Protein AF-0000000073198565 (afdb_homodimer)

Radius of gyration: 34.66 Å; Cα contacts (8 Å, |Δi|>4): 1605; chains: 2; bounding box: 73×115×83 Å

Nearest PDB structures (foldseek):
  7u8o-assembly1_j  TM=2.934E-01  e=3.929E+00  Sus scrofa
  6o7t-assembly1_n  TM=3.013E-01  e=3.929E+00  Saccharomyces cerevisiae
  6xby-assembly1_g  TM=3.213E-01  e=4.744E+00  Bos taurus
  7u8o-assembly1_j  TM=2.929E-01  e=3.695E+00  Sus scrofa
  6o7t-assembly1_n  TM=3.014E-01  e=4.456E+00  Saccharomyces cerevisiae

Sequence (1004 aa):
MGCADNECIASVRWSISNNTLLSLYLEASVQLLLNQTNNILGTYVAVGFSNDRRMALSDFPAALKQCTALDIKNYWLRCATVTRSGLLQYGEDMVIECVYNGRGDVRPFISYNDGLHNAQLHAASEELITDANSSIIDDYFSCEIELDFERRELLSAIDQLKTSDVTSAPFYLQLALGYADPYTFAKKKHSLWDGPLFPWTSSEAVSLQKTSANGYYIVNEATQSVTHISRNLTYVLVTLHGLIMLWAWWFLVSNAILMARYCKIAWPSTKLCGAAVWFQFHRSFMIASIALQIVAFLFVITQAGFSFHFWCTMQCTMEHFSVPKHTWSGLIAISLALLQPFFATIRPSPISNWRHAFNVLHWLVGMTSFVVASVAMISSIPLGKTALAKHYGKLPNFWMGLYLVHFTGVSIILEILVSRTVSKERRRDAESTALIYSKVPTNERHPSRTVNIVCVSSFSDCIRLLQNRRLRAFVLLLHMAGSFAICSYISKMIIDNYFRSHMGCADNECIASVRWSISNNTLLSLYLEASVQLLLNQTNNILGTYVAVGFSNDRRMALSDFPAALKQCTALDIKNYWLRCATVTRSGLLQYGEDMVIECVYNGRGDVRPFISYNDGLHNAQLHAASEELITDANSSIIDDYFSCEIELDFERRELLSAIDQLKTSDVTSAPFYLQLALGYADPYTFAKKKHSLWDGPLFPWTSSEAVSLQKTSANGYYIVNEATQSVTHISRNLTYVLVTLHGLIMLWAWWFLVSNAILMARYCKIAWPSTKLCGAAVWFQFHRSFMIASIALQIVAFLFVITQAGFSFHFWCTMQCTMEHFSVPKHTWSGLIAISLALLQPFFATIRPSPISNWRHAFNVLHWLVGMTSFVVASVAMISSIPLGKTALAKHYGKLPNFWMGLYLVHFTGVSIILEILVSRTVSKERRRDAESTALIYSKVPTNERHPSRTVNIVCVSSFSDCIRLLQNRRLRAFVLLLHMAGSFAICSYISKMIIDNYFRSH

Solvent-accessible surface area (backbone atoms only — not comparable to full-atom values): 53360 Å² total; per-residue (Å²): 80,51,60,59,96,89,47,61,49,30,43,67,48,56,49,69,45,93,89,51,34,37,38,38,36,41,38,33,50,44,63,83,62,52,74,74,51,96,58,82,46,7,33,34,41,33,42,31,47,26,90,25,69,33,68,43,63,58,74,66,63,75,91,62,68,82,73,71,80,72,86,54,78,76,45,40,72,56,41,64,63,53,46,71,53,27,51,64,54,45,37,64,23,33,27,45,33,34,29,34,22,66,78,86,50,58,49,73,43,30,28,31,27,49,47,94,39,70,46,78,33,62,70,54,28,62,56,26,43,76,43,74,49,60,51,77,54,98,60,26,40,36,28,42,36,32,34,36,58,79,44,46,75,78,45,55,73,68,54,38,72,47,46,69,65,65,65,78,45,60,24,16,44,30,42,35,34,38,41,16,37,47,82,78,54,46,70,46,81,49,50,86,48,91,54,90,40,26,41,32,27,31,75,52,67,45,46,61,68,70,47,52,96,88,44,70,64,75,57,84,54,56,41,64,64,70,52,101,54,53,61,67,54,35,52,50,28,46,48,50,21,53,48,39,43,48,46,24,47,59,40,31,37,49,51,22,53,52,31,55,72,65,28,50,78,67,34,63,80,48,58,43,95,87,32,34,41,34,55,47,50,23,49,51,31,44,52,53,22,51,55,41,44,52,53,22,48,50,30,44,32,57,62,49,69,74,54,82,53,78,62,57,49,88,81,45,47,77,58,48,39,25,50,18,51,21,46,50,27,40,51,52,15,51,53,44,54,64,46,44,62,61,54,58,73,66,56,52,52,90,83,40,48,52,27,52,20,49,50,50,50,53,48,48,49,50,51,50,20,52,52,34,35,49,51,18,57,62,31,42,34,61,34,74,91,50,33,41,31,79,62,49,50,63,51,62,58,50,55,55,48,47,48,54,51,48,54,51,52,51,51,50,51,48,48,41,56,49,21,50,52,53,33,49,50,56,49,47,51,52,48,50,51,52,47,50,68,69,58,67,74,88,84,82,76,79,75,81,70,74,74,60,86,58,68,69,64,60,75,66,55,49,50,50,52,52,50,51,44,50,49,49,51,48,54,51,49,48,46,53,51,51,33,48,51,52,52,49,53,55,42,48,53,48,54,48,35,57,53,68,78,95,79,52,61,58,98,88,47,62,49,30,42,65,44,53,47,68,44,92,88,51,34,36,38,37,36,42,38,33,49,45,62,84,62,54,77,74,49,97,59,83,45,7,33,35,41,33,42,30,47,28,88,26,69,33,69,43,63,58,76,66,67,75,92,65,67,83,74,73,81,72,87,56,78,76,45,42,72,56,41,64,64,52,49,70,53,26,52,64,53,45,37,65,23,34,27,45,32,34,29,34,22,64,78,86,49,59,50,74,43,31,25,30,27,49,49,95,39,70,46,78,34,64,70,54,26,62,57,25,43,77,44,74,50,60,48,76,55,97,58,25,40,37,31,42,38,32,33,35,59,79,44,47,77,79,44,54,74,68,54,38,72,48,47,69,64,64,65,80,46,58,24,16,44,30,42,38,36,36,41,17,37,47,84,78,55,47,70,45,80,48,52,88,48,90,54,90,39,27,41,32,27,32,75,54,67,46,46,61,69,69,47,50,93,86,43,68,61,77,58,84,52,56,41,65,65,69,51,101,54,55,60,69,55,36,52,49,29,47,47,48,18,53,48,39,44,47,46,24,47,61,40,32,38,49,49,23,53,50,32,55,70,65,29,51,78,68,36,64,80,50,57,46,94,86,32,33,42,35,55,48,50,25,49,51,29,44,52,52,22,51,55,40,43,51,54,22,49,52,30,44,33,58,61,48,69,73,55,82,53,77,62,57,49,88,82,45,48,76,58,48,38,24,49,18,50,22,46,50,27,40,51,52,16,51,52,46,53,63,45,45,63,59,53,59,73,66,58,52,52,88,84,40,48,54,27,52,21,48,50,50,50,52,46,49,49,50,50,49,20,52,52,34,36,50,51,18,56,61,31,43,35,61,34,74,90,50,34,40,30,78,63,47,49,64,52,63,58,50,55,55,50,48,47,53,51,48,54,51,51,51,51,49,52,48,48,40,55,49,20,49,50,54,34,49,50,57,49,48,52,52,48,48,51,52,48,50,65,68,58,67,75,88,83,84,76,79,78,79,65,75,74,59,86,58,68,69,64,60,75,65,57,48,52,50,51,52,50,50,45,52,50,48,52,47,53,51,49,48,48,54,50,50,35,48,50,52,52,49,53,54,42,48,52,48,52,49,36,57,58,69,80,99

Foldseek 3Di:
DQDDPNDRQKDKFWDDDPLFKIKIKIKGFQVVAPVPDPDQWKKKKKKWWAADLQLFFDDFDDPLPDPPDPPCPPCVVLCVVVRGRSRLGHWFTWMWMWMGLSPFDIDIFIWTTWDQDIDTDPVQRVQFFPDWDWDDDPRMIMITTMGGCVSLVVDDPVVNVSDDRPQPDFTKMKIAMHTAHNPPSHGDGFALADDSRQIWIQPDTDRNNPQDPVGGDPSVDTDSDSAPDHSLLLLVLLLLLLLLLLCLQLFLLLLLLLLVVQVCVLQVPPDDPNHGPSVVSSVVSLVVSLVSNVSSVCSNCRSVVNDADQDFTSVRDVLRVLRNLLRVLSVLLSVLSVCLVVLVVPQDDPVDPCNVVSVVVSSVSSVSSSVSSLSSSLSCCSPPSLCNCVPPNCVLVVLSVVSVVLSVVLVVVSVVLRVVLVVVVVVVVVVVVVVCVVPPDDDDDDCPPPVPVPPVDDPVSVVSSVVSSVVNVVSSVVSNVSSVVSSVVVSVSSVVVSVVSD/DQDDPNRRQKDKFWDDDPLFKIKIKIKGFQVVAPVPDPDQWKKKKKKWWAADLLLFFDDFDDPLPDPPPPPCPPCVVLCVVVRGRSRLGHWFTWMWMWMGLSPFDIDIFIWTTWDQDIDTDPVQRVQFFPDWDWDDDPRMIMITTMGGCVSLVVDDPVVNVSDDRLQPDFTKMKIAMHTAHNPPSHGDGFALADDSRQIWIQPDTDRNNPQDPVRGDPSVDTDSDSDPDHSLLLLVLLLLLLLLLLCLQLFLLLLLLLLVVQVCVLQVPPDDPNHGPSVVSSVVSLVVSLVSNVSSVCSNCRSVVNDADQDFTSVRPVLRVLRNLLRVLSVLLSVLSVCLVVLVVVQDDPVDPCNVVSVVVSSVSSVSSSVSSLSSSLSCCSPPSLCNCVPPNCVLVVLSVVSVVLSVVLVVVSVVLRVVLVVVVVVVVVVVVVVCVVPPDDDDPDCPPPVPVPPVDDPVSVVSSVVSSVVNVVSSVVSNVSSVVSSVVVSVSSVVVSVVSD

Secondary structure (DSSP, 8-state):
--EETTEESEEEEEEEETTTEEEEEEEEESHHHHTT-SS--EEEEEEEEESSSSSS--------TT--SSS-SS-HHHHHHHHS-----TT--EEEEEEE-SSS-EEEEEEEEETTEEEE-HHHHHHHEEEEEEEEETTEEEEEEEEEGGGGGGS-HHHHHH---TTSS-BEEEEEEEEE-TTT-PBPPPP-SSSTTSPEEESS-B-GGG--TTS------EES-SSSS-HHHHHHHHHHHHHHHHHIIIIIIHHHHHHHHHSTTTSSS-EETTEEHHHHHHHHHHHHHHHHHHHHHHHHHHHTTS----S--SS--HHHHHHHHHHHHHHHHHHHHHHHHHHHHTPPPTTSTTHHHHHHHHHHHHHHHHHHHHHHHHHTTT-TTT-HHHHHTTHHHHHHHHHHHHHHHHHHHHHHHHHHHHHHHHHHHHHHHHHHHH------------------S-HHHHHHHHHHHHHHHHHHHHHHHHHHHHHHHHHHHHHHHHHH--/--EETTEESEEEEEEEETTTEEEEEEEEESHHHHTT-SS--EEEEEEEEESSSSSS------------SS--SSSHHHHHHHHS-----TT--EEEEEEE-SSS-EEEEEEEEETTEEEE-HHHHHHHEEEEEEEEETTEEEEEEEEEGGGGGGS-HHHHHH---TTSS-BEEEEEEEEE-TTT-PBPPPP-SSSTTSPEEESS-B-GGG--TTS------EES-SSSS-HHHHHHHHHHHHHHHHHIIIIIIHHHHHHHHHSTTTSSS-EETTEEHHHHHHHHHHHHHHHHHHHHHHHHHHHTTS----S--SS--HHHHHHHHHHHHHHHHHHHHHHHHHHHHTPPPTTSTHHHHHHHHHHHHHHHHHHHHHHHHHHTTT-TTT-HHHHHTTHHHHHHHHHHHHHHHHHHHHHHHHHHHHHHHHHHHHHHHHHHHH------------------S-HHHHHHHHHHHHHHHHHHHHHHHHHHHHHHHHHHHHHHHHHH--

InterPro domains:
  IPR006593 Cytochrome b561/ferric reductase, transmembrane domain [PS50939] (202-424)
  IPR006593 Cytochrome b561/ferric reductase, transmembrane domain [SM00665] (240-381)

pLDDT: mean 76.67, std 21.08, range [24.83, 98.69]

Organism: Anisakis simplex (NCBI:txid6269)

Structure (mmCIF, N/CA/C/O backbone):
data_AF-0000000073198565-model_v1
#
loop_
_entity.id
_entity.type
_entity.pdbx_description
1 polymer 'ascorbate ferrireductase (transmembrane)'
#
loop_
_atom_site.group_PDB
_atom_site.id
_atom_site.type_symbol
_atom_site.label_atom_id
_atom_site.label_alt_id
_atom_site.label_comp_id
_atom_site.label_asym_id
_atom_site.label_entity_id
_atom_site.label_seq_id
_atom_site.pdbx_PDB_ins_code
_atom_site.Cartn_x
_atom_site.Cartn_y
_atom_site.Cartn_z
_atom_site.occupancy
_atom_site.B_iso_or_equiv
_atom_site.auth_seq_id
_atom_site.auth_comp_id
_atom_site.auth_asym_id
_atom_site.auth_atom_id
_atom_site.pdbx_PDB_model_num
ATOM 1 N N . MET A 1 1 ? -28.766 -26 -5.438 1 52.25 1 MET A N 1
ATOM 2 C CA . MET A 1 1 ? -28.375 -24.609 -5.645 1 52.25 1 MET A CA 1
ATOM 3 C C . MET A 1 1 ? -27.938 -24.391 -7.086 1 52.25 1 MET A C 1
ATOM 5 O O . MET A 1 1 ? -27.344 -25.266 -7.707 1 52.25 1 MET A O 1
ATOM 9 N N . GLY A 1 2 ? -28.281 -23.375 -7.77 1 53.31 2 GLY A N 1
ATOM 10 C CA . GLY A 1 2 ? -27.812 -22.984 -9.086 1 53.31 2 GLY A CA 1
ATOM 11 C C . GLY A 1 2 ? -28.844 -23.219 -10.18 1 53.31 2 GLY A C 1
ATOM 12 O O . GLY A 1 2 ? -28.484 -23.328 -11.359 1 53.31 2 GLY A O 1
ATOM 13 N N . CYS A 1 3 ? -30.016 -23.625 -9.789 1 56.34 3 CYS A N 1
ATOM 14 C CA . CYS A 1 3 ? -31.016 -23.922 -10.805 1 56.34 3 CYS A CA 1
ATOM 15 C C . CYS A 1 3 ? -32 -22.75 -10.953 1 56.34 3 CYS A C 1
ATOM 17 O O . CYS A 1 3 ? -32.469 -22.219 -9.953 1 56.34 3 CYS A O 1
ATOM 19 N N . ALA A 1 4 ? -31.781 -21.875 -12.031 1 49.75 4 ALA A N 1
ATOM 20 C CA . ALA A 1 4 ? -32.875 -20.953 -12.367 1 49.75 4 ALA A CA 1
ATOM 21 C C . ALA A 1 4 ? -33.75 -21.531 -13.484 1 49.75 4 ALA A C 1
ATOM 23 O O . ALA A 1 4 ? -33.25 -21.953 -14.523 1 49.75 4 ALA A O 1
ATOM 24 N N . ASP A 1 5 ? -35.188 -21.344 -13.391 1 49.31 5 ASP A N 1
ATOM 25 C CA . ASP A 1 5 ? -36.25 -21.688 -14.344 1 49.31 5 ASP A CA 1
ATOM 26 C C . ASP A 1 5 ? -36 -23.062 -14.961 1 49.31 5 ASP A C 1
ATOM 28 O O . ASP A 1 5 ? -36.125 -23.234 -16.172 1 49.31 5 ASP A O 1
ATOM 32 N N . ASN A 1 6 ? -35.656 -24.156 -14.242 1 51.25 6 ASN A N 1
ATOM 33 C CA . ASN A 1 6 ? -35.562 -25.562 -14.609 1 51.25 6 ASN A CA 1
ATOM 34 C C . ASN A 1 6 ? -34.219 -25.875 -15.25 1 51.25 6 ASN A C 1
ATOM 36 O O . ASN A 1 6 ? -33.969 -27 -15.68 1 51.25 6 ASN A O 1
ATOM 40 N N . GLU A 1 7 ? -33.438 -24.938 -15.625 1 58.12 7 GLU A N 1
ATOM 41 C CA . GLU A 1 7 ? -32.094 -25.219 -16.141 1 58.12 7 GLU A CA 1
ATOM 42 C C . GLU A 1 7 ? -31.031 -24.953 -15.07 1 58.12 7 GLU A C 1
ATOM 44 O O . GLU A 1 7 ? -30.938 -23.859 -14.531 1 58.12 7 GLU A O 1
ATOM 49 N N . CYS A 1 8 ? -30.5 -26.078 -14.578 1 68.88 8 CYS A N 1
ATOM 50 C CA . CYS A 1 8 ? -29.469 -25.922 -13.562 1 68.88 8 CYS A CA 1
ATOM 51 C C . CYS A 1 8 ? -28.125 -25.641 -14.203 1 68.88 8 CYS A C 1
ATOM 53 O O . CYS A 1 8 ? -27.641 -26.406 -15.031 1 68.88 8 CYS A O 1
ATOM 55 N N . ILE A 1 9 ? -27.656 -24.422 -14.008 1 75.5 9 ILE A N 1
ATOM 56 C CA . ILE A 1 9 ? -26.359 -24.047 -14.562 1 75.5 9 ILE A CA 1
ATOM 57 C C . ILE A 1 9 ? -25.234 -24.672 -13.742 1 75.5 9 ILE A C 1
ATOM 59 O O . ILE A 1 9 ? -24.141 -24.938 -14.266 1 75.5 9 ILE A O 1
ATOM 63 N N . ALA A 1 10 ? -25.5 -24.906 -12.477 1 83.38 10 ALA A N 1
ATOM 64 C CA . ALA A 1 10 ? -24.516 -25.531 -11.586 1 83.38 10 ALA A CA 1
ATOM 65 C C . ALA A 1 10 ? -25.219 -26.312 -10.469 1 83.38 10 ALA A C 1
ATOM 67 O O . ALA A 1 10 ? -26.359 -26 -10.109 1 83.38 10 ALA A O 1
ATOM 68 N N . SER A 1 11 ? -24.594 -27.344 -10.031 1 82.56 11 SER A N 1
ATOM 69 C CA . SER A 1 11 ? -25.156 -28.156 -8.953 1 82.56 11 SER A CA 1
ATOM 70 C C . SER A 1 11 ? -24.078 -28.703 -8.031 1 82.56 11 SER A C 1
ATOM 72 O O . SER A 1 11 ? -22.938 -28.891 -8.453 1 82.56 11 SER A O 1
ATOM 74 N N . VAL A 1 12 ? -24.422 -28.812 -6.812 1 87.12 12 VAL A N 1
ATOM 75 C CA . VAL A 1 12 ? -23.562 -29.438 -5.812 1 87.12 12 VAL A CA 1
ATOM 76 C C . VAL A 1 12 ? -24.312 -30.547 -5.094 1 87.12 12 VAL A C 1
ATOM 78 O O . VAL A 1 12 ? -25.484 -30.375 -4.719 1 87.12 12 VAL A O 1
ATOM 81 N N . ARG A 1 13 ? -23.719 -31.734 -5.066 1 83.38 13 ARG A N 1
ATOM 82 C CA . ARG A 1 13 ? -24.234 -32.875 -4.324 1 83.38 13 ARG A CA 1
ATOM 83 C C . ARG A 1 13 ? -23.172 -33.469 -3.424 1 83.38 13 ARG A C 1
ATOM 85 O O . ARG A 1 13 ? -21.984 -33.438 -3.752 1 83.38 13 ARG A O 1
ATOM 92 N N . TRP A 1 14 ? -23.609 -33.875 -2.24 1 88.06 14 TRP A N 1
ATOM 93 C CA . TRP A 1 14 ? -22.609 -34.469 -1.365 1 88.06 14 TRP A CA 1
ATOM 94 C C . TRP A 1 14 ? -23.172 -35.688 -0.613 1 88.06 14 TRP A C 1
ATOM 96 O O . TRP A 1 14 ? -24.391 -35.875 -0.573 1 88.06 14 TRP A O 1
ATOM 106 N N . SER A 1 15 ? -22.266 -36.531 -0.232 1 83 15 SER A N 1
ATOM 107 C CA . SER A 1 15 ? -22.562 -37.656 0.66 1 83 15 SER A CA 1
ATOM 108 C C . SER A 1 15 ? -21.422 -37.875 1.653 1 83 15 SER A C 1
ATOM 110 O O . SER A 1 15 ? -20.266 -37.562 1.365 1 83 15 SER A O 1
ATOM 112 N N . ILE A 1 16 ? -21.766 -38.25 2.848 1 85.69 16 ILE A N 1
ATOM 113 C CA . ILE A 1 16 ? -20.75 -38.531 3.865 1 85.69 16 ILE A CA 1
ATOM 114 C C . ILE A 1 16 ? -20.734 -40 4.188 1 85.69 16 ILE A C 1
ATOM 116 O O . ILE A 1 16 ? -21.781 -40.625 4.395 1 85.69 16 ILE A O 1
ATOM 120 N N . SER A 1 17 ? -19.5 -40.5 4.02 1 78.06 17 SER A N 1
ATOM 121 C CA . SER A 1 17 ? -19.312 -41.875 4.426 1 78.06 17 SER A CA 1
ATOM 122 C C . SER A 1 17 ? -18.406 -41.969 5.652 1 78.06 17 SER A C 1
ATOM 124 O O . SER A 1 17 ? -17.438 -41.219 5.77 1 78.06 17 SER A O 1
ATOM 126 N N . ASN A 1 18 ? -18.641 -42.969 6.598 1 74.56 18 ASN A N 1
ATOM 127 C CA . ASN A 1 18 ? -17.859 -43.25 7.797 1 74.56 18 ASN A CA 1
ATOM 128 C C . ASN A 1 18 ? -17.578 -42 8.602 1 74.56 18 ASN A C 1
ATOM 130 O O . ASN A 1 18 ? -16.469 -41.812 9.117 1 74.56 18 ASN A O 1
ATOM 134 N N . ASN A 1 19 ? -18.328 -41.062 8.633 1 69.25 19 ASN A N 1
ATOM 135 C CA . ASN A 1 19 ? -18.344 -39.844 9.43 1 69.25 19 ASN A CA 1
ATOM 136 C C . ASN A 1 19 ? -17.203 -38.906 9.039 1 69.25 19 ASN A C 1
ATOM 138 O O . ASN A 1 19 ? -17.141 -37.75 9.5 1 69.25 19 ASN A O 1
ATOM 142 N N . THR A 1 20 ? -16.25 -39.344 8.203 1 75.75 20 THR A N 1
ATOM 143 C CA . THR A 1 20 ? -15.117 -38.469 7.961 1 75.75 20 THR A CA 1
ATOM 144 C C . THR A 1 20 ? -14.867 -38.312 6.461 1 75.75 20 THR A C 1
ATOM 146 O O . THR A 1 20 ? -14.211 -37.344 6.035 1 75.75 20 THR A O 1
ATOM 149 N N . LEU A 1 21 ? -15.375 -39.188 5.734 1 86.81 21 LEU A N 1
ATOM 150 C CA . LEU A 1 21 ? -15.109 -39.125 4.301 1 86.81 21 LEU A CA 1
ATOM 151 C C . LEU A 1 21 ? -16.25 -38.406 3.57 1 86.81 21 LEU A C 1
ATOM 153 O O . LEU A 1 21 ? -17.375 -38.875 3.568 1 86.81 21 LEU A O 1
ATOM 157 N N . LEU A 1 22 ? -15.93 -37.281 3.023 1 90.31 22 LEU A N 1
ATOM 158 C CA . LEU A 1 22 ? -16.906 -36.5 2.271 1 90.31 22 LEU A CA 1
ATOM 159 C C . LEU A 1 22 ? -16.766 -36.75 0.774 1 90.31 22 LEU A C 1
ATOM 161 O O . LEU A 1 22 ? -15.672 -36.625 0.217 1 90.31 22 LEU A O 1
ATOM 165 N N . SER A 1 23 ? -17.828 -37.219 0.168 1 90.19 23 SER A N 1
ATOM 166 C CA . SER A 1 23 ? -17.891 -37.281 -1.288 1 90.19 23 SER A CA 1
ATOM 167 C C . SER A 1 23 ? -18.688 -36.125 -1.872 1 90.19 23 SER A C 1
ATOM 169 O O . SER A 1 23 ? -19.891 -36 -1.626 1 90.19 23 SER A O 1
ATOM 171 N N . LEU A 1 24 ? -17.984 -35.281 -2.592 1 91.81 24 LEU A N 1
ATOM 172 C CA . LEU A 1 24 ? -18.578 -34.062 -3.145 1 91.81 24 LEU A CA 1
ATOM 173 C C . LEU A 1 24 ? -18.625 -34.125 -4.668 1 91.81 24 LEU A C 1
ATOM 175 O O . LEU A 1 24 ? -17.641 -34.531 -5.309 1 91.81 24 LEU A O 1
ATOM 179 N N . TYR A 1 25 ? -19.844 -33.875 -5.16 1 91.06 25 TYR A N 1
ATOM 180 C CA . TYR A 1 25 ? -20.016 -33.812 -6.605 1 91.06 25 TYR A CA 1
ATOM 181 C C . TYR A 1 25 ? -20.359 -32.406 -7.059 1 91.06 25 TYR A C 1
ATOM 183 O O . TYR A 1 25 ? -21.375 -31.844 -6.629 1 91.06 25 TYR A O 1
ATOM 191 N N . LEU A 1 26 ? -19.484 -31.828 -7.887 1 92.62 26 LEU A N 1
ATOM 192 C CA . LEU A 1 26 ? -19.688 -30.5 -8.453 1 92.62 26 LEU A CA 1
ATOM 193 C C . LEU A 1 26 ? -19.859 -30.578 -9.969 1 92.62 26 LEU A C 1
ATOM 195 O O . LEU A 1 26 ? -19.109 -31.297 -10.648 1 92.62 26 LEU A O 1
ATOM 199 N N . GLU A 1 27 ? -20.828 -29.875 -10.461 1 90.31 27 GLU A N 1
ATOM 200 C CA . GLU A 1 27 ? -21.094 -29.844 -11.898 1 90.31 27 GLU A CA 1
ATOM 201 C C . GLU A 1 27 ? -21.547 -28.469 -12.359 1 90.31 27 GLU A C 1
ATOM 203 O O . GLU A 1 27 ? -22.266 -27.781 -11.648 1 90.31 27 GLU A O 1
ATOM 208 N N . ALA A 1 28 ? -21.047 -28.016 -13.523 1 89.69 28 ALA A N 1
ATOM 209 C CA . ALA A 1 28 ? -21.453 -26.734 -14.094 1 89.69 28 ALA A CA 1
ATOM 210 C C . ALA A 1 28 ? -21.438 -26.781 -15.617 1 89.69 28 ALA A C 1
ATOM 212 O O . ALA A 1 28 ? -20.703 -27.562 -16.203 1 89.69 28 ALA A O 1
ATOM 213 N N . SER A 1 29 ? -22.234 -25.906 -16.172 1 86.31 29 SER A N 1
ATOM 214 C CA . SER A 1 29 ? -22.297 -25.797 -17.641 1 86.31 29 SER A CA 1
ATOM 215 C C . SER A 1 29 ? -21.141 -24.969 -18.188 1 86.31 29 SER A C 1
ATOM 217 O O . SER A 1 29 ? -20.797 -23.938 -17.625 1 86.31 29 SER A O 1
ATOM 219 N N . VAL A 1 30 ? -20.5 -25.438 -19.281 1 81.31 30 VAL A N 1
ATOM 220 C CA . VAL A 1 30 ? -19.391 -24.734 -19.938 1 81.31 30 VAL A CA 1
ATOM 221 C C . VAL A 1 30 ? -19.922 -23.609 -20.797 1 81.31 30 VAL A C 1
ATOM 223 O O . VAL A 1 30 ? -19.281 -22.562 -20.938 1 81.31 30 VAL A O 1
ATOM 226 N N . GLN A 1 31 ? -21 -23.75 -21.438 1 69.12 31 GLN A N 1
ATOM 227 C CA . GLN A 1 31 ? -21.547 -22.828 -22.422 1 69.12 31 GLN A CA 1
ATOM 228 C C . GLN A 1 31 ? -21.812 -21.453 -21.812 1 69.12 31 GLN A C 1
ATOM 230 O O . GLN A 1 31 ? -21.531 -20.438 -22.438 1 69.12 31 GLN A O 1
ATOM 235 N N . LEU A 1 32 ? -22.328 -21.359 -20.75 1 59.5 32 LEU A N 1
ATOM 236 C CA . LEU A 1 32 ? -22.641 -20.078 -20.141 1 59.5 32 LEU A CA 1
ATOM 237 C C . LEU A 1 32 ? -21.375 -19.297 -19.828 1 59.5 32 LEU A C 1
ATOM 239 O O . LEU A 1 32 ? -21.375 -18.062 -19.844 1 59.5 32 LEU A O 1
ATOM 243 N N . LEU A 1 33 ? -20.312 -19.969 -19.719 1 59.69 33 LEU A N 1
ATOM 244 C CA . LEU A 1 33 ? -19.094 -19.328 -19.25 1 59.69 33 LEU A CA 1
ATOM 245 C C . LEU A 1 33 ? -18.188 -18.969 -20.422 1 59.69 33 LEU A C 1
ATOM 247 O O . LEU A 1 33 ? -17.531 -17.922 -20.391 1 59.69 33 LEU A O 1
ATOM 251 N N . LEU A 1 34 ? -18.047 -19.797 -21.484 1 58.44 34 LEU A N 1
ATOM 252 C CA . LEU A 1 34 ? -17.078 -19.594 -22.547 1 58.44 34 LEU A CA 1
ATOM 253 C C . LEU A 1 34 ? -17.609 -18.625 -23.594 1 58.44 34 LEU A C 1
ATOM 255 O O . LEU A 1 34 ? -16.844 -18.078 -24.391 1 58.44 34 LEU A O 1
ATOM 259 N N . ASN A 1 35 ? -18.906 -18.375 -23.734 1 50.84 35 ASN A N 1
ATOM 260 C CA . ASN A 1 35 ? -19.406 -17.516 -24.781 1 50.84 35 ASN A CA 1
ATOM 261 C C . ASN A 1 35 ? -18.938 -16.062 -24.594 1 50.84 35 ASN A C 1
ATOM 263 O O . ASN A 1 35 ? -19.062 -15.242 -25.5 1 50.84 35 ASN A O 1
ATOM 267 N N . GLN A 1 36 ? -18.422 -15.719 -23.516 1 47.81 36 GLN A N 1
ATOM 268 C CA . GLN A 1 36 ? -18.281 -14.273 -23.344 1 47.81 36 GLN A CA 1
ATOM 269 C C . GLN A 1 36 ? -16.891 -13.805 -23.781 1 47.81 36 GLN A C 1
ATOM 271 O O . GLN A 1 36 ? -16.688 -12.617 -24.031 1 47.81 36 GLN A O 1
ATOM 276 N N . THR A 1 37 ? -15.82 -14.531 -23.672 1 51.16 37 THR A N 1
ATOM 277 C CA . THR A 1 37 ? -14.539 -13.898 -23.953 1 51.16 37 THR A CA 1
ATOM 278 C C . THR A 1 37 ? -13.805 -14.641 -25.062 1 51.16 37 THR A C 1
ATOM 280 O O . THR A 1 37 ? -13.922 -15.859 -25.188 1 51.16 37 THR A O 1
ATOM 283 N N . ASN A 1 38 ? -13.508 -14.008 -26.203 1 50.03 38 ASN A N 1
ATOM 284 C CA . ASN A 1 38 ? -12.672 -14.484 -27.297 1 50.03 38 ASN A CA 1
ATOM 285 C C . ASN A 1 38 ? -11.406 -15.172 -26.781 1 50.03 38 ASN A C 1
ATOM 287 O O . ASN A 1 38 ? -10.641 -15.742 -27.562 1 50.03 38 ASN A O 1
ATOM 291 N N . ASN A 1 39 ? -10.992 -14.906 -25.594 1 57.62 39 ASN A N 1
ATOM 292 C CA . ASN A 1 39 ? -9.766 -15.523 -25.109 1 57.62 39 ASN A CA 1
ATOM 293 C C . ASN A 1 39 ? -10.062 -16.781 -24.297 1 57.62 39 ASN A C 1
ATOM 295 O O . ASN A 1 39 ? -11.109 -16.875 -23.641 1 57.62 39 ASN A O 1
ATOM 299 N N . ILE A 1 40 ? -9.453 -17.859 -24.672 1 66 40 ILE A N 1
ATOM 300 C CA . ILE A 1 40 ? -9.633 -19.188 -24.078 1 66 40 ILE A CA 1
ATOM 301 C C . ILE A 1 40 ? -9.461 -19.109 -22.562 1 66 40 ILE A C 1
ATOM 303 O O . ILE A 1 40 ? -8.336 -19.031 -22.078 1 66 40 ILE A O 1
ATOM 307 N N . LEU A 1 41 ? -10.5 -18.703 -21.906 1 82.31 41 LEU A N 1
ATOM 308 C CA . LEU A 1 41 ? -10.469 -18.719 -20.453 1 82.31 41 LEU A CA 1
ATOM 309 C C . LEU A 1 41 ? -11.078 -20.016 -19.922 1 82.31 41 LEU A C 1
ATOM 311 O O . LEU A 1 41 ? -11.922 -20.625 -20.578 1 82.31 41 LEU A O 1
ATOM 315 N N . GLY A 1 42 ? -10.445 -20.5 -18.828 1 90.62 42 GLY A N 1
ATOM 316 C CA . GLY A 1 42 ? -11.055 -21.594 -18.094 1 90.62 42 GLY A CA 1
ATOM 317 C C . GLY A 1 42 ? -12.258 -21.156 -17.281 1 90.62 42 GLY A C 1
ATOM 318 O O . GLY A 1 42 ? -12.609 -19.984 -17.266 1 90.62 42 GLY A O 1
ATOM 319 N N . THR A 1 43 ? -13.031 -22.125 -16.828 1 90.81 43 THR A N 1
ATOM 320 C CA . THR A 1 43 ? -14.195 -21.859 -15.984 1 90.81 43 THR A CA 1
ATOM 321 C C . THR A 1 43 ? -14.156 -22.719 -14.719 1 90.81 43 THR A C 1
ATOM 323 O O . THR A 1 43 ? -13.43 -23.719 -14.664 1 90.81 43 THR A O 1
ATOM 326 N N . TYR A 1 44 ? -14.852 -22.219 -13.688 1 93.69 44 TYR A N 1
ATOM 327 C CA . TYR A 1 44 ? -14.852 -23 -12.453 1 93.69 44 TYR A CA 1
ATOM 328 C C . TYR A 1 44 ? -16.234 -23 -11.805 1 93.69 44 TYR A C 1
ATOM 330 O O . TYR A 1 44 ? -17.062 -22.141 -12.109 1 93.69 44 TYR A O 1
ATOM 338 N N . VAL A 1 45 ? -16.484 -24.031 -11.062 1 92.5 45 VAL A N 1
ATOM 339 C CA . VAL A 1 45 ? -17.562 -24.109 -10.07 1 92.5 45 VAL A CA 1
ATOM 340 C C . VAL A 1 45 ? -16.984 -24.406 -8.695 1 92.5 45 VAL A C 1
ATOM 342 O O . VAL A 1 45 ? -16.156 -25.312 -8.547 1 92.5 45 VAL A O 1
ATOM 345 N N . ALA A 1 46 ? -17.281 -23.516 -7.766 1 93.81 46 ALA A N 1
ATOM 346 C CA . ALA A 1 46 ? -16.688 -23.641 -6.441 1 93.81 46 ALA A CA 1
ATOM 347 C C . ALA A 1 46 ? -17.734 -23.547 -5.344 1 93.81 46 ALA A C 1
ATOM 349 O O . ALA A 1 46 ? -18.719 -22.812 -5.484 1 93.81 46 ALA A O 1
ATOM 350 N N . VAL A 1 47 ? -17.516 -24.266 -4.293 1 91.69 47 VAL A N 1
ATOM 351 C CA . VAL A 1 47 ? -18.375 -24.203 -3.119 1 91.69 47 VAL A CA 1
ATOM 352 C C . VAL A 1 47 ? -17.562 -23.766 -1.903 1 91.69 47 VAL A C 1
ATOM 354 O O . VAL A 1 47 ? -16.562 -24.391 -1.562 1 91.69 47 VAL A O 1
ATOM 357 N N . GLY A 1 48 ? -17.984 -22.641 -1.386 1 90.5 48 GLY A N 1
ATOM 358 C CA . GLY A 1 48 ? -17.359 -22.125 -0.177 1 90.5 48 GLY A CA 1
ATOM 359 C C . GLY A 1 48 ? -18.125 -22.469 1.085 1 90.5 48 GLY A C 1
ATOM 360 O O . GLY A 1 48 ? -19.359 -22.594 1.054 1 90.5 48 GLY A O 1
ATOM 361 N N . PHE A 1 49 ? -17.453 -22.656 2.156 1 88.62 49 PHE A N 1
ATOM 362 C CA . PHE A 1 49 ? -18.016 -22.953 3.465 1 88.62 49 PHE A CA 1
ATOM 363 C C . PHE A 1 49 ? -17.75 -21.812 4.441 1 88.62 49 PHE A C 1
ATOM 365 O O . PHE A 1 49 ? -16.625 -21.625 4.887 1 88.62 49 PHE A O 1
ATOM 372 N N . SER A 1 50 ? -18.797 -21.109 4.699 1 81.75 50 SER A N 1
ATOM 373 C CA . SER A 1 50 ? -18.625 -19.922 5.543 1 81.75 50 SER A CA 1
ATOM 374 C C . SER A 1 50 ? -19.438 -20.047 6.828 1 81.75 50 SER A C 1
ATOM 376 O O . SER A 1 50 ? -20.5 -20.672 6.844 1 81.75 50 SER A O 1
ATOM 378 N N . ASN A 1 51 ? -18.891 -19.5 7.875 1 75 51 ASN A N 1
ATOM 379 C CA . ASN A 1 51 ? -19.625 -19.453 9.133 1 75 51 ASN A CA 1
ATOM 380 C C . ASN A 1 51 ? -20.625 -18.297 9.164 1 75 51 ASN A C 1
ATOM 382 O O . ASN A 1 51 ? -21.484 -18.25 10.047 1 75 51 ASN A O 1
ATOM 386 N N . ASP A 1 52 ? -20.484 -17.422 8.289 1 63.69 52 ASP A N 1
ATOM 387 C CA . ASP A 1 52 ? -21.375 -16.266 8.195 1 63.69 52 ASP A CA 1
ATOM 388 C C . ASP A 1 52 ? -22.141 -16.281 6.871 1 63.69 52 ASP A C 1
ATOM 390 O O . ASP A 1 52 ? -21.594 -16.672 5.84 1 63.69 52 ASP A O 1
ATOM 394 N N . ARG A 1 53 ? -23.641 -16.188 7.078 1 54.88 53 ARG A N 1
ATOM 395 C CA . ARG A 1 53 ? -24.453 -16.125 5.867 1 54.88 53 ARG A CA 1
ATOM 396 C C . ARG A 1 53 ? -23.953 -15.016 4.941 1 54.88 53 ARG A C 1
ATOM 398 O O . ARG A 1 53 ? -24.047 -15.133 3.717 1 54.88 53 ARG A O 1
ATOM 405 N N . ARG A 1 54 ? -23.766 -13.961 5.77 1 48.75 54 ARG A N 1
ATOM 406 C CA . ARG A 1 54 ? -23.297 -12.852 4.945 1 48.75 54 ARG A CA 1
ATOM 407 C C . ARG A 1 54 ? -21.922 -13.164 4.348 1 48.75 54 ARG A C 1
ATOM 409 O O . ARG A 1 54 ? -21.109 -13.844 4.969 1 48.75 54 ARG A O 1
ATOM 416 N N . MET A 1 55 ? -21.875 -13.688 3.291 1 37.66 55 MET A N 1
ATOM 417 C CA . MET A 1 55 ? -20.422 -13.703 3.08 1 37.66 55 MET A CA 1
ATOM 418 C C . MET A 1 55 ? -19.719 -12.828 4.109 1 37.66 55 MET A C 1
ATOM 420 O O . MET A 1 55 ? -18.5 -12.633 4.031 1 37.66 55 MET A O 1
ATOM 424 N N . ALA A 1 56 ? -20.406 -12.008 4.93 1 30.78 56 ALA A N 1
ATOM 425 C CA . ALA A 1 56 ? -19.938 -10.961 5.832 1 30.78 56 ALA A CA 1
ATOM 426 C C . ALA A 1 56 ? -19.625 -11.523 7.215 1 30.78 56 ALA A C 1
ATOM 428 O O . ALA A 1 56 ? -20.047 -12.633 7.551 1 30.78 56 ALA A O 1
ATOM 429 N N . LEU A 1 57 ? -19.188 -10.664 8.305 1 29.23 57 LEU A N 1
ATOM 430 C CA . LEU A 1 57 ? -18.375 -10.547 9.516 1 29.23 57 LEU A CA 1
ATOM 431 C C . LEU A 1 57 ? -19.125 -11.094 10.727 1 29.23 57 LEU A C 1
ATOM 433 O O . LEU A 1 57 ? -19.609 -10.328 11.562 1 29.23 57 LEU A O 1
ATOM 437 N N . SER A 1 58 ? -20 -12.203 10.75 1 25.69 58 SER A N 1
ATOM 438 C CA . SER A 1 58 ? -20.641 -12.211 12.062 1 25.69 58 SER A CA 1
ATOM 439 C C . SER A 1 58 ? -19.641 -12.516 13.164 1 25.69 58 SER A C 1
ATOM 441 O O . SER A 1 58 ? -18.469 -12.75 12.898 1 25.69 58 SER A O 1
ATOM 443 N N . ASP A 1 59 ? -20.016 -13.758 14.109 1 25.67 59 ASP A N 1
ATOM 444 C CA . ASP A 1 59 ? -19.953 -14 15.547 1 25.67 59 ASP A CA 1
ATOM 445 C C . ASP A 1 59 ? -18.578 -14.492 15.969 1 25.67 59 ASP A C 1
ATOM 447 O O . ASP A 1 59 ? -17.859 -15.094 15.172 1 25.67 59 ASP A O 1
ATOM 451 N N . PHE A 1 60 ? -18.078 -14.148 17.25 1 29.73 60 PHE A N 1
ATOM 452 C CA . PHE A 1 60 ? -16.875 -14.266 18.062 1 29.73 60 PHE A CA 1
ATOM 453 C C . PHE A 1 60 ? -16.656 -15.711 18.5 1 29.73 60 PHE A C 1
ATOM 455 O O . PHE A 1 60 ? -17.25 -16.172 19.484 1 29.73 60 PHE A O 1
ATOM 462 N N . PRO A 1 61 ? -16.594 -16.906 17.859 1 27.33 61 PRO A N 1
ATOM 463 C CA . PRO A 1 61 ? -16.484 -18.047 18.766 1 27.33 61 PRO A CA 1
ATOM 464 C C . PRO A 1 61 ? -15.203 -18 19.609 1 27.33 61 PRO A C 1
ATOM 466 O O . PRO A 1 61 ? -14.273 -17.266 19.266 1 27.33 61 PRO A O 1
ATOM 469 N N . ALA A 1 62 ? -15.008 -19.203 20.641 1 25.02 62 ALA A N 1
ATOM 470 C CA . ALA A 1 62 ? -14.281 -19.75 21.797 1 25.02 62 ALA A CA 1
ATOM 471 C C . ALA A 1 62 ? -12.844 -20.109 21.422 1 25.02 62 ALA A C 1
ATOM 473 O O . ALA A 1 62 ? -11.969 -20.156 22.281 1 25.02 62 ALA A O 1
ATOM 474 N N . ALA A 1 63 ? -12.578 -20.859 20.406 1 26.06 63 ALA A N 1
ATOM 475 C CA . ALA A 1 63 ? -11.398 -21.719 20.484 1 26.06 63 ALA A CA 1
ATOM 476 C C . ALA A 1 63 ? -10.117 -20.891 20.594 1 26.06 63 ALA A C 1
ATOM 478 O O . ALA A 1 63 ? -9.641 -20.344 19.594 1 26.06 63 ALA A O 1
ATOM 479 N N . LEU A 1 64 ? -9.906 -20.062 21.656 1 28.97 64 LEU A N 1
ATOM 480 C CA . LEU A 1 64 ? -8.75 -19.516 22.344 1 28.97 64 LEU A CA 1
ATOM 481 C C . LEU A 1 64 ? -7.645 -20.562 22.469 1 28.97 64 LEU A C 1
ATOM 483 O O . LEU A 1 64 ? -6.535 -20.266 22.906 1 28.97 64 LEU A O 1
ATOM 487 N N . LYS A 1 65 ? -7.922 -21.906 22.578 1 26.86 65 LYS A N 1
ATOM 488 C CA . LYS A 1 65 ? -7.082 -22.766 23.406 1 26.86 65 LYS A CA 1
ATOM 489 C C . LYS A 1 65 ? -5.645 -22.781 22.891 1 26.86 65 LYS A C 1
ATOM 491 O O . LYS A 1 65 ? -4.699 -22.656 23.672 1 26.86 65 LYS A O 1
ATOM 496 N N . GLN A 1 66 ? -5.359 -23.625 21.906 1 26.42 66 GLN A N 1
ATOM 497 C CA . GLN A 1 66 ? -4.062 -24.297 21.938 1 26.42 66 GLN A CA 1
ATOM 498 C C . GLN A 1 66 ? -2.975 -23.406 21.344 1 26.42 66 GLN A C 1
ATOM 500 O O . GLN A 1 66 ? -2.59 -23.594 20.188 1 26.42 66 GLN A O 1
ATOM 505 N N . CYS A 1 67 ? -3.104 -22 21.359 1 31.02 67 CYS A N 1
ATOM 506 C CA . CYS A 1 67 ? -1.841 -21.359 21.031 1 31.02 67 CYS A CA 1
ATOM 507 C C . CYS A 1 67 ? -0.715 -21.859 21.922 1 31.02 67 CYS A C 1
ATOM 509 O O . CYS A 1 67 ? -0.658 -21.531 23.109 1 31.02 67 CYS A O 1
ATOM 511 N N . THR A 1 68 ? -0.312 -23.141 21.781 1 27.75 68 THR A N 1
ATOM 512 C CA . THR A 1 68 ? 0.856 -23.609 22.516 1 27.75 68 THR A CA 1
ATOM 513 C C . THR A 1 68 ? 2.002 -22.609 22.422 1 27.75 68 THR A C 1
ATOM 515 O O . THR A 1 68 ? 2.045 -21.797 21.5 1 27.75 68 THR A O 1
ATOM 518 N N . ALA A 1 69 ? 2.906 -22.453 23.547 1 27.52 69 ALA A N 1
ATOM 519 C CA . ALA A 1 69 ? 4.102 -21.766 24.047 1 27.52 69 ALA A CA 1
ATOM 520 C C . ALA A 1 69 ? 5.109 -21.531 22.938 1 27.52 69 ALA A C 1
ATOM 522 O O . ALA A 1 69 ? 5.934 -20.625 23.016 1 27.52 69 ALA A O 1
ATOM 523 N N . LEU A 1 70 ? 5.449 -22.438 22.094 1 28.55 70 LEU A N 1
ATOM 524 C CA . LEU A 1 70 ? 6.785 -22.391 21.516 1 28.55 70 LEU A CA 1
ATOM 525 C C . LEU A 1 70 ? 6.945 -21.156 20.641 1 28.55 70 LEU A C 1
ATOM 527 O O . LEU A 1 70 ? 7.922 -20.406 20.781 1 28.55 70 LEU A O 1
ATOM 531 N N . ASP A 1 71 ? 6.824 -21.156 19.203 1 28.77 71 ASP A N 1
ATOM 532 C CA . ASP A 1 71 ? 7.547 -20.156 18.438 1 28.77 71 ASP A CA 1
ATOM 533 C C . ASP A 1 71 ? 6.848 -18.797 18.5 1 28.77 71 ASP A C 1
ATOM 535 O O . ASP A 1 71 ? 5.945 -18.531 17.703 1 28.77 71 ASP A O 1
ATOM 539 N N . ILE A 1 72 ? 6.438 -18.047 19.531 1 31.66 72 ILE A N 1
ATOM 540 C CA . ILE A 1 72 ? 6.062 -16.734 20.016 1 31.66 72 ILE A CA 1
ATOM 541 C C . ILE A 1 72 ? 6.891 -15.656 19.312 1 31.66 72 ILE A C 1
ATOM 543 O O . ILE A 1 72 ? 6.688 -14.461 19.531 1 31.66 72 ILE A O 1
ATOM 547 N N . LYS A 1 73 ? 8.156 -15.859 19.047 1 31.66 73 LYS A N 1
ATOM 548 C CA . LYS A 1 73 ? 9.039 -14.766 18.672 1 31.66 73 LYS A CA 1
ATOM 549 C C . LYS A 1 73 ? 8.422 -13.93 17.547 1 31.66 73 LYS A C 1
ATOM 551 O O . LYS A 1 73 ? 8.445 -12.695 17.594 1 31.66 73 LYS A O 1
ATOM 556 N N . ASN A 1 74 ? 8.531 -14.43 16.281 1 31.86 74 ASN A N 1
ATOM 557 C CA . ASN A 1 74 ? 8.188 -13.602 15.133 1 31.86 74 ASN A CA 1
ATOM 558 C C . ASN A 1 74 ? 6.688 -13.336 15.055 1 31.86 74 ASN A C 1
ATOM 560 O O . ASN A 1 74 ? 6.234 -12.547 14.227 1 31.86 74 ASN A O 1
ATOM 564 N N . TYR A 1 75 ? 5.824 -14.305 15.477 1 31.88 75 TYR A N 1
ATOM 565 C CA . TYR A 1 75 ? 4.383 -14.367 15.258 1 31.88 75 TYR A CA 1
ATOM 566 C C . TYR A 1 75 ? 3.635 -13.523 16.281 1 31.88 75 TYR A C 1
ATOM 568 O O . TYR A 1 75 ? 2.422 -13.672 16.453 1 31.88 75 TYR A O 1
ATOM 576 N N . TRP A 1 76 ? 4.254 -12.867 17.141 1 32.38 76 TRP A N 1
ATOM 577 C CA . TRP A 1 76 ? 3.465 -12.211 18.172 1 32.38 76 TRP A CA 1
ATOM 578 C C . TRP A 1 76 ? 2.264 -11.492 17.578 1 32.38 76 TRP A C 1
ATOM 580 O O . TRP A 1 76 ? 1.15 -11.586 18.094 1 32.38 76 TRP A O 1
ATOM 590 N N . LEU A 1 77 ? 2.646 -10.445 16.75 1 32.72 77 LEU A N 1
ATOM 591 C CA . LEU A 1 77 ? 1.532 -9.594 16.359 1 32.72 77 LEU A CA 1
ATOM 592 C C . LEU A 1 77 ? 0.536 -10.359 15.5 1 32.72 77 LEU A C 1
ATOM 594 O O . LEU A 1 77 ? -0.603 -9.922 15.32 1 32.72 77 LEU A O 1
ATOM 598 N N . ARG A 1 78 ? 0.919 -11.469 14.984 1 33.72 78 ARG A N 1
ATOM 599 C CA . ARG A 1 78 ? -0.042 -12.312 14.289 1 33.72 78 ARG A CA 1
ATOM 600 C C . ARG A 1 78 ? -1.074 -12.883 15.25 1 33.72 78 ARG A C 1
ATOM 602 O O . ARG A 1 78 ? -2.258 -12.977 14.922 1 33.72 78 ARG A O 1
ATOM 609 N N . CYS A 1 79 ? -0.579 -13.391 16.406 1 31.72 79 CYS A N 1
ATOM 610 C CA . CYS A 1 79 ? -1.441 -14 17.422 1 31.72 79 CYS A CA 1
ATOM 611 C C . CYS A 1 79 ? -2.314 -12.945 18.094 1 31.72 79 CYS A C 1
ATOM 613 O O . CYS A 1 79 ? -3.445 -13.234 18.484 1 31.72 79 CYS A O 1
ATOM 615 N N . ALA A 1 80 ? -1.65 -11.836 18.531 1 30.48 80 ALA A N 1
ATOM 616 C CA . ALA A 1 80 ? -2.559 -10.859 19.125 1 30.48 80 ALA A CA 1
ATOM 617 C C . ALA A 1 80 ? -3.758 -10.602 18.219 1 30.48 80 ALA A C 1
ATOM 619 O O . ALA A 1 80 ? -4.875 -10.398 18.703 1 30.48 80 ALA A O 1
ATOM 620 N N . THR A 1 81 ? -3.42 -10.352 16.922 1 29.86 81 THR A N 1
ATOM 621 C CA . THR A 1 81 ? -4.578 -10.109 16.078 1 29.86 81 THR A CA 1
ATOM 622 C C . THR A 1 81 ? -5.398 -11.383 15.898 1 29.86 81 THR A C 1
ATOM 624 O O . THR A 1 81 ? -6.617 -11.32 15.711 1 29.86 81 THR A O 1
ATOM 627 N N . VAL A 1 82 ? -4.652 -12.555 15.852 1 30.31 82 VAL A N 1
ATOM 628 C CA . VAL A 1 82 ? -5.449 -13.742 15.586 1 30.31 82 VAL A CA 1
ATOM 629 C C . VAL A 1 82 ? -6.227 -14.141 16.844 1 30.31 82 VAL A C 1
ATOM 631 O O . VAL A 1 82 ? -7.277 -14.781 16.75 1 30.31 82 VAL A O 1
ATOM 634 N N . THR A 1 83 ? -5.547 -14.078 18.047 1 29.39 83 THR A N 1
ATOM 635 C CA . THR A 1 83 ? -6.129 -14.828 19.156 1 29.39 83 THR A CA 1
ATOM 636 C C . THR A 1 83 ? -7.512 -14.297 19.5 1 29.39 83 THR A C 1
ATOM 638 O O . THR A 1 83 ? -8.414 -15.07 19.844 1 29.39 83 THR A O 1
ATOM 641 N N . ARG A 1 84 ? -7.469 -13.078 20.266 1 26.91 84 ARG A N 1
ATOM 642 C CA . ARG A 1 84 ? -8.719 -12.773 20.953 1 26.91 84 ARG A CA 1
ATOM 643 C C . ARG A 1 84 ? -9.891 -12.758 19.984 1 26.91 84 ARG A C 1
ATOM 645 O O . ARG A 1 84 ? -11.008 -13.156 20.344 1 26.91 84 ARG A O 1
ATOM 652 N N . SER A 1 85 ? -9.828 -11.727 19.078 1 25.58 85 SER A N 1
ATOM 653 C CA . SER A 1 85 ? -11.148 -11.562 18.469 1 25.58 85 SER A CA 1
ATOM 654 C C . SER A 1 85 ? -11.477 -12.727 17.547 1 25.58 85 SER A C 1
ATOM 656 O O . SER A 1 85 ? -10.633 -13.172 16.781 1 25.58 85 SER A O 1
ATOM 658 N N . GLY A 1 86 ? -12.016 -13.922 17.969 1 29.27 86 GLY A N 1
ATOM 659 C CA . GLY A 1 86 ? -12.906 -14.773 17.188 1 29.27 86 GLY A CA 1
ATOM 660 C C . GLY A 1 86 ? -13.32 -14.156 15.867 1 29.27 86 GLY A C 1
ATOM 661 O O . GLY A 1 86 ? -14.352 -14.516 15.297 1 29.27 86 GLY A O 1
ATOM 662 N N . LEU A 1 87 ? -12.922 -12.961 15.773 1 28.2 87 LEU A N 1
ATOM 663 C CA . LEU A 1 87 ? -13.383 -12.258 14.578 1 28.2 87 LEU A CA 1
ATOM 664 C C . LEU A 1 87 ? -12.703 -12.812 13.328 1 28.2 87 LEU A C 1
ATOM 666 O O . LEU A 1 87 ? -11.555 -12.469 13.039 1 28.2 87 LEU A O 1
ATOM 670 N N . LEU A 1 88 ? -12.586 -14.18 13.242 1 31.5 88 LEU A N 1
ATOM 671 C CA . LEU A 1 88 ? -12.344 -14.492 11.836 1 31.5 88 LEU A CA 1
ATOM 672 C C . LEU A 1 88 ? -13.102 -13.523 10.938 1 31.5 88 LEU A C 1
ATOM 674 O O . LEU A 1 88 ? -14.32 -13.383 11.047 1 31.5 88 LEU A O 1
ATOM 678 N N . GLN A 1 89 ? -12.586 -12.422 10.797 1 35.34 89 GLN A N 1
ATOM 679 C CA . GLN A 1 89 ? -13.148 -11.422 9.891 1 35.34 89 GLN A CA 1
ATOM 680 C C . GLN A 1 89 ? -13.695 -12.086 8.625 1 35.34 89 GLN A C 1
ATOM 682 O O . GLN A 1 89 ? -13.32 -13.211 8.297 1 35.34 89 GLN A O 1
ATOM 687 N N . TYR A 1 90 ? -14.336 -11.414 7.723 1 38.88 90 TYR A N 1
ATOM 688 C CA . TYR A 1 90 ? -15.117 -11.477 6.492 1 38.88 90 TYR A CA 1
ATOM 689 C C . TYR A 1 90 ? -14.336 -12.172 5.383 1 38.88 90 TYR A C 1
ATOM 691 O O . TYR A 1 90 ? -13.188 -11.82 5.109 1 38.88 90 TYR A O 1
ATOM 699 N N . GLY A 1 91 ? -14.695 -13.352 4.914 1 52.12 91 GLY A N 1
ATOM 700 C CA . GLY A 1 91 ? -14.336 -13.906 3.617 1 52.12 91 GLY A CA 1
ATOM 701 C C . GLY A 1 91 ? -13.203 -14.914 3.689 1 52.12 91 GLY A C 1
ATOM 702 O O . GLY A 1 91 ? -12.516 -15.148 2.695 1 52.12 91 GLY A O 1
ATOM 703 N N . GLU A 1 92 ? -12.852 -15.383 4.93 1 61.72 92 GLU A N 1
ATOM 704 C CA . GLU A 1 92 ? -11.789 -16.375 5.055 1 61.72 92 GLU A CA 1
ATOM 705 C C . GLU A 1 92 ? -12.352 -17.781 5.098 1 61.72 92 GLU A C 1
ATOM 707 O O . GLU A 1 92 ? -12.625 -18.312 6.176 1 61.72 92 GLU A O 1
ATOM 712 N N . ASP A 1 93 ? -12.641 -18.312 4.043 1 80.56 93 ASP A N 1
ATOM 713 C CA . ASP A 1 93 ? -13.359 -19.578 3.904 1 80.56 93 ASP A CA 1
ATOM 714 C C . ASP A 1 93 ? -12.57 -20.562 3.045 1 80.56 93 ASP A C 1
ATOM 716 O O . ASP A 1 93 ? -11.867 -20.156 2.117 1 80.56 93 ASP A O 1
ATOM 720 N N . MET A 1 94 ? -12.711 -21.828 3.611 1 89.94 94 MET A N 1
ATOM 721 C CA . MET A 1 94 ? -12.227 -22.906 2.742 1 89.94 94 MET A CA 1
ATOM 722 C C . MET A 1 94 ? -13.148 -23.094 1.546 1 89.94 94 MET A C 1
ATOM 724 O O . MET A 1 94 ? -14.367 -22.984 1.676 1 89.94 94 MET A O 1
ATOM 728 N N . VAL A 1 95 ? -12.609 -23.25 0.448 1 94.75 95 VAL A N 1
ATOM 729 C CA . VAL A 1 95 ? -13.367 -23.422 -0.789 1 94.75 95 VAL A CA 1
ATOM 730 C C . VAL A 1 95 ? -12.922 -24.703 -1.494 1 94.75 95 VAL A C 1
ATOM 732 O O . VAL A 1 95 ? -11.727 -25.016 -1.543 1 94.75 95 VAL A O 1
ATOM 735 N N . ILE A 1 96 ? -13.828 -25.516 -1.908 1 95.88 96 ILE A N 1
ATOM 736 C CA . ILE A 1 96 ? -13.562 -26.641 -2.797 1 95.88 96 ILE A CA 1
ATOM 737 C C . ILE A 1 96 ? -14.016 -26.297 -4.215 1 95.88 96 ILE A C 1
ATOM 739 O O . ILE A 1 96 ? -15.133 -25.812 -4.418 1 95.88 96 ILE A O 1
ATOM 743 N N . GLU A 1 97 ? -13.125 -26.516 -5.16 1 96.81 97 GLU A N 1
ATOM 744 C CA . GLU A 1 97 ? -13.445 -26.031 -6.5 1 96.81 97 GLU A CA 1
ATOM 745 C C . GLU A 1 97 ? -13.172 -27.109 -7.555 1 96.81 97 GLU A C 1
ATOM 747 O O . GLU A 1 97 ? -12.32 -27.969 -7.359 1 96.81 97 GLU A O 1
ATOM 752 N N . CYS A 1 98 ? -13.953 -27.109 -8.539 1 97.12 98 CYS A N 1
ATOM 753 C CA . CYS A 1 98 ? -13.773 -27.859 -9.789 1 97.12 98 CYS A CA 1
ATOM 754 C C . CYS A 1 98 ? -13.5 -26.906 -10.945 1 97.12 98 CYS A C 1
ATOM 756 O O . CYS A 1 98 ? -14.336 -26.062 -11.281 1 97.12 98 CYS A O 1
ATOM 758 N N . VAL A 1 99 ? -12.344 -27.062 -11.539 1 96.38 99 VAL A N 1
ATOM 759 C CA . VAL A 1 99 ? -11.914 -26.062 -12.516 1 96.38 99 VAL A CA 1
ATOM 760 C C . VAL A 1 99 ? -11.672 -26.734 -13.867 1 96.38 99 VAL A C 1
ATOM 762 O O . VAL A 1 99 ? -10.945 -27.734 -13.945 1 96.38 99 VAL A O 1
ATOM 765 N N . TYR A 1 100 ? -12.336 -26.25 -14.875 1 94.31 100 TYR A N 1
ATOM 766 C CA . TYR A 1 100 ? -12.086 -26.594 -16.266 1 94.31 100 TYR A CA 1
ATOM 767 C C . TYR A 1 100 ? -11.188 -25.562 -16.938 1 94.31 100 TYR A C 1
ATOM 769 O O . TYR A 1 100 ? -11.508 -24.375 -16.953 1 94.31 100 TYR A O 1
ATOM 777 N N . ASN A 1 101 ? -10.039 -25.969 -17.484 1 91.62 101 ASN A N 1
ATOM 778 C CA . ASN A 1 101 ? -9.062 -25 -17.969 1 91.62 101 ASN A CA 1
ATOM 779 C C . ASN A 1 101 ? -9.414 -24.516 -19.375 1 91.62 101 ASN A C 1
ATOM 781 O O . ASN A 1 101 ? -8.703 -23.688 -19.953 1 91.62 101 ASN A O 1
ATOM 785 N N . GLY A 1 102 ? -10.477 -25.031 -20.016 1 87.75 102 GLY A N 1
ATOM 786 C CA . GLY A 1 102 ? -10.859 -24.609 -21.359 1 87.75 102 GLY A CA 1
ATOM 787 C C . GLY A 1 102 ? -10.117 -25.344 -22.453 1 87.75 102 GLY A C 1
ATOM 788 O O . GLY A 1 102 ? -10.367 -25.125 -23.641 1 87.75 102 GLY A O 1
ATOM 789 N N . ARG A 1 103 ? -9.172 -26.219 -22.094 1 86.19 103 ARG A N 1
ATOM 790 C CA . ARG A 1 103 ? -8.352 -26.922 -23.062 1 86.19 103 ARG A CA 1
ATOM 791 C C . ARG A 1 103 ? -8.477 -28.438 -22.891 1 86.19 103 ARG A C 1
ATOM 793 O O . ARG A 1 103 ? -7.535 -29.188 -23.172 1 86.19 103 ARG A O 1
ATOM 800 N N . GLY A 1 104 ? -9.578 -28.812 -22.156 1 88.06 104 GLY A N 1
ATOM 801 C CA . GLY A 1 104 ? -9.875 -30.25 -22.078 1 88.06 104 GLY A CA 1
ATOM 802 C C . GLY A 1 104 ? -9.492 -30.859 -20.75 1 88.06 104 GLY A C 1
ATOM 803 O O . GLY A 1 104 ? -9.719 -32.062 -20.531 1 88.06 104 GLY A O 1
ATOM 804 N N . ASP A 1 105 ? -8.883 -30.109 -19.891 1 92.69 105 ASP A N 1
ATOM 805 C CA . ASP A 1 105 ? -8.477 -30.641 -18.594 1 92.69 105 ASP A CA 1
ATOM 806 C C . ASP A 1 105 ? -9.367 -30.109 -17.484 1 92.69 105 ASP A C 1
ATOM 808 O O . ASP A 1 105 ? -9.719 -28.922 -17.469 1 92.69 105 ASP A O 1
ATOM 812 N N . VAL A 1 106 ? -9.797 -31 -16.609 1 95.81 106 VAL A N 1
ATOM 813 C CA . VAL A 1 106 ? -10.586 -30.656 -15.43 1 95.81 106 VAL A CA 1
ATOM 814 C C . VAL A 1 106 ? -9.891 -31.156 -14.172 1 95.81 106 VAL A C 1
ATOM 816 O O . VAL A 1 106 ? -9.477 -32.312 -14.109 1 95.81 106 VAL A O 1
ATOM 819 N N . ARG A 1 107 ? -9.734 -30.266 -13.211 1 96.44 107 ARG A N 1
ATOM 820 C CA . ARG A 1 107 ? -9.07 -30.656 -11.977 1 96.44 107 ARG A CA 1
ATOM 821 C C . ARG A 1 107 ? -9.766 -30.047 -10.758 1 96.44 107 ARG A C 1
ATOM 823 O O . ARG A 1 107 ? -10.227 -28.906 -10.805 1 96.44 107 ARG A O 1
ATOM 830 N N . PRO A 1 108 ? -9.867 -30.812 -9.68 1 97.69 108 PRO A N 1
ATOM 831 C CA . PRO A 1 108 ? -10.367 -30.266 -8.422 1 97.69 108 PRO A CA 1
ATOM 832 C C . PRO A 1 108 ? -9.258 -29.625 -7.578 1 97.69 108 PRO A C 1
ATOM 834 O O . PRO A 1 108 ? -8.102 -30.047 -7.656 1 97.69 108 PRO A O 1
ATOM 837 N N . PHE A 1 109 ? -9.578 -28.578 -6.832 1 97.81 109 PHE A N 1
ATOM 838 C CA . PHE A 1 109 ? -8.641 -27.938 -5.91 1 97.81 109 PHE A CA 1
ATOM 839 C C . PHE A 1 109 ? -9.344 -27.547 -4.613 1 97.81 109 PHE A C 1
ATOM 841 O O . PHE A 1 109 ? -10.57 -27.422 -4.578 1 97.81 109 PHE A O 1
ATOM 848 N N . ILE A 1 110 ? -8.594 -27.516 -3.566 1 97.06 110 ILE A N 1
ATOM 849 C CA . ILE A 1 110 ? -8.977 -26.812 -2.344 1 97.06 110 ILE A CA 1
ATOM 850 C C . ILE A 1 110 ? -8.312 -25.438 -2.299 1 97.06 110 ILE A C 1
ATOM 852 O O . ILE A 1 110 ? -7.133 -25.312 -2.619 1 97.06 110 ILE A O 1
ATOM 856 N N . SER A 1 111 ? -9.094 -24.438 -2.027 1 95.44 111 SER A N 1
ATOM 857 C CA . SER A 1 111 ? -8.555 -23.078 -1.954 1 95.44 111 SER A CA 1
ATOM 858 C C . SER A 1 111 ? -9.062 -22.344 -0.717 1 95.44 111 SER A C 1
ATOM 860 O O . SER A 1 111 ? -9.781 -22.922 0.101 1 95.44 111 SER A O 1
ATOM 862 N N . TYR A 1 112 ? -8.516 -21.219 -0.507 1 92.12 112 TYR A N 1
ATOM 863 C CA . TYR A 1 112 ? -8.844 -20.406 0.663 1 92.12 112 TYR A CA 1
ATOM 864 C C . TYR A 1 112 ? -9.148 -18.969 0.265 1 92.12 112 TYR A C 1
ATOM 866 O O . TYR A 1 112 ? -8.398 -18.359 -0.512 1 92.12 112 TYR A O 1
ATOM 87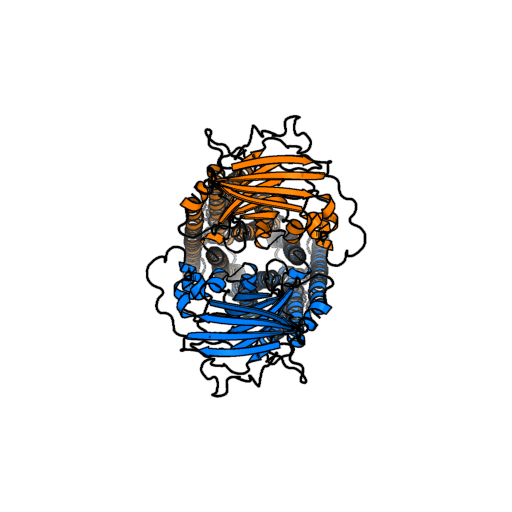4 N N . ASN A 1 113 ? -10.258 -18.469 0.759 1 87.19 113 ASN A N 1
ATOM 875 C CA . ASN A 1 113 ? -10.625 -17.078 0.552 1 87.19 113 ASN A CA 1
ATOM 876 C C . ASN A 1 113 ? -10.055 -16.172 1.649 1 87.19 113 ASN A C 1
ATOM 878 O O . ASN A 1 113 ? -10.289 -16.422 2.836 1 87.19 113 ASN A O 1
ATOM 882 N N . ASP A 1 114 ? -9.234 -15.258 1.224 1 81.69 114 ASP A N 1
ATOM 883 C CA . ASP A 1 114 ? -8.734 -14.219 2.121 1 81.69 114 ASP A CA 1
ATOM 884 C C . ASP A 1 114 ? -9.234 -12.836 1.705 1 81.69 114 ASP A C 1
ATOM 886 O O . ASP A 1 114 ? -8.594 -12.148 0.913 1 81.69 114 ASP A O 1
ATOM 890 N N . GLY A 1 115 ? -10.336 -12.484 2.26 1 72.56 115 GLY A N 1
ATOM 891 C CA . GLY A 1 115 ? -10.953 -11.25 1.789 1 72.56 115 GLY A CA 1
ATOM 892 C C . GLY A 1 115 ? -11.453 -11.344 0.359 1 72.56 115 GLY A C 1
ATOM 893 O O . GLY A 1 115 ? -12.297 -12.18 0.044 1 72.56 115 GLY A O 1
ATOM 894 N N . LEU A 1 116 ? -10.859 -10.523 -0.464 1 70.81 116 LEU A N 1
ATOM 895 C CA . LEU A 1 116 ? -11.289 -10.508 -1.858 1 70.81 116 LEU A CA 1
ATOM 896 C C . LEU A 1 116 ? -10.359 -11.344 -2.725 1 70.81 116 LEU A C 1
ATOM 898 O O . LEU A 1 116 ? -10.531 -11.414 -3.943 1 70.81 116 LEU A O 1
ATOM 902 N N . HIS A 1 117 ? -9.547 -12.008 -2.033 1 80.06 117 HIS A N 1
ATOM 903 C CA . HIS A 1 117 ? -8.57 -12.789 -2.777 1 80.06 117 HIS A CA 1
ATOM 904 C C . HIS A 1 117 ? -8.719 -14.281 -2.484 1 80.06 117 HIS A C 1
ATOM 906 O O . HIS A 1 117 ? -9.062 -14.664 -1.365 1 80.06 117 HIS A O 1
ATOM 912 N N . ASN A 1 118 ? -8.562 -15.023 -3.465 1 88.5 118 ASN A N 1
ATOM 913 C CA . ASN A 1 118 ? -8.555 -16.484 -3.332 1 88.5 118 ASN A CA 1
ATOM 914 C C . ASN A 1 118 ? -7.223 -17.078 -3.789 1 88.5 118 ASN A C 1
ATOM 916 O O . ASN A 1 118 ? -6.645 -16.625 -4.781 1 88.5 118 ASN A O 1
ATOM 920 N N . ALA A 1 119 ? -6.734 -17.984 -3.033 1 90.31 119 ALA A N 1
ATOM 921 C CA . ALA A 1 119 ? -5.512 -18.688 -3.408 1 90.31 119 ALA A CA 1
ATOM 922 C C . ALA A 1 119 ? -5.684 -20.188 -3.285 1 90.31 119 ALA A C 1
ATOM 924 O O . ALA A 1 119 ? -6.254 -20.672 -2.305 1 90.31 119 ALA A O 1
ATOM 925 N N . GLN A 1 120 ? -5.207 -20.922 -4.281 1 95.12 120 GLN A N 1
ATOM 926 C CA . GLN A 1 120 ? -5.234 -22.375 -4.242 1 95.12 120 GLN A CA 1
ATOM 927 C C . GLN A 1 120 ? -4.297 -22.922 -3.168 1 95.12 120 GLN A C 1
ATOM 929 O O . GLN A 1 120 ? -3.174 -22.438 -3.016 1 95.12 120 GLN A O 1
ATOM 934 N N . LEU A 1 121 ? -4.809 -23.875 -2.406 1 95.25 121 LEU A N 1
ATOM 935 C CA . LEU A 1 121 ? -3.98 -24.594 -1.452 1 95.25 121 LEU A CA 1
ATOM 936 C C . LEU A 1 121 ? -3.531 -25.938 -2.031 1 95.25 121 LEU A C 1
ATOM 938 O O . LEU A 1 121 ? -4.172 -26.969 -1.801 1 95.25 121 LEU A O 1
ATOM 942 N N . HIS A 1 122 ? -2.438 -25.938 -2.646 1 94.06 122 HIS A N 1
ATOM 943 C CA . HIS A 1 122 ? -1.981 -27.094 -3.391 1 94.06 122 HIS A CA 1
ATOM 944 C C . HIS A 1 122 ? -1.658 -28.266 -2.455 1 94.06 122 HIS A C 1
ATOM 946 O O . HIS A 1 122 ? -2.004 -29.406 -2.74 1 94.06 122 HIS A O 1
ATOM 952 N N . ALA A 1 123 ? -0.989 -27.969 -1.328 1 91.69 123 ALA A N 1
ATOM 953 C CA . ALA A 1 123 ? -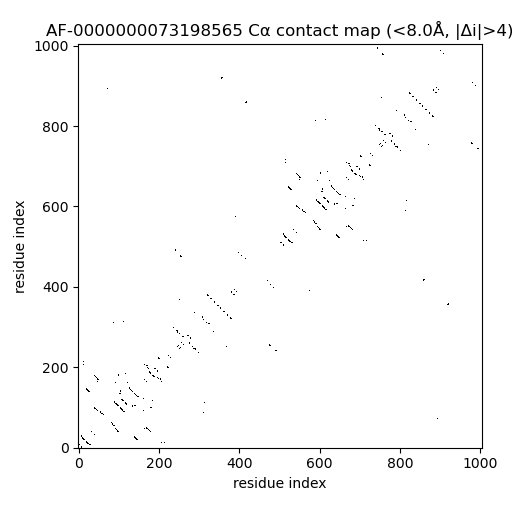0.676 -29.016 -0.369 1 91.69 123 ALA A CA 1
ATOM 954 C C . ALA A 1 123 ? -1.949 -29.641 0.193 1 91.69 123 ALA A C 1
ATOM 956 O O . ALA A 1 123 ? -2.047 -30.875 0.31 1 91.69 123 ALA A O 1
ATOM 957 N N . ALA A 1 124 ? -2.859 -28.812 0.483 1 95.06 124 ALA A N 1
ATOM 958 C CA . ALA A 1 124 ? -4.129 -29.312 1.01 1 95.06 124 ALA A CA 1
ATOM 959 C C . ALA A 1 124 ? -4.891 -30.109 -0.048 1 95.06 124 ALA A C 1
ATOM 961 O O . ALA A 1 124 ? -5.539 -31.094 0.266 1 95.06 124 ALA A O 1
ATOM 962 N N . SER A 1 125 ? -4.879 -29.641 -1.275 1 96.38 125 SER A N 1
ATOM 963 C CA . SER A 1 125 ? -5.539 -30.359 -2.361 1 96.38 125 SER A CA 1
ATOM 964 C C . SER A 1 125 ? -4.957 -31.75 -2.527 1 96.38 125 SER A C 1
ATOM 966 O O . SER A 1 125 ? -5.695 -32.719 -2.723 1 96.38 125 SER A O 1
ATOM 968 N N . GLU A 1 126 ? -3.67 -31.875 -2.428 1 93.44 126 GLU A N 1
ATOM 969 C CA . GLU A 1 126 ? -3.006 -33.156 -2.609 1 93.44 126 GLU A CA 1
ATOM 970 C C . GLU A 1 126 ? -3.27 -34.094 -1.427 1 93.44 126 GLU A C 1
ATOM 972 O O . GLU A 1 126 ? -3.498 -35.281 -1.61 1 93.44 126 GLU A O 1
ATOM 977 N N . GLU A 1 127 ? -3.293 -33.562 -0.23 1 94.25 127 GLU A N 1
ATOM 978 C CA . GLU A 1 127 ? -3.391 -34.406 0.961 1 94.25 127 GLU A CA 1
ATOM 979 C C . GLU A 1 127 ? -4.844 -34.75 1.287 1 94.25 127 GLU A C 1
ATOM 981 O O . GLU A 1 127 ? -5.16 -35.875 1.675 1 94.25 127 GLU A O 1
ATOM 986 N N . LEU A 1 128 ? -5.695 -33.812 1.149 1 95.69 128 LEU A N 1
ATOM 987 C CA . LEU A 1 128 ? -7.066 -34 1.615 1 95.69 128 LEU A CA 1
ATOM 988 C C . LEU A 1 128 ? -7.914 -34.656 0.544 1 95.69 128 LEU A C 1
ATOM 990 O O . LEU A 1 128 ? -8.891 -35.344 0.86 1 95.69 128 LEU A O 1
ATOM 994 N N . ILE A 1 129 ? -7.656 -34.406 -0.725 1 96.81 129 ILE A N 1
ATOM 995 C CA . ILE A 1 129 ? -8.383 -35.062 -1.797 1 96.81 129 ILE A CA 1
ATOM 996 C C . ILE A 1 129 ? -7.777 -36.438 -2.037 1 96.81 129 ILE A C 1
ATOM 998 O O . ILE A 1 129 ? -6.711 -36.562 -2.645 1 96.81 129 ILE A O 1
ATOM 1002 N N . THR A 1 130 ? -8.422 -37.469 -1.688 1 95.31 130 THR A N 1
ATOM 1003 C CA . THR A 1 130 ? -7.895 -38.812 -1.759 1 95.31 130 THR A CA 1
ATOM 1004 C C . THR A 1 130 ? -8.18 -39.438 -3.125 1 95.31 130 THR A C 1
ATOM 1006 O O . THR A 1 130 ? -7.406 -40.281 -3.607 1 95.31 130 THR A O 1
ATOM 1009 N N . ASP A 1 131 ? -9.32 -39.094 -3.695 1 94.75 131 ASP A N 1
ATOM 1010 C CA . ASP A 1 131 ? -9.688 -39.531 -5.027 1 94.75 131 ASP A CA 1
ATOM 1011 C C . ASP A 1 131 ? -10.516 -38.5 -5.766 1 94.75 131 ASP A C 1
ATOM 1013 O O . ASP A 1 131 ? -11.273 -37.75 -5.145 1 94.75 131 ASP A O 1
ATOM 1017 N N . ALA A 1 132 ? -10.203 -38.406 -6.992 1 96.06 132 ALA A N 1
ATOM 1018 C CA . ALA A 1 132 ? -10.953 -37.438 -7.797 1 96.06 132 ALA A CA 1
ATOM 1019 C C . ALA A 1 132 ? -11.164 -37.969 -9.211 1 96.06 132 ALA A C 1
ATOM 1021 O O . ALA A 1 132 ? -10.258 -38.531 -9.812 1 96.06 132 ALA A O 1
ATOM 1022 N N . ASN A 1 133 ? -12.414 -37.938 -9.656 1 95.5 133 ASN A N 1
ATOM 1023 C CA . ASN A 1 133 ? -12.773 -38.219 -11.039 1 95.5 133 ASN A CA 1
ATOM 1024 C C . ASN A 1 133 ? -13.383 -37 -11.734 1 95.5 133 ASN A C 1
ATOM 1026 O O . ASN A 1 133 ? -14.227 -36.312 -11.164 1 95.5 133 ASN A O 1
ATOM 1030 N N . SER A 1 134 ? -12.781 -36.656 -12.836 1 95.12 134 SER A N 1
ATOM 1031 C CA . SER A 1 134 ? -13.266 -35.5 -13.578 1 95.12 134 SER A CA 1
ATOM 1032 C C . SER A 1 134 ? -13.742 -35.906 -14.977 1 95.12 134 SER A C 1
ATOM 1034 O O . SER A 1 134 ? -13.242 -36.875 -15.547 1 95.12 134 SER A O 1
ATOM 1036 N N . SER A 1 135 ? -14.797 -35.219 -15.438 1 92.94 135 SER A N 1
ATOM 1037 C CA . SER A 1 135 ? -15.328 -35.531 -16.766 1 92.94 135 SER A CA 1
ATOM 1038 C C . SER A 1 135 ? -15.906 -34.281 -17.422 1 92.94 135 SER A C 1
ATOM 1040 O O . SER A 1 135 ? -16.234 -33.281 -16.75 1 92.94 135 SER A O 1
ATOM 1042 N N . ILE A 1 136 ? -15.828 -34.281 -18.688 1 91.75 136 ILE A N 1
ATOM 1043 C CA . ILE A 1 136 ? -16.5 -33.312 -19.516 1 91.75 136 ILE A CA 1
ATOM 1044 C C . ILE A 1 136 ? -17.484 -34 -20.453 1 91.75 136 ILE A C 1
ATOM 1046 O O . ILE A 1 136 ? -17.094 -34.719 -21.359 1 91.75 136 ILE A O 1
ATOM 1050 N N . ILE A 1 137 ? -18.797 -33.844 -20.125 1 87.31 137 ILE A N 1
ATOM 1051 C CA . ILE A 1 137 ? -19.828 -34.469 -20.922 1 87.31 137 ILE A CA 1
ATOM 1052 C C . ILE A 1 137 ? -20.875 -33.438 -21.344 1 87.31 137 ILE A C 1
ATOM 1054 O O . ILE A 1 137 ? -21.406 -32.719 -20.516 1 87.31 137 ILE A O 1
ATOM 1058 N N . ASP A 1 138 ? -21.375 -33.469 -22.594 1 82.44 138 ASP A N 1
ATOM 1059 C CA . ASP A 1 138 ? -22.469 -32.656 -23.125 1 82.44 138 ASP A CA 1
ATOM 1060 C C . ASP A 1 138 ? -22.375 -31.203 -22.672 1 82.44 138 ASP A C 1
ATOM 1062 O O . ASP A 1 138 ? -23.328 -30.641 -22.125 1 82.44 138 ASP A O 1
ATOM 1066 N N . ASP A 1 139 ? -21.188 -30.578 -22.656 1 83.81 139 ASP A N 1
ATOM 1067 C CA . ASP A 1 139 ? -20.938 -29.172 -22.359 1 83.81 139 ASP A CA 1
ATOM 1068 C C . ASP A 1 139 ? -21.016 -28.906 -20.844 1 83.81 139 ASP A C 1
ATOM 1070 O O . ASP A 1 139 ? -21.312 -27.781 -20.422 1 83.81 139 ASP A O 1
ATOM 1074 N N . TYR A 1 140 ? -21 -30.047 -20.094 1 89.94 140 TYR A N 1
ATOM 1075 C CA . TYR A 1 140 ? -20.875 -29.938 -18.641 1 89.94 140 TYR A CA 1
ATOM 1076 C C . TYR A 1 140 ? -19.531 -30.5 -18.172 1 89.94 140 TYR A C 1
ATOM 1078 O O . TYR A 1 140 ? -19.078 -31.531 -18.672 1 89.94 140 TYR A O 1
ATOM 1086 N N . PHE A 1 141 ? -18.922 -29.797 -17.312 1 93.56 141 PHE A N 1
ATOM 1087 C CA . PHE A 1 141 ? -17.766 -30.375 -16.641 1 93.56 141 PHE A CA 1
ATOM 1088 C C . PHE A 1 141 ? -18.094 -30.703 -15.18 1 93.56 141 PHE A C 1
ATOM 1090 O O . PHE A 1 141 ? -18.906 -30.016 -14.562 1 93.56 141 PHE A O 1
ATOM 1097 N N . SER A 1 142 ? -17.531 -31.797 -14.688 1 94.25 142 SER A N 1
ATOM 1098 C CA . SER A 1 142 ? -17.859 -32.219 -13.328 1 94.25 142 SER A CA 1
ATOM 1099 C C . SER A 1 142 ? -16.656 -32.844 -12.633 1 94.25 142 SER A C 1
ATOM 1101 O O . SER A 1 142 ? -15.719 -33.281 -13.289 1 94.25 142 SER A O 1
ATOM 1103 N N . CYS A 1 143 ? -16.625 -32.719 -11.344 1 96.75 143 CYS A N 1
ATOM 1104 C CA . CYS A 1 143 ? -15.648 -33.344 -10.469 1 96.75 143 CYS A CA 1
ATOM 1105 C C . CYS A 1 143 ? -16.328 -34.125 -9.359 1 96.75 143 CYS A C 1
ATOM 1107 O O . CYS A 1 143 ? -17.234 -33.625 -8.688 1 96.75 143 CYS A O 1
ATOM 1109 N N . GLU A 1 144 ? -16.047 -35.375 -9.297 1 95.25 144 GLU A N 1
ATOM 1110 C CA . GLU A 1 144 ? -16.359 -36.156 -8.125 1 95.25 144 GLU A CA 1
ATOM 1111 C C . GLU A 1 144 ? -15.172 -36.281 -7.176 1 95.25 144 GLU A C 1
ATOM 1113 O O . GLU A 1 144 ? -14.172 -36.938 -7.496 1 95.25 144 GLU A O 1
ATOM 1118 N N . ILE A 1 145 ? -15.297 -35.688 -6.008 1 96.75 145 ILE A N 1
ATOM 1119 C CA . ILE A 1 145 ? -14.148 -35.5 -5.125 1 96.75 145 ILE A CA 1
ATOM 1120 C C . ILE A 1 145 ? -14.391 -36.25 -3.811 1 96.75 145 ILE A C 1
ATOM 1122 O O . ILE A 1 145 ? -15.445 -36.094 -3.189 1 96.75 145 ILE A O 1
ATOM 1126 N N . GLU A 1 146 ? -13.461 -37.031 -3.447 1 95.44 146 GLU A N 1
ATOM 1127 C CA . GLU A 1 146 ? -13.461 -37.656 -2.129 1 95.44 146 GLU A CA 1
ATOM 1128 C C . GLU A 1 146 ? -12.453 -36.969 -1.197 1 95.44 146 GLU A C 1
ATOM 1130 O O . GLU A 1 146 ? -11.258 -36.938 -1.492 1 95.44 146 GLU A O 1
ATOM 1135 N N . LEU A 1 147 ? -12.977 -36.5 -0.053 1 95.25 147 LEU A N 1
ATOM 1136 C CA . LEU A 1 147 ? -12.148 -35.719 0.872 1 95.25 147 LEU A CA 1
ATOM 1137 C C . LEU A 1 147 ? -12.07 -36.438 2.227 1 95.25 147 LEU A C 1
ATOM 1139 O O . LEU A 1 147 ? -13.078 -36.906 2.74 1 95.25 147 LEU A O 1
ATOM 1143 N N . ASP A 1 148 ? -10.852 -36.469 2.74 1 94.25 148 ASP A N 1
ATOM 1144 C CA . ASP A 1 148 ? -10.602 -36.969 4.082 1 94.25 148 ASP A CA 1
ATOM 1145 C C . ASP A 1 148 ? -9.992 -35.906 4.977 1 94.25 148 ASP A C 1
ATOM 1147 O O . ASP A 1 148 ? -8.797 -35.625 4.902 1 94.25 148 ASP A O 1
ATOM 1151 N N . PHE A 1 149 ? -10.734 -35.438 5.914 1 91.62 149 PHE A N 1
ATOM 1152 C CA . PHE A 1 149 ? -10.305 -34.312 6.727 1 91.62 149 PHE A CA 1
ATOM 1153 C C . PHE A 1 149 ? -9.43 -34.75 7.883 1 91.62 149 PHE A C 1
ATOM 1155 O O . PHE A 1 149 ? -8.82 -33.938 8.578 1 91.62 149 PHE A O 1
ATOM 1162 N N . GLU A 1 150 ? -9.32 -36 8.102 1 89.81 150 GLU A N 1
ATOM 1163 C CA . GLU A 1 150 ? -8.391 -36.5 9.109 1 89.81 150 GLU A CA 1
ATOM 1164 C C . GLU A 1 150 ? -6.941 -36.25 8.703 1 89.81 150 GLU A C 1
ATOM 1166 O O . GLU A 1 150 ? -6.062 -36.156 9.555 1 89.81 150 GLU A O 1
ATOM 1171 N N . ARG A 1 151 ? -6.777 -36.094 7.461 1 93.5 151 ARG A N 1
ATOM 1172 C CA . ARG A 1 151 ? -5.426 -35.906 6.938 1 93.5 151 ARG A CA 1
ATOM 1173 C C . ARG A 1 151 ? -4.969 -34.469 7.082 1 93.5 151 ARG A C 1
ATOM 1175 O O . ARG A 1 151 ? -3.861 -34.125 6.668 1 93.5 151 ARG A O 1
ATOM 1182 N N . ARG A 1 152 ? -5.742 -33.625 7.641 1 91.5 152 ARG A N 1
ATOM 1183 C CA . ARG A 1 152 ? -5.371 -32.25 7.906 1 91.5 152 ARG A CA 1
ATOM 1184 C C . ARG A 1 152 ? -4.129 -32.188 8.789 1 91.5 152 ARG A C 1
ATOM 1186 O O . ARG A 1 152 ? -3.395 -31.188 8.75 1 91.5 152 ARG A O 1
ATOM 1193 N N . GLU A 1 153 ? -3.85 -33.188 9.531 1 90 153 GLU A N 1
ATOM 1194 C CA . GLU A 1 153 ? -2.705 -33.219 10.438 1 90 153 GLU A CA 1
ATOM 1195 C C . GLU A 1 153 ? -1.39 -33.25 9.656 1 90 153 GLU A C 1
ATOM 1197 O O . GLU A 1 153 ? -0.342 -32.875 10.195 1 90 153 GLU A O 1
ATOM 1202 N N . LEU A 1 154 ? -1.489 -33.656 8.383 1 91.38 154 LEU A N 1
ATOM 1203 C CA . LEU A 1 154 ? -0.292 -33.719 7.555 1 91.38 154 LEU A CA 1
ATOM 1204 C C . LEU A 1 154 ? 0.067 -32.375 6.98 1 91.38 154 LEU A C 1
ATOM 1206 O O . LEU A 1 154 ? 1.154 -32.188 6.43 1 91.38 154 LEU A O 1
ATOM 1210 N N . LEU A 1 155 ? -0.856 -31.469 7.172 1 91.5 155 LEU A N 1
ATOM 1211 C CA . LEU A 1 155 ? -0.631 -30.141 6.617 1 91.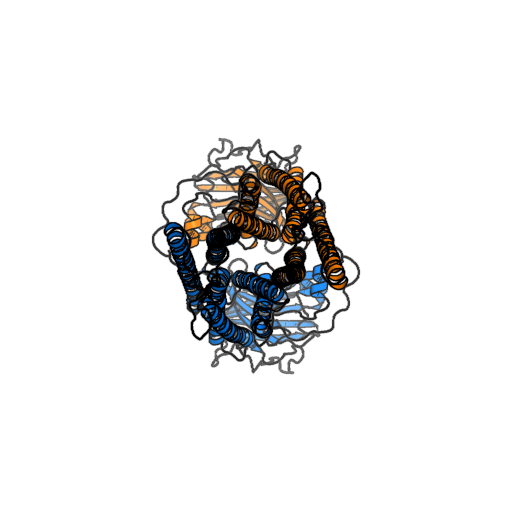5 155 LEU A CA 1
ATOM 1212 C C . LEU A 1 155 ? 0.195 -29.281 7.57 1 91.5 155 LEU A C 1
ATOM 1214 O O . LEU A 1 155 ? 0.307 -29.609 8.758 1 91.5 155 LEU A O 1
ATOM 1218 N N . SER A 1 156 ? 0.872 -28.281 6.996 1 85.25 156 SER A N 1
ATOM 1219 C CA . SER A 1 156 ? 1.557 -27.297 7.828 1 85.25 156 SER A CA 1
ATOM 1220 C C . SER A 1 156 ? 0.579 -26.578 8.75 1 85.25 156 SER A C 1
ATOM 1222 O O . SER A 1 156 ? -0.631 -26.594 8.516 1 85.25 156 SER A O 1
ATOM 1224 N N . ALA A 1 157 ? 1.056 -25.922 9.742 1 79.88 157 ALA A N 1
ATOM 1225 C CA . ALA A 1 157 ? 0.21 -25.234 10.711 1 79.88 157 ALA A CA 1
ATOM 1226 C C . ALA A 1 157 ? -0.621 -24.141 10.031 1 79.88 157 ALA A C 1
ATOM 1228 O O . ALA A 1 157 ? -1.808 -23.984 10.336 1 79.88 157 ALA A O 1
ATOM 1229 N N . ILE A 1 158 ? -0.036 -23.5 9.117 1 80.75 158 ILE A N 1
ATOM 1230 C CA . ILE A 1 158 ? -0.737 -22.406 8.453 1 80.75 158 ILE A CA 1
ATOM 1231 C C . ILE A 1 158 ? -1.842 -22.969 7.562 1 80.75 158 ILE A C 1
ATOM 1233 O O . ILE A 1 158 ? -2.939 -22.406 7.496 1 80.75 158 ILE A O 1
ATOM 1237 N N . ASP A 1 159 ? -1.586 -24.031 6.91 1 87 159 ASP A N 1
ATOM 1238 C CA . ASP A 1 159 ? -2.586 -24.641 6.035 1 87 159 ASP A CA 1
ATOM 1239 C C . ASP A 1 159 ? -3.711 -25.281 6.848 1 87 159 ASP A C 1
ATOM 1241 O O . ASP A 1 159 ? -4.855 -25.344 6.391 1 87 159 ASP A O 1
ATOM 1245 N N . GLN A 1 160 ? -3.373 -25.688 7.992 1 86.06 160 GLN A N 1
ATOM 1246 C CA . GLN A 1 160 ? -4.414 -26.219 8.867 1 86.06 160 GLN A CA 1
ATOM 1247 C C . GLN A 1 160 ? -5.402 -25.141 9.266 1 86.06 160 GLN A C 1
ATOM 1249 O O . GLN A 1 160 ? -6.605 -25.391 9.367 1 86.06 160 GLN A O 1
ATOM 1254 N N . LEU A 1 161 ? -4.824 -23.984 9.375 1 81.12 161 LEU A N 1
ATOM 1255 C CA . LEU A 1 161 ? -5.68 -22.859 9.734 1 81.12 161 LEU A CA 1
ATOM 1256 C C . LEU A 1 161 ? -6.578 -22.469 8.562 1 81.12 161 LEU A C 1
ATOM 1258 O O . LEU A 1 161 ? -7.68 -21.953 8.773 1 81.12 161 LEU A O 1
ATOM 1262 N N . LYS A 1 162 ? -6.137 -22.75 7.363 1 87.62 162 LYS A N 1
ATOM 1263 C CA . LYS A 1 162 ? -6.867 -22.344 6.164 1 87.62 162 LYS A CA 1
ATOM 1264 C C . LYS A 1 162 ? -7.863 -23.422 5.746 1 87.62 162 LYS A C 1
ATOM 1266 O O . LYS A 1 162 ? -8.672 -23.219 4.836 1 87.62 162 LYS A O 1
ATOM 1271 N N . THR A 1 163 ? -7.773 -24.547 6.371 1 89.75 163 THR A N 1
ATOM 1272 C CA . THR A 1 163 ? -8.672 -25.656 6.055 1 89.75 163 THR A CA 1
ATOM 1273 C C . THR A 1 163 ? -9.492 -26.047 7.281 1 89.75 163 THR A C 1
ATOM 1275 O O . THR A 1 163 ? -8.977 -26.062 8.398 1 89.75 163 THR A O 1
ATOM 1278 N N . SER A 1 164 ? -10.781 -26.141 7.094 1 85.88 164 SER A N 1
ATOM 1279 C CA . SER A 1 164 ? -11.672 -26.562 8.172 1 85.88 164 SER A CA 1
ATOM 1280 C C . SER A 1 164 ? -12.367 -27.875 7.832 1 85.88 164 SER A C 1
ATOM 1282 O O . SER A 1 164 ? -12.594 -28.172 6.656 1 85.88 164 SER A O 1
ATOM 1284 N N . ASP A 1 165 ? -12.531 -28.625 8.875 1 85.56 165 ASP A N 1
ATOM 1285 C CA . ASP A 1 165 ? -13.383 -29.797 8.703 1 85.56 165 ASP A CA 1
ATOM 1286 C C . ASP A 1 165 ? -14.844 -29.406 8.523 1 85.56 165 ASP A C 1
ATOM 1288 O O . ASP A 1 165 ? -15.539 -29.125 9.5 1 85.56 165 ASP A O 1
ATOM 1292 N N . VAL A 1 166 ? -15.266 -29.438 7.316 1 87.69 166 VAL A N 1
ATOM 1293 C CA . VAL A 1 166 ? -16.578 -28.906 6.965 1 87.69 166 VAL A CA 1
ATOM 1294 C C . VAL A 1 166 ? -17.672 -29.891 7.395 1 87.69 166 VAL A C 1
ATOM 1296 O O . VAL A 1 166 ? -18.859 -29.578 7.352 1 87.69 166 VAL A O 1
ATOM 1299 N N . THR A 1 167 ? -17.344 -31.062 7.828 1 85.56 167 THR A N 1
ATOM 1300 C CA . THR A 1 167 ? -18.328 -32.062 8.242 1 85.56 167 THR A CA 1
ATOM 1301 C C . THR A 1 167 ? -18.656 -31.891 9.727 1 85.56 167 THR A C 1
ATOM 1303 O O . THR A 1 167 ? -19.656 -32.438 10.211 1 85.56 167 THR A O 1
ATOM 1306 N N . SER A 1 168 ? -17.859 -31.156 10.453 1 81.31 168 SER A N 1
ATOM 1307 C CA . SER A 1 168 ? -17.984 -31.109 11.906 1 81.31 168 SER A CA 1
ATOM 1308 C C . SER A 1 168 ? -18.984 -30.047 12.336 1 81.31 168 SER A C 1
ATOM 1310 O O . SER A 1 168 ? -19.5 -30.078 13.453 1 81.31 168 SER A O 1
ATOM 1312 N N . ALA A 1 169 ? -19.281 -29.047 11.602 1 82.19 169 ALA A N 1
ATOM 1313 C CA . ALA A 1 169 ? -20.188 -27.969 11.961 1 82.19 169 ALA A CA 1
ATOM 1314 C C . ALA A 1 169 ? -21 -27.516 10.758 1 82.19 169 ALA A C 1
ATOM 1316 O O . ALA A 1 169 ? -20.656 -27.812 9.609 1 82.19 169 ALA A O 1
ATOM 1317 N N . PRO A 1 170 ? -22.172 -26.906 11.078 1 85.12 170 PRO A N 1
ATOM 1318 C CA . PRO A 1 170 ? -22.938 -26.359 9.969 1 85.12 170 PRO A CA 1
ATOM 1319 C C . PRO A 1 170 ? -22.297 -25.109 9.359 1 85.12 170 PRO A C 1
ATOM 1321 O O . PRO A 1 170 ? -21.688 -24.312 10.078 1 85.12 170 PRO A O 1
ATOM 1324 N N . PHE A 1 171 ? -22.297 -25.062 8.086 1 84.69 171 PHE A N 1
ATOM 1325 C CA . PHE A 1 171 ? -21.766 -23.938 7.344 1 84.69 171 PHE A CA 1
ATOM 1326 C C . PHE A 1 171 ? -22.797 -23.391 6.363 1 84.69 171 PHE A C 1
ATOM 1328 O O . PHE A 1 171 ? -23.719 -24.109 5.965 1 84.69 171 PHE A O 1
ATOM 1335 N N . TYR A 1 172 ? -22.672 -22.109 6.074 1 82.19 172 TYR A N 1
ATOM 1336 C CA . TYR A 1 172 ? -23.375 -21.578 4.914 1 82.19 172 TYR A CA 1
ATOM 1337 C C . TYR A 1 172 ? -22.672 -21.953 3.621 1 82.19 172 TYR A C 1
ATOM 1339 O O . TYR A 1 172 ? -21.469 -21.672 3.467 1 82.19 172 TYR A O 1
ATOM 1347 N N . LEU A 1 173 ? -23.328 -22.578 2.734 1 85.81 173 LEU A N 1
ATOM 1348 C CA . LEU A 1 173 ? -22.75 -22.984 1.456 1 85.81 173 LEU A CA 1
ATOM 1349 C C . LEU A 1 173 ? -22.844 -21.859 0.437 1 85.81 173 LEU A C 1
ATOM 1351 O O . LEU A 1 173 ? -23.906 -21.266 0.255 1 85.81 173 LEU A O 1
ATOM 1355 N N . GLN A 1 174 ? -21.719 -21.578 -0.12 1 86 174 GLN A N 1
ATOM 1356 C CA . GLN A 1 174 ? -21.656 -20.547 -1.153 1 86 174 GLN A CA 1
ATOM 1357 C C . GLN A 1 174 ? -21.219 -21.141 -2.49 1 86 174 GLN A C 1
ATOM 1359 O O . GLN A 1 174 ? -20.078 -21.594 -2.623 1 86 174 GLN A O 1
ATOM 1364 N N . LEU A 1 175 ? -22.078 -21.109 -3.453 1 87.25 175 LEU A N 1
ATOM 1365 C CA . LEU A 1 175 ? -21.781 -21.641 -4.777 1 87.25 175 LEU A CA 1
ATOM 1366 C C . LEU A 1 175 ? -21.438 -20.516 -5.75 1 87.25 175 LEU A C 1
ATOM 1368 O O . LEU A 1 175 ? -22.219 -19.594 -5.949 1 87.25 175 LEU A O 1
ATOM 1372 N N . ALA A 1 176 ? -20.25 -20.578 -6.273 1 88.06 176 ALA A N 1
ATOM 1373 C CA . ALA A 1 176 ? -19.781 -19.531 -7.176 1 88.06 176 ALA A CA 1
ATOM 1374 C C . ALA A 1 176 ? -19.297 -20.125 -8.5 1 88.06 176 ALA A C 1
ATOM 1376 O O . ALA A 1 176 ? -18.75 -21.234 -8.531 1 88.06 176 ALA A O 1
ATOM 1377 N N . LEU A 1 177 ? -19.594 -19.391 -9.547 1 87.69 177 LEU A N 1
ATOM 1378 C CA . LEU A 1 177 ? -19.109 -19.703 -10.891 1 87.69 177 LEU A CA 1
ATOM 1379 C C . LEU A 1 177 ? -18.297 -18.531 -11.453 1 87.69 177 LEU A C 1
ATOM 1381 O O . LEU A 1 177 ? -18.531 -17.375 -11.094 1 87.69 177 LEU A O 1
ATOM 1385 N N . GLY A 1 178 ? -17.375 -18.891 -12.227 1 88.06 178 GLY A N 1
ATOM 1386 C CA . GLY A 1 178 ? -16.594 -17.828 -12.852 1 88.06 178 GLY A CA 1
ATOM 1387 C C . GLY A 1 178 ? -15.531 -18.359 -13.797 1 88.06 178 GLY A C 1
ATOM 1388 O O . GLY A 1 178 ? -15.602 -19.516 -14.234 1 88.06 178 GLY A O 1
ATOM 1389 N N . TYR A 1 179 ? -14.633 -17.516 -14.109 1 88.44 179 TYR A N 1
ATOM 1390 C CA . TYR A 1 179 ? -13.562 -17.844 -15.039 1 88.44 179 TYR A CA 1
ATOM 1391 C C . TYR A 1 179 ? -12.289 -18.234 -14.289 1 88.44 179 TYR A C 1
ATOM 1393 O O . TYR A 1 179 ? -12.125 -17.875 -13.125 1 88.44 179 TYR A O 1
ATOM 1401 N N . ALA A 1 180 ? -11.5 -19 -14.953 1 91.31 180 ALA A N 1
ATOM 1402 C CA . ALA A 1 180 ? -10.234 -19.438 -14.375 1 91.31 180 ALA A CA 1
ATOM 1403 C C . ALA A 1 180 ? -9.102 -19.297 -15.391 1 91.31 180 ALA A C 1
ATOM 1405 O O . ALA A 1 180 ? -9.344 -19.203 -16.594 1 91.31 180 ALA A O 1
ATOM 1406 N N . ASP A 1 181 ? -7.945 -19.203 -14.891 1 89.81 181 ASP A N 1
ATOM 1407 C CA . ASP A 1 181 ? -6.766 -19.172 -15.75 1 89.81 181 ASP A CA 1
ATOM 1408 C C . ASP A 1 181 ? -6.562 -20.516 -16.453 1 89.81 181 ASP A C 1
ATOM 1410 O O . ASP A 1 181 ? -6.555 -21.562 -15.805 1 89.81 181 ASP A O 1
ATOM 1414 N N . PRO A 1 182 ? -6.406 -20.5 -17.719 1 90.38 182 PRO A N 1
ATOM 1415 C CA . PRO A 1 182 ? -6.328 -21.766 -18.453 1 90.38 182 PRO A CA 1
ATOM 1416 C C . PRO A 1 182 ? -5.031 -22.531 -18.188 1 90.38 182 PRO A C 1
ATOM 1418 O O . PRO A 1 182 ? -4.941 -23.719 -18.484 1 90.38 182 PRO A O 1
ATOM 1421 N N . TYR A 1 183 ? -4.027 -21.859 -17.656 1 89.06 183 TYR A N 1
ATOM 1422 C CA . TYR A 1 183 ? -2.734 -22.516 -17.469 1 89.06 183 TYR A CA 1
ATOM 1423 C C . TYR A 1 183 ? -2.545 -22.953 -16.031 1 89.06 183 TYR A C 1
ATOM 1425 O O . TYR A 1 183 ? -2.104 -24.078 -15.766 1 89.06 183 TYR A O 1
ATOM 1433 N N . THR A 1 184 ? -2.91 -22.094 -15.086 1 91.88 184 THR A N 1
ATOM 1434 C CA . THR A 1 184 ? -2.627 -22.375 -13.68 1 91.88 184 THR A CA 1
ATOM 1435 C C . THR A 1 184 ? -3.873 -22.891 -12.969 1 91.88 184 THR A C 1
ATOM 1437 O O . THR A 1 184 ?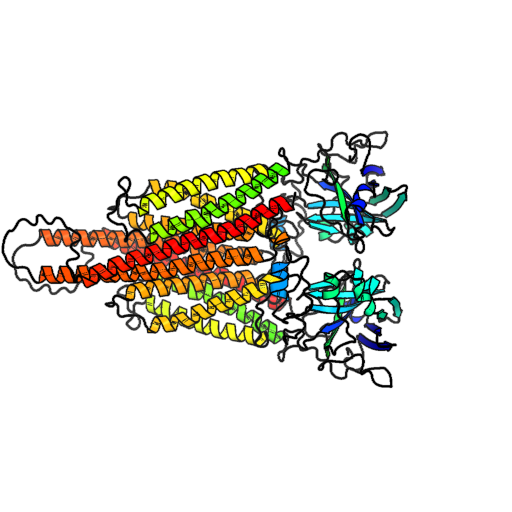 -3.791 -23.375 -11.836 1 91.88 184 THR A O 1
ATOM 1440 N N . PHE A 1 185 ? -5.055 -22.812 -13.531 1 94.12 185 PHE A N 1
ATOM 1441 C CA . PHE A 1 185 ? -6.336 -23.219 -12.969 1 94.12 185 PHE A CA 1
ATOM 1442 C C . PHE A 1 185 ? -6.758 -22.281 -11.844 1 94.12 185 PHE A C 1
ATOM 1444 O O . PHE A 1 185 ? -7.707 -22.578 -11.109 1 94.12 185 PHE A O 1
ATOM 1451 N N . ALA A 1 186 ? -5.973 -21.203 -11.703 1 93 186 ALA A N 1
ATOM 1452 C CA . ALA A 1 186 ? -6.332 -20.25 -10.656 1 93 186 ALA A CA 1
ATOM 1453 C C . ALA A 1 186 ? -7.637 -19.531 -11 1 93 186 ALA A C 1
ATOM 1455 O O . ALA A 1 186 ? -7.816 -19.078 -12.133 1 93 186 ALA A O 1
ATOM 1456 N N . LYS A 1 187 ? -8.484 -19.422 -10.055 1 92 187 LYS A N 1
ATOM 1457 C CA . LYS A 1 187 ? -9.789 -18.797 -10.273 1 92 187 LYS A CA 1
ATOM 1458 C C . LYS A 1 187 ? -9.664 -17.281 -10.367 1 92 187 LYS A C 1
ATOM 1460 O O . LYS A 1 187 ? -8.852 -16.672 -9.664 1 92 187 LYS A O 1
ATOM 1465 N N . LYS A 1 188 ? -10.414 -16.781 -11.234 1 87.25 188 LYS A N 1
ATOM 1466 C CA . LYS A 1 188 ? -10.602 -15.336 -11.273 1 87.25 188 LYS A CA 1
ATOM 1467 C C . LYS A 1 188 ? -11.836 -14.914 -10.469 1 87.25 188 LYS A C 1
ATOM 1469 O O . LYS A 1 188 ? -12.688 -15.75 -10.156 1 87.25 188 LYS A O 1
ATOM 1474 N N . LYS A 1 189 ? -11.883 -13.68 -10.141 1 81.88 189 LYS A N 1
ATOM 1475 C CA . LYS A 1 189 ? -13.008 -13.172 -9.367 1 81.88 189 LYS A CA 1
ATOM 1476 C C . LYS A 1 189 ? -14.328 -13.391 -10.094 1 81.88 189 LYS A C 1
ATOM 1478 O O . LYS A 1 189 ? -14.406 -13.203 -11.312 1 81.88 189 LYS A O 1
ATOM 1483 N N . HIS A 1 190 ? -15.273 -13.82 -9.367 1 80.5 190 HIS A N 1
ATOM 1484 C CA . HIS A 1 190 ? -16.594 -13.992 -9.961 1 80.5 190 HIS A CA 1
ATOM 1485 C C . HIS A 1 190 ? -17.25 -12.641 -10.258 1 80.5 190 HIS A C 1
ATOM 1487 O O . HIS A 1 190 ? -16.719 -11.602 -9.852 1 80.5 190 HIS A O 1
ATOM 1493 N N . SER A 1 191 ? -18.328 -12.742 -10.938 1 74.25 191 SER A N 1
ATOM 1494 C CA . SER A 1 191 ? -19.062 -11.523 -11.266 1 74.25 191 SER A CA 1
ATOM 1495 C C . SER A 1 191 ? -19.562 -10.82 -10 1 74.25 191 SER A C 1
ATOM 1497 O O . SER A 1 191 ? -20 -11.477 -9.055 1 74.25 191 SER A O 1
ATOM 1499 N N . LEU A 1 192 ? -19.453 -9.539 -9.992 1 70.81 192 LEU A N 1
ATOM 1500 C CA . LEU A 1 192 ? -19.922 -8.742 -8.859 1 70.81 192 LEU A CA 1
ATOM 1501 C C . LEU A 1 192 ? -21.312 -8.203 -9.117 1 70.81 192 LEU A C 1
ATOM 1503 O O . LEU A 1 192 ? -21.906 -7.539 -8.258 1 70.81 192 LEU A O 1
ATOM 1507 N N . TRP A 1 193 ? -21.859 -8.555 -10.227 1 67.56 193 TRP A N 1
ATOM 1508 C CA . TRP A 1 193 ? -23.172 -8.062 -10.609 1 67.56 193 TRP A CA 1
ATOM 1509 C C . TRP A 1 193 ? -24.219 -9.18 -10.523 1 67.56 193 TRP A C 1
ATOM 1511 O O . TRP A 1 193 ? -23.891 -10.359 -10.672 1 67.56 193 TRP A O 1
ATOM 1521 N N . ASP A 1 194 ? -25.359 -8.664 -10.328 1 66.25 194 ASP A N 1
ATOM 1522 C CA . ASP A 1 194 ? -26.453 -9.625 -10.273 1 66.25 194 ASP A CA 1
ATOM 1523 C C . ASP A 1 194 ? -26.594 -10.375 -11.602 1 66.25 194 ASP A C 1
ATOM 1525 O O . ASP A 1 194 ? -26.453 -9.781 -12.672 1 66.25 194 ASP A O 1
ATOM 1529 N N . GLY A 1 195 ? -26.609 -11.562 -11.531 1 69.44 195 GLY A N 1
ATOM 1530 C CA . GLY A 1 195 ? -26.703 -12.43 -12.695 1 69.44 195 GLY A CA 1
ATOM 1531 C C . GLY A 1 195 ? -26.406 -13.883 -12.375 1 69.44 195 GLY A C 1
ATOM 1532 O O . GLY A 1 195 ? -26.281 -14.258 -11.211 1 69.44 195 GLY A O 1
ATOM 1533 N N . PRO A 1 196 ? -26.375 -14.609 -13.352 1 70.31 196 PRO A N 1
ATOM 1534 C CA . PRO A 1 196 ? -26.156 -16.047 -13.148 1 70.31 196 PRO A CA 1
ATOM 1535 C C . PRO A 1 196 ? -24.781 -16.359 -12.578 1 70.31 196 PRO A C 1
ATOM 1537 O O . PRO A 1 196 ? -24.594 -17.406 -11.961 1 70.31 196 PRO A O 1
ATOM 1540 N N . LEU A 1 197 ? -23.844 -15.438 -12.781 1 76.31 197 LEU A N 1
ATOM 1541 C CA . LEU A 1 197 ? -22.484 -15.719 -12.344 1 76.31 197 LEU A CA 1
ATOM 1542 C C . LEU A 1 197 ? -22.219 -15.133 -10.961 1 76.31 197 LEU A C 1
ATOM 1544 O O . LEU A 1 197 ? -21.094 -15.203 -10.453 1 76.31 197 LEU A O 1
ATOM 1548 N N . PHE A 1 198 ? -23.328 -14.578 -10.461 1 77.06 198 PHE A N 1
ATOM 1549 C CA . PHE A 1 198 ? -23.203 -14.141 -9.078 1 77.06 198 PHE A CA 1
ATOM 1550 C C . PHE A 1 198 ? -23.391 -15.312 -8.117 1 77.06 198 PHE A C 1
ATOM 1552 O O . PHE A 1 198 ? -24.266 -16.156 -8.328 1 77.06 198 PHE A O 1
ATOM 1559 N N . PRO A 1 199 ? -22.609 -15.336 -7.086 1 80.69 199 PRO A N 1
ATOM 1560 C CA . PRO A 1 199 ? -22.625 -16.5 -6.207 1 80.69 199 PRO A CA 1
ATOM 1561 C C . PRO A 1 199 ? -23.953 -16.672 -5.477 1 80.69 199 PRO A C 1
ATOM 1563 O O . PRO A 1 199 ? -24.625 -15.672 -5.164 1 80.69 199 PRO A O 1
ATOM 1566 N N . TRP A 1 200 ? -24.312 -17.922 -5.223 1 79.19 200 TRP A N 1
ATOM 1567 C CA . TRP A 1 200 ? -25.469 -18.297 -4.418 1 79.19 200 TRP A CA 1
ATOM 1568 C C . TRP A 1 200 ? -25.047 -18.688 -3.004 1 79.19 200 TRP A C 1
ATOM 1570 O O . TRP A 1 200 ? -24.031 -19.344 -2.812 1 79.19 200 TRP A O 1
ATOM 1580 N N . THR A 1 201 ? -25.781 -18.188 -2.082 1 80.75 201 THR A N 1
ATOM 1581 C CA . THR A 1 201 ? -25.531 -18.562 -0.696 1 80.75 201 THR A CA 1
ATOM 1582 C C . THR A 1 201 ? -26.766 -19.234 -0.091 1 80.75 201 THR A C 1
ATOM 1584 O O . THR A 1 201 ? -27.891 -18.781 -0.334 1 80.75 201 THR A O 1
ATOM 1587 N N . SER A 1 202 ? -26.516 -20.297 0.698 1 80.12 202 SER A N 1
ATOM 1588 C CA . SER A 1 202 ? -27.625 -20.969 1.374 1 80.12 202 SER A CA 1
ATOM 1589 C C . SER A 1 202 ? -28.281 -20.047 2.4 1 80.12 202 SER A C 1
ATOM 1591 O O . SER A 1 202 ? -27.594 -19.25 3.057 1 80.12 202 SER A O 1
ATOM 1593 N N . SER A 1 203 ? -29.531 -20.031 2.523 1 76 203 SER A N 1
ATOM 1594 C CA . SER A 1 203 ? -30.266 -19.172 3.445 1 76 203 SER A CA 1
ATOM 1595 C C . SER A 1 203 ? -30 -19.562 4.895 1 76 203 SER A C 1
ATOM 1597 O O . SER A 1 203 ? -30.078 -18.734 5.797 1 76 203 SER A O 1
ATOM 1599 N N . GLU A 1 204 ? -29.781 -20.828 5.09 1 78.31 204 GLU A N 1
ATOM 1600 C CA . GLU A 1 204 ? -29.469 -21.312 6.43 1 78.31 204 GLU A CA 1
ATOM 1601 C C . GLU A 1 204 ? -28.156 -22.109 6.43 1 78.31 204 GLU A C 1
ATOM 1603 O O . GLU A 1 204 ? -27.688 -22.547 5.379 1 78.31 204 GLU A O 1
ATOM 1608 N N . ALA A 1 205 ? -27.672 -22.219 7.602 1 82.5 205 ALA A N 1
ATOM 1609 C CA . ALA A 1 205 ? -26.484 -23.062 7.738 1 82.5 205 ALA A CA 1
ATOM 1610 C C . ALA A 1 205 ? -26.828 -24.531 7.52 1 82.5 205 ALA A C 1
ATOM 1612 O O . ALA A 1 205 ? -27.844 -25.016 8.023 1 82.5 205 ALA A O 1
ATOM 1613 N N . VAL A 1 206 ? -26.062 -25.141 6.727 1 82.62 206 VAL A N 1
ATOM 1614 C CA . VAL A 1 206 ? -26.328 -26.531 6.34 1 82.62 206 VAL A CA 1
ATOM 1615 C C . VAL A 1 206 ? -25.297 -27.438 7.008 1 82.62 206 VAL A C 1
ATOM 1617 O O . VAL A 1 206 ? -24.094 -27.188 6.938 1 82.62 206 VAL A O 1
ATOM 1620 N N . SER A 1 207 ? -25.766 -28.422 7.758 1 83.19 207 SER A N 1
ATOM 1621 C CA . SER A 1 207 ? -24.906 -29.484 8.25 1 83.19 207 SER A CA 1
ATOM 1622 C C . SER A 1 207 ? -24.781 -30.609 7.238 1 83.19 207 SER A C 1
ATOM 1624 O O . SER A 1 207 ? -25.781 -31.25 6.883 1 83.19 207 SER A O 1
ATOM 1626 N N . LEU A 1 208 ? -23.656 -30.875 6.816 1 83.19 208 LEU A N 1
ATOM 1627 C CA . LEU A 1 208 ? -23.438 -31.875 5.766 1 83.19 208 LEU A CA 1
ATOM 1628 C C . LEU A 1 208 ? -23.734 -33.281 6.277 1 83.19 208 LEU A C 1
ATOM 1630 O O . LEU A 1 208 ? -23.984 -34.188 5.492 1 83.19 208 LEU A O 1
ATOM 1634 N N . GLN A 1 209 ? -23.656 -33.406 7.598 1 78.81 209 GLN A N 1
ATOM 1635 C CA . GLN A 1 209 ? -23.922 -34.719 8.188 1 78.81 209 GLN A CA 1
ATOM 1636 C C . GLN A 1 209 ? -25.406 -35.031 8.156 1 78.81 209 GLN A C 1
ATOM 1638 O O . GLN A 1 209 ? -25.797 -36.219 8.164 1 78.81 209 GLN A O 1
ATOM 1643 N N . LYS A 1 210 ? -26.359 -33.938 8.32 1 67.06 210 LYS A N 1
ATOM 1644 C CA . LYS A 1 210 ? -27.797 -34.188 8.398 1 67.06 210 LYS A CA 1
ATOM 1645 C C . LYS A 1 210 ? -28.344 -34.719 7.078 1 67.06 210 LYS A C 1
ATOM 1647 O O . LYS A 1 210 ? -29.562 -34.75 6.871 1 67.06 210 LYS A O 1
ATOM 1652 N N . THR A 1 211 ? -27.609 -35 6.223 1 54.78 211 THR A N 1
ATOM 1653 C CA . THR A 1 211 ? -28.156 -35.438 4.941 1 54.78 211 THR A CA 1
ATOM 1654 C C . THR A 1 211 ? -29.094 -36.625 5.121 1 54.78 211 THR A C 1
ATOM 1656 O O . THR A 1 211 ? -28.812 -37.531 5.918 1 54.78 211 THR A O 1
ATOM 1659 N N . SER A 1 212 ? -30.422 -36.312 4.727 1 50.34 212 SER A N 1
ATOM 1660 C CA . SER A 1 212 ? -31.547 -37.219 4.773 1 50.34 212 SER A CA 1
ATOM 1661 C C . SER A 1 212 ? -31.172 -38.594 4.195 1 50.34 212 SER A C 1
ATOM 1663 O O . SER A 1 212 ? -30.188 -38.719 3.479 1 50.34 212 SER A O 1
ATOM 1665 N N . ALA A 1 213 ? -32.031 -39.594 4.691 1 45.28 213 ALA A N 1
ATOM 1666 C CA . ALA A 1 213 ? -32 -40.969 4.258 1 45.28 213 ALA A CA 1
ATOM 1667 C C . ALA A 1 213 ? -31.688 -41.094 2.768 1 45.28 213 ALA A C 1
ATOM 1669 O O . ALA A 1 213 ? -31.016 -42.031 2.33 1 45.28 213 ALA A O 1
ATOM 1670 N N . ASN A 1 214 ? -32.531 -40.375 1.892 1 45.47 214 ASN A N 1
ATOM 1671 C CA . ASN A 1 214 ? -32.469 -40.625 0.46 1 45.47 214 ASN A CA 1
ATOM 1672 C C . ASN A 1 214 ? -31.375 -39.812 -0.207 1 45.47 214 ASN A C 1
ATOM 1674 O O . ASN A 1 214 ? -31.281 -39.781 -1.436 1 45.47 214 ASN A O 1
ATOM 1678 N N . GLY A 1 215 ? -30.312 -39.344 0.363 1 45.78 215 GLY A N 1
ATOM 1679 C CA . GLY A 1 215 ? -29.078 -38.875 -0.222 1 45.78 215 GLY A CA 1
ATOM 1680 C C . GLY A 1 215 ? -29.031 -37.375 -0.404 1 45.78 215 GLY A C 1
ATOM 1681 O O . GLY A 1 215 ? -28.047 -36.719 -0.064 1 45.78 215 GLY A O 1
ATOM 1682 N N . TYR A 1 216 ? -29.859 -36.688 -1.39 1 48.22 216 TYR A N 1
ATOM 1683 C CA . TYR A 1 216 ? -29.625 -35.375 -1.975 1 48.22 216 TYR A CA 1
ATOM 1684 C C . TYR A 1 216 ? -30.172 -34.281 -1.078 1 48.22 216 TYR A C 1
ATOM 1686 O O . TYR A 1 216 ? -31.266 -34.406 -0.522 1 48.22 216 TYR A O 1
ATOM 1694 N N . TYR A 1 217 ? -29.391 -33.625 -0.347 1 52.22 217 TYR A N 1
ATOM 1695 C CA . TYR A 1 217 ? -29.922 -32.438 0.31 1 52.22 217 TYR A CA 1
ATOM 1696 C C . TYR A 1 217 ? -30.234 -31.344 -0.706 1 52.22 217 TYR A C 1
ATOM 1698 O O . TYR A 1 217 ? -29.406 -31.016 -1.549 1 52.22 217 TYR A O 1
ATOM 1706 N N . ILE A 1 218 ? -31.516 -31.125 -0.962 1 54.28 218 ILE A N 1
ATOM 1707 C CA . ILE A 1 218 ? -31.922 -30.016 -1.835 1 54.28 218 ILE A CA 1
ATOM 1708 C C . ILE A 1 218 ? -31.875 -28.703 -1.061 1 54.28 218 ILE A C 1
ATOM 1710 O O . ILE A 1 218 ? -32.531 -28.578 -0.021 1 54.28 218 ILE A O 1
ATOM 1714 N N . VAL A 1 219 ? -30.766 -28.016 -1.297 1 57.38 219 VAL A N 1
ATOM 1715 C CA . VAL A 1 219 ? -30.781 -26.672 -0.74 1 57.38 219 VAL A CA 1
ATOM 1716 C C . VAL A 1 219 ? -31.875 -25.844 -1.404 1 57.38 219 VAL A C 1
ATOM 1718 O O . VAL A 1 219 ? -31.781 -25.5 -2.584 1 57.38 219 VAL A O 1
ATOM 1721 N N . ASN A 1 220 ? -33.125 -25.891 -0.987 1 54.62 220 ASN A N 1
ATOM 1722 C CA . ASN A 1 220 ? -34.281 -25.25 -1.577 1 54.62 220 ASN A CA 1
ATOM 1723 C C . ASN A 1 220 ? -34.156 -23.734 -1.638 1 54.62 220 ASN A C 1
ATOM 1725 O O . ASN A 1 220 ? -34.719 -23.094 -2.52 1 54.62 220 ASN A O 1
ATOM 1729 N N . GLU A 1 221 ? -33.344 -23.172 -0.711 1 63.25 221 GLU A N 1
ATOM 1730 C CA . GLU A 1 221 ? -33.375 -21.719 -0.707 1 63.25 221 GLU A CA 1
ATOM 1731 C C . GLU A 1 221 ? -31.953 -21.125 -0.736 1 63.25 221 GLU A C 1
ATOM 1733 O O . GLU A 1 221 ? -31.188 -21.297 0.214 1 63.25 221 GLU A O 1
ATOM 1738 N N . ALA A 1 222 ? -31.516 -20.859 -1.969 1 67.06 222 ALA A N 1
ATOM 1739 C CA . ALA A 1 222 ? -30.266 -20.109 -2.094 1 67.06 222 ALA A CA 1
ATOM 1740 C C . ALA A 1 222 ? -30.531 -18.703 -2.617 1 67.06 222 ALA A C 1
ATOM 1742 O O . ALA A 1 222 ? -31.484 -18.484 -3.381 1 67.06 222 ALA A O 1
ATOM 1743 N N . THR A 1 223 ? -29.984 -17.75 -1.88 1 68.38 223 THR A N 1
ATOM 1744 C CA . THR A 1 223 ? -30.141 -16.359 -2.287 1 68.38 223 THR A CA 1
ATOM 1745 C C . THR A 1 223 ? -28.828 -15.797 -2.799 1 68.38 223 THR A C 1
ATOM 1747 O O . THR A 1 223 ? -27.75 -16.25 -2.4 1 68.38 223 THR A O 1
ATOM 1750 N N . GLN A 1 224 ? -28.844 -15.07 -3.846 1 65.25 224 GLN A N 1
ATOM 1751 C CA . GLN A 1 224 ? -27.672 -14.344 -4.332 1 65.25 224 GLN A CA 1
ATOM 1752 C C . GLN A 1 224 ? -27.484 -13.039 -3.564 1 65.25 224 GLN A C 1
ATOM 1754 O O . GLN A 1 224 ? -26.406 -12.445 -3.613 1 65.25 224 GLN A O 1
ATOM 1759 N N . SER A 1 225 ? -28.375 -12.539 -2.836 1 57.34 225 SER A N 1
ATOM 1760 C CA . SER A 1 225 ? -28.25 -11.219 -2.23 1 57.34 225 SER A CA 1
ATOM 1761 C C . SER A 1 225 ? -27.766 -11.312 -0.785 1 57.34 225 SER A C 1
ATOM 1763 O O . SER A 1 225 ? -28.328 -12.078 0.006 1 57.34 225 SER A O 1
ATOM 1765 N N . VAL A 1 226 ? -26.422 -10.961 -0.564 1 55.47 226 VAL A N 1
ATOM 1766 C CA . VAL A 1 226 ? -25.922 -10.961 0.803 1 55.47 226 VAL A CA 1
ATOM 1767 C C . VAL A 1 226 ? -26.594 -9.852 1.605 1 55.47 226 VAL A C 1
ATOM 1769 O O . VAL A 1 226 ? -26.766 -9.969 2.82 1 55.47 226 VAL A O 1
ATOM 1772 N N . THR A 1 227 ? -26.766 -8.695 0.992 1 57.03 227 THR A N 1
ATOM 1773 C CA . THR A 1 227 ? -27.406 -7.598 1.699 1 57.03 227 THR A CA 1
ATOM 1774 C C . THR A 1 227 ? -28.844 -7.41 1.219 1 57.03 227 THR A C 1
ATOM 1776 O O . THR A 1 227 ? -29.25 -7.98 0.201 1 57.03 227 THR A O 1
ATOM 1779 N N . HIS A 1 228 ? -29.594 -6.816 2.129 1 63.88 228 HIS A N 1
ATOM 1780 C CA . HIS A 1 228 ? -31.016 -6.562 1.869 1 63.88 228 HIS A CA 1
ATOM 1781 C C . HIS A 1 228 ? -31.188 -5.555 0.737 1 63.88 228 HIS A C 1
ATOM 1783 O O . HIS A 1 228 ? -32.312 -5.301 0.299 1 63.88 228 HIS A O 1
ATOM 1789 N N . ILE A 1 229 ? -29.953 -5.094 0.31 1 75.06 229 ILE A N 1
ATOM 1790 C CA . ILE A 1 229 ? -30.078 -4.117 -0.769 1 75.06 229 ILE A CA 1
ATOM 1791 C C . ILE A 1 229 ? -29.469 -4.688 -2.051 1 75.06 229 ILE A C 1
ATOM 1793 O O . ILE A 1 229 ? -28.594 -5.551 -1.999 1 75.06 229 ILE A O 1
ATOM 1797 N N . SER A 1 230 ? -29.984 -4.145 -3.096 1 76.44 230 SER A N 1
ATOM 1798 C CA . SER A 1 230 ? -29.516 -4.617 -4.391 1 76.44 230 SER A CA 1
ATOM 1799 C C . SER A 1 230 ? -28.062 -4.219 -4.621 1 76.44 230 SER A C 1
ATOM 1801 O O . SER A 1 230 ? -27.562 -3.273 -4 1 76.44 230 SER A O 1
ATOM 1803 N N . ARG A 1 231 ? -27.359 -4.926 -5.363 1 76.56 231 ARG A N 1
ATOM 1804 C CA . ARG A 1 231 ? -25.969 -4.641 -5.676 1 76.56 231 ARG A CA 1
ATOM 1805 C C . ARG A 1 231 ? -25.828 -3.281 -6.355 1 76.56 231 ARG A C 1
ATOM 1807 O O . ARG A 1 231 ? -24.891 -2.539 -6.078 1 76.56 231 ARG A O 1
ATOM 1814 N N . ASN A 1 232 ? -26.766 -3.041 -7.281 1 81.19 232 ASN A N 1
ATOM 1815 C CA . ASN A 1 232 ? -26.734 -1.734 -7.93 1 81.19 232 ASN A CA 1
ATOM 1816 C C . ASN A 1 232 ? -26.828 -0.6 -6.914 1 81.19 232 ASN A C 1
ATOM 1818 O O . ASN A 1 232 ? -26.062 0.369 -6.988 1 81.19 232 ASN A O 1
ATOM 1822 N N . LEU A 1 233 ? -27.75 -0.78 -5.996 1 85.06 233 LEU A N 1
ATOM 1823 C CA . LEU A 1 233 ? -27.922 0.247 -4.973 1 85.06 233 LEU A CA 1
ATOM 1824 C C . LEU A 1 233 ? -26.672 0.362 -4.105 1 85.06 233 LEU A C 1
ATOM 1826 O O . LEU A 1 233 ? -26.297 1.462 -3.697 1 85.06 233 LEU A O 1
ATOM 1830 N N . THR A 1 234 ? -26.078 -0.786 -3.836 1 84.19 234 THR A N 1
ATOM 1831 C CA . THR A 1 234 ? -24.844 -0.787 -3.059 1 84.19 234 THR A CA 1
ATOM 1832 C C . THR A 1 234 ? -23.781 0.076 -3.729 1 84.19 234 THR A C 1
ATOM 1834 O O . THR A 1 234 ? -23.172 0.925 -3.082 1 84.19 234 THR A O 1
ATOM 1837 N N . TYR A 1 235 ? -23.625 -0.066 -4.996 1 86.12 235 TYR A N 1
ATOM 1838 C CA . TYR A 1 235 ? -22.578 0.666 -5.719 1 86.12 235 TYR A CA 1
ATOM 1839 C C . TYR A 1 235 ? -22.953 2.139 -5.859 1 86.12 235 TYR A C 1
ATOM 1841 O O . TYR A 1 235 ? -22.078 3.008 -5.848 1 86.12 235 TYR A O 1
ATOM 1849 N N . VAL A 1 236 ? -24.25 2.363 -5.988 1 91.88 236 VAL A N 1
ATOM 1850 C CA . VAL A 1 236 ? -24.703 3.75 -6.043 1 91.88 236 VAL A CA 1
ATOM 1851 C C . VAL A 1 236 ? -24.391 4.449 -4.723 1 91.88 236 VAL A C 1
ATOM 1853 O O . VAL A 1 236 ? -23.844 5.559 -4.715 1 91.88 236 VAL A O 1
ATOM 1856 N N . LEU A 1 237 ? -24.688 3.746 -3.652 1 93.94 237 LEU A N 1
ATOM 1857 C CA . LEU A 1 237 ? -24.484 4.336 -2.334 1 93.94 237 LEU A CA 1
ATOM 1858 C C . LEU A 1 237 ? -23 4.582 -2.074 1 93.94 237 LEU A C 1
ATOM 1860 O O . LEU A 1 237 ? -22.625 5.621 -1.525 1 93.94 237 LEU A O 1
ATOM 1864 N N . VAL A 1 238 ? -22.125 3.668 -2.455 1 93.38 238 VAL A N 1
ATOM 1865 C CA . VAL A 1 238 ? -20.688 3.822 -2.256 1 93.38 238 VAL A CA 1
ATOM 1866 C C . VAL A 1 238 ? -20.172 4.965 -3.121 1 93.38 238 VAL A C 1
ATOM 1868 O O . VAL A 1 238 ? -19.359 5.777 -2.668 1 93.38 238 VAL A O 1
ATOM 1871 N N . THR A 1 239 ? -20.641 5.051 -4.352 1 95 239 THR A N 1
ATOM 1872 C CA . THR A 1 239 ? -20.234 6.109 -5.27 1 95 239 THR A CA 1
ATOM 1873 C C . THR A 1 239 ? -20.641 7.48 -4.723 1 95 239 THR A C 1
ATOM 1875 O O . THR A 1 239 ? -19.828 8.406 -4.703 1 95 239 THR A O 1
ATOM 1878 N N . LEU A 1 240 ? -21.859 7.566 -4.266 1 97.19 240 LEU A N 1
ATOM 1879 C CA . LEU A 1 240 ? -22.344 8.82 -3.705 1 97.19 240 LEU A CA 1
ATOM 1880 C C . LEU A 1 240 ? -21.562 9.188 -2.443 1 97.19 240 LEU A C 1
ATOM 1882 O O . LEU A 1 240 ? -21.25 10.359 -2.227 1 97.19 240 LEU A O 1
ATOM 1886 N N . HIS A 1 241 ? -21.312 8.203 -1.598 1 98 241 HIS A N 1
ATOM 1887 C CA . HIS A 1 241 ? -20.484 8.438 -0.416 1 98 241 HIS A CA 1
ATOM 1888 C C . HIS A 1 241 ? -19.156 9.078 -0.788 1 98 241 HIS A C 1
ATOM 1890 O O . HIS A 1 241 ? -18.781 10.117 -0.234 1 98 241 HIS A O 1
ATOM 1896 N N . GLY A 1 242 ? -18.484 8.445 -1.764 1 97.44 242 GLY A N 1
ATOM 1897 C CA . GLY A 1 242 ? -17.188 8.953 -2.176 1 97.44 242 GLY A CA 1
ATOM 1898 C C . GLY A 1 242 ? -17.25 10.359 -2.75 1 97.44 242 GLY A C 1
ATOM 1899 O O . GLY A 1 242 ? -16.406 11.203 -2.42 1 97.44 242 GLY A O 1
ATOM 1900 N N . LEU A 1 243 ? -18.219 10.656 -3.562 1 97.81 243 LEU A N 1
ATOM 1901 C CA . LEU A 1 243 ? -18.391 11.961 -4.195 1 97.81 243 LEU A CA 1
ATOM 1902 C C . LEU A 1 243 ? -18.688 13.031 -3.154 1 97.81 243 LEU A C 1
ATOM 1904 O O . LEU A 1 243 ? -18.047 14.094 -3.158 1 97.81 243 LEU A O 1
ATOM 1908 N N . ILE A 1 244 ? -19.578 12.719 -2.299 1 98.56 244 ILE A N 1
ATOM 1909 C CA . ILE A 1 244 ? -20 13.703 -1.315 1 98.56 244 ILE A CA 1
ATOM 1910 C C . ILE A 1 244 ? -18.859 14.008 -0.348 1 98.56 244 ILE A C 1
ATOM 1912 O O . ILE A 1 244 ? -18.625 15.164 -0.011 1 98.56 244 ILE A O 1
ATOM 1916 N N . MET A 1 245 ? -18.141 12.961 0.117 1 98.62 245 MET A N 1
ATOM 1917 C CA . MET A 1 245 ? -17.016 13.18 1.023 1 98.62 245 MET A CA 1
ATOM 1918 C C . MET A 1 245 ? -15.93 14.016 0.353 1 98.62 245 MET A C 1
ATOM 1920 O O . MET A 1 245 ? -15.328 14.883 0.986 1 98.62 245 MET A O 1
ATOM 1924 N N . LEU A 1 246 ? -15.68 13.742 -0.913 1 98.31 246 LEU A N 1
ATOM 1925 C CA . LEU A 1 246 ? -14.664 14.469 -1.671 1 98.31 246 LEU A CA 1
ATOM 1926 C C . LEU A 1 246 ? -14.984 15.961 -1.706 1 98.31 246 LEU A C 1
ATOM 1928 O O . LEU A 1 246 ? -14.148 16.797 -1.349 1 98.31 246 LEU A O 1
ATOM 1932 N N . TRP A 1 247 ? -16.156 16.297 -2.01 1 98.5 247 TRP A N 1
ATOM 1933 C CA . TRP A 1 247 ? -16.562 17.688 -2.146 1 98.5 247 TRP A CA 1
ATOM 1934 C C . TRP A 1 247 ? -16.719 18.359 -0.78 1 98.5 247 TRP A C 1
ATOM 1936 O O . TRP A 1 247 ? -16.422 19.531 -0.618 1 98.5 247 TRP A O 1
ATOM 1946 N N . ALA A 1 248 ? -17.172 17.562 0.176 1 98.62 248 ALA A N 1
ATOM 1947 C CA . ALA A 1 248 ? -17.328 18.109 1.523 1 98.62 248 ALA A CA 1
ATOM 1948 C C . ALA A 1 248 ? -15.984 18.5 2.117 1 98.62 248 ALA A C 1
ATOM 1950 O O . ALA A 1 248 ? -15.836 19.609 2.658 1 98.62 248 ALA A O 1
ATOM 1951 N N . TRP A 1 249 ? -15 17.688 1.968 1 98.56 249 TRP A N 1
ATOM 1952 C CA . TRP A 1 249 ? -13.719 17.922 2.633 1 98.56 249 TRP A CA 1
ATOM 1953 C C . TRP A 1 249 ? -12.805 18.781 1.772 1 98.56 249 TRP A C 1
ATOM 1955 O O . TRP A 1 249 ? -12.328 19.828 2.219 1 98.56 249 TRP A O 1
ATOM 1965 N N . TRP A 1 250 ? -12.609 18.406 0.493 1 98.25 250 TRP A N 1
ATOM 1966 C CA . TRP A 1 250 ? -11.539 19 -0.294 1 98.25 250 TRP A CA 1
ATOM 1967 C C . TRP A 1 250 ? -12.031 20.234 -1.036 1 98.25 250 TRP A C 1
ATOM 1969 O O . TRP A 1 250 ? -11.234 20.984 -1.604 1 98.25 250 TRP A O 1
ATOM 1979 N N . PHE A 1 251 ? -13.336 20.516 -1.007 1 98.25 251 PHE A N 1
ATOM 1980 C CA . PHE A 1 251 ? -13.812 21.766 -1.577 1 98.25 251 PHE A CA 1
ATOM 1981 C C . PHE A 1 251 ? -14.391 22.672 -0.495 1 98.25 251 PHE A C 1
ATOM 1983 O O . PHE A 1 251 ? -13.891 23.766 -0.265 1 98.25 251 PHE A O 1
ATOM 1990 N N . LEU A 1 252 ? -15.391 22.188 0.232 1 98.12 252 LEU A N 1
ATOM 1991 C CA . LEU A 1 252 ? -16.062 23.047 1.202 1 98.12 252 LEU A CA 1
ATOM 1992 C C . LEU A 1 252 ? -15.172 23.328 2.402 1 98.12 252 LEU A C 1
ATOM 1994 O O . LEU A 1 252 ? -14.891 24.484 2.723 1 98.12 252 LEU A O 1
ATOM 1998 N N . VAL A 1 253 ? -14.641 22.281 3.045 1 97.94 253 VAL A N 1
ATOM 1999 C CA . VAL A 1 253 ? -13.875 22.438 4.273 1 97.94 253 VAL A CA 1
ATOM 2000 C C . VAL A 1 253 ? -12.578 23.188 3.969 1 97.94 253 VAL A C 1
ATOM 2002 O O . VAL A 1 253 ? -12.203 24.125 4.695 1 97.94 253 VAL A O 1
ATOM 2005 N N . SER A 1 254 ? -11.883 22.781 2.9 1 97.25 254 SER A N 1
ATOM 2006 C CA . SER A 1 254 ? -10.609 23.406 2.598 1 97.25 254 SER A CA 1
ATOM 2007 C C . SER A 1 254 ? -10.773 24.906 2.346 1 97.25 254 SER A C 1
ATOM 2009 O O . SER A 1 254 ? -9.977 25.719 2.834 1 97.25 254 SER A O 1
ATOM 2011 N N . ASN A 1 255 ? -11.797 25.328 1.651 1 95.94 255 ASN A N 1
ATOM 2012 C CA . ASN A 1 255 ? -12.07 26.75 1.423 1 95.94 255 ASN A CA 1
ATOM 2013 C C . ASN A 1 255 ? -12.477 27.453 2.713 1 95.94 255 ASN A C 1
ATOM 2015 O O . ASN A 1 255 ? -12.07 28.594 2.953 1 95.94 255 ASN A O 1
ATOM 2019 N N . ALA A 1 256 ? -13.258 26.781 3.537 1 96 256 ALA A N 1
ATOM 2020 C CA . ALA A 1 256 ? -13.672 27.344 4.816 1 96 256 ALA A CA 1
ATOM 2021 C C . ALA A 1 256 ? -12.469 27.594 5.723 1 96 256 ALA A C 1
ATOM 2023 O O . ALA A 1 256 ? -12.391 28.609 6.398 1 96 256 ALA A O 1
ATOM 2024 N N . ILE A 1 257 ? -11.555 26.656 5.723 1 94.06 257 ILE A N 1
ATOM 2025 C CA . ILE A 1 257 ? -10.344 26.781 6.535 1 94.06 257 ILE A CA 1
ATOM 2026 C C . ILE A 1 257 ? -9.539 28 6.086 1 94.06 257 ILE A C 1
ATOM 2028 O O . ILE A 1 257 ? -9.133 28.812 6.91 1 94.06 257 ILE A O 1
ATOM 2032 N N . LEU A 1 258 ? -9.383 28.156 4.805 1 92.38 258 LEU A N 1
ATOM 2033 C CA . LEU A 1 258 ? -8.57 29.25 4.273 1 92.38 258 LEU A CA 1
ATOM 2034 C C . LEU A 1 258 ? -9.25 30.594 4.504 1 92.38 258 LEU A C 1
ATOM 2036 O O . LEU A 1 258 ? -8.586 31.578 4.824 1 92.38 258 LEU A O 1
ATOM 2040 N N . MET A 1 259 ? -10.539 30.641 4.438 1 90 259 MET A N 1
ATOM 2041 C CA . MET A 1 259 ? -11.273 31.891 4.672 1 90 259 MET A CA 1
ATOM 2042 C C . MET A 1 259 ? -11.172 32.312 6.133 1 90 259 MET A C 1
ATOM 2044 O O . MET A 1 259 ? -10.969 33.5 6.422 1 90 259 MET A O 1
ATOM 2048 N N . ALA A 1 260 ? -11.25 31.391 6.977 1 87.94 260 ALA A N 1
ATOM 2049 C CA . ALA A 1 260 ? -11.188 31.703 8.406 1 87.94 260 ALA A CA 1
ATOM 2050 C C . ALA A 1 260 ? -9.789 32.156 8.812 1 87.94 260 ALA A C 1
ATOM 2052 O O . ALA A 1 260 ? -9.641 33.031 9.672 1 87.94 260 ALA A O 1
ATOM 2053 N N . ARG A 1 261 ? -8.914 31.641 8.203 1 83.25 261 ARG A N 1
ATOM 2054 C CA . ARG A 1 261 ? -7.547 31.938 8.625 1 83.25 261 ARG A CA 1
ATOM 2055 C C . ARG A 1 261 ? -7.047 33.219 7.973 1 83.25 261 ARG A C 1
ATOM 2057 O O . ARG A 1 261 ? -6.367 34.031 8.617 1 83.25 261 ARG A O 1
ATOM 2064 N N . TYR A 1 262 ? -7.516 33.531 6.715 1 82.44 262 TYR A N 1
ATOM 2065 C CA . TYR A 1 262 ? -6.785 34.562 5.988 1 82.44 262 TYR A CA 1
ATOM 2066 C C . TYR A 1 262 ? -7.707 35.719 5.613 1 82.44 262 TYR A C 1
ATOM 2068 O O . TYR A 1 262 ? -7.238 36.781 5.176 1 82.44 262 TYR A O 1
ATOM 2076 N N . CYS A 1 263 ? -8.953 35.562 5.789 1 76.5 263 CYS A N 1
ATOM 2077 C CA . CYS A 1 263 ? -9.844 36.625 5.375 1 76.5 263 CYS A CA 1
ATOM 2078 C C . CYS A 1 263 ? -10.375 37.375 6.578 1 76.5 263 CYS A C 1
ATOM 2080 O O . CYS A 1 263 ? -11.148 38.344 6.426 1 76.5 263 CYS A O 1
ATOM 2082 N N . LYS A 1 264 ? -9.953 37.031 7.762 1 69.94 264 LYS A N 1
ATOM 2083 C CA . LYS A 1 264 ? -10.391 37.719 8.961 1 69.94 264 LYS A CA 1
ATOM 2084 C C . LYS A 1 264 ? -10 39.219 8.914 1 69.94 264 LYS A C 1
ATOM 2086 O O . LYS A 1 264 ? -10.805 40.094 9.25 1 69.94 264 LYS A O 1
ATOM 2091 N N . ILE A 1 265 ? -8.844 39.438 8.414 1 58.78 265 ILE A N 1
ATOM 2092 C CA . ILE A 1 265 ? -8.32 40.812 8.438 1 58.78 265 ILE A CA 1
ATOM 2093 C C . ILE A 1 265 ? -8.773 41.562 7.184 1 58.78 265 ILE A C 1
ATOM 2095 O O . ILE A 1 265 ? -8.914 42.781 7.203 1 58.78 265 ILE A O 1
ATOM 2099 N N . ALA A 1 266 ? -9.117 40.844 6.18 1 52.91 266 ALA A N 1
ATOM 2100 C CA . ALA A 1 266 ? -9.453 41.469 4.898 1 52.91 266 ALA A CA 1
ATOM 2101 C C . ALA A 1 266 ? -10.867 42.031 4.918 1 52.91 266 ALA A C 1
ATOM 2103 O O . ALA A 1 266 ? -11.148 43.031 4.27 1 52.91 266 ALA A O 1
ATOM 2104 N N . TRP A 1 267 ? -11.719 41.406 5.621 1 54.75 267 TRP A N 1
ATOM 2105 C CA . TRP A 1 267 ? -13.102 41.875 5.664 1 54.75 267 TRP A CA 1
ATOM 2106 C C . TRP A 1 267 ? -13.562 42.062 7.102 1 54.75 267 TRP A C 1
ATOM 2108 O O . TRP A 1 267 ? -14.547 41.469 7.535 1 54.75 267 TRP A O 1
ATOM 2118 N N . PRO A 1 268 ? -12.734 42.906 7.836 1 54.28 268 PRO A N 1
ATOM 2119 C CA . PRO A 1 268 ? -13.055 43.062 9.258 1 54.28 268 PRO A CA 1
ATOM 2120 C C . PRO A 1 268 ? -14.375 43.812 9.492 1 54.28 268 PRO A C 1
ATOM 2122 O O . PRO A 1 268 ? -15.07 43.531 10.477 1 54.28 268 PRO A O 1
ATOM 2125 N N . SER A 1 269 ? -14.695 44.719 8.617 1 55.44 269 SER A N 1
ATOM 2126 C CA . SER A 1 269 ? -15.805 45.625 8.914 1 55.44 269 SER A CA 1
ATOM 2127 C C . SER A 1 269 ? -17.016 45.281 8.047 1 55.44 269 SER A C 1
ATOM 2129 O O . SER A 1 269 ? -18.109 45.812 8.289 1 55.44 269 SER A O 1
ATOM 2131 N N . THR A 1 270 ? -16.734 44.438 7.035 1 54.59 270 THR A N 1
ATOM 2132 C CA . THR A 1 270 ? -17.875 44.125 6.195 1 54.59 270 THR A CA 1
ATOM 2133 C C . THR A 1 270 ? -18.703 43 6.812 1 54.59 270 THR A C 1
ATOM 2135 O O . THR A 1 270 ? -18.188 41.906 7.066 1 54.59 270 THR A O 1
ATOM 2138 N N . LYS A 1 271 ? -19.859 43.406 7.363 1 58.41 271 LYS A N 1
ATOM 2139 C CA . LYS A 1 271 ? -20.719 42.469 8.086 1 58.41 271 LYS A CA 1
ATOM 2140 C C . LYS A 1 271 ? -21.828 41.938 7.188 1 58.41 271 LYS A C 1
ATOM 2142 O O . LYS A 1 271 ? -22.328 42.625 6.32 1 58.41 271 LYS A O 1
ATOM 2147 N N . LEU A 1 272 ? -21.906 40.781 7.027 1 51.81 272 LEU A N 1
ATOM 2148 C CA . LEU A 1 272 ? -23.062 40.094 6.469 1 51.81 272 LEU A CA 1
ATOM 2149 C C . LEU A 1 272 ? -23.844 39.375 7.562 1 51.81 272 LEU A C 1
ATOM 2151 O O . LEU A 1 272 ? -23.281 38.562 8.289 1 51.81 272 LEU A O 1
ATOM 2155 N N . CYS A 1 273 ? -25.109 39.719 7.734 1 55.97 273 CYS A N 1
ATOM 2156 C CA . CYS A 1 273 ? -26 39.156 8.758 1 55.97 273 CYS A CA 1
ATOM 2157 C C . CYS A 1 273 ? -25.406 39.344 10.148 1 55.97 273 CYS A C 1
ATOM 2159 O O . CYS A 1 273 ? -25.422 38.438 10.969 1 55.97 273 CYS A O 1
ATOM 2161 N N . GLY A 1 274 ? -24.766 40.5 10.344 1 50.88 274 GLY A N 1
ATOM 2162 C CA . GLY A 1 274 ? -24.266 40.906 11.648 1 50.88 274 GLY A CA 1
ATOM 2163 C C . GLY A 1 274 ? -22.891 40.344 11.961 1 50.88 274 GLY A C 1
ATOM 2164 O O . GLY A 1 274 ? -22.312 40.688 13 1 50.88 274 GLY A O 1
ATOM 2165 N N . ALA A 1 275 ? -22.5 39.5 11.148 1 64 275 ALA A N 1
ATOM 2166 C CA . ALA A 1 275 ? -21.188 38.906 11.367 1 64 275 ALA A CA 1
ATOM 2167 C C . ALA A 1 275 ? -20.25 39.156 10.195 1 64 275 ALA A C 1
ATOM 2169 O O . ALA A 1 275 ? -20.703 39.469 9.094 1 64 275 ALA A O 1
ATOM 2170 N N . ALA A 1 276 ? -19.109 39.188 10.477 1 75.5 276 ALA A N 1
ATOM 2171 C CA . ALA A 1 276 ? -18.109 39.406 9.438 1 75.5 276 ALA A CA 1
ATOM 2172 C C . ALA A 1 276 ? -18.312 38.406 8.281 1 75.5 276 ALA A C 1
ATOM 2174 O O . ALA A 1 276 ? -18.672 37.25 8.492 1 75.5 276 ALA A O 1
ATOM 2175 N N . VAL A 1 277 ? -18.281 38.844 7.109 1 76.19 277 VAL A N 1
ATOM 2176 C CA . VAL A 1 277 ? -18.531 38.094 5.891 1 76.19 277 VAL A CA 1
ATOM 2177 C C . VAL A 1 277 ? -17.703 36.812 5.898 1 76.19 277 VAL A C 1
ATOM 2179 O O . VAL A 1 277 ? -18.219 35.719 5.559 1 76.19 277 VAL A O 1
ATOM 2182 N N . TRP A 1 278 ? -16.438 36.906 6.293 1 80.06 278 TRP A N 1
ATOM 2183 C CA . TRP A 1 278 ? -15.578 35.75 6.316 1 80.06 278 TRP A CA 1
ATOM 2184 C C . TRP A 1 278 ? -16.141 34.688 7.254 1 80.06 278 TRP A C 1
ATOM 2186 O O . TRP A 1 278 ? -16.094 33.469 6.953 1 80.06 278 TRP A O 1
ATOM 2196 N N . PHE A 1 279 ? -16.75 35.062 8.383 1 84.12 279 PHE A N 1
ATOM 2197 C CA . PHE A 1 279 ? -17.266 34.156 9.391 1 84.12 279 PHE A CA 1
ATOM 2198 C C . PHE A 1 279 ? -18.547 33.5 8.922 1 84.12 279 PHE A C 1
ATOM 2200 O O . PHE A 1 279 ? -18.766 32.312 9.18 1 84.12 279 PHE A O 1
ATOM 2207 N N . GLN A 1 280 ? -19.359 34.25 8.211 1 85.81 280 GLN A N 1
ATOM 2208 C CA . GLN A 1 280 ? -20.609 33.688 7.684 1 85.81 280 GLN A CA 1
ATOM 2209 C C . GLN A 1 280 ? -20.328 32.625 6.625 1 85.81 280 GLN A C 1
ATOM 2211 O O . GLN A 1 280 ? -20.984 31.594 6.602 1 85.81 280 GLN A O 1
ATOM 2216 N N . PHE A 1 281 ? -19.359 32.938 5.797 1 88.62 281 PHE A N 1
ATOM 2217 C CA . PHE A 1 281 ? -19 31.953 4.789 1 88.62 281 PHE A CA 1
ATOM 2218 C C . PHE A 1 281 ? -18.359 30.734 5.434 1 88.62 281 PHE A C 1
ATOM 2220 O O . PHE A 1 281 ? -18.688 29.594 5.074 1 88.62 281 PHE A O 1
ATOM 2227 N N . HIS A 1 282 ? -17.453 30.953 6.375 1 92.19 282 HIS A N 1
ATOM 2228 C CA . HIS A 1 282 ? -16.812 29.844 7.094 1 92.19 282 HIS A CA 1
ATOM 2229 C C . HIS A 1 282 ? -17.859 28.953 7.766 1 92.19 282 HIS A C 1
ATOM 2231 O O . HIS A 1 282 ? -17.859 27.75 7.57 1 92.19 282 HIS A O 1
ATOM 2237 N N . ARG A 1 283 ? -18.719 29.594 8.438 1 91.44 283 ARG A N 1
ATOM 2238 C CA . ARG A 1 283 ? -19.75 28.859 9.172 1 91.44 283 ARG A CA 1
ATOM 2239 C C . ARG A 1 283 ? -20.688 28.125 8.211 1 91.44 283 ARG A C 1
ATOM 2241 O O . ARG A 1 283 ? -21 26.953 8.438 1 91.44 283 ARG A O 1
ATOM 2248 N N . SER A 1 284 ? -21.125 28.797 7.199 1 93.75 284 SER A N 1
ATOM 2249 C CA . SER A 1 284 ? -22.062 28.203 6.25 1 93.75 284 SER A CA 1
ATOM 2250 C C . SER A 1 284 ? -21.422 27 5.535 1 93.75 284 SER A C 1
ATOM 2252 O O . SER A 1 284 ? -22.062 25.953 5.402 1 93.75 284 SER A O 1
ATOM 2254 N N . PHE A 1 285 ? -20.172 27.141 5.07 1 96.31 285 PHE A N 1
ATOM 2255 C CA . PHE A 1 285 ? -19.469 26.047 4.391 1 96.31 285 PHE A CA 1
ATOM 2256 C C . PHE A 1 285 ? -19.266 24.875 5.328 1 96.31 285 PHE A C 1
ATOM 2258 O O . PHE A 1 285 ? -19.438 23.719 4.926 1 96.31 285 PHE A O 1
ATOM 2265 N N . MET A 1 286 ? -18.969 25.156 6.578 1 96.44 286 MET A N 1
ATOM 2266 C CA . MET A 1 286 ? -18.734 24.094 7.547 1 96.44 286 MET A CA 1
ATOM 2267 C C . MET A 1 286 ? -20.016 23.344 7.871 1 96.44 286 MET A C 1
ATOM 2269 O O . MET A 1 286 ? -20.016 22.109 7.953 1 96.44 286 MET A O 1
ATOM 2273 N N . ILE A 1 287 ? -21.109 24.094 8.055 1 95.25 287 ILE A N 1
ATOM 2274 C CA . ILE A 1 287 ? -22.391 23.469 8.352 1 95.25 287 ILE A CA 1
ATOM 2275 C C . ILE A 1 287 ? -22.844 22.625 7.168 1 95.25 287 ILE A C 1
ATOM 2277 O O . ILE A 1 287 ? -23.297 21.484 7.344 1 95.25 287 ILE A O 1
ATOM 2281 N N . ALA A 1 288 ? -22.703 23.188 6.023 1 97.31 288 ALA A N 1
ATOM 2282 C CA . ALA A 1 288 ? -23.047 22.438 4.816 1 97.31 288 ALA A CA 1
ATOM 2283 C C . ALA A 1 288 ? -22.203 21.172 4.695 1 97.31 288 ALA A C 1
ATOM 2285 O O . ALA A 1 288 ? -22.703 20.109 4.352 1 97.31 288 ALA A O 1
ATOM 2286 N N . SER A 1 289 ? -20.906 21.312 4.961 1 98.1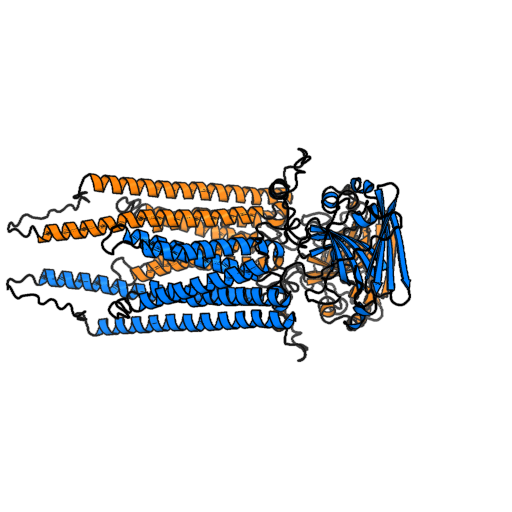2 289 SER A N 1
ATOM 2287 C CA . SER A 1 289 ? -19.984 20.172 4.867 1 98.12 289 SER A CA 1
ATOM 2288 C C . SER A 1 289 ? -20.359 19.078 5.855 1 98.12 289 SER A C 1
ATOM 2290 O O . SER A 1 289 ? -20.406 17.891 5.496 1 98.12 289 SER A O 1
ATOM 2292 N N . ILE A 1 290 ? -20.688 19.422 7.07 1 97.44 290 ILE A N 1
ATOM 2293 C CA . ILE A 1 290 ? -21.016 18.438 8.102 1 97.44 290 ILE A CA 1
ATOM 2294 C C . ILE A 1 290 ? -22.312 17.719 7.719 1 97.44 290 ILE A C 1
ATOM 2296 O O . ILE A 1 290 ? -22.422 16.5 7.883 1 97.44 290 ILE A O 1
ATOM 2300 N N . ALA A 1 291 ? -23.266 18.469 7.262 1 97.75 291 ALA A N 1
ATOM 2301 C CA . ALA A 1 291 ? -24.516 17.859 6.812 1 97.75 291 ALA A CA 1
ATOM 2302 C C . ALA A 1 291 ? -24.266 16.844 5.711 1 97.75 291 ALA A C 1
ATOM 2304 O O . ALA A 1 291 ? -24.812 15.734 5.746 1 97.75 291 ALA A O 1
ATOM 2305 N N . LEU A 1 292 ? -23.469 17.219 4.785 1 98.44 292 LEU A N 1
ATOM 2306 C CA . LEU A 1 292 ? -23.125 16.312 3.688 1 98.44 292 LEU A CA 1
ATOM 2307 C C . LEU A 1 292 ? -22.344 15.102 4.195 1 98.44 292 LEU A C 1
ATOM 2309 O O . LEU A 1 292 ? -22.562 13.984 3.727 1 98.44 292 LEU A O 1
ATOM 2313 N N . GLN A 1 293 ? -21.453 15.297 5.145 1 98.38 293 GLN A N 1
ATOM 2314 C CA . GLN A 1 293 ? -20.656 14.203 5.719 1 98.38 293 GLN A CA 1
ATOM 2315 C C . GLN A 1 293 ? -21.562 13.188 6.422 1 98.38 293 GLN A C 1
ATOM 2317 O O . GLN A 1 293 ? -21.328 11.984 6.328 1 98.38 293 GLN A O 1
ATOM 2322 N N . ILE A 1 294 ? -22.562 13.695 7.094 1 97.69 294 ILE A N 1
ATOM 2323 C CA . ILE A 1 294 ? -23.484 12.812 7.785 1 97.69 294 ILE A CA 1
ATOM 2324 C C . ILE A 1 294 ? -24.234 11.953 6.766 1 97.69 294 ILE A C 1
ATOM 2326 O O . ILE A 1 294 ? -24.359 10.742 6.934 1 97.69 294 ILE A O 1
ATOM 2330 N N . VAL A 1 295 ? -24.719 12.562 5.719 1 98.12 295 VAL A N 1
ATOM 2331 C CA . VAL A 1 295 ? -25.438 11.844 4.668 1 98.12 295 VAL A CA 1
ATOM 2332 C C . VAL A 1 295 ? -24.516 10.797 4.039 1 98.12 295 VAL A C 1
ATOM 2334 O O . VAL A 1 295 ? -24.906 9.641 3.855 1 98.12 295 VAL A O 1
ATOM 2337 N N . ALA A 1 296 ? -23.312 11.195 3.723 1 98.38 296 ALA A N 1
ATOM 2338 C CA . ALA A 1 296 ? -22.344 10.289 3.109 1 98.38 296 ALA A CA 1
ATOM 2339 C C . ALA A 1 296 ? -22.031 9.117 4.031 1 98.38 296 ALA A C 1
ATOM 2341 O O . ALA A 1 296 ? -21.891 7.98 3.57 1 98.38 296 ALA A O 1
ATOM 2342 N N . PHE A 1 297 ? -21.984 9.398 5.328 1 97.56 297 PHE A N 1
ATOM 2343 C CA . PHE A 1 297 ? -21.703 8.344 6.297 1 97.56 297 PHE A CA 1
ATOM 2344 C C . PHE A 1 297 ? -22.859 7.352 6.352 1 97.56 297 PHE A C 1
ATOM 2346 O O . PHE A 1 297 ? -22.641 6.141 6.434 1 97.56 297 PHE A O 1
ATOM 2353 N N . LEU A 1 298 ? -24.016 7.832 6.289 1 96.69 298 LEU A N 1
ATOM 2354 C CA . LEU A 1 298 ? -25.188 6.965 6.297 1 96.69 298 LEU A CA 1
ATOM 2355 C C . LEU A 1 298 ? -25.219 6.082 5.055 1 96.69 298 LEU A C 1
ATOM 2357 O O . LEU A 1 298 ? -25.609 4.918 5.129 1 96.69 298 LEU A O 1
ATOM 2361 N N . PHE A 1 299 ? -24.797 6.59 3.92 1 96.38 299 PHE A N 1
ATOM 2362 C CA . PHE A 1 299 ? -24.734 5.805 2.695 1 96.38 299 PHE A CA 1
ATOM 2363 C C . PHE A 1 299 ? -23.797 4.617 2.854 1 96.38 299 PHE A C 1
ATOM 2365 O O . PHE A 1 299 ? -24.172 3.479 2.551 1 96.38 299 PHE A O 1
ATOM 2372 N N . VAL A 1 300 ? -22.625 4.867 3.438 1 94.94 300 VAL A N 1
ATOM 2373 C CA . VAL A 1 300 ? -21.625 3.816 3.461 1 94.94 300 VAL A CA 1
ATOM 2374 C C . VAL A 1 300 ? -21.953 2.797 4.547 1 94.94 300 VAL A C 1
ATOM 2376 O O . VAL A 1 300 ? -21.734 1.598 4.371 1 94.94 300 VAL A O 1
ATOM 2379 N N . ILE A 1 301 ? -22.562 3.24 5.645 1 92.56 301 ILE A N 1
ATOM 2380 C CA . ILE A 1 301 ? -22.906 2.309 6.715 1 92.56 301 ILE A CA 1
ATOM 2381 C C . ILE A 1 301 ? -24.109 1.467 6.305 1 92.56 301 ILE A C 1
ATOM 2383 O O . ILE A 1 301 ? -24.203 0.291 6.664 1 92.56 301 ILE A O 1
ATOM 2387 N N . THR A 1 302 ? -25 2.014 5.539 1 90.06 302 THR A N 1
ATOM 2388 C CA . THR A 1 302 ? -26.156 1.271 5.043 1 90.06 302 THR A CA 1
ATOM 2389 C C . THR A 1 302 ? -25.719 0.185 4.062 1 90.06 302 THR A C 1
ATOM 2391 O O . THR A 1 302 ? -26.141 -0.969 4.184 1 90.06 302 THR A O 1
ATOM 2394 N N . GLN A 1 303 ? -24.891 0.59 3.152 1 85.81 303 GLN A N 1
ATOM 2395 C CA . GLN A 1 303 ? -24.453 -0.396 2.168 1 85.81 303 GLN A CA 1
ATOM 2396 C C . GLN A 1 303 ? -23.578 -1.47 2.814 1 85.81 303 GLN A C 1
ATOM 2398 O O . GLN A 1 303 ? -23.531 -2.607 2.34 1 85.81 303 GLN A O 1
ATOM 2403 N N . ALA A 1 304 ? -22.906 -1.152 3.9 1 84.62 304 ALA A N 1
ATOM 2404 C CA . ALA A 1 304 ? -22.047 -2.105 4.605 1 84.62 304 ALA A CA 1
ATOM 2405 C C . ALA A 1 304 ? -22.859 -2.947 5.586 1 84.62 304 ALA A C 1
ATOM 2407 O O . ALA A 1 304 ? -22.297 -3.779 6.305 1 84.62 304 ALA A O 1
ATOM 2408 N N . GLY A 1 305 ? -24.141 -2.754 5.672 1 80.44 305 GLY A N 1
ATOM 2409 C CA . GLY A 1 305 ? -24.984 -3.496 6.594 1 80.44 305 GLY A CA 1
ATOM 2410 C C . GLY A 1 305 ? -24.734 -3.148 8.047 1 80.44 305 GLY A C 1
ATOM 2411 O O . GLY A 1 305 ? -24.734 -4.027 8.906 1 80.44 305 GLY A O 1
ATOM 2412 N N . PHE A 1 306 ? -24.25 -1.859 8.266 1 82.69 306 PHE A N 1
ATOM 2413 C CA . PHE A 1 306 ? -24.031 -1.316 9.602 1 82.69 306 PHE A CA 1
ATOM 2414 C C . PHE A 1 306 ? -22.906 -2.064 10.312 1 82.69 306 PHE A C 1
ATOM 2416 O O . PHE A 1 306 ? -22.953 -2.262 11.523 1 82.69 306 PHE A O 1
ATOM 2423 N N . SER A 1 307 ? -21.969 -2.539 9.453 1 79.31 307 SER A N 1
ATOM 2424 C CA . SER A 1 307 ? -20.797 -3.211 9.984 1 79.31 307 SER A CA 1
ATOM 2425 C C . SER A 1 307 ? -19.516 -2.443 9.633 1 79.31 307 SER A C 1
ATOM 2427 O O . SER A 1 307 ? -19.438 -1.819 8.578 1 79.31 307 SER A O 1
ATOM 2429 N N . PHE A 1 308 ? -18.531 -2.445 10.57 1 85.12 308 PHE A N 1
ATOM 2430 C CA . PHE A 1 308 ? -17.25 -1.794 10.359 1 85.12 308 PHE A CA 1
ATOM 2431 C C . PHE A 1 308 ? -16.125 -2.826 10.219 1 85.12 308 PHE A C 1
ATOM 2433 O O . PHE A 1 308 ? -16.125 -3.844 10.914 1 85.12 308 PHE A O 1
ATOM 2440 N N . HIS A 1 309 ? -15.297 -2.551 9.297 1 82 309 HIS A N 1
ATOM 2441 C CA . HIS A 1 309 ? -14.133 -3.4 9.102 1 82 309 HIS A CA 1
ATOM 2442 C C . HIS A 1 309 ? -12.898 -2.807 9.773 1 82 309 HIS A C 1
ATOM 2444 O O . HIS A 1 309 ? -12.102 -2.127 9.125 1 82 309 HIS A O 1
ATOM 2450 N N . PHE A 1 310 ? -12.625 -3.16 10.984 1 84.44 310 PHE A N 1
ATOM 2451 C CA . PHE A 1 310 ? -11.578 -2.549 11.789 1 84.44 310 PHE A CA 1
ATOM 2452 C C . PHE A 1 310 ? -10.281 -3.332 11.672 1 84.44 310 PHE A C 1
ATOM 2454 O O . PHE A 1 310 ? -9.211 -2.826 12.023 1 84.44 310 PHE A O 1
ATOM 2461 N N . TRP A 1 311 ? -10.414 -4.508 11.164 1 78.12 311 TRP A N 1
ATOM 2462 C CA . TRP A 1 311 ? -9.242 -5.375 11.188 1 78.12 311 TRP A CA 1
ATOM 2463 C C . TRP A 1 311 ? -8.922 -5.887 9.781 1 78.12 311 TRP A C 1
ATOM 2465 O O . TRP A 1 311 ? -9.805 -5.953 8.922 1 78.12 311 TRP A O 1
ATOM 2475 N N . CYS A 1 312 ? -7.641 -6.309 9.68 1 78.19 312 CYS A N 1
ATOM 2476 C CA . CYS A 1 312 ? -7.188 -6.809 8.383 1 78.19 312 CYS A CA 1
ATOM 2477 C C . CYS A 1 312 ? -7.422 -8.312 8.266 1 78.19 312 CYS A C 1
ATOM 2479 O O . CYS A 1 312 ? -7.711 -8.977 9.266 1 78.19 312 CYS A O 1
ATOM 2481 N N . THR A 1 313 ? -7.414 -8.805 7.07 1 77 313 THR A N 1
ATOM 2482 C CA . THR A 1 313 ? -7.555 -10.234 6.812 1 77 313 THR A CA 1
ATOM 2483 C C . THR A 1 313 ? -6.305 -10.992 7.258 1 77 313 THR A C 1
ATOM 2485 O O . THR A 1 313 ? -5.355 -10.391 7.766 1 77 313 THR A O 1
ATOM 2488 N N . MET A 1 314 ? -6.32 -12.289 7.176 1 72.5 314 MET A N 1
ATOM 2489 C CA . MET A 1 314 ? -5.211 -13.125 7.629 1 72.5 314 MET A CA 1
ATOM 2490 C C . MET A 1 314 ? -3.936 -12.789 6.863 1 72.5 314 MET A C 1
ATOM 2492 O O . MET A 1 314 ? -2.891 -12.547 7.469 1 72.5 314 MET A O 1
ATOM 2496 N N . GLN A 1 315 ? -4.004 -12.773 5.59 1 73.56 315 GLN A N 1
ATOM 2497 C CA . GLN A 1 315 ? -2.82 -12.453 4.801 1 73.56 315 GLN A CA 1
ATOM 2498 C C . GLN A 1 315 ? -2.51 -10.961 4.859 1 73.56 315 GLN A C 1
ATOM 2500 O O . GLN A 1 315 ? -1.343 -10.562 4.836 1 73.56 315 GLN A O 1
ATOM 2505 N N . CYS A 1 316 ? -3.506 -10.078 4.988 1 79.94 316 CYS A N 1
ATOM 2506 C CA . CYS A 1 316 ? -3.43 -8.641 5.184 1 79.94 316 CYS A CA 1
ATOM 2507 C C . CYS A 1 316 ? -2.449 -8.008 4.199 1 79.94 316 CYS A C 1
ATOM 2509 O O . CYS A 1 316 ? -1.49 -7.348 4.609 1 79.94 316 CYS A O 1
ATOM 2511 N N . THR A 1 317 ? -2.664 -8.172 2.898 1 80.94 317 THR A N 1
ATOM 2512 C CA . THR A 1 317 ? -1.879 -7.488 1.881 1 80.94 317 THR A CA 1
ATOM 2513 C C . THR A 1 317 ? -2.039 -5.973 2.004 1 80.94 317 THR A C 1
ATOM 2515 O O . THR A 1 317 ? -2.906 -5.496 2.738 1 80.94 317 THR A O 1
ATOM 2518 N N . MET A 1 318 ? -1.209 -5.219 1.376 1 84.75 318 MET A N 1
ATOM 2519 C CA . MET A 1 318 ? -1.309 -3.764 1.449 1 84.75 318 MET A CA 1
ATOM 2520 C C . MET A 1 318 ? -2.666 -3.285 0.945 1 84.75 318 MET A C 1
ATOM 2522 O O . MET A 1 318 ? -3.209 -2.301 1.45 1 84.75 318 MET A O 1
ATOM 2526 N N . GLU A 1 319 ? -3.188 -3.955 -0.014 1 84 319 GLU A N 1
ATOM 2527 C CA . GLU A 1 319 ? -4.5 -3.605 -0.549 1 84 319 GLU A CA 1
ATOM 2528 C C . GLU A 1 319 ? -5.598 -3.848 0.482 1 84 319 GLU A C 1
ATOM 2530 O O . GLU A 1 319 ? -6.469 -2.996 0.685 1 84 319 GLU A O 1
ATOM 2535 N N . HIS A 1 320 ? -5.496 -4.926 1.17 1 84.19 320 HIS A N 1
ATOM 2536 C CA . HIS A 1 320 ? -6.516 -5.25 2.16 1 84.19 320 HIS A CA 1
ATOM 2537 C C . HIS A 1 320 ? -6.375 -4.379 3.402 1 84.19 320 HIS A C 1
ATOM 2539 O O . HIS A 1 320 ? -7.371 -4.066 4.062 1 84.19 320 HIS A O 1
ATOM 2545 N N . PHE A 1 321 ? -5.172 -4.07 3.662 1 88.44 321 PHE A N 1
ATOM 2546 C CA . PHE A 1 321 ? -4.918 -3.225 4.824 1 88.44 321 PHE A CA 1
ATOM 2547 C C . PHE A 1 321 ? -5.523 -1.839 4.629 1 88.44 321 PHE A C 1
ATOM 2549 O O . PHE A 1 321 ? -5.762 -1.118 5.602 1 88.44 321 PHE A O 1
ATOM 2556 N N . SER A 1 322 ? -5.793 -1.489 3.377 1 90.56 322 SER A N 1
ATOM 2557 C CA . SER A 1 322 ? -6.387 -0.188 3.092 1 90.56 322 SER A CA 1
ATOM 2558 C C . SER A 1 322 ? -7.82 -0.113 3.604 1 90.56 322 SER A C 1
ATOM 2560 O O . SER A 1 322 ? -8.352 0.979 3.83 1 90.56 322 SER A O 1
ATOM 2562 N N . VAL A 1 323 ? -8.477 -1.232 3.832 1 90.44 323 VAL A N 1
ATOM 2563 C CA . VAL A 1 323 ? -9.859 -1.258 4.281 1 90.44 323 VAL A CA 1
ATOM 2564 C C . VAL A 1 323 ? -9.945 -0.777 5.73 1 90.44 323 VAL A C 1
ATOM 2566 O O . VAL A 1 323 ? -10.617 0.216 6.023 1 90.44 323 VAL A O 1
ATOM 2569 N N . PRO A 1 324 ? -9.242 -1.471 6.684 1 89.81 324 PRO A N 1
ATOM 2570 C CA . PRO A 1 324 ? -9.289 -0.934 8.047 1 89.81 324 PRO A CA 1
ATOM 2571 C C . PRO A 1 324 ? -8.688 0.467 8.148 1 89.81 324 PRO A C 1
ATOM 2573 O O . PRO A 1 324 ? -9.141 1.279 8.961 1 89.81 324 PRO A O 1
ATOM 2576 N N . LYS A 1 325 ? -7.645 0.746 7.414 1 91.69 325 LYS A N 1
ATOM 2577 C CA . LYS A 1 325 ? -7.066 2.086 7.402 1 91.69 325 LYS A CA 1
ATOM 2578 C C . LYS A 1 325 ? -8.117 3.135 7.039 1 91.69 325 LYS A C 1
ATOM 2580 O O . LYS A 1 325 ? -8.195 4.184 7.68 1 91.69 325 LYS A O 1
ATOM 2585 N N . HIS A 1 326 ? -8.859 2.898 5.984 1 95.38 326 HIS A N 1
ATOM 2586 C CA . HIS A 1 326 ? -9.922 3.801 5.555 1 95.38 326 HIS A CA 1
ATOM 2587 C C . HIS A 1 326 ? -11.008 3.93 6.621 1 95.38 326 HIS A C 1
ATOM 2589 O O . HIS A 1 326 ? -11.461 5.035 6.918 1 95.38 326 HIS A O 1
ATOM 2595 N N . THR A 1 327 ? -11.367 2.811 7.207 1 94.56 327 THR A N 1
ATOM 2596 C CA . THR A 1 327 ? -12.414 2.791 8.219 1 94.56 327 THR A CA 1
ATOM 2597 C C . THR A 1 327 ? -12.008 3.617 9.438 1 94.56 327 THR A C 1
ATOM 2599 O O . THR A 1 327 ? -12.758 4.484 9.883 1 94.56 327 THR A O 1
ATOM 2602 N N . TRP A 1 328 ? -10.812 3.395 9.891 1 92.44 328 TRP A N 1
ATOM 2603 C CA . TRP A 1 328 ? -10.336 4.117 11.07 1 92.44 328 TRP A CA 1
ATOM 2604 C C . TRP A 1 328 ? -10.18 5.602 10.766 1 92.44 328 TRP A C 1
ATOM 2606 O O . TRP A 1 328 ? -10.656 6.449 11.531 1 92.44 328 TRP A O 1
ATOM 2616 N N . SER A 1 329 ? -9.469 5.883 9.734 1 95.38 329 SER A N 1
ATOM 2617 C CA . SER A 1 329 ? -9.242 7.285 9.398 1 95.38 329 SER A CA 1
ATOM 2618 C C . SER A 1 329 ? -10.555 8.016 9.133 1 95.38 329 SER A C 1
ATOM 2620 O O . SER A 1 329 ? -10.734 9.156 9.57 1 95.38 329 SER A O 1
ATOM 2622 N N . GLY A 1 330 ? -11.5 7.344 8.445 1 97.25 330 GLY A N 1
ATOM 2623 C CA . GLY A 1 330 ? -12.805 7.938 8.211 1 97.25 330 GLY A CA 1
ATOM 2624 C C . GLY A 1 330 ? -13.578 8.211 9.484 1 97.25 330 GLY A C 1
ATOM 2625 O O . GLY A 1 330 ? -14.141 9.289 9.656 1 97.25 330 GLY A O 1
ATOM 2626 N N . LEU A 1 331 ? -13.562 7.305 10.375 1 96.25 331 LEU A N 1
ATOM 2627 C CA . LEU A 1 331 ? -14.297 7.441 11.633 1 96.25 331 LEU A CA 1
ATOM 2628 C C . LEU A 1 331 ? -13.688 8.531 12.5 1 96.25 331 LEU A C 1
ATOM 2630 O O . LEU A 1 331 ? -14.414 9.32 13.117 1 96.25 331 LEU A O 1
ATOM 2634 N N . ILE A 1 332 ? -12.359 8.586 12.523 1 93.81 332 ILE A N 1
ATOM 2635 C CA . ILE A 1 332 ? -11.688 9.617 13.305 1 93.81 332 ILE A CA 1
ATOM 2636 C C . ILE A 1 332 ? -12 10.992 12.719 1 93.81 332 ILE A C 1
ATOM 2638 O O . ILE A 1 332 ? -12.336 11.922 13.453 1 93.81 332 ILE A O 1
ATOM 2642 N N . ALA A 1 333 ? -11.93 11.094 11.398 1 97 333 ALA A N 1
ATOM 2643 C CA . ALA A 1 333 ? -12.18 12.367 10.727 1 97 333 ALA A CA 1
ATOM 2644 C C . ALA A 1 333 ? -13.594 12.867 11 1 97 333 ALA A C 1
ATOM 2646 O O . ALA A 1 333 ? -13.781 14.023 11.398 1 97 333 ALA A O 1
ATOM 2647 N N . ILE A 1 334 ? -14.617 12.031 10.867 1 97.12 334 ILE A N 1
ATOM 2648 C CA . ILE A 1 334 ? -16 12.461 11.016 1 97.12 334 ILE A CA 1
ATOM 2649 C C . ILE A 1 334 ? -16.297 12.734 12.492 1 97.12 334 ILE A C 1
ATOM 2651 O O . ILE A 1 334 ? -17.062 13.648 12.82 1 97.12 334 ILE A O 1
ATOM 2655 N N . SER A 1 335 ? -15.719 11.922 13.383 1 96.38 335 SER A N 1
ATOM 2656 C CA . SER A 1 335 ? -15.922 12.148 14.812 1 96.38 335 SER A CA 1
ATOM 2657 C C . SER A 1 335 ? -15.383 13.508 15.234 1 96.38 335 SER A C 1
ATOM 2659 O O . SER A 1 335 ? -16.062 14.25 15.953 1 96.38 335 SER A O 1
ATOM 2661 N N . LEU A 1 336 ? -14.211 13.805 14.773 1 95.31 336 LEU A N 1
ATOM 2662 C CA . LEU A 1 336 ? -13.625 15.102 15.094 1 95.31 336 LEU A CA 1
ATOM 2663 C C . LEU A 1 336 ? -14.414 16.234 14.453 1 95.31 336 LEU A C 1
ATOM 2665 O O . LEU A 1 336 ? -14.609 17.281 15.062 1 95.31 336 LEU A O 1
ATOM 2669 N N . ALA A 1 337 ? -14.875 16.016 13.25 1 96.69 337 ALA A N 1
ATOM 2670 C CA . ALA A 1 337 ? -15.664 17.031 12.547 1 96.69 337 ALA A CA 1
ATOM 2671 C C . ALA A 1 337 ? -16.984 17.281 13.266 1 96.69 337 ALA A C 1
ATOM 2673 O O . ALA A 1 337 ? -17.406 18.438 13.406 1 96.69 337 ALA A O 1
ATOM 2674 N N . LEU A 1 338 ? -17.625 16.297 13.75 1 95.06 338 LEU A N 1
ATOM 2675 C CA . LEU A 1 338 ? -18.922 16.406 14.422 1 95.06 338 LEU A CA 1
ATOM 2676 C C . LEU A 1 338 ? -18.766 17.078 15.781 1 95.06 338 LEU A C 1
ATOM 2678 O O . LEU A 1 338 ? -19.719 17.688 16.281 1 95.06 338 LEU A O 1
ATOM 2682 N N . LEU A 1 339 ? -17.609 17.016 16.344 1 93.38 339 LEU A N 1
ATOM 2683 C CA . LEU A 1 339 ? -17.359 17.641 17.625 1 93.38 339 LEU A CA 1
ATOM 2684 C C . LEU A 1 339 ? -17.172 19.141 17.469 1 93.38 339 LEU A C 1
ATOM 2686 O O . LEU A 1 339 ? -17.391 19.906 18.422 1 93.38 339 LEU A O 1
ATOM 2690 N N . GLN A 1 340 ? -16.875 19.594 16.281 1 93.25 340 GLN A N 1
ATOM 2691 C CA . GLN A 1 340 ? -16.484 20.984 16.031 1 93.25 340 GLN A CA 1
ATOM 2692 C C . GLN A 1 340 ? -17.656 21.938 16.281 1 93.25 340 GLN A C 1
ATOM 2694 O O . GLN A 1 340 ? -17.484 22.984 16.906 1 93.25 340 GLN A O 1
ATOM 2699 N N . PRO A 1 341 ? -18.906 21.609 15.836 1 88.81 341 PRO A N 1
ATOM 2700 C CA . PRO A 1 341 ? -20.016 22.516 16.125 1 88.81 341 PRO A CA 1
ATOM 2701 C C . PRO A 1 341 ? -20.312 22.609 17.625 1 88.81 341 PRO A C 1
ATOM 2703 O O . PRO A 1 341 ? -20.688 23.688 18.125 1 88.81 341 PRO A O 1
ATOM 2706 N N . PHE A 1 342 ? -20.125 21.609 18.312 1 87.25 342 PHE A N 1
ATOM 2707 C CA . PHE A 1 342 ? -20.344 21.625 19.75 1 87.25 342 PHE A CA 1
ATOM 2708 C C . PHE A 1 342 ? -19.312 22.5 20.453 1 87.25 342 PHE A C 1
ATOM 2710 O O . PHE A 1 342 ? -19.641 23.281 21.344 1 87.25 342 PHE A O 1
ATOM 2717 N N . PHE A 1 343 ? -18.109 22.391 19.969 1 84.81 343 PHE A N 1
ATOM 2718 C CA . PHE A 1 343 ? -17.047 23.234 20.484 1 84.81 343 PHE A CA 1
ATOM 2719 C C . PHE A 1 343 ? -17.297 24.688 20.156 1 84.81 343 PHE A C 1
ATOM 2721 O O . PHE A 1 343 ? -17.016 25.578 20.969 1 84.81 343 PHE A O 1
ATOM 2728 N N . ALA A 1 344 ? -17.828 24.891 18.984 1 84.56 344 ALA A N 1
ATOM 2729 C CA . ALA A 1 344 ? -18.062 26.266 18.516 1 84.56 344 ALA A CA 1
ATOM 2730 C C . ALA A 1 344 ? -19.141 26.938 19.359 1 84.56 344 ALA A C 1
ATOM 2732 O O . ALA A 1 344 ? -19.125 28.156 19.531 1 84.56 344 ALA A O 1
ATOM 2733 N N . THR A 1 345 ? -20.078 26.188 19.953 1 82.88 345 THR A N 1
ATOM 2734 C CA . THR A 1 345 ? -21.156 26.766 20.75 1 82.88 345 THR A CA 1
ATOM 2735 C C . THR A 1 345 ? -20.641 27.219 22.109 1 82.88 345 THR A C 1
ATOM 2737 O O . THR A 1 345 ? -21.25 28.078 22.75 1 82.88 345 THR A O 1
ATOM 2740 N N . ILE A 1 346 ? -19.531 26.594 22.531 1 84.81 346 ILE A N 1
ATOM 2741 C CA . ILE A 1 346 ? -18.984 26.969 23.844 1 84.81 346 ILE A CA 1
ATOM 2742 C C . ILE A 1 346 ? -17.875 27.984 23.656 1 84.81 346 ILE A C 1
ATOM 2744 O O . ILE A 1 346 ? -16.984 28.125 24.516 1 84.81 346 ILE A O 1
ATOM 2748 N N . ARG A 1 347 ? -17.938 28.703 22.516 1 84.5 347 ARG A N 1
ATOM 2749 C CA . ARG A 1 347 ? -16.922 29.719 22.25 1 84.5 347 ARG A CA 1
ATOM 2750 C C . ARG A 1 347 ? -16.969 30.828 23.297 1 84.5 347 ARG A C 1
ATOM 2752 O O . ARG A 1 347 ? -18.016 31.469 23.484 1 84.5 347 ARG A O 1
ATOM 2759 N N . PRO A 1 348 ? -15.867 30.953 23.969 1 82.12 348 PRO A N 1
ATOM 2760 C CA . PRO A 1 348 ? -15.844 32 25 1 82.12 348 PRO A CA 1
ATOM 2761 C C . PRO A 1 348 ? -15.945 33.406 24.391 1 82.12 348 PRO A C 1
ATOM 2763 O O . PRO A 1 348 ? -15.656 33.594 23.219 1 82.12 348 PRO A O 1
ATOM 2766 N N . SER A 1 349 ? -16.438 34.281 25.219 1 79.38 349 SER A N 1
ATOM 2767 C CA . SER A 1 349 ? -16.531 35.656 24.812 1 79.38 349 SER A CA 1
ATOM 2768 C C . SER A 1 349 ? -15.164 36.219 24.422 1 79.38 349 SER A C 1
ATOM 2770 O O . SER A 1 349 ? -14.133 35.688 24.875 1 79.38 349 SER A O 1
ATOM 2772 N N . PRO A 1 350 ? -15.156 37.094 23.484 1 76.88 350 PRO A N 1
ATOM 2773 C CA . PRO A 1 350 ? -13.891 37.688 23.031 1 76.88 350 PRO A CA 1
ATOM 2774 C C . PRO A 1 350 ? -13.055 38.25 24.172 1 76.88 350 PRO A C 1
ATOM 2776 O O . PRO A 1 350 ? -11.828 38.344 24.047 1 76.88 350 PRO A O 1
ATOM 2779 N N . ILE A 1 351 ? -13.656 38.531 25.281 1 68.38 351 ILE A N 1
ATOM 2780 C CA . ILE A 1 351 ? -12.953 39.156 26.391 1 68.38 351 ILE A CA 1
ATOM 2781 C C . ILE A 1 351 ? -12.453 38.094 27.359 1 68.38 351 ILE A C 1
ATOM 2783 O O . ILE A 1 351 ? -11.555 38.344 28.156 1 68.38 351 ILE A O 1
ATOM 2787 N N .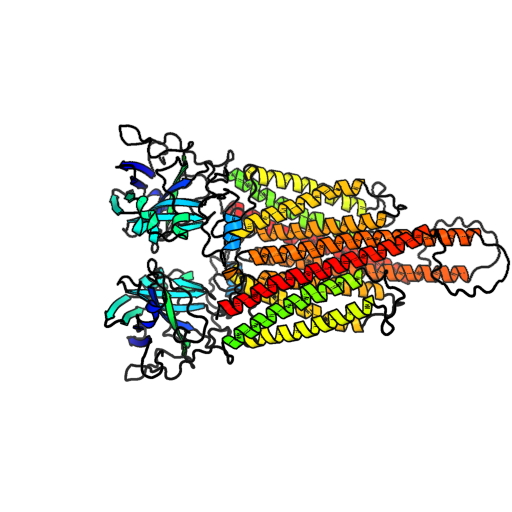 SER A 1 352 ? -12.984 36.938 27.078 1 75.81 352 SER A N 1
ATOM 2788 C CA . SER A 1 352 ? -12.625 35.844 27.969 1 75.81 352 SER A CA 1
ATOM 2789 C C . SER A 1 352 ? -11.18 35.406 27.75 1 75.81 352 SER A C 1
ATOM 2791 O O . SER A 1 352 ? -10.664 35.469 26.641 1 75.81 352 SER A O 1
ATOM 2793 N N . ASN A 1 353 ? -10.5 34.969 28.812 1 65.38 353 ASN A N 1
ATOM 2794 C CA . ASN A 1 353 ? -9.125 34.469 28.781 1 65.38 353 ASN A CA 1
ATOM 2795 C C . ASN A 1 353 ? -9.023 33.125 28.062 1 65.38 353 ASN A C 1
ATOM 2797 O O . ASN A 1 353 ? -7.934 32.719 27.656 1 65.38 353 ASN A O 1
ATOM 2801 N N . TRP A 1 354 ? -10.125 32.562 27.891 1 76.88 354 TRP A N 1
ATOM 2802 C CA . TRP A 1 354 ? -10.133 31.25 27.297 1 76.88 354 TRP A CA 1
ATOM 2803 C C . TRP A 1 354 ? -10.32 31.312 25.781 1 76.88 354 TRP A C 1
ATOM 2805 O O . TRP A 1 354 ? -10.273 30.297 25.094 1 76.88 354 TRP A O 1
ATOM 2815 N N . ARG A 1 355 ? -10.438 32.469 25.219 1 78.25 355 ARG A N 1
ATOM 2816 C CA . ARG A 1 355 ? -10.742 32.625 23.797 1 78.25 355 ARG A CA 1
ATOM 2817 C C . ARG A 1 355 ? -9.586 32.156 22.922 1 78.25 355 ARG A C 1
ATOM 2819 O O . ARG A 1 355 ? -9.797 31.5 21.922 1 78.25 355 ARG A O 1
ATOM 2826 N N . HIS A 1 356 ? -8.461 32.562 23.375 1 74.94 356 HIS A N 1
ATOM 2827 C CA . HIS A 1 356 ? -7.289 32.156 22.609 1 74.94 356 HIS A CA 1
ATOM 2828 C C . HIS A 1 356 ? -7.133 30.625 22.609 1 74.94 356 HIS A C 1
ATOM 2830 O O . HIS A 1 356 ? -6.906 30.031 21.547 1 74.94 356 HIS A O 1
ATOM 2836 N N . ALA A 1 357 ? -7.27 30.031 23.812 1 73.56 357 ALA A N 1
ATOM 2837 C CA . ALA A 1 357 ? -7.184 28.578 23.906 1 73.56 357 ALA A CA 1
ATOM 2838 C C . ALA A 1 357 ? -8.234 27.906 23.031 1 73.56 357 ALA A C 1
ATOM 2840 O O . ALA A 1 357 ? -7.945 26.922 22.328 1 73.56 357 ALA A O 1
ATOM 2841 N N . PHE A 1 358 ? -9.328 28.438 23.125 1 83 358 PHE A N 1
ATOM 2842 C CA . PHE A 1 358 ? -10.414 27.906 22.328 1 83 358 PHE A CA 1
ATOM 2843 C C . PHE A 1 358 ? -10.078 27.984 20.844 1 83 358 PHE A C 1
ATOM 2845 O O . PHE A 1 358 ? -10.266 27.016 20.094 1 83 358 PHE A O 1
ATOM 2852 N N . ASN A 1 359 ? -9.523 29.047 20.375 1 82.19 359 ASN A N 1
ATOM 2853 C CA . ASN A 1 359 ? -9.219 29.25 18.969 1 82.19 359 ASN A CA 1
ATOM 2854 C C . ASN A 1 359 ? -8.164 28.25 18.469 1 82.19 359 ASN A C 1
ATOM 2856 O O . ASN A 1 359 ? -8.297 27.688 17.391 1 82.19 359 ASN A O 1
ATOM 2860 N N . VAL A 1 360 ? -7.238 28.141 19.25 1 76.38 360 VAL A N 1
ATOM 2861 C CA . VAL A 1 360 ? -6.148 27.25 18.875 1 76.38 360 VAL A CA 1
ATOM 2862 C C . VAL A 1 360 ? -6.637 25.797 18.859 1 76.38 360 VAL A C 1
ATOM 2864 O O . VAL A 1 360 ? -6.324 25.047 17.938 1 76.38 360 VAL A O 1
ATOM 2867 N N . LEU A 1 361 ? -7.379 25.391 19.938 1 82.62 361 LEU A N 1
ATOM 2868 C CA . LEU A 1 361 ? -7.922 24.047 20 1 82.62 361 LEU A CA 1
ATOM 2869 C C . LEU A 1 361 ? -8.867 23.781 18.828 1 82.62 361 LEU A C 1
ATOM 2871 O O . LEU A 1 361 ? -8.812 22.719 18.219 1 82.62 361 LEU A O 1
ATOM 2875 N N . HIS A 1 362 ? -9.695 24.734 18.578 1 89 362 HIS A N 1
ATOM 2876 C CA . HIS A 1 362 ? -10.625 24.641 17.469 1 89 362 HIS A CA 1
ATOM 2877 C C . HIS A 1 362 ? -9.875 24.453 16.141 1 89 362 HIS A C 1
ATOM 2879 O O . HIS A 1 362 ? -10.242 23.594 15.336 1 89 362 HIS A O 1
ATOM 2885 N N . TRP A 1 363 ? -8.797 25.156 16.016 1 84.69 363 TRP A N 1
ATOM 2886 C CA . TRP A 1 363 ? -7.988 25.078 14.797 1 84.69 363 TRP A CA 1
ATOM 2887 C C . TRP A 1 363 ? -7.27 23.734 14.719 1 84.69 363 TRP A C 1
ATOM 2889 O O . TRP A 1 363 ? -7.23 23.094 13.664 1 84.69 363 TRP A O 1
ATOM 2899 N N . LEU A 1 364 ? -6.676 23.312 15.805 1 84.31 364 LEU A N 1
ATOM 2900 C CA . LEU A 1 364 ? -5.914 22.062 15.836 1 84.31 364 LEU A CA 1
ATOM 2901 C C . LEU A 1 364 ? -6.812 20.875 15.555 1 84.31 364 LEU A C 1
ATOM 2903 O O . LEU A 1 364 ? -6.457 19.984 14.766 1 84.31 364 LEU A O 1
ATOM 2907 N N . VAL A 1 365 ? -7.938 20.812 16.219 1 89.69 365 VAL A N 1
ATOM 2908 C CA . VAL A 1 365 ? -8.883 19.719 16 1 89.69 365 VAL A CA 1
ATOM 2909 C C . VAL A 1 365 ? -9.398 19.75 14.57 1 89.69 365 VAL A C 1
ATOM 2911 O O . VAL A 1 365 ? -9.5 18.703 13.914 1 89.69 365 VAL A O 1
ATOM 2914 N N . GLY A 1 366 ? -9.695 20.906 14.086 1 92.75 366 GLY A N 1
ATOM 2915 C CA . GLY A 1 366 ? -10.148 21.047 12.711 1 92.75 366 GLY A CA 1
ATOM 2916 C C . GLY A 1 366 ? -9.109 20.609 11.688 1 92.75 366 GLY A C 1
ATOM 2917 O O . GLY A 1 366 ? -9.422 19.844 10.773 1 92.75 366 GLY A O 1
ATOM 2918 N N . MET A 1 367 ? -7.863 21.047 11.914 1 89 367 MET A N 1
ATOM 2919 C CA . MET A 1 367 ? -6.793 20.688 10.984 1 89 367 MET A CA 1
ATOM 2920 C C . MET A 1 367 ? -6.488 19.203 11.039 1 89 367 MET A C 1
ATOM 2922 O O . MET A 1 367 ? -6.223 18.578 10.016 1 89 367 MET A O 1
ATOM 2926 N N . THR A 1 368 ? -6.5 18.672 12.25 1 90.25 368 THR A N 1
ATOM 2927 C CA . THR A 1 368 ? -6.293 17.234 12.391 1 90.25 368 THR A CA 1
ATOM 2928 C C . THR A 1 368 ? -7.375 16.453 11.641 1 90.25 368 THR A C 1
ATOM 2930 O O . THR A 1 368 ? -7.074 15.5 10.93 1 90.25 368 THR A O 1
ATOM 2933 N N . SER A 1 369 ? -8.586 16.891 11.859 1 95.75 369 SER A N 1
ATOM 2934 C CA . SER A 1 369 ? -9.695 16.25 11.156 1 95.75 369 SER A CA 1
ATOM 2935 C C . SER A 1 369 ? -9.5 16.297 9.648 1 95.75 369 SER A C 1
ATOM 2937 O O . SER A 1 369 ? -9.68 15.289 8.961 1 95.75 369 SER A O 1
ATOM 2939 N N . PHE A 1 370 ? -9.086 17.438 9.102 1 95.81 370 PHE A N 1
ATOM 2940 C CA . PHE A 1 370 ? -8.891 17.625 7.672 1 95.81 370 PHE A CA 1
ATOM 2941 C C . PHE A 1 370 ? -7.777 16.734 7.145 1 95.81 370 PHE A C 1
ATOM 2943 O O . PHE A 1 370 ? -7.926 16.109 6.094 1 95.81 370 PHE A O 1
ATOM 2950 N N . VAL A 1 371 ? -6.703 16.625 7.883 1 91.62 371 VAL A N 1
ATOM 2951 C CA . VAL A 1 371 ? -5.559 15.82 7.48 1 91.62 371 VAL A CA 1
ATOM 2952 C C . VAL A 1 371 ? -5.941 14.336 7.504 1 91.62 371 VAL A C 1
ATOM 2954 O O . VAL A 1 371 ? -5.645 13.602 6.559 1 91.62 371 VAL A O 1
ATOM 2957 N N . VAL A 1 372 ? -6.578 13.922 8.555 1 94.12 372 VAL A N 1
ATOM 2958 C CA . VAL A 1 372 ? -6.969 12.523 8.68 1 94.12 372 VAL A CA 1
ATOM 2959 C C . VAL A 1 372 ? -7.996 12.172 7.605 1 94.12 372 VAL A C 1
ATOM 2961 O O . VAL A 1 372 ? -7.992 11.062 7.07 1 94.12 372 VAL A O 1
ATOM 2964 N N . ALA A 1 373 ? -8.906 13.109 7.336 1 97.75 373 ALA A N 1
ATOM 2965 C CA . ALA A 1 373 ? -9.852 12.898 6.242 1 97.75 373 ALA A CA 1
ATOM 2966 C C . ALA A 1 373 ? -9.125 12.695 4.918 1 97.75 373 ALA A C 1
ATOM 2968 O O . ALA A 1 373 ? -9.539 11.883 4.09 1 97.75 373 ALA A O 1
ATOM 2969 N N . SER A 1 374 ? -8.07 13.43 4.711 1 96 374 SER A N 1
ATOM 2970 C CA . SER A 1 374 ? -7.285 13.281 3.492 1 96 374 SER A CA 1
ATOM 2971 C C . SER A 1 374 ? -6.625 11.906 3.422 1 96 374 SER A C 1
ATOM 2973 O O . SER A 1 374 ? -6.547 11.305 2.35 1 96 374 SER A O 1
ATOM 2975 N N . VAL A 1 375 ? -6.188 11.438 4.559 1 93.25 375 VAL A N 1
ATOM 2976 C CA . VAL A 1 375 ? -5.637 10.086 4.625 1 93.25 375 VAL A CA 1
ATOM 2977 C C . VAL A 1 375 ? -6.715 9.07 4.262 1 93.25 375 VAL A C 1
ATOM 2979 O O . VAL A 1 375 ? -6.449 8.109 3.535 1 93.25 375 VAL A O 1
ATOM 2982 N N . ALA A 1 376 ? -7.895 9.281 4.754 1 96.94 376 ALA A N 1
ATOM 2983 C CA . ALA A 1 376 ? -9.008 8.398 4.43 1 96.94 376 ALA A CA 1
ATOM 2984 C C . ALA A 1 376 ? -9.289 8.398 2.93 1 96.94 376 ALA A C 1
ATOM 2986 O O . ALA A 1 376 ? -9.547 7.348 2.338 1 96.94 376 ALA A O 1
ATOM 2987 N N . MET A 1 377 ? -9.211 9.555 2.338 1 97.12 377 MET A N 1
ATOM 2988 C CA . MET A 1 377 ? -9.461 9.664 0.904 1 97.12 377 MET A CA 1
ATOM 2989 C C . MET A 1 377 ? -8.398 8.906 0.108 1 97.12 377 MET A C 1
ATOM 2991 O O . M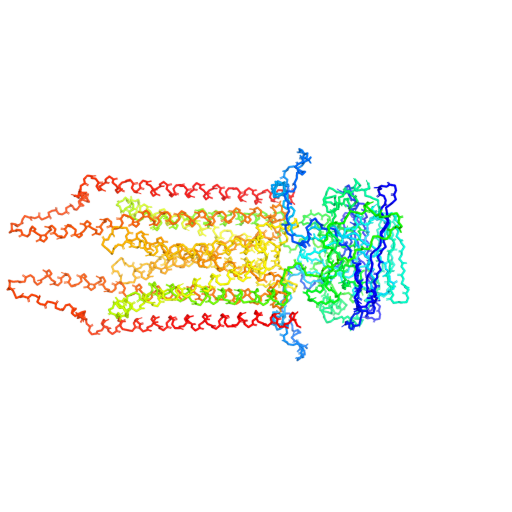ET A 1 377 ? -8.734 8.148 -0.802 1 97.12 377 MET A O 1
ATOM 2995 N N . ILE A 1 378 ? -7.199 9.031 0.479 1 94.56 378 ILE A N 1
ATOM 2996 C CA . ILE A 1 378 ? -6.105 8.359 -0.22 1 94.56 378 ILE A CA 1
ATOM 2997 C C . ILE A 1 378 ? -6.207 6.852 -0.014 1 94.56 378 ILE A C 1
ATOM 2999 O O . ILE A 1 378 ? -5.941 6.074 -0.934 1 94.56 378 ILE A O 1
ATOM 3003 N N . SER A 1 379 ? -6.625 6.422 1.133 1 94.56 379 SER A N 1
ATOM 3004 C CA . SER A 1 379 ? -6.719 5 1.444 1 94.56 379 SER A CA 1
ATOM 3005 C C . SER A 1 379 ? -7.895 4.352 0.716 1 94.56 379 SER A C 1
ATOM 3007 O O . SER A 1 379 ? -8.008 3.125 0.681 1 94.56 379 SER A O 1
ATOM 3009 N N . SER A 1 380 ? -8.75 5.133 0.126 1 96 380 SER A N 1
ATOM 3010 C CA . SER A 1 380 ? -9.906 4.582 -0.582 1 96 380 SER A CA 1
ATOM 3011 C C . SER A 1 380 ? -9.523 4.125 -1.986 1 96 380 SER A C 1
ATOM 3013 O O . SER A 1 380 ? -10.289 3.41 -2.639 1 96 380 SER A O 1
ATOM 3015 N N . ILE A 1 381 ? -8.391 4.445 -2.461 1 94.12 381 ILE A N 1
ATOM 3016 C CA . ILE A 1 381 ? -7.977 4.23 -3.844 1 94.12 381 ILE A CA 1
ATOM 3017 C C . ILE A 1 381 ? -7.926 2.732 -4.141 1 94.12 381 ILE A C 1
ATOM 3019 O O . ILE A 1 381 ? -8.484 2.27 -5.137 1 94.12 381 ILE A O 1
ATOM 3023 N N . PRO A 1 382 ? -7.348 1.938 -3.242 1 91.06 382 PRO A N 1
ATOM 3024 C CA . PRO A 1 382 ? -7.238 0.515 -3.576 1 91.06 382 PRO A CA 1
ATOM 3025 C C . PRO A 1 382 ? -8.508 -0.267 -3.25 1 91.06 382 PRO A C 1
ATOM 3027 O O . PRO A 1 382 ? -8.578 -1.473 -3.502 1 91.06 382 PRO A O 1
ATOM 3030 N N . LEU A 1 383 ? -9.516 0.381 -2.74 1 89.94 383 LEU A N 1
ATOM 3031 C CA . LEU A 1 383 ? -10.719 -0.341 -2.348 1 89.94 383 LEU A CA 1
ATOM 3032 C C . LEU A 1 383 ? -11.461 -0.866 -3.572 1 89.94 383 LEU A C 1
ATOM 3034 O O . LEU A 1 383 ? -11.578 -0.166 -4.582 1 89.94 383 LEU A O 1
ATOM 3038 N N . GLY A 1 384 ? -11.953 -2.076 -3.492 1 82.5 384 GLY A N 1
ATOM 3039 C CA . GLY A 1 384 ? -12.586 -2.773 -4.602 1 82.5 384 GLY A CA 1
ATOM 3040 C C . GLY A 1 384 ? -13.828 -2.076 -5.117 1 82.5 384 GLY A C 1
ATOM 3041 O O . GLY A 1 384 ? -14.031 -1.979 -6.332 1 82.5 384 GLY A O 1
ATOM 3042 N N . LYS A 1 385 ? -14.594 -1.551 -4.246 1 81.75 385 LYS A N 1
ATOM 3043 C CA . LYS A 1 385 ? -15.875 -0.986 -4.664 1 81.75 385 LYS A CA 1
ATOM 3044 C C . LYS A 1 385 ? -15.68 0.356 -5.363 1 81.75 385 LYS A C 1
ATOM 3046 O O . LYS A 1 385 ? -16.531 0.779 -6.148 1 81.75 385 LYS A O 1
ATOM 3051 N N . THR A 1 386 ? -14.609 1.12 -5.039 1 85.31 386 THR A N 1
ATOM 3052 C CA . THR A 1 386 ? -14.32 2.348 -5.773 1 85.31 386 THR A CA 1
ATOM 3053 C C . THR A 1 386 ? -13.656 2.037 -7.109 1 85.31 386 THR A C 1
ATOM 3055 O O . THR A 1 386 ? -13.828 2.768 -8.086 1 85.31 386 THR A O 1
ATOM 3058 N N . ALA A 1 387 ? -12.852 1.007 -7.164 1 82.5 387 ALA A N 1
ATOM 3059 C CA . ALA A 1 387 ? -12.164 0.479 -8.336 1 82.5 387 ALA A CA 1
ATOM 3060 C C . ALA A 1 387 ? -11.273 1.542 -8.977 1 82.5 387 ALA A C 1
ATOM 3062 O O . ALA A 1 387 ? -11.062 1.534 -10.188 1 82.5 387 ALA A O 1
ATOM 3063 N N . LEU A 1 388 ? -10.859 2.484 -8.172 1 90.31 388 LEU A N 1
ATOM 3064 C CA . LEU A 1 388 ? -10.016 3.545 -8.703 1 90.31 388 LEU A CA 1
ATOM 3065 C C . LEU A 1 388 ? -8.648 2.996 -9.125 1 90.31 388 LEU A C 1
ATOM 3067 O O . LEU A 1 388 ? -8.18 3.275 -10.227 1 90.31 388 LEU A O 1
ATOM 3071 N N . ALA A 1 389 ? -8.086 2.217 -8.273 1 86.81 389 ALA A N 1
ATOM 3072 C CA . ALA A 1 389 ? -6.777 1.644 -8.586 1 86.81 389 ALA A CA 1
ATOM 3073 C C . ALA A 1 389 ? -6.871 0.659 -9.75 1 86.81 389 ALA A C 1
ATOM 3075 O O . ALA A 1 389 ? -5.953 0.565 -10.562 1 86.81 389 ALA A O 1
ATOM 3076 N N . LYS A 1 390 ? -7.973 -0.07 -9.797 1 81.44 390 LYS A N 1
ATOM 3077 C CA . LYS A 1 390 ? -8.164 -1.093 -10.82 1 81.44 390 LYS A CA 1
ATOM 3078 C C . LYS A 1 390 ? -8.25 -0.468 -12.211 1 81.44 390 LYS A C 1
ATOM 3080 O O . LYS A 1 390 ? -7.605 -0.935 -13.148 1 81.44 390 LYS A O 1
ATOM 3085 N N . HIS A 1 391 ? -8.977 0.644 -12.32 1 82.56 391 HIS A N 1
ATOM 3086 C CA . HIS A 1 391 ? -9.266 1.194 -13.641 1 82.56 391 HIS A CA 1
ATOM 3087 C C . HIS A 1 391 ? -8.281 2.299 -14.008 1 82.56 391 HIS A C 1
ATOM 3089 O O . HIS A 1 391 ? -8 2.523 -15.188 1 82.56 391 HIS A O 1
ATOM 3095 N N . TYR A 1 392 ? -7.715 2.932 -12.977 1 87.06 392 TYR A N 1
ATOM 3096 C CA . TYR A 1 392 ? -6.91 4.105 -13.297 1 87.06 392 TYR A CA 1
ATOM 3097 C C . TYR A 1 392 ? -5.488 3.955 -12.781 1 87.06 392 TYR A C 1
ATOM 3099 O O . TYR A 1 392 ? -4.684 4.883 -12.875 1 87.06 392 TYR A O 1
ATOM 3107 N N . GLY A 1 393 ? -5.223 2.801 -12.242 1 84.81 393 GLY A N 1
ATOM 3108 C CA . GLY A 1 393 ? -3.867 2.586 -11.758 1 84.81 393 GLY A CA 1
ATOM 3109 C C . GLY A 1 393 ? -3.457 3.572 -10.68 1 84.81 393 GLY A C 1
ATOM 3110 O O . GLY A 1 393 ? -4.164 3.738 -9.68 1 84.81 393 GLY A O 1
ATOM 3111 N N . LYS A 1 394 ? -2.334 4.352 -10.93 1 86.5 394 LYS A N 1
ATOM 3112 C CA . LYS A 1 394 ? -1.796 5.246 -9.906 1 86.5 394 LYS A CA 1
ATOM 3113 C C . LYS A 1 394 ? -2.199 6.691 -10.172 1 86.5 394 LYS A C 1
ATOM 3115 O O . LYS A 1 394 ? -1.819 7.598 -9.43 1 86.5 394 LYS A O 1
ATOM 3120 N N . LEU A 1 395 ? -3.031 7.02 -11.102 1 87.94 395 LEU A N 1
ATOM 3121 C CA . LEU A 1 395 ? -3.461 8.359 -11.477 1 87.94 395 LEU A CA 1
ATOM 3122 C C . LEU A 1 395 ? -4.191 9.039 -10.32 1 87.94 395 LEU A C 1
ATOM 3124 O O . LEU A 1 395 ? -3.941 10.211 -10.023 1 87.94 395 LEU A O 1
ATOM 3128 N N . PRO A 1 396 ? -5.082 8.266 -9.68 1 92.94 396 PRO A N 1
ATOM 3129 C CA . PRO A 1 396 ? -5.723 8.914 -8.531 1 92.94 396 PRO A CA 1
ATOM 3130 C C . PRO A 1 396 ? -4.723 9.359 -7.469 1 92.94 396 PRO A C 1
ATOM 3132 O O . PRO A 1 396 ? -4.906 10.406 -6.848 1 92.94 396 PRO A O 1
ATOM 3135 N N . ASN A 1 397 ? -3.697 8.539 -7.234 1 89.31 397 ASN A N 1
ATOM 3136 C CA . ASN A 1 397 ? -2.658 8.93 -6.289 1 89.31 397 ASN A CA 1
ATOM 3137 C C . ASN A 1 397 ? -2.008 10.25 -6.684 1 89.31 397 ASN A C 1
ATOM 3139 O O . ASN A 1 397 ? -1.752 11.102 -5.832 1 89.31 397 ASN A O 1
ATOM 3143 N N . PHE A 1 398 ? -1.746 10.469 -7.93 1 87.75 398 PHE A N 1
ATOM 3144 C CA . PHE A 1 398 ? -1.113 11.68 -8.445 1 87.75 398 PHE A CA 1
ATOM 3145 C C . PHE A 1 398 ? -2.018 12.891 -8.25 1 87.75 398 PHE A C 1
ATOM 3147 O O . PHE A 1 398 ? -1.577 13.922 -7.746 1 87.75 398 PHE A O 1
ATOM 3154 N N . TRP A 1 399 ? -3.242 12.75 -8.578 1 92.75 399 TRP A N 1
ATOM 3155 C CA . TRP A 1 399 ? -4.176 13.867 -8.469 1 92.75 399 TRP A CA 1
ATOM 3156 C C . TRP A 1 399 ? -4.41 14.242 -7.012 1 92.75 399 TRP A C 1
ATOM 3158 O O . TRP A 1 399 ? -4.5 15.422 -6.676 1 92.75 399 TRP A O 1
ATOM 3168 N N . MET A 1 400 ? -4.516 13.242 -6.176 1 95.06 400 MET A N 1
ATOM 3169 C CA . MET A 1 400 ? -4.711 13.531 -4.758 1 95.06 400 MET A CA 1
ATOM 3170 C C . MET A 1 400 ? -3.457 14.148 -4.152 1 95.06 400 MET A C 1
ATOM 3172 O O . MET A 1 400 ? -3.547 15.047 -3.309 1 95.06 400 MET A O 1
ATOM 3176 N N . GLY A 1 401 ? -2.273 13.641 -4.621 1 91 401 GLY A N 1
ATOM 3177 C CA . GLY A 1 401 ? -1.03 14.281 -4.219 1 91 401 GLY A CA 1
ATOM 3178 C C . GLY A 1 401 ? -0.932 15.727 -4.676 1 91 401 GLY A C 1
ATOM 3179 O O . GLY A 1 401 ? -0.5 16.594 -3.914 1 91 401 GLY A O 1
ATOM 3180 N N . LEU A 1 402 ? -1.353 15.992 -5.855 1 92.12 402 LEU A N 1
ATOM 3181 C CA . LEU A 1 402 ? -1.352 17.344 -6.406 1 92.12 402 LEU A CA 1
ATOM 3182 C C . LEU A 1 402 ? -2.25 18.266 -5.59 1 92.12 402 LEU A C 1
ATOM 3184 O O . LEU A 1 402 ? -1.911 19.422 -5.359 1 92.12 402 LEU A O 1
ATOM 3188 N N . TYR A 1 403 ? -3.398 17.766 -5.184 1 96.31 403 TYR A N 1
ATOM 3189 C CA . TYR A 1 403 ? -4.297 18.547 -4.344 1 96.31 403 TYR A CA 1
ATOM 3190 C C . TYR A 1 403 ? -3.605 18.984 -3.055 1 96.31 403 TYR A C 1
ATOM 3192 O O . TYR A 1 403 ? -3.703 20.141 -2.646 1 96.31 403 TYR A O 1
ATOM 3200 N N . LEU A 1 404 ? -2.934 18 -2.416 1 92.38 404 LEU A N 1
ATOM 3201 C CA . LEU A 1 404 ? -2.281 18.297 -1.146 1 92.38 404 LEU A CA 1
ATOM 3202 C C . LEU A 1 404 ? -1.162 19.312 -1.335 1 92.38 404 LEU A C 1
ATOM 3204 O O . LEU A 1 404 ? -0.998 20.234 -0.517 1 92.38 404 LEU A O 1
ATOM 3208 N N . VAL A 1 405 ? -0.45 19.203 -2.424 1 88.69 405 VAL A N 1
ATOM 3209 C CA . VAL A 1 405 ? 0.6 20.172 -2.74 1 88.69 405 VAL A CA 1
ATOM 3210 C C . VAL A 1 405 ? -0.019 21.531 -3.02 1 88.69 405 VAL A C 1
ATOM 3212 O O . VAL A 1 405 ? 0.49 22.562 -2.559 1 88.69 405 VAL A O 1
ATOM 3215 N N . HIS A 1 406 ? -1.122 21.531 -3.752 1 92.69 406 HIS A N 1
ATOM 3216 C CA . HIS A 1 406 ? -1.838 22.75 -4.082 1 92.69 406 HIS A CA 1
ATOM 3217 C C . HIS A 1 406 ? -2.35 23.453 -2.824 1 92.69 406 HIS A C 1
ATOM 3219 O O . HIS A 1 406 ? -2.113 24.641 -2.633 1 92.69 406 HIS A O 1
ATOM 3225 N N . PHE A 1 407 ? -2.982 22.75 -1.973 1 94.19 407 PHE A N 1
ATOM 3226 C CA . PHE A 1 407 ? -3.516 23.312 -0.736 1 94.19 407 PHE A CA 1
ATOM 3227 C C . PHE A 1 407 ? -2.395 23.875 0.129 1 94.19 407 PHE A C 1
ATOM 3229 O O . PHE A 1 407 ? -2.502 24.984 0.642 1 94.19 407 PHE A O 1
ATOM 3236 N N . THR A 1 408 ? -1.299 23.094 0.26 1 87.94 408 THR A N 1
ATOM 3237 C CA . THR A 1 408 ? -0.171 23.531 1.082 1 87.94 408 THR A CA 1
ATOM 3238 C C . THR A 1 408 ? 0.511 24.75 0.474 1 87.94 408 THR A C 1
ATOM 3240 O O . THR A 1 408 ? 0.837 25.703 1.185 1 87.94 408 THR A O 1
ATOM 3243 N N . GLY A 1 409 ? 0.721 24.703 -0.83 1 87.94 409 GLY A N 1
ATOM 3244 C CA . GLY A 1 409 ? 1.323 25.844 -1.517 1 87.94 409 GLY A CA 1
ATOM 3245 C C . GLY A 1 409 ? 0.529 27.125 -1.362 1 87.94 409 GLY A C 1
ATOM 3246 O O . GLY A 1 409 ? 1.096 28.172 -1.072 1 87.94 409 GLY A O 1
ATOM 3247 N N . VAL A 1 410 ? -0.787 27.047 -1.521 1 91.44 410 VAL A N 1
ATOM 3248 C CA . VAL A 1 410 ? -1.663 28.203 -1.379 1 91.44 410 VAL A CA 1
ATOM 3249 C C . VAL A 1 410 ? -1.627 28.703 0.063 1 91.44 410 VAL A C 1
ATOM 3251 O O . VAL A 1 410 ? -1.595 29.922 0.306 1 91.44 410 VAL A O 1
ATOM 3254 N N . SER A 1 411 ? -1.588 27.781 1.021 1 87.38 411 SER A N 1
ATOM 3255 C CA . SER A 1 411 ? -1.51 28.156 2.43 1 87.38 411 SER A CA 1
ATOM 3256 C C . SER A 1 411 ? -0.222 28.922 2.727 1 87.38 411 SER A C 1
ATOM 3258 O O . SER A 1 411 ? -0.236 29.906 3.461 1 87.38 411 SER A O 1
ATOM 3260 N N . ILE A 1 412 ? 0.824 28.516 2.092 1 81.5 412 ILE A N 1
ATOM 3261 C CA . ILE A 1 412 ? 2.115 29.172 2.293 1 81.5 412 ILE A CA 1
ATOM 3262 C C . ILE A 1 412 ? 2.086 30.578 1.699 1 81.5 412 ILE A C 1
ATOM 3264 O O . ILE A 1 412 ? 2.514 31.531 2.342 1 81.5 412 ILE A O 1
ATOM 3268 N N . ILE A 1 413 ? 1.513 30.703 0.547 1 85.06 413 ILE A N 1
ATOM 3269 C CA . ILE A 1 413 ? 1.438 32 -0.132 1 85.06 413 ILE A CA 1
ATOM 3270 C C . ILE A 1 413 ? 0.569 32.969 0.679 1 85.06 413 ILE A C 1
ATOM 3272 O O . ILE A 1 413 ? 0.951 34.094 0.904 1 85.06 413 ILE A O 1
ATOM 3276 N N . LEU A 1 414 ? -0.563 32.5 1.144 1 86.69 414 LEU A N 1
ATOM 3277 C CA . LEU A 1 414 ? -1.471 33.344 1.913 1 86.69 414 LEU A CA 1
ATOM 3278 C C . LEU A 1 414 ? -0.845 33.75 3.246 1 86.69 414 LEU A C 1
ATOM 3280 O O . LEU A 1 414 ? -1.036 34.875 3.719 1 86.69 414 LEU A O 1
ATOM 3284 N N . GLU A 1 415 ? -0.091 32.844 3.766 1 78.25 415 GLU A N 1
ATOM 3285 C CA . GLU A 1 415 ? 0.597 33.156 5.012 1 78.25 415 GLU A CA 1
ATOM 3286 C C . GLU A 1 415 ? 1.623 34.281 4.801 1 78.25 415 GLU A C 1
ATOM 3288 O O . GLU A 1 415 ? 1.757 35.188 5.637 1 78.25 415 GLU A O 1
ATOM 3293 N N . ILE A 1 416 ? 2.234 34.219 3.695 1 75.31 416 ILE A N 1
ATOM 3294 C CA . ILE A 1 416 ? 3.215 35.25 3.342 1 75.31 416 ILE A CA 1
ATOM 3295 C C . ILE A 1 416 ? 2.516 36.594 3.15 1 75.31 416 ILE A C 1
ATOM 3297 O O . ILE A 1 416 ? 2.99 37.625 3.637 1 75.31 416 ILE A O 1
ATOM 3301 N N . LEU A 1 417 ? 1.387 36.562 2.586 1 77.94 417 LEU A N 1
ATOM 3302 C CA . LEU A 1 417 ? 0.652 37.812 2.297 1 77.94 417 LEU A CA 1
ATOM 3303 C C . LEU A 1 417 ? 0.098 38.406 3.578 1 77.94 417 LEU A C 1
ATOM 3305 O O . LEU A 1 417 ? 0.13 39.625 3.75 1 77.94 417 LEU A O 1
ATOM 3309 N N . VAL A 1 418 ? -0.375 37.625 4.492 1 75.44 418 VAL A N 1
ATOM 3310 C CA . VAL A 1 418 ? -0.943 38.125 5.746 1 75.44 418 VAL A CA 1
ATOM 3311 C C . VAL A 1 418 ? 0.171 38.656 6.645 1 75.44 418 VAL A C 1
ATOM 3313 O O . VAL A 1 418 ? -0.003 39.656 7.332 1 75.44 418 VAL A O 1
ATOM 3316 N N . SER A 1 419 ? 1.216 38.031 6.688 1 68 419 SER A N 1
ATOM 3317 C CA . SER A 1 419 ? 2.336 38.469 7.52 1 68 419 SER A CA 1
ATOM 3318 C C . SER A 1 419 ? 2.854 39.812 7.094 1 68 419 SER A C 1
ATOM 3320 O O . SER A 1 419 ? 3.281 40.625 7.934 1 68 419 SER A O 1
ATOM 3322 N N . ARG A 1 420 ? 2.693 40.125 5.871 1 65.12 420 ARG A N 1
ATOM 3323 C CA . ARG A 1 420 ? 3.129 41.438 5.363 1 65.12 420 ARG A CA 1
ATOM 3324 C C . ARG A 1 420 ? 2.193 42.531 5.824 1 65.12 420 ARG A C 1
ATOM 3326 O O . ARG A 1 420 ? 2.625 43.688 6.023 1 65.12 420 ARG A O 1
ATOM 3333 N N . THR A 1 421 ? 0.923 42.156 6.027 1 63.25 421 THR A N 1
ATOM 3334 C CA . THR A 1 421 ? -0.06 43.156 6.449 1 63.25 421 THR A CA 1
ATOM 3335 C C . THR A 1 421 ? 0.039 43.406 7.949 1 63.25 421 THR A C 1
ATOM 3337 O O . THR A 1 421 ? -0.061 44.562 8.398 1 63.25 421 THR A O 1
ATOM 3340 N N . VAL A 1 422 ? 0.187 42.375 8.789 1 58.69 422 VAL A N 1
ATOM 3341 C CA . VAL A 1 422 ? 0.235 42.5 10.242 1 58.69 422 VAL A CA 1
ATOM 3342 C C . VAL A 1 422 ? 1.475 43.281 10.648 1 58.69 422 VAL A C 1
ATOM 3344 O O . VAL A 1 422 ? 1.41 44.156 11.539 1 58.69 422 VAL A O 1
ATOM 3347 N N . SER A 1 423 ? 2.549 43.062 10.039 1 54.84 423 SER A N 1
ATOM 3348 C CA . SER A 1 423 ? 3.783 43.781 10.328 1 54.84 423 SER A CA 1
ATOM 3349 C C . SER A 1 423 ? 3.625 45.281 10.062 1 54.84 423 SER A C 1
ATOM 3351 O O . SER A 1 423 ? 4.09 46.125 10.852 1 54.84 423 SER A O 1
ATOM 3353 N N . LYS A 1 424 ? 2.83 45.625 9.211 1 54.53 424 LYS A N 1
ATOM 3354 C CA . LYS A 1 424 ? 2.68 47.031 8.852 1 54.53 424 LYS A CA 1
ATOM 3355 C C . LYS A 1 424 ? 1.724 47.75 9.805 1 54.53 424 LYS A C 1
ATOM 3357 O O . LYS A 1 424 ? 1.936 48.906 10.148 1 54.53 424 LYS A O 1
ATOM 3362 N N . GLU A 1 425 ? 0.727 47 10.289 1 54.34 425 GLU A N 1
ATOM 3363 C CA . GLU A 1 425 ? -0.216 47.594 11.25 1 54.34 425 GLU A CA 1
ATOM 3364 C C . GLU A 1 425 ? 0.451 47.844 12.594 1 54.34 425 GLU A C 1
ATOM 3366 O O . GLU A 1 425 ? 0.217 48.875 13.227 1 54.34 425 GLU A O 1
ATOM 3371 N N . ARG A 1 426 ? 1.249 46.875 13.023 1 50.47 426 ARG A N 1
ATOM 3372 C CA . ARG A 1 426 ? 1.96 47.094 14.289 1 50.47 426 ARG A CA 1
ATOM 3373 C C . ARG A 1 426 ? 2.9 48.281 14.203 1 50.47 426 ARG A C 1
ATOM 3375 O O . ARG A 1 426 ? 3.029 49.031 15.164 1 50.47 426 ARG A O 1
ATOM 3382 N N . ARG A 1 427 ? 3.457 48.5 13.109 1 50.88 427 ARG A N 1
ATOM 3383 C CA . ARG A 1 427 ? 4.332 49.656 12.898 1 50.88 427 ARG A CA 1
ATOM 3384 C C . ARG A 1 427 ? 3.535 50.969 12.914 1 50.88 427 ARG A C 1
ATOM 3386 O O . ARG A 1 427 ? 3.98 51.969 13.477 1 50.88 427 ARG A O 1
ATOM 3393 N N . ARG A 1 428 ? 2.387 50.844 12.344 1 51.69 428 ARG A N 1
ATOM 3394 C CA . ARG A 1 428 ? 1.512 52.031 12.328 1 51.69 428 ARG A CA 1
ATOM 3395 C C . ARG A 1 428 ? 1.051 52.375 13.734 1 51.69 428 ARG A C 1
ATOM 3397 O O . ARG A 1 428 ? 1.003 53.562 14.094 1 51.69 428 ARG A O 1
ATOM 3404 N N . ASP A 1 429 ? 0.709 51.406 14.445 1 51.06 429 ASP A N 1
ATOM 3405 C CA . ASP A 1 429 ? 0.279 51.656 15.82 1 51.06 429 ASP A CA 1
ATOM 3406 C C . ASP A 1 429 ? 1.422 52.219 16.656 1 51.06 429 ASP A C 1
ATOM 3408 O O . ASP A 1 429 ? 1.22 53.125 17.469 1 51.06 429 ASP A O 1
ATOM 3412 N N . ALA A 1 430 ? 2.57 51.719 16.469 1 50.84 430 ALA A N 1
ATOM 3413 C CA . ALA A 1 430 ? 3.746 52.219 17.172 1 50.84 430 ALA A CA 1
ATOM 3414 C C . ALA A 1 430 ? 4.051 53.656 16.766 1 50.84 430 ALA A C 1
ATOM 3416 O O . ALA A 1 430 ? 4.375 54.5 17.625 1 50.84 430 ALA A O 1
ATOM 3417 N N . GLU A 1 431 ? 3.875 53.938 15.523 1 51.22 431 GLU A N 1
ATOM 3418 C CA . GLU A 1 431 ? 4.113 55.281 15.039 1 51.22 431 GLU A CA 1
ATOM 3419 C C . GLU A 1 431 ? 3.031 56.25 15.523 1 51.22 431 GLU A C 1
ATOM 3421 O O . GLU A 1 431 ? 3.324 57.375 15.906 1 51.22 431 GLU A O 1
ATOM 3426 N N . SER A 1 432 ? 1.794 55.781 15.523 1 50.38 432 SER A N 1
ATOM 3427 C CA . SER A 1 432 ? 0.698 56.594 16.031 1 50.38 432 SER A CA 1
ATOM 3428 C C . SER A 1 432 ? 0.852 56.844 17.531 1 50.38 432 SER A C 1
ATOM 3430 O O . SER A 1 432 ? 0.604 57.969 18 1 50.38 432 SER A O 1
ATOM 3432 N N . THR A 1 433 ? 1.209 55.844 18.234 1 48.88 433 THR A N 1
ATOM 3433 C CA . THR A 1 433 ? 1.469 56.031 19.656 1 48.88 433 THR A CA 1
ATOM 3434 C C . THR A 1 433 ? 2.645 56.969 19.891 1 48.88 433 THR A C 1
ATOM 3436 O O . THR A 1 433 ? 2.6 57.812 20.781 1 48.88 433 THR A O 1
ATOM 3439 N N . ALA A 1 434 ? 3.654 56.875 19.078 1 50.47 434 ALA A N 1
ATOM 3440 C CA . ALA A 1 434 ? 4.801 57.781 19.156 1 50.47 434 ALA A CA 1
ATOM 3441 C C . ALA A 1 434 ? 4.391 59.219 18.812 1 50.47 434 ALA A C 1
ATOM 3443 O O . ALA A 1 434 ? 4.879 60.156 19.422 1 50.47 434 ALA A O 1
ATOM 3444 N N . LEU A 1 435 ? 3.467 59.375 17.938 1 51.09 435 LEU A N 1
ATOM 3445 C CA . LEU A 1 435 ? 2.959 60.719 17.578 1 51.09 435 LEU A CA 1
ATOM 3446 C C . LEU A 1 435 ? 2.08 61.281 18.672 1 51.09 435 LEU A C 1
ATOM 3448 O O . LEU A 1 435 ? 2.129 62.469 18.953 1 51.09 435 LEU A O 1
ATOM 3452 N N . ILE A 1 436 ? 1.253 60.438 19.25 1 47.53 436 ILE A N 1
ATOM 3453 C CA . ILE A 1 436 ? 0.426 60.875 20.375 1 47.53 436 ILE A CA 1
ATOM 3454 C C . ILE A 1 436 ? 1.317 61.312 21.531 1 47.53 436 ILE A C 1
ATOM 3456 O O . ILE A 1 436 ? 1.048 62.312 22.172 1 47.53 436 ILE A O 1
ATOM 3460 N N . TYR A 1 437 ? 2.336 60.531 21.781 1 47.06 437 TYR A N 1
ATOM 3461 C CA . TYR A 1 437 ? 3.234 60.906 22.875 1 47.06 437 TYR A CA 1
ATOM 3462 C C . TYR A 1 437 ? 4.016 62.156 22.531 1 47.06 437 TYR A C 1
ATOM 3464 O O . TYR A 1 437 ? 4.398 62.938 23.422 1 47.06 437 TYR A O 1
ATOM 3472 N N . SER A 1 438 ? 4.176 62.375 21.359 1 46.28 438 SER A N 1
ATOM 3473 C CA . SER A 1 438 ? 4.879 63.594 20.984 1 46.28 438 SER A CA 1
ATOM 3474 C C . SER A 1 438 ? 3.943 64.812 21.016 1 46.28 438 SER A C 1
ATOM 3476 O O . SER A 1 438 ? 4.391 65.938 21.203 1 46.28 438 SER A O 1
ATOM 3478 N N . LYS A 1 439 ? 2.578 64.625 20.703 1 45.25 439 LYS A N 1
ATOM 3479 C CA . LYS A 1 439 ? 1.654 65.75 20.641 1 45.25 439 LYS A CA 1
ATOM 3480 C C . LYS A 1 439 ? 0.915 65.938 21.969 1 45.25 439 LYS A C 1
ATOM 3482 O O . LYS A 1 439 ? -0.277 65.625 22.062 1 45.25 439 LYS A O 1
ATOM 3487 N N . VAL A 1 440 ? 1.516 65.562 23.094 1 38 440 VAL A N 1
ATOM 3488 C CA . VAL A 1 440 ? 0.77 65.875 24.312 1 38 440 VAL A CA 1
ATOM 3489 C C . VAL A 1 440 ? 0.555 67.375 24.453 1 38 440 VAL A C 1
ATOM 3491 O O . VAL A 1 440 ? 1.249 68.062 25.219 1 38 440 VAL A O 1
ATOM 3494 N N . PRO A 1 441 ? 0.405 68.312 23.484 1 34.78 441 PRO A N 1
ATOM 3495 C CA . PRO A 1 441 ? -0.032 69.562 24.047 1 34.78 441 PRO A CA 1
ATOM 3496 C C . PRO A 1 441 ? -1.367 69.5 24.781 1 34.78 441 PRO A C 1
ATOM 3498 O O . PRO A 1 441 ? -2.115 68.5 24.578 1 34.78 441 PRO A O 1
ATOM 3501 N N . THR A 1 442 ? -1.951 70.688 25.594 1 32.81 442 THR A N 1
ATOM 3502 C CA . THR A 1 442 ? -2.906 71.125 26.609 1 32.81 442 THR A CA 1
ATOM 3503 C C . THR A 1 442 ? -4.336 70.812 26.172 1 32.81 442 THR A C 1
ATOM 3505 O O . THR A 1 442 ? -5.227 70.688 27 1 32.81 442 THR A O 1
ATOM 3508 N N . ASN A 1 443 ? -5.008 71.438 25.031 1 30.28 443 ASN A N 1
ATOM 3509 C CA . ASN A 1 443 ? -6.406 71.812 24.984 1 30.28 443 ASN A CA 1
ATOM 3510 C C . ASN A 1 443 ? -7.344 70.625 24.938 1 30.28 443 ASN A C 1
ATOM 3512 O O . ASN A 1 443 ? -6.977 69.562 24.422 1 30.28 443 ASN A O 1
ATOM 3516 N N . GLU A 1 444 ? -8.609 70.625 25.609 1 32.88 444 GLU A N 1
ATOM 3517 C CA . GLU A 1 444 ? -9.797 69.938 26.062 1 32.88 444 GLU A CA 1
ATOM 3518 C C . GLU A 1 444 ? -10.516 69.25 24.891 1 32.88 444 GLU A C 1
ATOM 3520 O O . GLU A 1 444 ? -11.641 68.812 25.047 1 32.88 444 GLU A O 1
ATOM 3525 N N . ARG A 1 445 ? -10.18 69.438 23.547 1 32.34 445 ARG A N 1
ATOM 3526 C CA . ARG A 1 445 ? -11.281 69.25 22.609 1 32.34 445 ARG A CA 1
ATOM 3527 C C . ARG A 1 445 ? -11.711 67.75 22.609 1 32.34 445 ARG A C 1
ATOM 3529 O O . ARG A 1 445 ? -10.898 66.875 22.859 1 32.34 445 ARG A O 1
ATOM 3536 N N . HIS A 1 446 ? -13.078 67.5 22.766 1 30.7 446 HIS A N 1
ATOM 3537 C CA . HIS A 1 446 ? -13.977 66.312 22.781 1 30.7 446 HIS A CA 1
ATOM 3538 C C . HIS A 1 446 ? -13.633 65.375 21.672 1 30.7 446 HIS A C 1
ATOM 3540 O O . HIS A 1 446 ? -13.562 65.75 20.5 1 30.7 446 HIS A O 1
ATOM 3546 N N . PRO A 1 447 ? -12.797 64.25 21.906 1 31.03 447 PRO A N 1
ATOM 3547 C CA . PRO A 1 447 ? -12.391 63.375 20.844 1 31.03 447 PRO A CA 1
ATOM 3548 C C . PRO A 1 447 ? -13.57 62.625 20.203 1 31.03 447 PRO A C 1
ATOM 3550 O O . PRO A 1 447 ? -14.242 61.844 20.891 1 31.03 447 PRO A O 1
ATOM 3553 N N . SER A 1 448 ? -14.594 63.281 19.625 1 31.61 448 SER A N 1
ATOM 3554 C CA . SER A 1 448 ? -15.562 62.531 18.859 1 31.61 448 SER A CA 1
ATOM 3555 C C . SER A 1 448 ? -14.875 61.469 17.984 1 31.61 448 SER A C 1
ATOM 3557 O O . SER A 1 448 ? -14.195 61.812 17.016 1 31.61 448 SER A O 1
ATOM 3559 N N . ARG A 1 449 ? -14.352 60.406 18.562 1 33.03 449 ARG A N 1
ATOM 3560 C CA . ARG A 1 449 ? -13.5 59.344 18 1 33.03 449 ARG A CA 1
ATOM 3561 C C . ARG A 1 449 ? -14.258 58.531 16.969 1 33.03 449 ARG A C 1
ATOM 3563 O O . ARG A 1 449 ? -14.938 57.562 17.328 1 33.03 449 ARG A O 1
ATOM 3570 N N . THR A 1 450 ? -15.156 59.062 16.156 1 30.75 450 THR A N 1
ATOM 3571 C CA . THR A 1 450 ? -15.414 58.188 15.031 1 30.75 450 THR A CA 1
ATOM 3572 C C . THR A 1 450 ? -14.109 57.656 14.438 1 30.75 450 THR A C 1
ATOM 3574 O O . THR A 1 450 ? -13.297 58.438 13.945 1 30.75 450 THR A O 1
ATOM 3577 N N . VAL A 1 451 ? -13.492 56.688 15 1 30.28 451 VAL A N 1
ATOM 3578 C CA . VAL A 1 451 ? -12.336 56 14.461 1 30.28 451 VAL A CA 1
ATOM 3579 C C . VAL A 1 451 ? -12.594 55.625 13 1 30.28 451 VAL A C 1
ATOM 3581 O O . VAL A 1 451 ? -13.359 54.688 12.719 1 30.28 451 VAL A O 1
ATOM 3584 N N . ASN A 1 452 ? -13.086 56.438 12.102 1 30.67 452 ASN A N 1
ATOM 3585 C CA . ASN A 1 452 ? -12.781 56.156 10.703 1 30.67 452 ASN A CA 1
ATOM 3586 C C . ASN A 1 452 ? -11.383 55.562 10.547 1 30.67 452 ASN A C 1
ATOM 3588 O O . ASN A 1 452 ? -10.414 56.094 11.07 1 30.67 452 ASN A O 1
ATOM 3592 N N . ILE A 1 453 ? -11.242 54.219 10.484 1 34.34 453 ILE A N 1
ATOM 3593 C CA . ILE A 1 453 ? -9.969 53.688 9.984 1 34.34 453 ILE A CA 1
ATOM 3594 C C . ILE A 1 453 ? -9.312 54.719 9.078 1 34.34 453 ILE A C 1
ATOM 3596 O O . ILE A 1 453 ? -9.719 54.906 7.93 1 34.34 453 ILE A O 1
ATOM 3600 N N . VAL A 1 454 ? -9.344 55.906 9.383 1 33.62 454 VAL A N 1
ATOM 3601 C CA . VAL A 1 454 ? -8.547 56.969 8.766 1 33.62 454 VAL A CA 1
ATOM 3602 C C . VAL A 1 454 ? -7.16 56.438 8.414 1 33.62 454 VAL A C 1
ATOM 3604 O O . VAL A 1 454 ? -6.426 55.969 9.289 1 33.62 454 VAL A O 1
ATOM 3607 N N . CYS A 1 455 ? -7.027 55.688 7.168 1 38.44 455 CYS A N 1
ATOM 3608 C CA . CYS A 1 455 ? -5.688 55.625 6.59 1 38.44 455 CYS A CA 1
ATOM 3609 C C . CYS A 1 455 ? -4.852 56.844 6.996 1 38.44 455 CYS A C 1
ATOM 3611 O O . CYS A 1 455 ? -4.863 57.844 6.316 1 38.44 455 CYS A O 1
ATOM 3613 N N . VAL A 1 456 ? -4.984 57.156 8.148 1 38.97 456 VAL A N 1
ATOM 3614 C CA . VAL A 1 456 ? -4.211 58.312 8.602 1 38.97 456 VAL A CA 1
ATOM 3615 C C . VAL A 1 456 ? -2.807 58.25 8.008 1 38.97 456 VAL A C 1
ATOM 3617 O O . VAL A 1 456 ? -2.1 59.281 7.973 1 38.97 456 VAL A O 1
ATOM 3620 N N . SER A 1 457 ? -2.125 57 7.969 1 42.09 457 SER A N 1
ATOM 3621 C CA . SER A 1 457 ? -0.802 57.188 7.375 1 42.09 457 SER A CA 1
ATOM 3622 C C . SER A 1 457 ? -0.901 57.625 5.918 1 42.09 457 SER A C 1
ATOM 3624 O O . SER A 1 457 ? -2.002 57.75 5.375 1 42.09 457 SER A O 1
ATOM 3626 N N . SER A 1 458 ? 0.364 57.438 5.074 1 50.56 458 SER A N 1
ATOM 3627 C CA . SER A 1 458 ? 0.581 57.906 3.705 1 50.56 458 SER A CA 1
ATOM 3628 C C . SER A 1 458 ? -0.322 57.156 2.729 1 50.56 458 SER A C 1
ATOM 3630 O O . SER A 1 458 ? -0.733 56.031 2.992 1 50.56 458 SER A O 1
ATOM 3632 N N . PHE A 1 459 ? -1.176 57.875 1.926 1 54.88 459 PHE A N 1
ATOM 3633 C CA . PHE A 1 459 ? -1.911 57.406 0.754 1 54.88 459 PHE A CA 1
ATOM 3634 C C . PHE A 1 459 ? -1.289 56.156 0.19 1 54.88 459 PHE A C 1
ATOM 3636 O O . PHE A 1 459 ? -2.002 55.219 -0.217 1 54.88 459 PHE A O 1
ATOM 3643 N N . SER A 1 460 ? 0.028 56.031 0.379 1 57.19 460 SER A N 1
ATOM 3644 C CA . SER A 1 460 ? 0.774 54.906 -0.156 1 57.19 460 SER A CA 1
ATOM 3645 C C . SER A 1 460 ? 0.526 53.625 0.665 1 57.19 460 SER A C 1
ATOM 3647 O O . SER A 1 460 ? 0.391 52.531 0.109 1 57.19 460 SER A O 1
ATOM 3649 N N . ASP A 1 461 ? 0.242 53.75 1.933 1 61.84 461 ASP A N 1
ATOM 3650 C CA . ASP A 1 461 ? 0.025 52.594 2.799 1 61.84 461 ASP A CA 1
ATOM 3651 C C . ASP A 1 461 ? -1.376 52.031 2.605 1 61.84 461 ASP A C 1
ATOM 3653 O O . ASP A 1 461 ? -1.561 50.812 2.629 1 61.84 461 ASP A O 1
ATOM 3657 N N . CYS A 1 462 ? -2.246 52.938 2.346 1 60.81 462 CYS A N 1
ATOM 3658 C CA . CYS A 1 462 ? -3.621 52.5 2.104 1 60.81 462 CYS A CA 1
ATOM 3659 C C . CYS A 1 462 ? -3.729 51.719 0.797 1 60.81 462 CYS A C 1
ATOM 3661 O O . CYS A 1 462 ? -4.434 50.719 0.728 1 60.81 462 CYS A O 1
ATOM 3663 N N . ILE A 1 463 ? -2.967 52.156 -0.198 1 60.97 463 ILE A N 1
ATOM 3664 C CA . ILE A 1 463 ? -2.982 51.5 -1.496 1 60.97 463 ILE A CA 1
ATOM 3665 C C . ILE A 1 463 ? -2.361 50.094 -1.371 1 60.97 463 ILE A C 1
ATOM 3667 O O . ILE A 1 463 ? -2.865 49.156 -1.948 1 60.97 463 ILE A O 1
ATOM 3671 N N . ARG A 1 464 ? -1.398 49.969 -0.637 1 67.38 464 ARG A N 1
ATOM 3672 C CA . ARG A 1 464 ? -0.715 48.719 -0.456 1 67.38 464 ARG A CA 1
ATOM 3673 C C . ARG A 1 464 ? -1.592 47.719 0.307 1 67.38 464 ARG A C 1
ATOM 3675 O O . ARG A 1 464 ? -1.614 46.531 -0.009 1 67.38 464 ARG A O 1
ATOM 3682 N N . LEU A 1 465 ? -2.334 48.188 1.268 1 69.69 465 LEU A N 1
ATOM 3683 C CA . LEU A 1 465 ? -3.252 47.344 2.018 1 69.69 465 LEU A CA 1
ATOM 3684 C C . LEU A 1 465 ? -4.367 46.812 1.117 1 69.69 465 LEU A C 1
ATOM 3686 O O . LEU A 1 465 ? -4.75 45.656 1.208 1 69.69 465 LEU A O 1
ATOM 3690 N N . LEU A 1 466 ? -4.82 47.75 0.281 1 70.94 466 LEU A N 1
ATOM 3691 C CA . LEU A 1 466 ? -5.879 47.375 -0.646 1 70.94 466 LEU A CA 1
ATOM 3692 C C . LEU A 1 466 ? -5.371 46.344 -1.667 1 70.94 466 LEU A C 1
ATOM 3694 O O . LEU A 1 466 ? -6.082 45.406 -2.027 1 70.94 466 LEU A O 1
ATOM 3698 N N . GLN A 1 467 ? -4.156 46.531 -2.1 1 75.5 467 GLN A N 1
ATOM 3699 C CA . GLN A 1 467 ? -3.547 45.625 -3.047 1 75.5 467 GLN A CA 1
ATOM 3700 C C . GLN A 1 467 ? -3.336 44.25 -2.414 1 75.5 467 GLN A C 1
ATOM 3702 O O . GLN A 1 467 ? -3.549 43.219 -3.062 1 75.5 467 GLN A O 1
ATOM 3707 N N . ASN A 1 468 ? -2.955 44.219 -1.193 1 80.06 468 ASN A N 1
ATOM 3708 C CA . ASN A 1 468 ? -2.77 42.969 -0.477 1 80.06 468 ASN A CA 1
ATOM 3709 C C . ASN A 1 468 ? -4.09 42.219 -0.292 1 80.06 468 ASN A C 1
ATOM 3711 O O . ASN A 1 468 ? -4.145 41 -0.421 1 80.06 468 ASN A O 1
ATOM 3715 N N . ARG A 1 469 ? -5.078 42.969 -0.066 1 78.81 469 ARG A N 1
ATOM 3716 C CA . ARG A 1 469 ? -6.402 42.344 0.077 1 78.81 469 ARG A CA 1
ATOM 3717 C C . ARG A 1 469 ? -6.867 41.75 -1.237 1 78.81 469 ARG A C 1
ATOM 3719 O O . ARG A 1 469 ? -7.445 40.656 -1.248 1 78.81 469 ARG A O 1
ATOM 3726 N N . ARG A 1 470 ? -6.562 42.438 -2.293 1 81.38 470 ARG A N 1
ATOM 3727 C CA . ARG A 1 470 ? -6.941 41.938 -3.607 1 81.38 470 ARG A CA 1
ATOM 3728 C C . ARG A 1 470 ? -6.137 40.688 -3.967 1 81.38 470 ARG A C 1
ATOM 3730 O O . ARG A 1 470 ? -6.664 39.75 -4.57 1 81.38 470 ARG A O 1
ATOM 3737 N N . LEU A 1 471 ? -4.926 40.688 -3.615 1 84.56 471 LEU A N 1
ATOM 3738 C CA . LEU A 1 471 ? -4.07 39.531 -3.904 1 84.56 471 LEU A CA 1
ATOM 3739 C C . LEU A 1 471 ? -4.496 38.312 -3.092 1 84.56 471 LEU A C 1
ATOM 3741 O O . LEU A 1 471 ? -4.492 37.188 -3.602 1 84.56 471 LEU A O 1
ATOM 3745 N N . ARG A 1 472 ? -4.863 38.5 -1.893 1 87.25 472 ARG A N 1
ATOM 3746 C CA . ARG A 1 472 ? -5.352 37.406 -1.066 1 87.25 472 ARG A CA 1
ATOM 3747 C C . ARG A 1 472 ? -6.645 36.844 -1.63 1 87.25 472 ARG A C 1
ATOM 3749 O O . ARG A 1 472 ? -6.82 35.625 -1.671 1 87.25 472 ARG A O 1
ATOM 3756 N N . ALA A 1 473 ? -7.461 37.75 -2.008 1 86.12 473 ALA A N 1
ATOM 3757 C CA . ALA A 1 473 ? -8.711 37.281 -2.619 1 86.12 473 ALA A CA 1
ATOM 3758 C C . ALA A 1 473 ? -8.445 36.5 -3.898 1 86.12 473 ALA A C 1
ATOM 3760 O O . ALA A 1 473 ? -9.117 35.5 -4.172 1 86.12 473 ALA A O 1
ATOM 3761 N N . PHE A 1 474 ? -7.445 37 -4.574 1 89.06 474 PHE A N 1
ATOM 3762 C CA . PHE A 1 474 ? -7.082 36.312 -5.812 1 89.06 474 PHE A CA 1
ATOM 3763 C C . PHE A 1 474 ? -6.555 34.906 -5.523 1 89.06 474 PHE A C 1
ATOM 3765 O O . PHE A 1 474 ? -6.926 33.938 -6.203 1 89.06 474 PHE A O 1
ATOM 3772 N N . VAL A 1 475 ? -5.711 34.75 -4.57 1 91.94 475 VAL A N 1
ATOM 3773 C CA . VAL A 1 475 ? -5.129 33.469 -4.211 1 91.94 475 VAL A CA 1
ATOM 3774 C C . VAL A 1 475 ? -6.223 32.531 -3.688 1 91.94 475 VAL A C 1
ATOM 3776 O O . VAL A 1 475 ? -6.211 31.344 -3.969 1 91.94 475 VAL A O 1
ATOM 3779 N N . LEU A 1 476 ? -7.16 33.031 -2.975 1 91.56 476 LEU A N 1
ATOM 3780 C CA . LEU A 1 476 ? -8.281 32.25 -2.486 1 91.56 476 LEU A CA 1
ATOM 3781 C C . LEU A 1 476 ? -9.148 31.75 -3.643 1 91.56 476 LEU A C 1
ATOM 3783 O O . LEU A 1 476 ? -9.609 30.609 -3.637 1 91.56 476 LEU A O 1
ATOM 3787 N N . LEU A 1 477 ? -9.305 32.688 -4.621 1 91.62 477 LEU A N 1
ATOM 3788 C CA . LEU A 1 477 ? -10.062 32.312 -5.805 1 91.62 477 LEU A CA 1
ATOM 3789 C C . LEU A 1 477 ? -9.32 31.234 -6.602 1 91.62 477 LEU A C 1
ATOM 3791 O O . LEU A 1 477 ? -9.938 30.359 -7.191 1 91.62 477 LEU A O 1
ATOM 3795 N N . LEU A 1 478 ? -8.031 31.344 -6.574 1 92.75 478 LEU A N 1
ATOM 3796 C CA . LEU A 1 478 ? -7.207 30.328 -7.227 1 92.75 478 LEU A CA 1
ATOM 3797 C C . LEU A 1 478 ? -7.375 28.984 -6.539 1 92.75 478 LEU A C 1
ATOM 3799 O O . LEU A 1 478 ? -7.453 27.953 -7.207 1 92.75 478 LEU A O 1
ATOM 3803 N N . HIS A 1 479 ? -7.418 28.969 -5.238 1 96.19 479 HIS A N 1
ATOM 3804 C CA . HIS A 1 479 ? -7.648 27.719 -4.52 1 96.19 479 HIS A CA 1
ATOM 3805 C C . HIS A 1 479 ? -9.031 27.172 -4.816 1 96.19 479 HIS A C 1
ATOM 3807 O O . HIS A 1 479 ? -9.195 25.953 -5.012 1 96.19 479 HIS A O 1
ATOM 3813 N N . MET A 1 480 ? -10.008 28.031 -4.848 1 95.75 480 MET A N 1
ATOM 3814 C CA . MET A 1 480 ? -11.375 27.609 -5.133 1 95.75 480 MET A CA 1
ATOM 3815 C C . MET A 1 480 ? -11.469 26.969 -6.516 1 95.75 480 MET A C 1
ATOM 3817 O O . MET A 1 480 ? -12.047 25.906 -6.68 1 95.75 480 MET A O 1
ATOM 3821 N N . ALA A 1 481 ? -10.797 27.594 -7.449 1 96.12 481 ALA A N 1
ATOM 3822 C CA . ALA A 1 481 ? -10.797 27.078 -8.812 1 96.12 481 ALA A CA 1
ATOM 3823 C C . ALA A 1 481 ? -10 25.781 -8.906 1 96.12 481 ALA A C 1
ATOM 3825 O O . ALA A 1 481 ? -10.438 24.812 -9.539 1 96.12 481 ALA A O 1
ATOM 3826 N N . GLY A 1 482 ? -8.812 25.734 -8.312 1 96.56 482 GLY A N 1
ATOM 3827 C CA . GLY A 1 482 ? -7.965 24.562 -8.336 1 96.56 482 GLY A CA 1
ATOM 3828 C C . GLY A 1 482 ? -8.594 23.359 -7.641 1 96.56 482 GLY A C 1
ATOM 3829 O O . GLY A 1 482 ? -8.562 22.25 -8.164 1 96.56 482 GLY A O 1
ATOM 3830 N N . SER A 1 483 ? -9.133 23.594 -6.449 1 97.56 483 SER A N 1
ATOM 3831 C CA . SER A 1 483 ? -9.789 22.516 -5.723 1 97.56 483 SER A CA 1
ATOM 3832 C C . SER A 1 483 ? -11.023 22.016 -6.469 1 97.56 483 SER A C 1
ATOM 3834 O O . SER A 1 483 ? -11.297 20.812 -6.488 1 97.56 483 SER A O 1
ATOM 3836 N N . PHE A 1 484 ? -11.773 22.953 -7.121 1 97.12 484 PHE A N 1
ATOM 3837 C CA . PHE A 1 484 ? -12.938 22.562 -7.914 1 97.12 484 PHE A CA 1
ATOM 3838 C C . PHE A 1 484 ? -12.523 21.688 -9.094 1 97.12 484 PHE A C 1
ATOM 3840 O O . PHE A 1 484 ? -13.148 20.672 -9.359 1 97.12 484 PHE A O 1
ATOM 3847 N N . ALA A 1 485 ? -11.461 22.078 -9.711 1 97.06 485 ALA A N 1
ATOM 3848 C CA . ALA A 1 485 ? -10.984 21.344 -10.883 1 97.06 485 ALA A CA 1
ATOM 3849 C C . ALA A 1 485 ? -10.531 19.938 -10.5 1 97.06 485 ALA A C 1
ATOM 3851 O O . ALA A 1 485 ? -10.906 18.969 -11.141 1 97.06 485 ALA A O 1
ATOM 3852 N N . ILE A 1 486 ? -9.742 19.812 -9.461 1 97.38 486 ILE A N 1
ATOM 3853 C CA . ILE A 1 486 ? -9.211 18.516 -9.047 1 97.38 486 ILE A CA 1
ATOM 3854 C C . ILE A 1 486 ? -10.336 17.625 -8.555 1 97.38 486 ILE A C 1
ATOM 3856 O O . ILE A 1 486 ? -10.406 16.438 -8.906 1 97.38 486 ILE A O 1
ATOM 3860 N N . CYS A 1 487 ? -11.258 18.188 -7.746 1 97.5 487 CYS A N 1
ATOM 3861 C CA . CYS A 1 487 ? -12.391 17.422 -7.27 1 97.5 487 CYS A CA 1
ATOM 3862 C C . CYS A 1 487 ? -13.266 16.953 -8.43 1 97.5 487 CYS A C 1
ATOM 3864 O O . CYS A 1 487 ? -13.789 15.836 -8.406 1 97.5 487 CYS A O 1
ATOM 3866 N N . SER A 1 488 ? -13.414 17.828 -9.492 1 97.31 488 SER A N 1
ATOM 3867 C CA . SER A 1 488 ? -14.211 17.453 -10.656 1 97.31 488 SER A CA 1
ATOM 3868 C C . SER A 1 488 ? -13.57 16.297 -11.422 1 97.31 488 SER A C 1
ATOM 3870 O O . SER A 1 488 ? -14.266 15.375 -11.859 1 97.31 488 SER A O 1
ATOM 3872 N N . TYR A 1 489 ? -12.336 16.328 -11.516 1 95.94 489 TYR A N 1
ATOM 3873 C CA . TYR A 1 489 ? -11.633 15.266 -12.234 1 95.94 489 TYR A CA 1
ATOM 3874 C C . TYR A 1 489 ? -11.727 13.945 -11.477 1 95.94 489 TYR A C 1
ATOM 3876 O O . TYR A 1 489 ? -11.992 12.898 -12.07 1 95.94 489 TYR A O 1
ATOM 3884 N N . ILE A 1 490 ? -11.461 13.961 -10.18 1 96.44 490 ILE A N 1
ATOM 3885 C CA . ILE A 1 490 ? -11.555 12.758 -9.375 1 96.44 490 ILE A CA 1
ATOM 3886 C C . ILE A 1 490 ? -13 12.25 -9.375 1 96.44 490 ILE A C 1
ATOM 3888 O O . ILE A 1 490 ? -13.234 11.039 -9.406 1 96.44 490 ILE A O 1
ATOM 3892 N N . SER A 1 491 ? -14 13.219 -9.391 1 96.75 491 SER A N 1
ATOM 3893 C CA . SER A 1 491 ? -15.406 12.844 -9.469 1 96.75 491 SER A CA 1
ATOM 3894 C C . SER A 1 491 ? -15.711 12.102 -10.766 1 96.75 491 SER A C 1
ATOM 3896 O O . SER A 1 491 ? -16.453 11.117 -10.766 1 96.75 491 SER A O 1
ATOM 3898 N N . LYS A 1 492 ? -15.156 12.547 -11.812 1 95.56 492 LYS A N 1
ATOM 3899 C CA . LYS A 1 492 ? -15.352 11.867 -13.094 1 95.56 492 LYS A CA 1
ATOM 3900 C C . LYS A 1 492 ? -14.82 10.438 -13.039 1 95.56 492 LYS A C 1
ATOM 3902 O O . LYS A 1 492 ? -15.461 9.516 -13.539 1 95.56 492 LYS A O 1
ATOM 3907 N N . MET A 1 493 ? -13.703 10.258 -12.422 1 94 493 MET A N 1
ATOM 3908 C CA . MET A 1 493 ? -13.125 8.922 -12.297 1 94 493 MET A CA 1
ATOM 3909 C C . MET A 1 493 ? -14.031 8.016 -11.477 1 94 493 MET A C 1
ATOM 3911 O O . MET A 1 493 ? -14.227 6.848 -11.828 1 94 493 MET A O 1
ATOM 3915 N N . ILE A 1 494 ? -14.57 8.57 -10.406 1 94.06 494 ILE A N 1
ATOM 3916 C CA . ILE A 1 494 ? -15.445 7.793 -9.531 1 94.06 494 ILE A CA 1
ATOM 3917 C C . ILE A 1 494 ? -16.719 7.422 -10.281 1 94.06 494 ILE A C 1
ATOM 3919 O O . ILE A 1 494 ? -17.172 6.273 -10.227 1 94.06 494 ILE A O 1
ATOM 3923 N N . ILE A 1 495 ? -17.297 8.352 -11.055 1 93.06 495 ILE A N 1
ATOM 3924 C CA . ILE A 1 495 ? -18.531 8.141 -11.781 1 93.06 495 ILE A CA 1
ATOM 3925 C C . ILE A 1 495 ? -18.297 7.16 -12.93 1 93.06 495 ILE A C 1
ATOM 3927 O O . ILE A 1 495 ? -19.125 6.273 -13.18 1 93.06 495 ILE A O 1
ATOM 3931 N N . ASP A 1 496 ? -17.172 7.316 -13.602 1 90 496 ASP A N 1
ATOM 3932 C CA . ASP A 1 496 ? -16.812 6.402 -14.688 1 90 496 ASP A CA 1
ATOM 3933 C C . ASP A 1 496 ? -16.719 4.965 -14.18 1 90 496 ASP A C 1
ATOM 3935 O O . ASP A 1 496 ? -17.094 4.027 -14.883 1 90 496 ASP A O 1
ATOM 3939 N N . ASN A 1 497 ? -16.203 4.801 -13.062 1 83.81 497 ASN A N 1
ATOM 3940 C CA . ASN A 1 497 ? -16.062 3.467 -12.484 1 83.81 497 ASN A CA 1
ATOM 3941 C C . ASN A 1 497 ? -17.422 2.816 -12.242 1 83.81 497 ASN A C 1
ATOM 3943 O O . ASN A 1 497 ? -17.578 1.606 -12.414 1 83.81 497 ASN A O 1
ATOM 3947 N N . TYR A 1 498 ? -18.312 3.625 -11.812 1 82.44 498 TYR A N 1
ATOM 3948 C CA . TYR A 1 498 ? -19.656 3.1 -11.625 1 82.44 498 TYR A CA 1
ATOM 3949 C C . TYR A 1 498 ? -20.234 2.584 -12.938 1 82.44 498 TYR A C 1
ATOM 3951 O O . TYR A 1 498 ? -20.812 1.493 -12.984 1 82.44 498 TYR A O 1
ATOM 3959 N N . PHE A 1 499 ? -20 3.281 -13.969 1 80.25 499 PHE A N 1
ATOM 3960 C CA . PHE A 1 499 ? -20.594 2.908 -15.25 1 80.25 499 PHE A CA 1
ATOM 3961 C C . PHE A 1 499 ? -19.812 1.788 -15.906 1 80.25 499 PHE A C 1
ATOM 3963 O O . PHE A 1 499 ? -20.359 0.985 -16.656 1 80.25 499 PHE A O 1
ATOM 3970 N N . ARG A 1 500 ? -18.547 1.67 -15.641 1 75.06 500 ARG A N 1
ATOM 3971 C CA . ARG A 1 500 ? -17.734 0.601 -16.219 1 75.06 500 ARG A CA 1
ATOM 3972 C C . ARG A 1 500 ? -18.016 -0.727 -15.516 1 75.06 500 ARG A C 1
ATOM 3974 O O . ARG A 1 500 ? -17.875 -1.793 -16.109 1 75.06 500 ARG A O 1
ATOM 3981 N N . SER A 1 501 ? -18.234 -0.679 -14.281 1 62.88 501 SER A N 1
ATOM 3982 C CA . SER A 1 501 ? -18.516 -1.896 -13.523 1 62.88 501 SER A CA 1
ATOM 3983 C C . SER A 1 501 ? -19.906 -2.416 -13.82 1 62.88 501 SER A C 1
ATOM 3985 O O . SER A 1 501 ? -20.25 -3.539 -13.445 1 62.88 501 SER A O 1
ATOM 3987 N N . HIS A 1 502 ? -20.719 -1.606 -14.555 1 58.06 502 HIS A N 1
ATOM 3988 C CA . HIS A 1 502 ? -22.062 -1.991 -14.984 1 58.06 502 HIS A CA 1
ATOM 3989 C C . HIS A 1 502 ? -22.188 -1.975 -16.5 1 58.06 502 HIS A C 1
ATOM 3991 O O . HIS A 1 502 ? -21.922 -0.952 -17.141 1 58.06 502 HIS A O 1
ATOM 3997 N N . MET B 1 1 ? 29.469 -19.891 -16.875 1 53.09 1 MET B N 1
ATOM 3998 C CA . MET B 1 1 ? 29.078 -19.172 -15.664 1 53.09 1 MET B CA 1
ATOM 3999 C C . MET B 1 1 ? 28.641 -20.141 -14.57 1 53.09 1 MET B C 1
ATOM 4001 O O . MET B 1 1 ? 28.078 -21.203 -14.859 1 53.09 1 MET B O 1
ATOM 4005 N N . GLY B 1 2 ? 28.953 -20.031 -13.359 1 53.5 2 GLY B N 1
ATOM 4006 C CA . GLY B 1 2 ? 28.5 -20.797 -12.211 1 53.5 2 GLY B CA 1
ATOM 4007 C C . GLY B 1 2 ? 29.531 -21.766 -11.688 1 53.5 2 GLY B C 1
ATOM 4008 O O . GLY B 1 2 ? 29.203 -22.766 -11.047 1 53.5 2 GLY B O 1
ATOM 4009 N N . CYS B 1 3 ? 30.719 -21.703 -12.219 1 56.44 3 CYS B N 1
ATOM 4010 C CA . CYS B 1 3 ? 31.734 -22.656 -11.781 1 56.44 3 CYS B CA 1
ATOM 4011 C C . CYS B 1 3 ? 32.688 -22.016 -10.758 1 56.44 3 CYS B C 1
ATOM 4013 O O . CYS B 1 3 ? 33.094 -20.875 -10.938 1 56.44 3 CYS B O 1
ATOM 4015 N N . ALA B 1 4 ? 32.438 -22.312 -9.391 1 49.75 4 ALA B N 1
ATOM 4016 C CA . ALA B 1 4 ? 33.5 -21.969 -8.445 1 49.75 4 ALA B CA 1
ATOM 4017 C C . ALA B 1 4 ? 34.406 -23.156 -8.172 1 49.75 4 ALA B C 1
ATOM 4019 O O . ALA B 1 4 ? 33.906 -24.266 -7.871 1 49.75 4 ALA B O 1
ATOM 4020 N N . ASP B 1 5 ? 35.812 -22.922 -8.023 1 49.28 5 ASP B N 1
ATOM 4021 C CA . ASP B 1 5 ? 36.906 -23.844 -7.672 1 49.28 5 ASP B CA 1
ATOM 4022 C C . ASP B 1 5 ? 36.719 -25.188 -8.375 1 49.28 5 ASP B C 1
ATOM 4024 O O . ASP B 1 5 ? 36.875 -26.25 -7.754 1 49.28 5 ASP B O 1
ATOM 4028 N N . ASN B 1 6 ? 36.438 -25.312 -9.688 1 51.31 6 ASN B N 1
ATOM 4029 C CA . ASN B 1 6 ? 36.406 -26.469 -10.57 1 51.31 6 ASN B CA 1
ATOM 4030 C C . ASN B 1 6 ? 35.062 -27.219 -10.453 1 51.31 6 ASN B C 1
ATOM 4032 O O . ASN B 1 6 ? 34.906 -28.281 -11.055 1 51.31 6 ASN B O 1
ATOM 4036 N N . GLU B 1 7 ? 34.25 -26.938 -9.523 1 58.34 7 GLU B N 1
ATOM 4037 C CA . GLU B 1 7 ? 32.906 -27.562 -9.469 1 58.34 7 GLU B CA 1
ATOM 4038 C C . GLU B 1 7 ? 31.828 -26.609 -9.953 1 58.34 7 GLU B C 1
ATOM 4040 O O . GLU B 1 7 ? 31.703 -25.5 -9.422 1 58.34 7 GLU B O 1
ATOM 4045 N N . CYS B 1 8 ? 31.344 -26.922 -11.156 1 69.06 8 CYS B N 1
ATOM 4046 C CA . CYS B 1 8 ? 30.297 -26.062 -11.688 1 69.06 8 CYS B CA 1
ATOM 4047 C C . CYS B 1 8 ? 28.938 -26.422 -11.07 1 69.06 8 CYS B C 1
ATOM 4049 O O . CYS B 1 8 ? 28.5 -27.562 -11.164 1 69.06 8 CYS B O 1
ATOM 4051 N N . ILE B 1 9 ? 28.438 -25.531 -10.258 1 75.38 9 ILE B N 1
ATOM 4052 C CA . ILE B 1 9 ? 27.141 -25.766 -9.625 1 75.38 9 ILE B CA 1
ATOM 4053 C C . ILE B 1 9 ? 26.016 -25.547 -10.648 1 75.38 9 ILE B C 1
ATOM 4055 O O . ILE B 1 9 ? 24.953 -26.141 -10.539 1 75.38 9 ILE B O 1
ATOM 4059 N N . ALA B 1 10 ? 26.281 -24.703 -11.625 1 83.31 10 ALA B N 1
ATOM 4060 C CA . ALA B 1 10 ? 25.312 -24.422 -12.68 1 83.31 10 ALA B CA 1
ATOM 4061 C C . ALA B 1 10 ? 26 -24.031 -13.977 1 83.31 10 ALA B C 1
ATOM 4063 O O . ALA B 1 10 ? 27.141 -23.547 -13.953 1 83.31 10 ALA B O 1
ATOM 4064 N N . SER B 1 11 ? 25.406 -24.359 -15.078 1 82.62 11 SER B N 1
ATOM 4065 C CA . SER B 1 11 ? 25.969 -24.016 -16.375 1 82.62 11 SER B CA 1
ATOM 4066 C C . SER B 1 11 ? 24.891 -23.656 -17.375 1 82.62 11 SER B C 1
ATOM 4068 O O . SER B 1 11 ? 23.75 -24.125 -17.281 1 82.62 11 SER B O 1
ATOM 4070 N N . VAL B 1 12 ? 25.234 -22.766 -18.234 1 87.19 12 VAL B N 1
ATOM 4071 C CA . VAL B 1 12 ? 24.375 -22.391 -19.344 1 87.19 12 VAL B CA 1
ATOM 4072 C C . VAL B 1 12 ? 25.141 -22.516 -20.656 1 87.19 12 VAL B C 1
ATOM 4074 O O . VAL B 1 12 ? 26.297 -22.094 -20.75 1 87.19 12 VAL B O 1
ATOM 4077 N N . ARG B 1 13 ? 24.562 -23.234 -21.609 1 83.31 13 ARG B N 1
ATOM 4078 C CA . ARG B 1 13 ? 25.109 -23.359 -22.953 1 83.31 13 ARG B CA 1
ATOM 4079 C C . ARG B 1 13 ? 24.047 -23.062 -24 1 83.31 13 ARG B C 1
ATOM 4081 O O . ARG B 1 13 ? 22.859 -23.312 -23.781 1 83.31 13 ARG B O 1
ATOM 4088 N N . TRP B 1 14 ? 24.469 -22.391 -25.062 1 88.06 14 TRP B N 1
ATOM 4089 C CA . TRP B 1 14 ? 23.469 -22.109 -26.078 1 88.06 14 TRP B CA 1
ATOM 4090 C C . TRP B 1 14 ? 24.047 -22.266 -27.484 1 88.06 14 TRP B C 1
ATOM 4092 O O . TRP B 1 14 ? 25.266 -22.328 -27.641 1 88.06 14 TRP B O 1
ATOM 4102 N N . SER B 1 15 ? 23.172 -22.516 -28.391 1 83.06 15 SER B N 1
ATOM 4103 C CA . SER B 1 15 ? 23.484 -22.516 -29.812 1 83.06 15 SER B CA 1
ATOM 4104 C C . SER B 1 15 ? 22.344 -21.891 -30.625 1 83.06 15 SER B C 1
ATOM 4106 O O . SER B 1 15 ? 21.188 -21.938 -30.203 1 83.06 15 SER B O 1
ATOM 4108 N N . ILE B 1 16 ? 22.672 -21.203 -31.672 1 85.69 16 ILE B N 1
ATOM 4109 C CA . ILE B 1 16 ? 21.656 -20.594 -32.531 1 85.69 16 ILE B CA 1
ATOM 4110 C C . ILE B 1 16 ? 21.656 -21.281 -33.875 1 85.69 16 ILE B C 1
ATOM 4112 O O . ILE B 1 16 ? 22.719 -21.484 -34.5 1 85.69 16 ILE B O 1
ATOM 4116 N N . SER B 1 17 ? 20.453 -21.75 -34.188 1 78.19 17 SER B N 1
ATOM 4117 C CA . SER B 1 17 ? 20.266 -22.312 -35.5 1 78.19 17 SER B CA 1
ATOM 4118 C C . SER B 1 17 ? 19.359 -21.422 -36.375 1 78.19 17 SER B C 1
ATOM 4120 O O . SER B 1 17 ? 18.359 -20.891 -35.875 1 78.19 17 SER B O 1
ATOM 4122 N N . ASN B 1 18 ? 19.609 -21.281 -37.719 1 74.81 18 ASN B N 1
ATOM 4123 C CA . ASN B 1 18 ? 18.828 -20.547 -38.688 1 74.81 18 ASN B CA 1
ATOM 4124 C C . ASN B 1 18 ? 18.516 -19.141 -38.219 1 74.81 18 ASN B C 1
ATOM 4126 O O . ASN B 1 18 ? 17.406 -18.641 -38.438 1 74.81 18 ASN B O 1
ATOM 4130 N N . ASN B 1 19 ? 19.25 -18.516 -37.5 1 69.62 19 ASN B N 1
ATOM 4131 C CA . ASN B 1 19 ? 19.219 -17.125 -37.062 1 69.62 19 ASN B CA 1
ATOM 4132 C C . ASN B 1 19 ? 18.062 -16.875 -36.094 1 69.62 19 ASN B C 1
ATOM 4134 O O . ASN B 1 19 ? 17.969 -15.797 -35.5 1 69.62 19 ASN B O 1
ATOM 4138 N N . THR B 1 20 ? 17.125 -17.828 -35.938 1 75.94 20 THR B N 1
ATOM 4139 C CA . THR B 1 20 ? 15.969 -17.484 -35.094 1 75.94 20 THR B CA 1
ATOM 4140 C C . THR B 1 20 ? 15.734 -18.562 -34.031 1 75.94 20 THR B C 1
ATOM 4142 O O . THR B 1 20 ? 15.062 -18.297 -33.031 1 75.94 20 THR B O 1
ATOM 4145 N N . LEU B 1 21 ? 16.266 -19.656 -34.25 1 86.94 21 LEU B N 1
ATOM 4146 C CA . LEU B 1 21 ? 16.016 -20.734 -33.312 1 86.94 21 LEU B CA 1
ATOM 4147 C C . LEU B 1 21 ? 17.141 -20.828 -32.281 1 86.94 21 LEU B C 1
ATOM 4149 O O . LEU B 1 21 ? 18.281 -21.109 -32.656 1 86.94 21 LEU B O 1
ATOM 4153 N N . LEU B 1 22 ? 16.812 -20.547 -31.078 1 90.44 22 LEU B N 1
ATOM 4154 C CA . LEU B 1 22 ? 17.781 -20.641 -29.984 1 90.44 22 LEU B CA 1
ATOM 4155 C C . LEU B 1 22 ? 17.656 -21.969 -29.25 1 90.44 22 LEU B C 1
ATOM 4157 O O . LEU B 1 22 ? 16.562 -22.328 -28.797 1 90.44 22 LEU B O 1
ATOM 4161 N N . SER B 1 23 ? 18.734 -22.719 -29.219 1 90.25 23 SER B N 1
ATOM 4162 C CA . SER B 1 23 ? 18.812 -23.891 -28.375 1 90.25 23 SER B CA 1
ATOM 4163 C C . SER B 1 23 ? 19.578 -23.609 -27.094 1 90.25 23 SER B C 1
ATOM 4165 O O . SER B 1 23 ? 20.781 -23.312 -27.125 1 90.25 23 SER B O 1
ATOM 4167 N N . LEU B 1 24 ? 18.875 -23.656 -25.984 1 91.75 24 LEU B N 1
ATOM 4168 C CA . LEU B 1 24 ? 19.453 -23.312 -24.688 1 91.75 24 LEU B CA 1
ATOM 4169 C C . LEU B 1 24 ? 19.516 -24.531 -23.781 1 91.75 24 LEU B C 1
ATOM 4171 O O . LEU B 1 24 ? 18.547 -25.297 -23.688 1 91.75 24 LEU B O 1
ATOM 4175 N N . TYR B 1 25 ? 20.734 -24.734 -23.266 1 91.06 25 TYR B N 1
ATOM 4176 C CA . TYR B 1 25 ? 20.922 -25.828 -22.312 1 91.06 25 TYR B CA 1
ATOM 4177 C C . TYR B 1 25 ? 21.234 -25.281 -20.922 1 91.06 25 TYR B C 1
ATOM 4179 O O . TYR B 1 25 ? 22.234 -24.562 -20.75 1 91.06 25 TYR B O 1
ATOM 4187 N N . LEU B 1 26 ? 20.344 -25.594 -19.969 1 92.56 26 LEU B N 1
ATOM 4188 C CA . LEU B 1 26 ? 20.531 -25.188 -18.562 1 92.56 26 LEU B CA 1
ATOM 4189 C C . LEU B 1 26 ? 20.719 -26.422 -17.672 1 92.56 26 LEU B C 1
ATOM 4191 O O . LEU B 1 26 ? 20 -27.406 -17.812 1 92.56 26 LEU B O 1
ATOM 4195 N N . GLU B 1 27 ? 21.688 -26.344 -16.797 1 90.25 27 GLU B N 1
ATOM 4196 C CA . GLU B 1 27 ? 21.953 -27.438 -15.883 1 90.25 27 GLU B CA 1
ATOM 4197 C C . GLU B 1 27 ? 22.391 -26.922 -14.508 1 90.25 27 GLU B C 1
ATOM 4199 O O . GLU B 1 27 ? 23.094 -25.922 -14.414 1 90.25 27 GLU B O 1
ATOM 4204 N N . ALA B 1 28 ? 21.891 -27.562 -13.445 1 89.75 28 ALA B N 1
ATOM 4205 C CA . ALA B 1 28 ? 22.281 -27.188 -12.086 1 89.75 28 ALA B CA 1
ATOM 4206 C C . ALA B 1 28 ? 22.281 -28.406 -11.164 1 89.75 28 ALA B C 1
ATOM 4208 O O . ALA B 1 28 ? 21.562 -29.375 -11.414 1 89.75 28 ALA B O 1
ATOM 4209 N N . SER B 1 29 ? 23.062 -28.266 -10.109 1 86.25 29 SER B N 1
ATOM 4210 C CA . SER B 1 29 ? 23.141 -29.328 -9.117 1 86.25 29 SER B CA 1
ATOM 4211 C C . SER B 1 29 ? 21.984 -29.266 -8.141 1 86.25 29 SER B C 1
ATOM 4213 O O . SER B 1 29 ? 21.609 -28.188 -7.676 1 86.25 29 SER B O 1
ATOM 4215 N N . VAL B 1 30 ? 21.359 -30.422 -7.82 1 81.5 30 VAL B N 1
ATOM 4216 C CA . VAL B 1 30 ? 20.234 -30.516 -6.887 1 81.5 30 VAL B CA 1
ATOM 4217 C C . VAL B 1 30 ? 20.75 -30.469 -5.453 1 81.5 30 VAL B C 1
ATOM 4219 O O . VAL B 1 30 ? 20.094 -29.938 -4.562 1 81.5 30 VAL B O 1
ATOM 4222 N N . GLN B 1 31 ? 21.844 -31.047 -5.152 1 69.25 31 GLN B N 1
ATOM 4223 C CA . GLN B 1 31 ? 22.375 -31.219 -3.807 1 69.25 31 GLN B CA 1
ATOM 4224 C C . GLN B 1 31 ? 22.609 -29.875 -3.123 1 69.25 31 GLN B C 1
ATOM 4226 O O . GLN B 1 31 ? 22.312 -29.719 -1.937 1 69.25 31 GLN B O 1
ATOM 4231 N N . LEU B 1 32 ? 23.109 -28.969 -3.701 1 59.56 32 LEU B N 1
ATOM 4232 C CA . LEU B 1 32 ? 23.406 -27.688 -3.082 1 59.56 32 LEU B CA 1
ATOM 4233 C C . LEU B 1 32 ? 22.109 -26.969 -2.686 1 59.56 32 LEU B C 1
ATOM 4235 O O . LEU B 1 32 ? 22.094 -26.203 -1.718 1 59.56 32 LEU B O 1
ATOM 4239 N N . LEU B 1 33 ? 21.078 -27.344 -3.289 1 59.69 33 LEU B N 1
ATOM 4240 C CA . LEU B 1 33 ? 19.844 -26.609 -3.09 1 59.69 33 LEU B CA 1
ATOM 4241 C C . LEU B 1 33 ? 18.938 -27.312 -2.086 1 59.69 33 LEU B C 1
ATOM 4243 O O . LEU B 1 33 ? 18.25 -26.656 -1.292 1 59.69 33 LEU B O 1
ATOM 4247 N N . LEU B 1 34 ? 18.812 -28.672 -2.074 1 58.25 34 LEU B N 1
ATOM 4248 C CA . LEU B 1 34 ? 17.844 -29.406 -1.255 1 58.25 34 LEU B CA 1
ATOM 4249 C C . LEU B 1 34 ? 18.375 -29.562 0.169 1 58.25 34 LEU B C 1
ATOM 4251 O O . LEU B 1 34 ? 17.594 -29.859 1.085 1 58.25 34 LEU B O 1
ATOM 4255 N N . ASN B 1 35 ? 19.672 -29.5 0.446 1 50.59 35 ASN B N 1
ATOM 4256 C CA . ASN B 1 35 ? 20.172 -29.75 1.797 1 50.59 35 ASN B CA 1
ATOM 4257 C C . ASN B 1 35 ? 19.656 -28.703 2.783 1 50.59 35 ASN B C 1
ATOM 4259 O O . ASN B 1 35 ? 19.781 -28.875 3.996 1 50.59 35 ASN B O 1
ATOM 4263 N N . GLN B 1 36 ? 19.125 -27.641 2.377 1 47.81 36 GLN B N 1
ATOM 4264 C CA . GLN B 1 36 ? 18.938 -26.609 3.385 1 47.81 36 GLN B CA 1
ATOM 4265 C C . GLN B 1 36 ? 17.562 -26.688 4.012 1 47.81 36 GLN B C 1
ATOM 4267 O O . GLN B 1 36 ? 17.328 -26.125 5.09 1 47.81 36 GLN B O 1
ATOM 4272 N N . THR B 1 37 ? 16.5 -27.094 3.373 1 51.16 37 THR B N 1
ATOM 4273 C CA . THR B 1 37 ? 15.211 -26.953 4.039 1 51.16 37 THR B CA 1
ATOM 4274 C C . THR B 1 37 ? 14.508 -28.297 4.148 1 51.16 37 THR B C 1
ATOM 4276 O O . THR B 1 37 ? 14.672 -29.172 3.281 1 51.16 37 THR B O 1
ATOM 4279 N N . ASN B 1 38 ? 14.211 -28.812 5.352 1 50.06 38 ASN B N 1
ATOM 4280 C CA . ASN B 1 38 ? 13.391 -29.969 5.66 1 50.06 38 ASN B CA 1
ATOM 4281 C C . ASN B 1 38 ? 12.141 -30.031 4.785 1 50.06 38 ASN B C 1
ATOM 4283 O O . ASN B 1 38 ? 11.391 -31 4.836 1 50.06 38 ASN B O 1
ATOM 4287 N N . ASN B 1 39 ? 11.711 -28.938 4.262 1 57.88 39 ASN B N 1
ATOM 4288 C CA . ASN B 1 39 ? 10.492 -28.953 3.461 1 57.88 39 ASN B CA 1
ATOM 4289 C C . ASN B 1 39 ? 10.805 -29.109 1.974 1 57.88 39 ASN B C 1
ATOM 4291 O O . ASN B 1 39 ? 11.844 -28.656 1.5 1 57.88 39 ASN B O 1
ATOM 4295 N N . ILE B 1 40 ? 10.195 -30.094 1.362 1 66.19 40 ILE B N 1
ATOM 4296 C CA . ILE B 1 40 ? 10.391 -30.453 -0.036 1 66.19 40 ILE B CA 1
ATOM 4297 C C . ILE B 1 40 ? 10.211 -29.234 -0.922 1 66.19 40 ILE B C 1
ATOM 4299 O O . ILE B 1 40 ? 9.078 -28.812 -1.187 1 66.19 40 ILE B O 1
ATOM 4303 N N . LEU B 1 41 ? 11.234 -28.453 -1.003 1 82.5 41 LEU B N 1
ATOM 4304 C CA . LEU B 1 41 ? 11.203 -27.328 -1.939 1 82.5 41 LEU B CA 1
ATOM 4305 C C . LEU B 1 41 ? 11.828 -27.719 -3.273 1 82.5 41 LEU B C 1
ATOM 4307 O O . LEU B 1 41 ? 12.688 -28.609 -3.326 1 82.5 41 LEU B O 1
ATOM 4311 N N . GLY B 1 42 ? 11.211 -27.172 -4.344 1 90.56 42 GLY B N 1
ATOM 4312 C CA . GLY B 1 42 ? 11.836 -27.281 -5.652 1 90.56 42 GLY B CA 1
ATOM 4313 C C . GLY B 1 42 ? 13.023 -26.344 -5.816 1 90.56 42 GLY B C 1
ATOM 4314 O O . GLY B 1 42 ? 13.359 -25.594 -4.902 1 90.56 42 GLY B O 1
ATOM 4315 N N . THR B 1 43 ? 13.797 -26.594 -6.836 1 90.94 43 THR B N 1
ATOM 4316 C CA . THR B 1 43 ? 14.945 -25.734 -7.148 1 90.94 43 THR B CA 1
ATOM 4317 C C . THR B 1 43 ? 14.906 -25.297 -8.609 1 90.94 43 THR B C 1
ATOM 4319 O O . THR B 1 43 ? 14.203 -25.891 -9.43 1 90.94 43 THR B O 1
ATOM 4322 N N . TYR B 1 44 ? 15.594 -24.172 -8.875 1 93.69 44 TYR B N 1
ATOM 4323 C CA . TYR B 1 44 ? 15.594 -23.688 -10.258 1 93.69 44 TYR B CA 1
ATOM 4324 C C . TYR B 1 44 ? 16.969 -23.156 -10.648 1 93.69 44 TYR B C 1
ATOM 4326 O O . TYR B 1 44 ? 17.781 -22.844 -9.789 1 93.69 44 TYR B O 1
ATOM 4334 N N . VAL B 1 45 ? 17.234 -23.219 -11.922 1 92.56 45 VAL B N 1
ATOM 4335 C CA . VAL B 1 45 ? 18.297 -22.469 -12.586 1 92.56 45 VAL B CA 1
ATOM 4336 C C . VAL B 1 45 ? 17.703 -21.609 -13.688 1 92.56 45 VAL B C 1
ATOM 4338 O O . VAL B 1 45 ? 16.906 -22.078 -14.5 1 92.56 45 VAL B O 1
ATOM 4341 N N . ALA B 1 46 ? 17.984 -20.312 -13.578 1 93.81 46 ALA B N 1
ATOM 4342 C CA . ALA B 1 46 ? 17.375 -19.375 -14.516 1 93.81 46 ALA B CA 1
ATOM 4343 C C . ALA B 1 46 ? 18.422 -18.438 -15.117 1 93.81 46 ALA B C 1
ATOM 4345 O O . ALA B 1 46 ? 19.406 -18.078 -14.453 1 93.81 46 ALA B O 1
ATOM 4346 N N . VAL B 1 47 ? 18.203 -18.078 -16.344 1 91.69 47 VAL B N 1
ATOM 4347 C CA . VAL B 1 47 ? 19.062 -17.109 -17.031 1 91.69 47 VAL B CA 1
ATOM 4348 C C . VAL B 1 47 ? 18.234 -15.898 -17.453 1 91.69 47 VAL B C 1
ATOM 4350 O O . VAL B 1 47 ? 17.219 -16.031 -18.156 1 91.69 47 VAL B O 1
ATOM 4353 N N . GLY B 1 48 ? 18.625 -14.781 -16.891 1 90.44 48 GLY B N 1
ATOM 4354 C CA . GLY B 1 48 ? 17.984 -13.531 -17.25 1 90.44 48 GLY B CA 1
ATOM 4355 C C . GLY B 1 48 ? 18.75 -12.75 -18.297 1 90.44 48 GLY B C 1
ATOM 4356 O O . GLY B 1 48 ? 19.969 -12.828 -18.375 1 90.44 48 GLY B O 1
ATOM 4357 N N . PHE B 1 49 ? 18.047 -12.047 -19.125 1 88.56 49 PHE B N 1
ATOM 4358 C CA . PHE B 1 49 ? 18.609 -11.203 -20.172 1 88.56 49 PHE B CA 1
ATOM 4359 C C . PHE B 1 49 ? 18.328 -9.727 -19.906 1 88.56 49 PHE B C 1
ATOM 4361 O O . PHE B 1 49 ? 17.172 -9.289 -20.031 1 88.56 49 PHE B O 1
ATOM 4368 N N . SER B 1 50 ? 19.359 -9.07 -19.5 1 81.75 50 SER B N 1
ATOM 4369 C CA . SER B 1 50 ? 19.156 -7.676 -19.109 1 81.75 50 SER B CA 1
ATOM 4370 C C . SER B 1 50 ? 19.953 -6.734 -20.016 1 81.75 50 SER B C 1
ATOM 4372 O O . SER B 1 50 ? 21.031 -7.094 -20.5 1 81.75 50 SER B O 1
ATOM 4374 N N . ASN B 1 51 ? 19.391 -5.574 -20.25 1 74.81 51 ASN B N 1
ATOM 4375 C CA . ASN B 1 51 ? 20.125 -4.559 -21 1 74.81 51 ASN B CA 1
ATOM 4376 C C . ASN B 1 51 ? 21.094 -3.789 -20.109 1 74.81 51 ASN B C 1
ATOM 4378 O O . ASN B 1 51 ? 21.953 -3.057 -20.609 1 74.81 51 ASN B O 1
ATOM 4382 N N . ASP B 1 52 ? 20.938 -3.896 -18.891 1 63.53 52 ASP B N 1
ATOM 4383 C CA . ASP B 1 52 ? 21.797 -3.229 -17.922 1 63.53 52 ASP B CA 1
ATOM 4384 C C . ASP B 1 52 ? 22.578 -4.242 -17.078 1 63.53 52 ASP B C 1
ATOM 4386 O O . ASP B 1 52 ? 22.047 -5.305 -16.75 1 63.53 52 ASP B O 1
ATOM 4390 N N . ARG B 1 53 ? 24.094 -4.004 -17.141 1 54.78 53 ARG B N 1
ATOM 4391 C CA . ARG B 1 53 ? 24.906 -4.887 -16.312 1 54.78 53 ARG B CA 1
ATOM 4392 C C . ARG B 1 53 ? 24.391 -4.918 -14.875 1 54.78 53 ARG B C 1
ATOM 4394 O O . ARG B 1 53 ? 24.5 -5.934 -14.188 1 54.78 53 ARG B O 1
ATOM 4401 N N . ARG B 1 54 ? 24.188 -3.623 -14.586 1 48.25 54 ARG B N 1
ATOM 4402 C CA . ARG B 1 54 ? 23.703 -3.572 -13.211 1 48.25 54 ARG B CA 1
ATOM 4403 C C . ARG B 1 54 ? 22.344 -4.258 -13.094 1 48.25 54 ARG B C 1
ATOM 4405 O O . ARG B 1 54 ? 21.547 -4.23 -14.023 1 48.25 54 ARG B O 1
ATOM 4412 N N . MET B 1 55 ? 22.312 -5.398 -12.844 1 37.44 55 MET B N 1
ATOM 4413 C CA . MET B 1 55 ? 20.875 -5.586 -12.742 1 37.44 55 MET B CA 1
ATOM 4414 C C . MET B 1 55 ? 20.141 -4.246 -12.727 1 37.44 55 MET B C 1
ATOM 4416 O O . MET B 1 55 ? 18.938 -4.195 -12.508 1 37.44 55 MET B O 1
ATOM 4420 N N . ALA B 1 56 ? 20.828 -3.072 -12.656 1 30.69 56 ALA B N 1
ATOM 4421 C CA . ALA B 1 56 ? 20.375 -1.708 -12.391 1 30.69 56 ALA B CA 1
ATOM 4422 C C . ALA B 1 56 ? 20 -0.992 -13.688 1 30.69 56 ALA B C 1
ATOM 4424 O O . ALA B 1 56 ? 20.359 -1.435 -14.773 1 30.69 56 ALA B O 1
ATOM 4425 N N . LEU B 1 57 ? 19.5 0.365 -13.672 1 29.34 57 LEU B N 1
ATOM 4426 C CA . LEU B 1 57 ? 18.656 1.352 -14.336 1 29.34 57 LEU B CA 1
ATOM 4427 C C . LEU B 1 57 ? 19.391 1.977 -15.523 1 29.34 57 LEU B C 1
ATOM 4429 O O . LEU B 1 57 ? 19.859 3.117 -15.438 1 29.34 57 LEU B O 1
ATOM 4433 N N . SER B 1 58 ? 20.25 1.321 -16.406 1 25.59 58 SER B N 1
ATOM 4434 C CA . SER B 1 58 ? 20.891 2.33 -17.266 1 25.59 58 SER B CA 1
ATOM 4435 C C . SER B 1 58 ? 19.875 2.984 -18.188 1 25.59 58 SER B C 1
ATOM 4437 O O . SER B 1 58 ? 18.703 2.605 -18.203 1 25.59 58 SER B O 1
ATOM 4439 N N . ASP B 1 59 ? 20.234 2.959 -19.766 1 25.59 59 ASP B N 1
ATOM 4440 C CA . ASP B 1 59 ? 20.156 3.928 -20.859 1 25.59 59 ASP B CA 1
ATOM 4441 C C . ASP B 1 59 ? 18.781 3.916 -21.5 1 25.59 59 ASP B C 1
ATOM 4443 O O . ASP B 1 59 ? 18.078 2.906 -21.453 1 25.59 59 ASP B O 1
ATOM 4447 N N . PHE B 1 60 ? 18.281 5.133 -22.125 1 29.39 60 PHE B N 1
ATOM 4448 C CA . PHE B 1 60 ? 17.078 5.68 -22.734 1 29.39 60 PHE B CA 1
ATOM 4449 C C . PHE B 1 60 ? 16.859 5.09 -24.125 1 29.39 60 PHE B C 1
ATOM 4451 O O . PHE B 1 60 ? 16.766 5.824 -25.109 1 29.39 60 PHE B O 1
ATOM 4458 N N . PRO B 1 61 ? 16.859 3.846 -24.672 1 27.12 61 PRO B N 1
ATOM 4459 C CA . PRO B 1 61 ? 16.75 3.852 -26.125 1 27.12 61 PRO B CA 1
ATOM 4460 C C . PRO B 1 61 ? 15.438 4.457 -26.625 1 27.12 61 PRO B C 1
ATOM 4462 O O . PRO B 1 61 ? 14.492 4.609 -25.844 1 27.12 61 PRO B O 1
ATOM 4465 N N . ALA B 1 62 ? 15.234 4.461 -28.219 1 24.83 62 ALA B N 1
ATOM 4466 C CA . ALA B 1 62 ? 14.516 4.965 -29.391 1 24.83 62 ALA B CA 1
ATOM 4467 C C . ALA B 1 62 ? 13.086 4.43 -29.438 1 24.83 62 ALA B C 1
ATOM 4469 O O . ALA B 1 62 ? 12.195 5.055 -30.016 1 24.83 62 ALA B O 1
ATOM 4470 N N . ALA B 1 63 ? 12.836 3.168 -29.359 1 25.97 63 ALA B N 1
ATOM 4471 C CA . ALA B 1 63 ? 11.672 2.67 -30.094 1 25.97 63 ALA B CA 1
ATOM 4472 C C . ALA B 1 63 ? 10.383 3.268 -29.531 1 25.97 63 ALA B C 1
ATOM 4474 O O . ALA B 1 63 ? 9.898 2.842 -28.484 1 25.97 63 ALA B O 1
ATOM 4475 N N . LEU B 1 64 ? 10.141 4.602 -29.594 1 28.98 64 LEU B N 1
ATOM 4476 C CA . LEU B 1 64 ? 8.977 5.48 -29.672 1 28.98 64 LEU B CA 1
ATOM 4477 C C . LEU B 1 64 ? 7.895 4.879 -30.562 1 28.98 64 LEU B C 1
ATOM 4479 O O . LEU B 1 64 ? 6.785 5.406 -30.641 1 28.98 64 LEU B O 1
ATOM 4483 N N . LYS B 1 65 ? 8.211 4.086 -31.641 1 26.81 65 LYS B N 1
ATOM 4484 C CA . LYS B 1 65 ? 7.379 4.133 -32.844 1 26.81 65 LYS B CA 1
ATOM 4485 C C . LYS B 1 65 ? 5.941 3.732 -32.531 1 26.81 65 LYS B C 1
ATOM 4487 O O . LYS B 1 65 ? 5 4.43 -32.906 1 26.81 65 LYS B O 1
ATOM 4492 N N . GLN B 1 66 ? 5.641 2.43 -32.625 1 26.03 66 GLN B N 1
ATOM 4493 C CA . GLN B 1 66 ? 4.34 2.047 -33.156 1 26.03 66 GLN B CA 1
ATOM 4494 C C . GLN B 1 66 ? 3.264 2.09 -32.094 1 26.03 66 GLN B C 1
ATOM 4496 O O . GLN B 1 66 ? 3 1.082 -31.422 1 26.03 66 GLN B O 1
ATOM 4501 N N . CYS B 1 67 ? 3.363 3.006 -31.016 1 30.81 67 CYS B N 1
ATOM 4502 C CA . CYS B 1 67 ? 2.105 3.139 -30.297 1 30.81 67 CYS B CA 1
ATOM 4503 C C . CYS B 1 67 ? 0.954 3.441 -31.25 1 30.81 67 CYS B C 1
ATOM 4505 O O . CYS B 1 67 ? 0.838 4.559 -31.75 1 30.81 67 CYS B O 1
ATOM 4507 N N . THR B 1 68 ? 0.581 2.51 -32.125 1 27.86 68 THR B N 1
ATOM 4508 C CA . THR B 1 68 ? -0.602 2.711 -32.969 1 27.86 68 THR B CA 1
ATOM 4509 C C . THR B 1 68 ? -1.771 3.217 -32.125 1 27.86 68 THR B C 1
ATOM 4511 O O . THR B 1 68 ? -1.802 3.018 -30.906 1 27.86 68 THR B O 1
ATOM 4514 N N . ALA B 1 69 ? -2.725 4.16 -32.688 1 27.27 69 ALA B N 1
ATOM 4515 C CA . ALA B 1 69 ? -3.951 4.93 -32.5 1 27.27 69 ALA B CA 1
ATOM 4516 C C . ALA B 1 69 ? -4.93 4.172 -31.594 1 27.27 69 ALA B C 1
ATOM 4518 O O . ALA B 1 69 ? -5.812 4.777 -30.984 1 27.27 69 ALA B O 1
ATOM 4519 N N . LEU B 1 70 ? -5.199 2.93 -31.75 1 28.44 70 LEU B N 1
ATOM 4520 C CA . LEU B 1 70 ? -6.52 2.469 -31.328 1 28.44 70 LEU B CA 1
ATOM 4521 C C . LEU B 1 70 ? -6.691 2.621 -29.812 1 28.44 70 LEU B C 1
ATOM 4523 O O . LEU B 1 70 ? -7.684 3.193 -29.359 1 28.44 70 LEU B O 1
ATOM 4527 N N . ASP B 1 71 ? -6.66 1.52 -28.875 1 28.64 71 ASP B N 1
ATOM 4528 C CA . ASP B 1 71 ? -7.422 1.605 -27.641 1 28.64 71 ASP B CA 1
ATOM 4529 C C . ASP B 1 71 ? -6.719 2.51 -26.625 1 28.64 71 ASP B C 1
ATOM 4531 O O . ASP B 1 71 ? -5.828 2.066 -25.906 1 28.64 71 ASP B O 1
ATOM 4535 N N . ILE B 1 72 ? -6.316 3.789 -26.688 1 31.64 72 ILE B N 1
ATOM 4536 C CA . ILE B 1 72 ? -5.957 5.012 -25.969 1 31.64 72 ILE B CA 1
ATOM 4537 C C . ILE B 1 72 ? -6.766 5.117 -24.688 1 31.64 72 ILE B C 1
ATOM 4539 O O . ILE B 1 72 ? -6.566 6.039 -23.891 1 31.64 72 ILE B O 1
ATOM 4543 N N . LYS B 1 73 ? -8.023 4.785 -24.672 1 31.62 73 LYS B N 1
ATOM 4544 C CA . LYS B 1 73 ? -8.914 5.145 -23.578 1 31.62 73 LYS B CA 1
ATOM 4545 C C . LYS B 1 73 ? -8.297 4.793 -22.219 1 31.62 73 LYS B C 1
ATOM 4547 O O . LYS B 1 73 ? -8.352 5.586 -21.281 1 31.62 73 LYS B O 1
ATOM 4552 N N . ASN B 1 74 ? -8.32 3.486 -21.844 1 31.75 74 ASN B N 1
ATOM 4553 C CA . ASN B 1 74 ? -7.977 3.096 -20.484 1 31.75 74 ASN B CA 1
ATOM 4554 C C . ASN B 1 74 ? -6.484 3.266 -20.203 1 31.75 74 ASN B C 1
ATOM 4556 O O . ASN B 1 74 ? -6.043 3.17 -19.062 1 31.75 74 ASN B O 1
ATOM 4560 N N . TYR B 1 75 ? -5.602 3.008 -21.203 1 31.72 75 TYR B N 1
ATOM 4561 C CA . TYR B 1 75 ? -4.156 2.838 -21.094 1 31.72 75 TYR B CA 1
ATOM 4562 C C . TYR B 1 75 ? -3.447 4.188 -21.094 1 31.72 75 TYR B C 1
ATOM 4564 O O . TYR B 1 75 ? -2.234 4.258 -21.297 1 31.72 75 TYR B O 1
ATOM 4572 N N . TRP B 1 76 ? -4.102 5.25 -21.125 1 32.31 76 TRP B N 1
ATOM 4573 C CA . TRP B 1 76 ? -3.348 6.488 -21.281 1 32.31 76 TRP B CA 1
ATOM 4574 C C . TRP B 1 76 ? -2.148 6.508 -20.344 1 32.31 76 TRP B C 1
ATOM 4576 O O . TRP B 1 76 ? -1.045 6.891 -20.734 1 32.31 76 TRP B O 1
ATOM 4586 N N . LEU B 1 77 ? -2.531 6.562 -19 1 32.56 77 LEU B N 1
ATOM 4587 C CA . LEU B 1 77 ? -1.431 6.84 -18.094 1 32.56 77 LEU B CA 1
ATOM 4588 C C . LEU B 1 77 ? -0.397 5.719 -18.125 1 32.56 77 LEU B C 1
ATOM 4590 O O . LEU B 1 77 ? 0.73 5.891 -17.656 1 32.56 77 LEU B O 1
ATOM 4594 N N . ARG B 1 78 ? -0.749 4.605 -18.656 1 33.44 78 ARG B N 1
ATOM 4595 C CA . ARG B 1 78 ? 0.251 3.561 -18.859 1 33.44 78 ARG B CA 1
ATOM 4596 C C . ARG B 1 78 ? 1.282 3.979 -19.891 1 33.44 78 ARG B C 1
ATOM 4598 O O . ARG B 1 78 ? 2.473 3.699 -19.75 1 33.44 78 ARG B O 1
ATOM 4605 N N . CYS B 1 79 ? 0.784 4.559 -21.016 1 31.47 79 CYS B N 1
ATOM 4606 C CA . CYS B 1 79 ? 1.642 4.984 -22.125 1 31.47 79 CYS B CA 1
ATOM 4607 C C . CYS B 1 79 ? 2.492 6.184 -21.719 1 31.47 79 CYS B C 1
ATOM 4609 O O . CYS B 1 79 ? 3.621 6.336 -22.172 1 31.47 79 CYS B O 1
ATOM 4611 N N . ALA B 1 80 ? 1.804 7.195 -21.125 1 30.22 80 ALA B N 1
ATOM 4612 C CA . ALA B 1 80 ? 2.684 8.297 -20.734 1 30.22 80 ALA B CA 1
ATOM 4613 C C . ALA B 1 80 ? 3.891 7.781 -19.953 1 30.22 80 ALA B C 1
ATOM 4615 O O . ALA B 1 80 ? 4.996 8.305 -20.094 1 30.22 80 ALA B O 1
ATOM 4616 N N . THR B 1 81 ? 3.566 6.93 -18.953 1 29.7 81 THR B N 1
ATOM 4617 C CA . THR B 1 81 ? 4.734 6.457 -18.219 1 29.7 81 THR B CA 1
ATOM 4618 C C . THR B 1 81 ? 5.582 5.535 -19.094 1 29.7 81 THR B C 1
ATOM 4620 O O . THR B 1 81 ? 6.797 5.445 -18.906 1 29.7 81 THR B O 1
ATOM 4623 N N . VAL B 1 82 ? 4.848 4.734 -19.969 1 30.31 82 VAL B N 1
ATOM 4624 C CA . VAL B 1 82 ? 5.676 3.785 -20.703 1 30.31 82 VAL B CA 1
ATOM 4625 C C . VAL B 1 82 ? 6.453 4.52 -21.797 1 30.31 82 VAL B C 1
ATOM 4627 O O . VAL B 1 82 ? 7.516 4.062 -22.219 1 30.31 82 VAL B O 1
ATOM 4630 N N . THR B 1 83 ? 5.754 5.465 -22.531 1 29.38 83 THR B N 1
ATOM 4631 C CA . THR B 1 83 ? 6.332 5.84 -23.812 1 29.38 83 THR B CA 1
ATOM 4632 C C . THR B 1 83 ? 7.711 6.469 -23.609 1 29.38 83 THR B C 1
ATOM 4634 O O . THR B 1 83 ? 8.617 6.258 -24.422 1 29.38 83 THR B O 1
ATOM 4637 N N . ARG B 1 84 ? 7.633 7.828 -23.156 1 26.88 84 ARG B N 1
ATOM 4638 C CA . ARG B 1 84 ? 8.867 8.578 -23.375 1 26.88 84 ARG B CA 1
ATOM 4639 C C . ARG B 1 84 ? 10.055 7.875 -22.734 1 26.88 84 ARG B C 1
ATOM 4641 O O . ARG B 1 84 ? 11.164 7.902 -23.281 1 26.88 84 ARG B O 1
ATOM 4648 N N . SER B 1 85 ? 10.008 7.848 -21.375 1 25.58 85 SER B N 1
ATOM 4649 C CA . SER B 1 85 ? 11.328 7.516 -20.859 1 25.58 85 SER B CA 1
ATOM 4650 C C . SER B 1 85 ? 11.688 6.062 -21.141 1 25.58 85 SER B C 1
ATOM 4652 O O . SER B 1 85 ? 10.859 5.168 -20.984 1 25.58 85 SER B O 1
ATOM 4654 N N . GLY B 1 86 ? 12.258 5.621 -22.312 1 29.3 86 GLY B N 1
ATOM 4655 C CA . GLY B 1 86 ? 13.156 4.488 -22.453 1 29.3 86 GLY B CA 1
ATOM 4656 C C . GLY B 1 86 ? 13.555 3.871 -21.125 1 29.3 86 GLY B C 1
ATOM 4657 O O . GLY B 1 86 ? 14.594 3.219 -21.031 1 29.3 86 GLY B O 1
ATOM 4658 N N . LEU B 1 87 ? 13.117 4.539 -20.156 1 28.3 87 LEU B N 1
ATOM 4659 C CA . LEU B 1 87 ? 13.555 4.07 -18.859 1 28.3 87 LEU B CA 1
ATOM 4660 C C . LEU B 1 87 ? 12.906 2.734 -18.5 1 28.3 87 LEU B C 1
ATOM 4662 O O . LEU B 1 87 ? 11.75 2.697 -18.078 1 28.3 87 LEU B O 1
ATOM 4666 N N . LEU B 1 88 ? 12.805 1.816 -19.516 1 31.64 88 LEU B N 1
ATOM 4667 C CA . LEU B 1 88 ? 12.594 0.524 -18.875 1 31.64 88 LEU B CA 1
ATOM 4668 C C . LEU B 1 88 ? 13.359 0.443 -17.562 1 31.64 88 LEU B C 1
ATOM 4670 O O . LEU B 1 88 ? 14.578 0.639 -17.531 1 31.64 88 LEU B O 1
ATOM 4674 N N . GLN B 1 89 ? 12.859 1.002 -16.594 1 35.5 89 GLN B N 1
ATOM 4675 C CA . GLN B 1 89 ? 13.43 0.923 -15.258 1 35.5 89 GLN B CA 1
ATOM 4676 C C . GLN B 1 89 ? 14.008 -0.461 -14.992 1 35.5 89 GLN B C 1
ATOM 4678 O O . GLN B 1 89 ? 13.672 -1.427 -15.68 1 35.5 89 GLN B O 1
ATOM 4683 N N . TYR B 1 90 ? 14.648 -0.734 -13.898 1 38.5 90 TYR B N 1
ATOM 4684 C CA . TYR B 1 90 ? 15.445 -1.717 -13.18 1 38.5 90 TYR B CA 1
ATOM 4685 C C . TYR B 1 90 ? 14.703 -3.039 -13.047 1 38.5 90 TYR B C 1
ATOM 4687 O O . TYR B 1 90 ? 13.555 -3.07 -12.594 1 38.5 90 TYR B O 1
ATOM 4695 N N . GLY B 1 91 ? 15.109 -4.117 -13.672 1 51.75 91 GLY B N 1
ATOM 4696 C CA . GLY B 1 91 ? 14.797 -5.492 -13.312 1 51.75 91 GLY B CA 1
ATOM 4697 C C . GLY B 1 91 ? 13.672 -6.086 -14.148 1 51.75 91 GLY B C 1
ATOM 4698 O O . GLY B 1 91 ? 13.016 -7.039 -13.719 1 51.75 91 GLY B O 1
ATOM 4699 N N . GLU B 1 92 ? 13.297 -5.414 -15.266 1 61.22 92 GLU B N 1
ATOM 4700 C CA . GLU B 1 92 ? 12.242 -5.961 -16.109 1 61.22 92 GLU B CA 1
ATOM 4701 C C . GLU B 1 92 ? 12.82 -6.805 -17.234 1 61.22 92 GLU B C 1
ATOM 4703 O O . GLU B 1 92 ? 13.062 -6.301 -18.344 1 61.22 92 GLU B O 1
ATOM 4708 N N . ASP B 1 93 ? 13.148 -7.949 -16.969 1 80.44 93 ASP B N 1
ATOM 4709 C CA . ASP B 1 93 ? 13.891 -8.836 -17.859 1 80.44 93 ASP B CA 1
ATOM 4710 C C . ASP B 1 93 ? 13.133 -10.141 -18.094 1 80.44 93 ASP B C 1
ATOM 4712 O O . ASP B 1 93 ? 12.422 -10.625 -17.203 1 80.44 93 ASP B O 1
ATOM 4716 N N . MET B 1 94 ? 13.273 -10.492 -19.453 1 89.88 94 MET B N 1
ATOM 4717 C CA . MET B 1 94 ? 12.82 -11.852 -19.734 1 89.88 94 MET B CA 1
ATOM 4718 C C . MET B 1 94 ? 13.758 -12.883 -19.125 1 89.88 94 MET B C 1
ATOM 4720 O O . MET B 1 94 ? 14.977 -12.688 -19.109 1 89.88 94 MET B O 1
ATOM 4724 N N . VAL B 1 95 ? 13.227 -13.852 -18.578 1 94.88 95 VAL B N 1
ATOM 4725 C CA . VAL B 1 95 ? 14 -14.906 -17.922 1 94.88 95 VAL B CA 1
ATOM 4726 C C . VAL B 1 95 ? 13.586 -16.266 -18.484 1 94.88 95 VAL B C 1
ATOM 4728 O O . VAL B 1 95 ? 12.406 -16.516 -18.703 1 94.88 95 VAL B O 1
ATOM 4731 N N . ILE B 1 96 ? 14.523 -17.078 -18.844 1 95.88 96 ILE B N 1
ATOM 4732 C CA . ILE B 1 96 ? 14.297 -18.484 -19.156 1 95.88 96 ILE B CA 1
ATOM 4733 C C . ILE B 1 96 ? 14.75 -19.359 -18 1 95.88 96 ILE B C 1
ATOM 4735 O O . ILE B 1 96 ? 15.859 -19.188 -17.484 1 95.88 96 ILE B O 1
ATOM 4739 N N . GLU B 1 97 ? 13.867 -20.25 -17.594 1 96.88 97 GLU B N 1
ATOM 4740 C CA . GLU B 1 97 ? 14.195 -20.984 -16.375 1 96.88 97 GLU B CA 1
ATOM 4741 C C . GLU B 1 97 ? 13.953 -22.484 -16.547 1 96.88 97 GLU B C 1
ATOM 4743 O O . GLU B 1 97 ? 13.125 -22.891 -17.359 1 96.88 97 GLU B O 1
ATOM 4748 N N . CYS B 1 98 ? 14.75 -23.25 -15.922 1 97.19 98 CYS B N 1
ATOM 4749 C CA . CYS B 1 98 ? 14.602 -24.688 -15.711 1 97.19 98 CYS B CA 1
ATOM 4750 C C . CYS B 1 98 ? 14.312 -25 -14.25 1 97.19 98 CYS B C 1
ATOM 4752 O O . CYS B 1 98 ? 15.141 -24.719 -13.383 1 97.19 98 CYS B O 1
ATOM 4754 N N . VAL B 1 99 ? 13.148 -25.578 -14.016 1 96.38 99 VAL B N 1
ATOM 4755 C CA . VAL B 1 99 ? 12.719 -25.719 -12.633 1 96.38 99 VAL B CA 1
ATOM 4756 C C . VAL B 1 99 ? 12.492 -27.188 -12.312 1 96.38 99 VAL B C 1
ATOM 4758 O O . VAL B 1 99 ? 11.789 -27.891 -13.039 1 96.38 99 VAL B O 1
ATOM 4761 N N . TYR B 1 100 ? 13.172 -27.672 -11.289 1 94.31 100 TYR B N 1
ATOM 4762 C CA . TYR B 1 100 ? 12.938 -28.969 -10.688 1 94.31 100 TYR B CA 1
ATOM 4763 C C . TYR B 1 100 ? 12.023 -28.859 -9.469 1 94.31 100 TYR B C 1
ATOM 4765 O O . TYR B 1 100 ? 12.328 -28.125 -8.531 1 94.31 100 TYR B O 1
ATOM 4773 N N . ASN B 1 101 ? 10.891 -29.562 -9.453 1 91.62 101 ASN B N 1
ATOM 4774 C CA . ASN B 1 101 ? 9.898 -29.359 -8.398 1 91.62 101 ASN B CA 1
ATOM 4775 C C . ASN B 1 101 ? 10.25 -30.125 -7.137 1 91.62 101 ASN B C 1
ATOM 4777 O O . ASN B 1 101 ? 9.531 -30.062 -6.141 1 91.62 101 ASN B O 1
ATOM 4781 N N . GLY B 1 102 ? 11.336 -30.938 -7.113 1 87.81 102 GLY B N 1
ATOM 4782 C CA . GLY B 1 102 ? 11.727 -31.703 -5.945 1 87.81 102 GLY B CA 1
ATOM 4783 C C . GLY B 1 102 ? 11.016 -33.031 -5.844 1 87.81 102 GLY B C 1
ATOM 4784 O O . GLY B 1 102 ? 11.266 -33.812 -4.918 1 87.81 102 GLY B O 1
ATOM 4785 N N . ARG B 1 103 ? 10.07 -33.312 -6.746 1 86.19 103 ARG B N 1
ATOM 4786 C CA . ARG B 1 103 ? 9.273 -34.531 -6.699 1 86.19 103 ARG B CA 1
ATOM 4787 C C . ARG B 1 103 ? 9.43 -35.344 -7.98 1 86.19 103 ARG B C 1
ATOM 4789 O O . ARG B 1 103 ? 8.516 -36.062 -8.383 1 86.19 103 ARG B O 1
ATOM 4796 N N . GLY B 1 104 ? 10.531 -35 -8.742 1 88.12 104 GLY B N 1
ATOM 4797 C CA . GLY B 1 104 ? 10.859 -35.812 -9.891 1 88.12 104 GLY B CA 1
ATOM 4798 C C . GLY B 1 104 ? 10.469 -35.188 -11.211 1 88.12 104 GLY B C 1
ATOM 4799 O O . GLY B 1 104 ? 10.727 -35.75 -12.273 1 88.12 104 GLY B O 1
ATOM 4800 N N . ASP B 1 105 ? 9.836 -34.062 -11.164 1 92.75 105 ASP B N 1
ATOM 4801 C CA . ASP B 1 105 ? 9.43 -33.406 -12.398 1 92.75 105 ASP B CA 1
ATOM 4802 C C . ASP B 1 105 ? 10.289 -32.156 -12.672 1 92.75 105 ASP B C 1
ATOM 4804 O O . ASP B 1 105 ? 10.625 -31.406 -11.758 1 92.75 105 ASP B O 1
ATOM 4808 N N . VAL B 1 106 ? 10.734 -32.062 -13.914 1 95.88 106 VAL B N 1
ATOM 4809 C CA . VAL B 1 106 ? 11.508 -30.891 -14.375 1 95.88 106 VAL B CA 1
ATOM 4810 C C . VAL B 1 106 ? 10.812 -30.25 -15.57 1 95.88 106 VAL B C 1
ATOM 4812 O O . VAL B 1 106 ? 10.422 -30.938 -16.516 1 95.88 106 VAL B O 1
ATOM 4815 N N . ARG B 1 107 ? 10.625 -28.938 -15.477 1 96.5 107 ARG B N 1
ATOM 4816 C CA . ARG B 1 107 ? 9.961 -28.234 -16.562 1 96.5 107 ARG B CA 1
ATOM 4817 C C . ARG B 1 107 ? 10.633 -26.891 -16.844 1 96.5 107 ARG B C 1
ATOM 4819 O O . ARG B 1 107 ? 11.07 -26.203 -15.93 1 96.5 107 ARG B O 1
ATOM 4826 N N . PRO B 1 108 ? 10.734 -26.547 -18.125 1 97.69 108 PRO B N 1
ATOM 4827 C CA . PRO B 1 108 ? 11.203 -25.203 -18.484 1 97.69 108 PRO B CA 1
ATOM 4828 C C . PRO B 1 108 ? 10.078 -24.172 -18.531 1 97.69 108 PRO B C 1
ATOM 4830 O O . PRO B 1 108 ? 8.93 -24.516 -18.812 1 97.69 108 PRO B O 1
ATOM 4833 N N . PHE B 1 109 ? 10.375 -22.922 -18.172 1 97.81 109 PHE B N 1
ATOM 4834 C CA . PHE B 1 109 ? 9.422 -21.812 -18.266 1 97.81 109 PHE B CA 1
ATOM 4835 C C . PHE B 1 109 ? 10.102 -20.547 -18.766 1 97.81 109 PHE B C 1
ATOM 4837 O O . PHE B 1 109 ? 11.328 -20.422 -18.688 1 97.81 109 PHE B O 1
ATOM 4844 N N . ILE B 1 110 ? 9.336 -19.719 -19.406 1 97.12 110 ILE B N 1
ATOM 4845 C CA . ILE B 1 110 ? 9.703 -18.328 -19.625 1 97.12 110 ILE B CA 1
ATOM 4846 C C . ILE B 1 110 ? 9.016 -17.438 -18.594 1 97.12 110 ILE B C 1
ATOM 4848 O O . ILE B 1 110 ? 7.832 -17.625 -18.281 1 97.12 110 ILE B O 1
ATOM 4852 N N . SER B 1 111 ? 9.766 -16.594 -17.969 1 95.5 111 SER B N 1
ATOM 4853 C CA . SER B 1 111 ? 9.203 -15.695 -16.969 1 95.5 111 SER B CA 1
ATOM 4854 C C . SER B 1 111 ? 9.68 -14.258 -17.172 1 95.5 111 SER B C 1
ATOM 4856 O O . SER B 1 111 ? 10.391 -13.969 -18.141 1 95.5 111 SER B O 1
ATOM 4858 N N . TYR B 1 112 ? 9.125 -13.398 -16.438 1 92.25 112 TYR B N 1
ATOM 4859 C CA . TYR B 1 112 ? 9.422 -11.969 -16.531 1 92.25 112 TYR B CA 1
ATOM 4860 C C . TYR B 1 112 ? 9.695 -11.375 -15.164 1 92.25 112 TYR B C 1
ATOM 4862 O O . TYR B 1 112 ? 8.945 -11.609 -14.211 1 92.25 112 TYR B O 1
ATOM 4870 N N . ASN B 1 113 ? 10.797 -10.648 -15.055 1 87.19 113 ASN B N 1
ATOM 4871 C CA . ASN B 1 113 ? 11.133 -9.93 -13.836 1 87.19 113 ASN B CA 1
ATOM 4872 C C . ASN B 1 113 ? 10.539 -8.523 -13.828 1 87.19 113 ASN B C 1
ATOM 4874 O O . ASN B 1 113 ? 10.766 -7.746 -14.766 1 87.19 113 ASN B O 1
ATOM 4878 N N . ASP B 1 114 ? 9.711 -8.281 -12.844 1 82.12 114 ASP B N 1
ATOM 4879 C CA . ASP B 1 114 ? 9.18 -6.941 -12.609 1 82.12 114 ASP B CA 1
ATOM 4880 C C . ASP B 1 114 ? 9.664 -6.387 -11.273 1 82.12 114 ASP B C 1
ATOM 4882 O O . ASP B 1 114 ? 9.008 -6.57 -10.25 1 82.12 114 ASP B O 1
ATOM 4886 N N . GLY B 1 115 ? 10.758 -5.719 -11.344 1 73 115 GLY B N 1
ATOM 4887 C CA . GLY B 1 115 ? 11.352 -5.297 -10.086 1 73 115 GLY B CA 1
ATOM 4888 C C . GLY B 1 115 ? 11.867 -6.453 -9.25 1 73 115 GLY B C 1
ATOM 4889 O O . GLY B 1 115 ? 12.734 -7.207 -9.688 1 73 115 GLY B O 1
ATOM 4890 N N . LEU B 1 116 ? 11.258 -6.598 -8.109 1 71.25 116 LEU B N 1
ATOM 4891 C CA . LEU B 1 116 ? 11.703 -7.66 -7.207 1 71.25 116 LEU B CA 1
ATOM 4892 C C . LEU B 1 116 ? 10.789 -8.875 -7.324 1 71.25 116 LEU B C 1
ATOM 4894 O O . LEU B 1 116 ? 10.984 -9.867 -6.609 1 71.25 116 LEU B O 1
ATOM 4898 N N . HIS B 1 117 ? 9.984 -8.766 -8.281 1 80.38 117 HIS B N 1
ATOM 4899 C CA . HIS B 1 117 ? 9.031 -9.859 -8.438 1 80.38 117 HIS B CA 1
ATOM 4900 C C . HIS B 1 117 ? 9.211 -10.57 -9.773 1 80.38 117 HIS B C 1
ATOM 4902 O O . HIS B 1 117 ? 9.578 -9.938 -10.773 1 80.38 117 HIS B O 1
ATOM 4908 N N . ASN B 1 118 ? 9.055 -11.805 -9.742 1 88.69 118 ASN B N 1
ATOM 4909 C CA . ASN B 1 118 ? 9.07 -12.609 -10.953 1 88.69 118 ASN B CA 1
ATOM 4910 C C . ASN B 1 118 ? 7.762 -13.367 -11.148 1 88.69 118 ASN B C 1
ATOM 4912 O O . ASN B 1 118 ? 7.184 -13.867 -10.18 1 88.69 118 ASN B O 1
ATOM 4916 N N . ALA B 1 119 ? 7.293 -13.352 -12.336 1 90.44 119 ALA B N 1
ATOM 4917 C CA . ALA B 1 119 ? 6.086 -14.109 -12.656 1 90.44 119 ALA B CA 1
ATOM 4918 C C . ALA B 1 119 ? 6.289 -14.961 -13.906 1 90.44 119 ALA B C 1
ATOM 4920 O O . ALA B 1 119 ? 6.855 -14.5 -14.898 1 90.44 119 ALA B O 1
ATOM 4921 N N . GLN B 1 120 ? 5.828 -16.203 -13.844 1 95.12 120 GLN B N 1
ATOM 4922 C CA . GLN B 1 120 ? 5.883 -17.094 -15 1 95.12 120 GLN B CA 1
ATOM 4923 C C . GLN B 1 120 ? 4.945 -16.609 -16.109 1 95.12 120 GLN B C 1
ATOM 4925 O O . GLN B 1 120 ? 3.812 -16.203 -15.836 1 95.12 120 GLN B O 1
ATOM 4930 N N . LEU B 1 121 ? 5.48 -16.609 -17.328 1 95.25 121 LEU B N 1
ATOM 4931 C CA . LEU B 1 121 ? 4.66 -16.328 -18.5 1 95.25 121 LEU B CA 1
ATOM 4932 C C . LEU B 1 121 ? 4.242 -17.625 -19.172 1 95.25 121 LEU B C 1
ATOM 4934 O O . LEU B 1 121 ? 4.898 -18.078 -20.109 1 95.25 121 LEU B O 1
ATOM 4938 N N . HIS B 1 122 ? 3.15 -18.125 -18.812 1 94.12 122 HIS B N 1
ATOM 4939 C CA . HIS B 1 122 ? 2.721 -19.438 -19.25 1 94.12 122 HIS B CA 1
ATOM 4940 C C . HIS B 1 122 ? 2.412 -19.453 -20.75 1 94.12 122 HIS B C 1
ATOM 4942 O O . HIS B 1 122 ? 2.781 -20.391 -21.453 1 94.12 122 HIS B O 1
ATOM 4948 N N . ALA B 1 123 ? 1.732 -18.406 -21.234 1 91.81 123 ALA B N 1
ATOM 4949 C CA . ALA B 1 123 ? 1.432 -18.328 -22.656 1 91.81 123 ALA B CA 1
ATOM 4950 C C . ALA B 1 123 ? 2.711 -18.266 -23.484 1 91.81 123 ALA B C 1
ATOM 4952 O O . ALA B 1 123 ? 2.832 -18.938 -24.516 1 91.81 123 ALA B O 1
ATOM 4953 N N . ALA B 1 124 ? 3.604 -17.484 -23.016 1 95.12 124 ALA B N 1
ATOM 4954 C CA . ALA B 1 124 ? 4.879 -17.375 -23.719 1 95.12 124 ALA B CA 1
ATOM 4955 C C . ALA B 1 124 ? 5.66 -18.672 -23.656 1 95.12 124 ALA B C 1
ATOM 4957 O O . ALA B 1 124 ? 6.328 -19.047 -24.625 1 95.12 124 ALA B O 1
ATOM 4958 N N . SER B 1 125 ? 5.645 -19.344 -22.531 1 96.5 125 SER B N 1
ATOM 4959 C CA . SER B 1 125 ? 6.324 -20.625 -22.406 1 96.5 125 SER B CA 1
ATOM 4960 C C . SER B 1 125 ? 5.77 -21.641 -23.391 1 96.5 125 SER B C 1
ATOM 4962 O O . SER B 1 125 ? 6.527 -22.391 -24.016 1 96.5 125 SER B O 1
ATOM 4964 N N . GLU B 1 126 ? 4.492 -21.672 -23.547 1 93.5 126 GLU B N 1
ATOM 4965 C CA . GLU B 1 126 ? 3.852 -22.625 -24.453 1 93.5 126 GLU B CA 1
ATOM 4966 C C . GLU B 1 126 ? 4.121 -22.281 -25.906 1 93.5 126 GLU B C 1
ATOM 4968 O O . GLU B 1 126 ? 4.375 -23.172 -26.734 1 93.5 126 GLU B O 1
ATOM 4973 N N . GLU B 1 127 ? 4.121 -21.016 -26.266 1 94.25 127 GLU B N 1
ATOM 4974 C CA . GLU B 1 127 ? 4.223 -20.609 -27.656 1 94.25 127 GLU B CA 1
ATOM 4975 C C . GLU B 1 127 ? 5.68 -20.547 -28.109 1 94.25 127 GLU B C 1
ATOM 4977 O O . GLU B 1 127 ? 6.012 -20.938 -29.234 1 94.25 127 GLU B O 1
ATOM 4982 N N . LEU B 1 128 ? 6.52 -20.047 -27.281 1 95.75 128 LEU B N 1
ATOM 4983 C CA . LEU B 1 128 ? 7.887 -19.781 -27.703 1 95.75 128 LEU B CA 1
ATOM 4984 C C . LEU B 1 128 ? 8.758 -21.016 -27.547 1 95.75 128 LEU B C 1
ATOM 4986 O O . LEU B 1 128 ? 9.742 -21.188 -28.281 1 95.75 128 LEU B O 1
ATOM 4990 N N . ILE B 1 129 ? 8.5 -21.844 -26.547 1 96.88 129 ILE B N 1
ATOM 4991 C CA . ILE B 1 129 ? 9.25 -23.094 -26.391 1 96.88 129 ILE B CA 1
ATOM 4992 C C . ILE B 1 129 ? 8.672 -24.156 -27.328 1 96.88 129 ILE B C 1
ATOM 4994 O O . ILE B 1 129 ? 7.617 -24.719 -27.047 1 96.88 129 ILE B O 1
ATOM 4998 N N . THR B 1 130 ? 9.352 -24.5 -28.344 1 95.25 130 THR B N 1
ATOM 4999 C CA . THR B 1 130 ? 8.852 -25.422 -29.359 1 95.25 130 THR B CA 1
ATOM 5000 C C . THR B 1 130 ? 9.164 -26.859 -28.984 1 95.25 130 THR B C 1
ATOM 5002 O O . THR B 1 130 ? 8.414 -27.781 -29.328 1 95.25 130 THR B O 1
ATOM 5005 N N . ASP B 1 131 ? 10.297 -27.062 -28.328 1 94.75 131 ASP B N 1
ATOM 5006 C CA . ASP B 1 131 ? 10.688 -28.391 -27.844 1 94.75 131 ASP B CA 1
ATOM 5007 C C . ASP B 1 131 ? 11.5 -28.281 -26.562 1 94.75 131 ASP B C 1
ATOM 5009 O O . ASP B 1 131 ? 12.242 -27.328 -26.359 1 94.75 131 ASP B O 1
ATOM 5013 N N . ALA B 1 132 ? 11.195 -29.188 -25.703 1 96.06 132 ALA B N 1
ATOM 5014 C CA . ALA B 1 132 ? 11.93 -29.188 -24.453 1 96.06 132 ALA B CA 1
ATOM 5015 C C . ALA B 1 132 ? 12.172 -30.625 -23.969 1 96.06 132 ALA B C 1
ATOM 5017 O O . ALA B 1 132 ? 11.273 -31.469 -24.031 1 96.06 132 ALA B O 1
ATOM 5018 N N . ASN B 1 133 ? 13.414 -30.922 -23.656 1 95.5 133 ASN B N 1
ATOM 5019 C CA . ASN B 1 133 ? 13.789 -32.188 -23.016 1 95.5 133 ASN B CA 1
ATOM 5020 C C . ASN B 1 133 ? 14.383 -31.953 -21.625 1 95.5 133 ASN B C 1
ATOM 5022 O O . ASN B 1 133 ? 15.219 -31.062 -21.438 1 95.5 133 ASN B O 1
ATOM 5026 N N . SER B 1 134 ? 13.781 -32.594 -20.672 1 95.19 134 SER B N 1
ATOM 5027 C CA . SER B 1 134 ? 14.25 -32.438 -19.297 1 95.19 134 SER B CA 1
ATOM 5028 C C . SER B 1 134 ? 14.75 -33.781 -18.734 1 95.19 134 SER B C 1
ATOM 5030 O O . SER B 1 134 ? 14.273 -34.844 -19.125 1 95.19 134 SER B O 1
ATOM 5032 N N . SER B 1 135 ? 15.797 -33.688 -17.891 1 92.88 135 SER B N 1
ATOM 5033 C CA . SER B 1 135 ? 16.359 -34.906 -17.297 1 92.88 135 SER B CA 1
ATOM 5034 C C . SER B 1 135 ? 16.906 -34.625 -15.906 1 92.88 135 SER B C 1
ATOM 5036 O O . SER B 1 135 ? 17.203 -33.469 -15.562 1 92.88 135 SER B O 1
ATOM 5038 N N . ILE B 1 136 ? 16.844 -35.625 -15.133 1 91.88 136 ILE B N 1
ATOM 5039 C CA . ILE B 1 136 ? 17.5 -35.625 -13.836 1 91.88 136 ILE B CA 1
ATOM 5040 C C . ILE B 1 136 ? 18.516 -36.781 -13.781 1 91.88 136 ILE B C 1
ATOM 5042 O O . ILE B 1 136 ? 18.141 -37.938 -13.781 1 91.88 136 ILE B O 1
ATOM 5046 N N . ILE B 1 137 ? 19.812 -36.406 -13.836 1 87.25 137 ILE B N 1
ATOM 5047 C CA . ILE B 1 137 ? 20.875 -37.406 -13.836 1 87.25 137 ILE B CA 1
ATOM 5048 C C . ILE B 1 137 ? 21.891 -37.062 -12.758 1 87.25 137 ILE B C 1
ATOM 5050 O O . ILE B 1 137 ? 22.406 -35.938 -12.703 1 87.25 137 ILE B O 1
ATOM 5054 N N . ASP B 1 138 ? 22.422 -38.031 -11.969 1 82.25 138 ASP B N 1
ATOM 5055 C CA . ASP B 1 138 ? 23.5 -37.906 -10.992 1 82.25 138 ASP B CA 1
ATOM 5056 C C . ASP B 1 138 ? 23.359 -36.625 -10.156 1 82.25 138 ASP B C 1
ATOM 5058 O O . ASP B 1 138 ? 24.297 -35.844 -10.055 1 82.25 138 ASP B O 1
ATOM 5062 N N . ASP B 1 139 ? 22.172 -36.25 -9.703 1 83.81 139 ASP B N 1
ATOM 5063 C CA . ASP B 1 139 ? 21.891 -35.156 -8.797 1 83.81 139 ASP B CA 1
ATOM 5064 C C . ASP B 1 139 ? 21.938 -33.812 -9.531 1 83.81 139 ASP B C 1
ATOM 5066 O O . ASP B 1 139 ? 22.219 -32.781 -8.922 1 83.81 139 ASP B O 1
ATOM 5070 N N . TYR B 1 140 ? 21.953 -33.938 -10.891 1 89.94 140 TYR B N 1
ATOM 5071 C CA . TYR B 1 140 ? 21.812 -32.75 -11.711 1 89.94 140 TYR B CA 1
ATOM 5072 C C . TYR B 1 140 ? 20.484 -32.75 -12.469 1 89.94 140 TYR B C 1
ATOM 5074 O O . TYR B 1 140 ? 20.047 -33.812 -12.945 1 89.94 140 TYR B O 1
ATOM 5082 N N . PHE B 1 141 ? 19.844 -31.672 -12.477 1 93.56 141 PHE B N 1
ATOM 5083 C CA . PHE B 1 141 ? 18.688 -31.516 -13.352 1 93.56 141 PHE B CA 1
ATOM 5084 C C . PHE B 1 141 ? 19.016 -30.594 -14.516 1 93.56 141 PHE B C 1
ATOM 5086 O O . PHE B 1 141 ? 19.812 -29.672 -14.375 1 93.56 141 PHE B O 1
ATOM 5093 N N . SER B 1 142 ? 18.469 -30.906 -15.68 1 94.25 142 SER B N 1
ATOM 5094 C CA . SER B 1 142 ? 18.797 -30.109 -16.859 1 94.25 142 SER B CA 1
ATOM 5095 C C . SER B 1 142 ? 17.594 -29.969 -17.781 1 94.25 142 SER B C 1
ATOM 5097 O O . SER B 1 142 ? 16.672 -30.781 -17.734 1 94.25 142 SER B O 1
ATOM 5099 N N . CYS B 1 143 ? 17.547 -28.891 -18.5 1 96.75 143 CYS B N 1
ATOM 5100 C CA . CYS B 1 143 ? 16.578 -28.625 -19.547 1 96.75 143 CYS B CA 1
ATOM 5101 C C . CYS B 1 143 ? 17.266 -28.234 -20.844 1 96.75 143 CYS B C 1
ATOM 5103 O O . CYS B 1 143 ? 18.141 -27.375 -20.859 1 96.75 143 CYS B O 1
ATOM 5105 N N . GLU B 1 144 ? 17 -28.969 -21.859 1 95.19 144 GLU B N 1
ATOM 5106 C CA . GLU B 1 144 ? 17.328 -28.547 -23.219 1 95.19 144 GLU B CA 1
ATOM 5107 C C . GLU B 1 144 ? 16.125 -27.906 -23.906 1 95.19 144 GLU B C 1
ATOM 5109 O O . GLU B 1 144 ? 15.148 -28.578 -24.234 1 95.19 144 GLU B O 1
ATOM 5114 N N . ILE B 1 145 ? 16.219 -26.609 -24.156 1 96.75 145 ILE B N 1
ATOM 5115 C CA . ILE B 1 145 ? 15.062 -25.844 -24.594 1 96.75 145 ILE B CA 1
ATOM 5116 C C . ILE B 1 145 ? 15.312 -25.266 -25.984 1 96.75 145 ILE B C 1
ATOM 5118 O O . ILE B 1 145 ? 16.359 -24.656 -26.234 1 96.75 145 ILE B O 1
ATOM 5122 N N . GLU B 1 146 ? 14.391 -25.516 -26.844 1 95.44 146 GLU B N 1
ATOM 5123 C CA . GLU B 1 146 ? 14.391 -24.875 -28.156 1 95.44 146 GLU B CA 1
ATOM 5124 C C . GLU B 1 146 ? 13.367 -23.75 -28.234 1 95.44 146 GLU B C 1
ATOM 5126 O O . GLU B 1 146 ? 12.172 -23.969 -28.016 1 95.44 146 GLU B O 1
ATOM 5131 N N . LEU B 1 147 ? 13.875 -22.531 -28.547 1 95.25 147 LEU B N 1
ATOM 5132 C CA . LEU B 1 147 ? 13.016 -21.359 -28.547 1 95.25 147 LEU B CA 1
ATOM 5133 C C . LEU B 1 147 ? 12.938 -20.734 -29.938 1 95.25 147 LEU B C 1
ATOM 5135 O O . LEU B 1 147 ? 13.953 -20.609 -30.625 1 95.25 147 LEU B O 1
ATOM 5139 N N . ASP B 1 148 ? 11.727 -20.391 -30.297 1 94.25 148 ASP B N 1
ATOM 5140 C CA . ASP B 1 148 ? 11.469 -19.672 -31.547 1 94.25 148 ASP B CA 1
ATOM 5141 C C . ASP B 1 148 ? 10.836 -18.297 -31.281 1 94.25 148 ASP B C 1
ATOM 5143 O O . ASP B 1 148 ? 9.633 -18.219 -31.031 1 94.25 148 ASP B O 1
ATOM 5147 N N . PHE B 1 149 ? 11.562 -17.266 -31.484 1 91.69 149 PHE B N 1
ATOM 5148 C CA . PHE B 1 149 ? 11.102 -15.93 -31.125 1 91.69 149 PHE B CA 1
ATOM 5149 C C . PHE B 1 149 ? 10.227 -15.336 -32.219 1 91.69 149 PHE B C 1
ATOM 5151 O O . PHE B 1 149 ? 9.594 -14.297 -32.031 1 91.69 149 PHE B O 1
ATOM 5158 N N . GLU B 1 150 ? 10.133 -15.945 -33.312 1 89.88 150 GLU B N 1
ATOM 5159 C CA . GLU B 1 150 ? 9.211 -15.492 -34.344 1 89.88 150 GLU B CA 1
ATOM 5160 C C . GLU B 1 150 ? 7.762 -15.688 -33.938 1 89.88 150 GLU B C 1
ATOM 5162 O O . GLU B 1 150 ? 6.871 -14.977 -34.406 1 89.88 150 GLU B O 1
ATOM 5167 N N . ARG B 1 151 ? 7.598 -16.547 -33.031 1 93.56 151 ARG B N 1
ATOM 5168 C CA . ARG B 1 151 ? 6.246 -16.875 -32.562 1 93.56 151 ARG B CA 1
ATOM 5169 C C . ARG B 1 151 ? 5.762 -15.859 -31.531 1 93.56 151 ARG B C 1
ATOM 5171 O O . ARG B 1 151 ? 4.652 -15.984 -31.016 1 93.56 151 ARG B O 1
ATOM 5178 N N . ARG B 1 152 ? 6.508 -14.883 -31.234 1 91.56 152 ARG B N 1
ATOM 5179 C CA . ARG B 1 152 ? 6.109 -13.812 -30.328 1 91.56 152 ARG B CA 1
ATOM 5180 C C . ARG B 1 152 ? 4.859 -13.102 -30.828 1 91.56 152 ARG B C 1
ATOM 5182 O O . ARG B 1 152 ? 4.105 -12.531 -30.031 1 91.56 152 ARG B O 1
ATOM 5189 N N . GLU B 1 153 ? 4.586 -13.172 -32.062 1 90.06 153 GLU B N 1
ATOM 5190 C CA . GLU B 1 153 ? 3.432 -12.508 -32.688 1 90.06 153 GLU B CA 1
ATOM 5191 C C . GLU B 1 153 ? 2.127 -13.148 -32.219 1 90.06 153 GLU B C 1
ATOM 5193 O O . GLU B 1 153 ? 1.066 -12.523 -32.281 1 90.06 153 GLU B O 1
ATOM 5198 N N . LEU B 1 154 ? 2.25 -14.391 -31.75 1 91.56 154 LEU B N 1
ATOM 5199 C CA . LEU B 1 154 ? 1.062 -15.117 -31.297 1 91.56 154 LEU B CA 1
ATOM 5200 C C . LEU B 1 154 ? 0.681 -14.711 -29.875 1 91.56 154 LEU B C 1
ATOM 5202 O O . LEU B 1 154 ? -0.407 -15.047 -29.406 1 91.56 154 LEU B O 1
ATOM 5206 N N . LEU B 1 155 ? 1.58 -13.984 -29.281 1 91.56 155 LEU B N 1
ATOM 5207 C CA . LEU B 1 155 ? 1.335 -13.594 -27.906 1 91.56 155 LEU B CA 1
ATOM 5208 C C . LEU B 1 155 ? 0.482 -12.328 -27.844 1 91.56 155 LEU B C 1
ATOM 5210 O O . LEU B 1 155 ? 0.37 -11.602 -28.828 1 91.56 155 LEU B O 1
ATOM 5214 N N . SER B 1 156 ? -0.21 -12.172 -26.703 1 85.31 156 SER B N 1
ATOM 5215 C CA . SER B 1 156 ? -0.921 -10.914 -26.469 1 85.31 156 SER B CA 1
ATOM 5216 C C . SER B 1 156 ? 0.034 -9.727 -26.469 1 85.31 156 SER B C 1
ATOM 5218 O O . SER B 1 156 ? 1.246 -9.898 -26.328 1 85.31 156 SER B O 1
ATOM 5220 N N . ALA B 1 157 ? -0.465 -8.547 -26.609 1 79.81 157 ALA B N 1
ATOM 5221 C CA . ALA B 1 157 ? 0.358 -7.348 -26.672 1 79.81 157 ALA B CA 1
ATOM 5222 C C . ALA B 1 157 ? 1.174 -7.172 -25.391 1 79.81 157 ALA B C 1
ATOM 5224 O O . ALA B 1 157 ? 2.355 -6.82 -25.438 1 79.81 157 ALA B O 1
ATOM 5225 N N . ILE B 1 158 ? 0.588 -7.484 -24.312 1 80.94 158 ILE B N 1
ATOM 5226 C CA . ILE B 1 158 ? 1.272 -7.309 -23.031 1 80.94 158 ILE B CA 1
ATOM 5227 C C . ILE B 1 158 ? 2.395 -8.336 -22.906 1 80.94 158 ILE B C 1
ATOM 5229 O O . ILE B 1 158 ? 3.482 -8.016 -22.422 1 80.94 158 ILE B O 1
ATOM 5233 N N . ASP B 1 159 ? 2.16 -9.516 -23.328 1 87.12 159 ASP B N 1
ATOM 5234 C CA . ASP B 1 159 ? 3.18 -10.555 -23.234 1 87.12 159 ASP B CA 1
ATOM 5235 C C . ASP B 1 159 ? 4.309 -10.305 -24.234 1 87.12 159 ASP B C 1
ATOM 5237 O O . ASP B 1 159 ? 5.457 -10.68 -23.984 1 87.12 159 ASP B O 1
ATOM 5241 N N . GLN B 1 160 ? 3.977 -9.68 -25.281 1 86 160 GLN B N 1
ATOM 5242 C CA . GLN B 1 160 ? 5.02 -9.305 -26.234 1 86 160 GLN B CA 1
ATOM 5243 C C . GLN B 1 160 ? 5.98 -8.289 -25.625 1 86 160 GLN B C 1
ATOM 5245 O O . GLN B 1 160 ? 7.188 -8.344 -25.875 1 86 160 GLN B O 1
ATOM 5250 N N . LEU B 1 161 ? 5.371 -7.504 -24.797 1 81.19 161 LEU B N 1
ATOM 5251 C CA . LEU B 1 161 ? 6.199 -6.5 -24.141 1 81.19 161 LEU B CA 1
ATOM 5252 C C . LEU B 1 161 ? 7.102 -7.141 -23.094 1 81.19 161 LEU B C 1
ATOM 5254 O O . LEU B 1 161 ? 8.188 -6.633 -22.797 1 81.19 161 LEU B O 1
ATOM 5258 N N . LYS B 1 162 ? 6.684 -8.258 -22.562 1 87.62 162 LYS B N 1
ATOM 5259 C CA . LYS B 1 162 ? 7.418 -8.93 -21.484 1 87.62 162 LYS B CA 1
ATOM 5260 C C . LYS B 1 162 ? 8.438 -9.906 -22.062 1 87.62 162 LYS B C 1
ATOM 5262 O O . LYS B 1 162 ? 9.242 -10.477 -21.312 1 87.62 162 LYS B O 1
ATOM 5267 N N . THR B 1 163 ? 8.359 -10.125 -23.328 1 89.81 163 THR B N 1
ATOM 5268 C CA . THR B 1 163 ? 9.289 -11.039 -23.984 1 89.81 163 THR B CA 1
ATOM 5269 C C . THR B 1 163 ? 10.102 -10.32 -25.047 1 89.81 163 THR B C 1
ATOM 5271 O O . THR B 1 163 ? 9.586 -9.453 -25.766 1 89.81 163 THR B O 1
ATOM 5274 N N . SER B 1 164 ? 11.398 -10.531 -25 1 85.88 164 SER B N 1
ATOM 5275 C CA . SER B 1 164 ? 12.289 -9.938 -26 1 85.88 164 SER B CA 1
ATOM 5276 C C . SER B 1 164 ? 13.008 -11.016 -26.812 1 85.88 164 SER B C 1
ATOM 5278 O O . SER B 1 164 ? 13.242 -12.117 -26.312 1 85.88 164 SER B O 1
ATOM 5280 N N . ASP B 1 165 ? 13.188 -10.656 -28.047 1 85.62 165 ASP B N 1
ATOM 5281 C CA . ASP B 1 165 ? 14.055 -11.508 -28.844 1 85.62 165 ASP B CA 1
ATOM 5282 C C . ASP B 1 165 ? 15.508 -11.367 -28.422 1 85.62 165 ASP B C 1
ATOM 5284 O O . ASP B 1 165 ? 16.188 -10.422 -28.812 1 85.62 165 ASP B O 1
ATOM 5288 N N . VAL B 1 166 ? 15.945 -12.32 -27.672 1 87.69 166 VAL B N 1
ATOM 5289 C CA . VAL B 1 166 ? 17.25 -12.242 -27.031 1 87.69 166 VAL B CA 1
ATOM 5290 C C . VAL B 1 166 ? 18.359 -12.5 -28.047 1 87.69 166 VAL B C 1
ATOM 5292 O O . VAL B 1 166 ? 19.531 -12.312 -27.766 1 87.69 166 VAL B O 1
ATOM 5295 N N . THR B 1 167 ? 18.047 -12.898 -29.234 1 85.69 167 THR B N 1
ATOM 5296 C CA . THR B 1 167 ? 19.047 -13.18 -30.25 1 85.69 167 THR B CA 1
ATOM 5297 C C . THR B 1 167 ? 19.359 -11.922 -31.062 1 85.69 167 THR B C 1
ATOM 5299 O O . THR B 1 167 ? 20.359 -11.875 -31.781 1 85.69 167 THR B O 1
ATOM 5302 N N . SER B 1 168 ? 18.531 -10.922 -30.953 1 81.31 168 SER B N 1
ATOM 5303 C CA . SER B 1 168 ? 18.641 -9.758 -31.828 1 81.31 168 SER B CA 1
ATOM 5304 C C . SER B 1 168 ? 19.625 -8.734 -31.25 1 81.31 168 SER B C 1
ATOM 5306 O O . SER B 1 168 ? 20.141 -7.883 -31.984 1 81.31 168 SER B O 1
ATOM 5308 N N . ALA B 1 169 ? 19.906 -8.68 -30.016 1 82.19 169 ALA B N 1
ATOM 5309 C CA . ALA B 1 169 ? 20.781 -7.699 -29.391 1 82.19 169 ALA B CA 1
ATOM 5310 C C . ALA B 1 169 ? 21.609 -8.328 -28.281 1 82.19 169 ALA B C 1
ATOM 5312 O O . ALA B 1 169 ? 21.281 -9.422 -27.797 1 82.19 169 ALA B O 1
ATOM 5313 N N . PRO B 1 170 ? 22.75 -7.676 -28 1 85.12 170 PRO B N 1
ATOM 5314 C CA . PRO B 1 170 ? 23.531 -8.172 -26.859 1 85.12 170 PRO B CA 1
ATOM 5315 C C . PRO B 1 170 ? 22.859 -7.887 -25.516 1 85.12 170 PRO B C 1
ATOM 5317 O O . PRO B 1 170 ? 22.25 -6.832 -25.344 1 85.12 170 PRO B O 1
ATOM 5320 N N . PHE B 1 171 ? 22.891 -8.852 -24.688 1 84.62 171 PHE B N 1
ATOM 5321 C CA . PHE B 1 171 ? 22.344 -8.727 -23.344 1 84.62 171 PHE B CA 1
ATOM 5322 C C . PHE B 1 171 ? 23.375 -9.133 -22.297 1 84.62 171 PHE B C 1
ATOM 5324 O O . PHE B 1 171 ? 24.312 -9.875 -22.594 1 84.62 171 PHE B O 1
ATOM 5331 N N . TYR B 1 172 ? 23.219 -8.547 -21.125 1 82.06 172 TYR B N 1
ATOM 5332 C CA . TYR B 1 172 ? 23.938 -9.102 -19.969 1 82.06 172 TYR B CA 1
ATOM 5333 C C . TYR B 1 172 ? 23.234 -10.352 -19.453 1 82.06 172 TYR B C 1
ATOM 5335 O O . TYR B 1 172 ? 22.047 -10.328 -19.156 1 82.06 172 TYR B O 1
ATOM 5343 N N . LEU B 1 173 ? 23.938 -11.43 -19.391 1 85.69 173 LEU B N 1
ATOM 5344 C CA . LEU B 1 173 ? 23.375 -12.688 -18.906 1 85.69 173 LEU B CA 1
ATOM 5345 C C . LEU B 1 173 ? 23.453 -12.773 -17.391 1 85.69 173 LEU B C 1
ATOM 5347 O O . LEU B 1 173 ? 24.516 -12.523 -16.797 1 85.69 173 LEU B O 1
ATOM 5351 N N . GLN B 1 174 ? 22.328 -13.062 -16.828 1 85.94 174 GLN B N 1
ATOM 5352 C CA . GLN B 1 174 ? 22.25 -13.227 -15.375 1 85.94 174 GLN B CA 1
ATOM 5353 C C . GLN B 1 174 ? 21.828 -14.648 -15.008 1 85.94 174 GLN B C 1
ATOM 5355 O O . GLN B 1 174 ? 20.719 -15.07 -15.305 1 85.94 174 GLN B O 1
ATOM 5360 N N . LEU B 1 175 ? 22.719 -15.359 -14.359 1 87.25 175 LEU B N 1
ATOM 5361 C CA . LEU B 1 175 ? 22.438 -16.734 -13.945 1 87.25 175 LEU B CA 1
ATOM 5362 C C . LEU B 1 175 ? 22.078 -16.781 -12.469 1 87.25 175 LEU B C 1
ATOM 5364 O O . LEU B 1 175 ? 22.859 -16.344 -11.617 1 87.25 175 LEU B O 1
ATOM 5368 N N . ALA B 1 176 ? 20.891 -17.266 -12.203 1 88.06 176 ALA B N 1
ATOM 5369 C CA . ALA B 1 176 ? 20.422 -17.312 -10.82 1 88.06 176 ALA B CA 1
ATOM 5370 C C . ALA B 1 176 ? 19.953 -18.734 -10.461 1 88.06 176 ALA B C 1
ATOM 5372 O O . ALA B 1 176 ? 19.438 -19.453 -11.305 1 88.06 176 ALA B O 1
ATOM 5373 N N . LEU B 1 177 ? 20.25 -19.078 -9.227 1 87.75 177 LEU B N 1
ATOM 5374 C CA . LEU B 1 177 ? 19.781 -20.328 -8.625 1 87.75 177 LEU B CA 1
ATOM 5375 C C . LEU B 1 177 ? 18.953 -20.047 -7.375 1 87.75 177 LEU B C 1
ATOM 5377 O O . LEU B 1 177 ? 19.156 -19.047 -6.695 1 87.75 177 LEU B O 1
ATOM 5381 N N . GLY B 1 178 ? 18.047 -20.891 -7.172 1 88.12 178 GLY B N 1
ATOM 5382 C CA . GLY B 1 178 ? 17.25 -20.734 -5.965 1 88.12 178 GLY B CA 1
ATOM 5383 C C . GLY B 1 178 ? 16.203 -21.812 -5.797 1 88.12 178 GLY B C 1
ATOM 5384 O O . GLY B 1 178 ? 16.281 -22.875 -6.418 1 88.12 178 GLY B O 1
ATOM 5385 N N . TYR B 1 179 ? 15.289 -21.547 -4.941 1 88.44 179 TYR B N 1
ATOM 5386 C CA . TYR B 1 179 ? 14.227 -22.5 -4.633 1 88.44 179 TYR B CA 1
ATOM 5387 C C . TYR B 1 179 ? 12.961 -22.188 -5.41 1 88.44 179 TYR B C 1
ATOM 5389 O O . TYR B 1 179 ? 12.773 -21.047 -5.867 1 88.44 179 TYR B O 1
ATOM 5397 N N . ALA B 1 180 ? 12.188 -23.188 -5.594 1 91.38 180 ALA B N 1
ATOM 5398 C CA . ALA B 1 180 ? 10.922 -23.047 -6.305 1 91.38 180 ALA B CA 1
ATOM 5399 C C . ALA B 1 180 ? 9.797 -23.781 -5.578 1 91.38 180 ALA B C 1
ATOM 5401 O O . ALA B 1 180 ? 10.055 -24.641 -4.742 1 91.38 180 ALA B O 1
ATOM 5402 N N . ASP B 1 181 ? 8.641 -23.344 -5.832 1 89.94 181 ASP B N 1
ATOM 5403 C CA . ASP B 1 181 ? 7.469 -24.016 -5.281 1 89.94 181 ASP B CA 1
ATOM 5404 C C . ASP B 1 181 ? 7.301 -25.406 -5.887 1 89.94 181 ASP B C 1
ATOM 5406 O O . ASP B 1 181 ? 7.312 -25.562 -7.109 1 89.94 181 ASP B O 1
ATOM 5410 N N . PRO B 1 182 ? 7.152 -26.391 -5.082 1 90.25 182 PRO B N 1
ATOM 5411 C CA . PRO B 1 182 ? 7.105 -27.766 -5.602 1 90.25 182 PRO B CA 1
ATOM 5412 C C . PRO B 1 182 ? 5.824 -28.062 -6.379 1 90.25 182 PRO B C 1
ATOM 5414 O O . PRO B 1 182 ? 5.758 -29.047 -7.121 1 90.25 182 PRO B O 1
ATOM 5417 N N . TYR B 1 183 ? 4.801 -27.234 -6.203 1 89.06 183 TYR B N 1
ATOM 5418 C CA . TYR B 1 183 ? 3.523 -27.531 -6.84 1 89.06 183 TYR B CA 1
ATOM 5419 C C . TYR B 1 183 ? 3.328 -26.688 -8.094 1 89.06 183 TYR B C 1
ATOM 5421 O O . TYR B 1 183 ? 2.902 -27.203 -9.133 1 89.06 183 TYR B O 1
ATOM 5429 N N . THR B 1 184 ? 3.668 -25.422 -8 1 91.88 184 THR B N 1
ATOM 5430 C CA . THR B 1 184 ? 3.377 -24.5 -9.102 1 91.88 184 THR B CA 1
ATOM 5431 C C . THR B 1 184 ? 4.625 -24.25 -9.938 1 91.88 184 THR B C 1
ATOM 5433 O O . THR B 1 184 ? 4.543 -23.672 -11.023 1 91.88 184 THR B O 1
ATOM 5436 N N . PHE B 1 185 ? 5.809 -24.609 -9.516 1 94.19 185 PHE B N 1
ATOM 5437 C CA . PHE B 1 185 ? 7.09 -24.391 -10.18 1 94.19 185 PHE B CA 1
ATOM 5438 C C . PHE B 1 185 ? 7.484 -22.922 -10.148 1 94.19 185 PHE B C 1
ATOM 5440 O O . PHE B 1 185 ? 8.438 -22.516 -10.82 1 94.19 185 PHE B O 1
ATOM 5447 N N . ALA B 1 186 ? 6.668 -22.156 -9.406 1 93.06 186 ALA B N 1
ATOM 5448 C CA . ALA B 1 186 ? 7 -20.734 -9.312 1 93.06 186 ALA B CA 1
ATOM 5449 C C . ALA B 1 186 ? 8.289 -20.531 -8.523 1 93.06 186 ALA B C 1
ATOM 5451 O O . ALA B 1 186 ? 8.477 -21.109 -7.453 1 93.06 186 ALA B O 1
ATOM 5452 N N . LYS B 1 187 ? 9.133 -19.703 -9.039 1 92.12 187 LYS B N 1
ATOM 5453 C CA . LYS B 1 187 ? 10.43 -19.453 -8.406 1 92.12 187 LYS B CA 1
ATOM 5454 C C . LYS B 1 187 ? 10.281 -18.578 -7.16 1 92.12 187 LYS B C 1
ATOM 5456 O O . LYS B 1 187 ? 9.438 -17.672 -7.129 1 92.12 187 LYS B O 1
ATOM 5461 N N . LYS B 1 188 ? 11.047 -18.938 -6.211 1 87.38 188 LYS B N 1
ATOM 5462 C CA . LYS B 1 188 ? 11.203 -18.047 -5.059 1 87.38 188 LYS B CA 1
ATOM 5463 C C . LYS B 1 188 ? 12.422 -17.141 -5.227 1 87.38 188 LYS B C 1
ATOM 5465 O O . LYS B 1 188 ? 13.289 -17.406 -6.066 1 87.38 188 LYS B O 1
ATOM 5470 N N . LYS B 1 189 ? 12.438 -16.125 -4.473 1 82.31 189 LYS B N 1
ATOM 5471 C CA . LYS B 1 189 ? 13.547 -15.172 -4.551 1 82.31 189 LYS B CA 1
ATOM 5472 C C . LYS B 1 189 ? 14.875 -15.852 -4.258 1 82.31 189 LYS B C 1
ATOM 5474 O O . LYS B 1 189 ? 14.969 -16.688 -3.348 1 82.31 189 LYS B O 1
ATOM 5479 N N . HIS B 1 190 ? 15.828 -15.531 -5.039 1 80.5 190 HIS B N 1
ATOM 5480 C CA . HIS B 1 190 ? 17.156 -16.078 -4.785 1 80.5 190 HIS B CA 1
ATOM 5481 C C . HIS B 1 190 ? 17.781 -15.445 -3.545 1 80.5 190 HIS B C 1
ATOM 5483 O O . HIS B 1 190 ? 17.234 -14.484 -2.994 1 80.5 190 HIS B O 1
ATOM 5489 N N . SER B 1 191 ? 18.875 -16.016 -3.184 1 74.38 191 SER B N 1
ATOM 5490 C CA . SER B 1 191 ? 19.578 -15.484 -2.023 1 74.38 191 SER B CA 1
ATOM 5491 C C . SER B 1 191 ? 20.047 -14.055 -2.27 1 74.38 191 SER B C 1
ATOM 5493 O O . SER B 1 191 ? 20.5 -13.727 -3.369 1 74.38 191 SER B O 1
ATOM 5495 N N . LEU B 1 192 ? 19.922 -13.242 -1.269 1 70.94 192 LEU B N 1
ATOM 5496 C CA . LEU B 1 192 ? 20.375 -11.859 -1.359 1 70.94 192 LEU B CA 1
ATOM 5497 C C . LEU B 1 192 ? 21.766 -11.695 -0.762 1 70.94 192 LEU B C 1
ATOM 5499 O O . LEU B 1 192 ? 22.328 -10.594 -0.773 1 70.94 192 LEU B O 1
ATOM 5503 N N . TRP B 1 193 ? 22.328 -12.742 -0.347 1 67.69 193 TRP B N 1
ATOM 5504 C CA . TRP B 1 193 ? 23.641 -12.711 0.289 1 67.69 193 TRP B CA 1
ATOM 5505 C C . TRP B 1 193 ? 24.703 -13.312 -0.626 1 67.69 193 TRP B C 1
ATOM 5507 O O . TRP B 1 193 ? 24.391 -14.172 -1.457 1 67.69 193 TRP B O 1
ATOM 5517 N N . ASP B 1 194 ? 25.828 -12.812 -0.327 1 66.25 194 ASP B N 1
ATOM 5518 C CA . ASP B 1 194 ? 26.938 -13.352 -1.104 1 66.25 194 ASP B CA 1
ATOM 5519 C C . ASP B 1 194 ? 27.109 -14.852 -0.857 1 66.25 194 ASP B C 1
ATOM 5521 O O . ASP B 1 194 ? 26.984 -15.312 0.278 1 66.25 194 ASP B O 1
ATOM 5525 N N . GLY B 1 195 ? 27.141 -15.547 -1.821 1 69.75 195 GLY B N 1
ATOM 5526 C CA . GLY B 1 195 ? 27.266 -16.984 -1.769 1 69.75 195 GLY B CA 1
ATOM 5527 C C . GLY B 1 195 ? 27 -17.656 -3.102 1 69.75 195 GLY B C 1
ATOM 5528 O O . GLY B 1 195 ? 26.859 -16.984 -4.125 1 69.75 195 GLY B O 1
ATOM 5529 N N . PRO B 1 196 ? 26.984 -18.875 -3.051 1 70.38 196 PRO B N 1
ATOM 5530 C CA . PRO B 1 196 ? 26.812 -19.625 -4.297 1 70.38 196 PRO B CA 1
ATOM 5531 C C . PRO B 1 196 ? 25.422 -19.422 -4.918 1 70.38 196 PRO B C 1
ATOM 5533 O O . PRO B 1 196 ? 25.25 -19.609 -6.125 1 70.38 196 PRO B O 1
ATOM 5536 N N . LEU B 1 197 ? 24.469 -19.016 -4.07 1 76.25 197 LEU B N 1
ATOM 5537 C CA . LEU B 1 197 ? 23.109 -18.891 -4.582 1 76.25 197 LEU B CA 1
ATOM 5538 C C . LEU B 1 197 ? 22.812 -17.438 -4.992 1 76.25 197 LEU B C 1
ATOM 5540 O O . LEU B 1 197 ? 21.688 -17.125 -5.383 1 76.25 197 LEU B O 1
ATOM 5544 N N . PHE B 1 198 ? 23.906 -16.672 -4.871 1 77.44 198 PHE B N 1
ATOM 5545 C CA . PHE B 1 198 ? 23.75 -15.328 -5.402 1 77.44 198 PHE B CA 1
ATOM 5546 C C . PHE B 1 198 ? 23.953 -15.305 -6.91 1 77.44 198 PHE B C 1
ATOM 5548 O O . PHE B 1 198 ? 24.859 -15.977 -7.426 1 77.44 198 PHE B O 1
ATOM 5555 N N . PRO B 1 199 ? 23.156 -14.539 -7.586 1 80.75 199 PRO B N 1
ATOM 5556 C CA . PRO B 1 199 ? 23.203 -14.594 -9.047 1 80.75 199 PRO B CA 1
ATOM 5557 C C . PRO B 1 199 ? 24.531 -14.102 -9.625 1 80.75 199 PRO B C 1
ATOM 5559 O O . PRO B 1 199 ? 25.156 -13.219 -9.047 1 80.75 199 PRO B O 1
ATOM 5562 N N . TRP B 1 200 ? 24.891 -14.688 -10.75 1 79.19 200 TRP B N 1
ATOM 5563 C CA . TRP B 1 200 ? 26.047 -14.273 -11.539 1 79.19 200 TRP B CA 1
ATOM 5564 C C . TRP B 1 200 ? 25.625 -13.43 -12.727 1 79.19 200 TRP B C 1
ATOM 5566 O O . TRP B 1 200 ? 24.625 -13.719 -13.383 1 79.19 200 TRP B O 1
ATOM 5576 N N . THR B 1 201 ? 26.344 -12.375 -12.914 1 80.81 201 THR B N 1
ATOM 5577 C CA . THR B 1 201 ? 26.094 -11.547 -14.086 1 80.81 201 THR B CA 1
ATOM 5578 C C . THR B 1 201 ? 27.328 -11.461 -14.969 1 80.81 201 THR B C 1
ATOM 5580 O O . THR B 1 201 ? 28.453 -11.359 -14.469 1 80.81 201 THR B O 1
ATOM 5583 N N . SER B 1 202 ? 27.094 -11.539 -16.297 1 80.12 202 SER B N 1
ATOM 5584 C CA . SER B 1 202 ? 28.219 -11.406 -17.234 1 80.12 202 SER B CA 1
ATOM 5585 C C . SER B 1 202 ? 28.828 -10.016 -17.156 1 80.12 202 SER B C 1
ATOM 5587 O O . SER B 1 202 ? 28.125 -9.023 -16.969 1 80.12 202 SER B O 1
ATOM 5589 N N . SER B 1 203 ? 30.094 -9.898 -17.219 1 76.06 203 SER B N 1
ATOM 5590 C CA . SER B 1 203 ? 30.797 -8.625 -17.125 1 76.06 203 SER B CA 1
ATOM 5591 C C . SER B 1 203 ? 30.516 -7.746 -18.344 1 76.06 203 SER B C 1
ATOM 5593 O O . SER B 1 203 ? 30.562 -6.52 -18.25 1 76.06 203 SER B O 1
ATOM 5595 N N . GLU B 1 204 ? 30.328 -8.391 -19.438 1 78.31 204 GLU B N 1
ATOM 5596 C CA . GLU B 1 204 ? 30 -7.668 -20.672 1 78.31 204 GLU B CA 1
ATOM 5597 C C . GLU B 1 204 ? 28.719 -8.188 -21.297 1 78.31 204 GLU B C 1
ATOM 5599 O O . GLU B 1 204 ? 28.266 -9.281 -20.969 1 78.31 204 GLU B O 1
ATOM 5604 N N . ALA B 1 205 ? 28.219 -7.34 -22.109 1 82.44 205 ALA B N 1
ATOM 5605 C CA . ALA B 1 205 ? 27.047 -7.781 -22.875 1 82.44 205 ALA B CA 1
ATOM 5606 C C . ALA B 1 205 ? 27.422 -8.867 -23.875 1 82.44 205 ALA B C 1
ATOM 5608 O O . ALA B 1 205 ? 28.438 -8.773 -24.562 1 82.44 205 ALA B O 1
ATOM 5609 N N . VAL B 1 206 ? 26.672 -9.883 -23.859 1 82.62 206 VAL B N 1
ATOM 5610 C CA . VAL B 1 206 ? 26.953 -11.039 -24.703 1 82.62 206 VAL B CA 1
ATOM 5611 C C . VAL B 1 206 ? 25.938 -11.117 -25.844 1 82.62 206 VAL B C 1
ATOM 5613 O O . VAL B 1 206 ? 24.734 -11.031 -25.609 1 82.62 206 VAL B O 1
ATOM 5616 N N . SER B 1 207 ? 26.422 -11.141 -27.062 1 83.12 207 SER B N 1
ATOM 5617 C CA . SER B 1 207 ? 25.562 -11.438 -28.203 1 83.12 207 SER B CA 1
ATOM 5618 C C . SER B 1 207 ? 25.469 -12.938 -28.453 1 83.12 207 SER B C 1
ATOM 5620 O O . SER B 1 207 ? 26.484 -13.586 -28.719 1 83.12 207 SER B O 1
ATOM 5622 N N . LEU B 1 208 ? 24.359 -13.453 -28.406 1 83.31 208 LEU B N 1
ATOM 5623 C CA . LEU B 1 208 ? 24.172 -14.898 -28.516 1 83.31 208 LEU B CA 1
ATOM 5624 C C . LEU B 1 208 ? 24.484 -15.375 -29.938 1 83.31 208 LEU B C 1
ATOM 5626 O O . LEU B 1 208 ? 24.75 -16.562 -30.156 1 83.31 208 LEU B O 1
ATOM 5630 N N . GLN B 1 209 ? 24.406 -14.414 -30.859 1 79.06 209 GLN B N 1
ATOM 5631 C CA . GLN B 1 209 ? 24.688 -14.773 -32.25 1 79.06 209 GLN B CA 1
ATOM 5632 C C . GLN B 1 209 ? 26.188 -14.961 -32.469 1 79.06 209 GLN B C 1
ATOM 5634 O O . GLN B 1 209 ? 26.594 -15.68 -33.375 1 79.06 209 GLN B O 1
ATOM 5639 N N . LYS B 1 210 ? 27.109 -14.117 -31.703 1 67.44 210 LYS B N 1
ATOM 5640 C CA . LYS B 1 210 ? 28.547 -14.188 -31.922 1 67.44 210 LYS B CA 1
ATOM 5641 C C . LYS B 1 210 ? 29.109 -15.547 -31.516 1 67.44 210 LYS B C 1
ATOM 5643 O O . LYS B 1 210 ? 30.328 -15.719 -31.406 1 67.44 210 LYS B O 1
ATOM 5648 N N . THR B 1 211 ? 28.359 -16.406 -31.219 1 54.88 211 THR B N 1
ATOM 5649 C CA . THR B 1 211 ? 28.906 -17.672 -30.734 1 54.88 211 THR B CA 1
ATOM 5650 C C . THR B 1 211 ? 29.891 -18.25 -31.75 1 54.88 211 THR B C 1
ATOM 5652 O O . THR B 1 211 ? 29.641 -18.188 -32.969 1 54.88 211 THR B O 1
ATOM 5655 N N . SER B 1 212 ? 31.188 -18.312 -31.234 1 50.5 212 SER B N 1
ATOM 5656 C CA . SER B 1 212 ? 32.344 -18.844 -31.953 1 50.5 212 SER B CA 1
ATOM 5657 C C . SER B 1 212 ? 32 -20.156 -32.656 1 50.5 212 SER B C 1
ATOM 5659 O O . SER B 1 212 ? 31 -20.797 -32.344 1 50.5 212 SER B O 1
ATOM 5661 N N . ALA B 1 213 ? 32.938 -20.406 -33.719 1 45.41 213 ALA B N 1
ATOM 5662 C CA . ALA B 1 213 ? 32.906 -21.609 -34.531 1 45.41 213 ALA B CA 1
ATOM 5663 C C . ALA B 1 213 ? 32.531 -22.828 -33.719 1 45.41 213 ALA B C 1
ATOM 5665 O O . ALA B 1 213 ? 31.828 -23.719 -34.188 1 45.41 213 ALA B O 1
ATOM 5666 N N . ASN B 1 214 ? 33.312 -23.109 -32.562 1 45.41 214 ASN B N 1
ATOM 5667 C CA . ASN B 1 214 ? 33.156 -24.391 -31.906 1 45.41 214 ASN B CA 1
ATOM 5668 C C . ASN B 1 214 ? 32.031 -24.375 -30.875 1 45.41 214 ASN B C 1
ATOM 5670 O O . ASN B 1 214 ? 31.922 -25.312 -30.078 1 45.41 214 ASN B O 1
ATOM 5674 N N . GLY B 1 215 ? 31.016 -23.609 -30.938 1 46.03 215 GLY B N 1
ATOM 5675 C CA . GLY B 1 215 ? 29.75 -23.75 -30.234 1 46.03 215 GLY B CA 1
ATOM 5676 C C . GLY B 1 215 ? 29.703 -22.984 -28.922 1 46.03 215 GLY B C 1
ATOM 5677 O O . GLY B 1 215 ? 28.703 -22.328 -28.625 1 46.03 215 GLY B O 1
ATOM 5678 N N . TYR B 1 216 ? 30.562 -23.312 -27.812 1 48.78 216 TYR B N 1
ATOM 5679 C CA . TYR B 1 216 ? 30.328 -22.969 -26.422 1 48.78 216 TYR B CA 1
ATOM 5680 C C . TYR B 1 216 ? 30.859 -21.562 -26.109 1 48.78 216 TYR B C 1
ATOM 5682 O O . TYR B 1 216 ? 31.938 -21.188 -26.578 1 48.78 216 TYR B O 1
ATOM 5690 N N . TYR B 1 217 ? 30.062 -20.609 -26.047 1 52.84 217 TYR B N 1
ATOM 5691 C CA . TYR B 1 217 ? 30.578 -19.344 -25.531 1 52.84 217 TYR B CA 1
ATOM 5692 C C . TYR B 1 217 ? 30.906 -19.469 -24.047 1 52.84 217 TYR B C 1
ATOM 5694 O O . TYR B 1 217 ? 30.078 -19.906 -23.266 1 52.84 217 TYR B O 1
ATOM 5702 N N . ILE B 1 218 ? 32.188 -19.5 -23.719 1 55.12 218 ILE B N 1
ATOM 5703 C CA . ILE B 1 218 ? 32.594 -19.5 -22.312 1 55.12 218 ILE B CA 1
ATOM 5704 C C . ILE B 1 218 ? 32.531 -18.078 -21.766 1 55.12 218 ILE B C 1
ATOM 5706 O O . ILE B 1 218 ? 33.188 -17.172 -22.312 1 55.12 218 ILE B O 1
ATOM 5710 N N . VAL B 1 219 ? 31.438 -17.859 -21.062 1 57.72 219 VAL B N 1
ATOM 5711 C CA . VAL B 1 219 ? 31.438 -16.578 -20.359 1 57.72 219 VAL B CA 1
ATOM 5712 C C . VAL B 1 219 ? 32.531 -16.578 -19.297 1 57.72 219 VAL B C 1
ATOM 5714 O O . VAL B 1 219 ? 32.438 -17.281 -18.297 1 57.72 219 VAL B O 1
ATOM 5717 N N . ASN B 1 220 ? 33.75 -16.219 -19.578 1 54.75 220 ASN B N 1
ATOM 5718 C CA . ASN B 1 220 ? 34.938 -16.266 -18.734 1 54.75 220 ASN B CA 1
ATOM 5719 C C . ASN B 1 220 ? 34.781 -15.383 -17.484 1 54.75 220 ASN B C 1
ATOM 5721 O O . ASN B 1 220 ? 35.344 -15.68 -16.438 1 54.75 220 ASN B O 1
ATOM 5725 N N . GLU B 1 221 ? 33.938 -14.336 -17.625 1 63.62 221 GLU B N 1
ATOM 5726 C CA . GLU B 1 221 ? 33.938 -13.438 -16.469 1 63.62 221 GLU B CA 1
ATOM 5727 C C . GLU B 1 221 ? 32.531 -13.109 -16.016 1 63.62 221 GLU B C 1
ATOM 5729 O O . GLU B 1 221 ? 31.766 -12.508 -16.766 1 63.62 221 GLU B O 1
ATOM 5734 N N . ALA B 1 222 ? 32.094 -13.883 -15.023 1 67.56 222 ALA B N 1
ATOM 5735 C CA . ALA B 1 222 ? 30.844 -13.516 -14.375 1 67.56 222 ALA B CA 1
ATOM 5736 C C . ALA B 1 222 ? 31.094 -13.031 -12.945 1 67.56 222 ALA B C 1
ATOM 5738 O O . ALA B 1 222 ? 32.031 -13.477 -12.289 1 67.56 222 ALA B O 1
ATOM 5739 N N . THR B 1 223 ? 30.516 -11.875 -12.688 1 68.31 223 THR B N 1
ATOM 5740 C CA . THR B 1 223 ? 30.656 -11.312 -11.352 1 68.31 223 THR B CA 1
ATOM 5741 C C . THR B 1 223 ? 29.344 -11.375 -10.594 1 68.31 223 THR B C 1
ATOM 5743 O O . THR B 1 223 ? 28.266 -11.367 -11.195 1 68.31 223 THR B O 1
ATOM 5746 N N . GLN B 1 224 ? 29.375 -11.734 -9.359 1 65.06 224 GLN B N 1
ATOM 5747 C CA . GLN B 1 224 ? 28.203 -11.68 -8.492 1 65.06 224 GLN B CA 1
ATOM 5748 C C . GLN B 1 224 ? 27.984 -10.266 -7.949 1 65.06 224 GLN B C 1
ATOM 5750 O O . GLN B 1 224 ? 26.906 -9.953 -7.426 1 65.06 224 GLN B O 1
ATOM 5755 N N . SER B 1 225 ? 28.875 -9.375 -8.047 1 57.03 225 SER B N 1
ATOM 5756 C CA . SER B 1 225 ? 28.734 -8.078 -7.391 1 57.03 225 SER B CA 1
ATOM 5757 C C . SER B 1 225 ? 28.203 -7.027 -8.359 1 57.03 225 SER B C 1
ATOM 5759 O O . SER B 1 225 ? 28.734 -6.875 -9.469 1 57.03 225 SER B O 1
ATOM 5761 N N . VAL B 1 226 ? 26.859 -6.672 -8.203 1 55.25 226 VAL B N 1
ATOM 5762 C CA . VAL B 1 226 ? 26.297 -5.621 -9.047 1 55.25 226 VAL B CA 1
ATOM 5763 C C . VAL B 1 226 ? 26.938 -4.281 -8.703 1 55.25 226 VAL B C 1
ATOM 5765 O O . VAL B 1 226 ? 27.125 -3.428 -9.57 1 55.25 226 VAL B O 1
ATOM 5768 N N . THR B 1 227 ? 27.141 -4.016 -7.418 1 56.91 227 THR B N 1
ATOM 5769 C CA . THR B 1 227 ? 27.75 -2.76 -7.012 1 56.91 227 THR B CA 1
ATOM 5770 C C . THR B 1 227 ? 29.188 -2.988 -6.559 1 56.91 227 THR B C 1
ATOM 5772 O O . THR B 1 227 ? 29.609 -4.129 -6.371 1 56.91 227 THR B O 1
ATOM 5775 N N . HIS B 1 228 ? 29.922 -1.877 -6.648 1 63.81 228 HIS B N 1
ATOM 5776 C CA . HIS B 1 228 ? 31.328 -1.888 -6.27 1 63.81 228 HIS B CA 1
ATOM 5777 C C . HIS B 1 228 ? 31.5 -2.137 -4.777 1 63.81 228 HIS B C 1
ATOM 5779 O O . HIS B 1 228 ? 32.625 -2.285 -4.289 1 63.81 228 HIS B O 1
ATOM 5785 N N . ILE B 1 229 ? 30.25 -2.213 -4.164 1 75.06 229 ILE B N 1
ATOM 5786 C CA . ILE B 1 229 ? 30.359 -2.443 -2.727 1 75.06 229 ILE B CA 1
ATOM 5787 C C . ILE B 1 229 ? 29.766 -3.812 -2.379 1 75.06 229 ILE B C 1
ATOM 5789 O O . ILE B 1 229 ? 28.906 -4.324 -3.092 1 75.06 229 ILE B O 1
ATOM 5793 N N . SER B 1 230 ? 30.281 -4.27 -1.292 1 76.56 230 SER B N 1
ATOM 5794 C CA . SER B 1 230 ? 29.828 -5.586 -0.856 1 76.56 230 SER B CA 1
ATOM 5795 C C . SER B 1 230 ? 28.375 -5.543 -0.416 1 76.56 230 SER B C 1
ATOM 5797 O O . SER B 1 230 ? 27.844 -4.477 -0.077 1 76.56 230 SER B O 1
ATOM 5799 N N . ARG B 1 231 ? 27.703 -6.582 -0.507 1 76.62 231 ARG B N 1
ATOM 5800 C CA . ARG B 1 231 ? 26.312 -6.672 -0.098 1 76.62 231 ARG B CA 1
ATOM 5801 C C . ARG B 1 231 ? 26.156 -6.352 1.384 1 76.62 231 ARG B C 1
ATOM 5803 O O . ARG B 1 231 ? 25.188 -5.691 1.781 1 76.62 231 ARG B O 1
ATOM 5810 N N . ASN B 1 232 ? 27.078 -6.891 2.164 1 81.25 232 ASN B N 1
ATOM 5811 C CA . ASN B 1 232 ? 27.031 -6.582 3.588 1 81.25 232 ASN B CA 1
ATOM 5812 C C . ASN B 1 232 ? 27.094 -5.078 3.838 1 81.25 232 ASN B C 1
ATOM 5814 O O . ASN B 1 232 ? 26.312 -4.547 4.633 1 81.25 232 ASN B O 1
ATOM 5818 N N . LEU B 1 233 ? 28 -4.453 3.127 1 85.06 233 LEU B N 1
ATOM 5819 C CA . LEU B 1 233 ? 28.141 -3.008 3.289 1 85.06 233 LEU B CA 1
ATOM 5820 C C . LEU B 1 233 ? 26.875 -2.289 2.824 1 85.06 233 LEU B C 1
ATOM 5822 O O . LEU B 1 233 ? 26.469 -1.288 3.42 1 85.06 233 LEU B O 1
ATOM 5826 N N . THR B 1 234 ? 26.312 -2.805 1.752 1 84.19 234 THR B N 1
ATOM 5827 C CA . THR B 1 234 ? 25.078 -2.227 1.25 1 84.19 234 THR B CA 1
ATOM 5828 C C . THR B 1 234 ? 24 -2.232 2.33 1 84.19 234 THR B C 1
ATOM 5830 O O . THR B 1 234 ? 23.359 -1.209 2.582 1 84.19 234 THR B O 1
ATOM 5833 N N . TYR B 1 235 ? 23.859 -3.314 3.01 1 86.19 235 TYR B N 1
ATOM 5834 C CA . TYR B 1 235 ? 22.812 -3.441 4.023 1 86.19 235 TYR B CA 1
ATOM 5835 C C . TYR B 1 235 ? 23.156 -2.621 5.262 1 86.19 235 TYR B C 1
ATOM 5837 O O . TYR B 1 235 ? 22.266 -2.086 5.922 1 86.19 235 TYR B O 1
ATOM 5845 N N . VAL B 1 236 ? 24.438 -2.549 5.527 1 91.88 236 VAL B N 1
ATOM 5846 C CA . VAL B 1 236 ? 24.859 -1.713 6.648 1 91.88 236 VAL B CA 1
ATOM 5847 C C . VAL B 1 236 ? 24.516 -0.254 6.363 1 91.88 236 VAL B C 1
ATOM 5849 O O . VAL B 1 236 ? 23.953 0.435 7.219 1 91.88 236 VAL B O 1
ATOM 5852 N N . LEU B 1 237 ? 24.828 0.15 5.152 1 93.94 237 LEU B N 1
ATOM 5853 C CA . LEU B 1 237 ? 24.594 1.542 4.785 1 93.94 237 LEU B CA 1
ATOM 5854 C C . LEU B 1 237 ? 23.109 1.867 4.797 1 93.94 237 LEU B C 1
ATOM 5856 O O . LEU B 1 237 ? 22.703 2.938 5.258 1 93.94 237 LEU B O 1
ATOM 5860 N N . VAL B 1 238 ? 22.266 0.977 4.309 1 93.38 238 VAL B N 1
ATOM 5861 C CA . VAL B 1 238 ? 20.812 1.195 4.289 1 93.38 238 VAL B CA 1
ATOM 5862 C C . VAL B 1 238 ? 20.281 1.226 5.719 1 93.38 238 VAL B C 1
ATOM 5864 O O . VAL B 1 238 ? 19.438 2.068 6.055 1 93.38 238 VAL B O 1
ATOM 5867 N N . THR B 1 239 ? 20.766 0.337 6.57 1 95 239 THR B N 1
ATOM 5868 C CA . THR B 1 239 ? 20.344 0.276 7.965 1 95 239 THR B CA 1
ATOM 5869 C C . THR B 1 239 ? 20.703 1.566 8.695 1 95 239 THR B C 1
ATOM 5871 O O . THR B 1 239 ? 19.875 2.148 9.391 1 95 239 THR B O 1
ATOM 5874 N N . LEU B 1 240 ? 21.922 2.004 8.484 1 97.12 240 LEU B N 1
ATOM 5875 C CA . LEU B 1 240 ? 22.375 3.236 9.117 1 97.12 240 LEU B CA 1
ATOM 5876 C C . LEU B 1 240 ? 21.578 4.434 8.609 1 97.12 240 LEU B C 1
ATOM 5878 O O . LEU B 1 240 ? 21.219 5.328 9.383 1 97.12 240 LEU B O 1
ATOM 5882 N N . HIS B 1 241 ? 21.328 4.477 7.309 1 98 241 HIS B N 1
ATOM 5883 C CA . HIS B 1 241 ? 20.484 5.527 6.742 1 98 241 HIS B CA 1
ATOM 5884 C C . HIS B 1 241 ? 19.141 5.609 7.465 1 98 241 HIS B C 1
ATOM 5886 O O . HIS B 1 241 ? 18.75 6.684 7.918 1 98 241 HIS B O 1
ATOM 5892 N N . GLY B 1 242 ? 18.5 4.438 7.57 1 97.5 242 GLY B N 1
ATOM 5893 C CA . GLY B 1 242 ? 17.203 4.402 8.211 1 97.5 242 GLY B CA 1
ATOM 5894 C C . GLY B 1 242 ? 17.234 4.836 9.664 1 97.5 242 GLY B C 1
ATOM 5895 O O . GLY B 1 242 ? 16.375 5.609 10.109 1 97.5 242 GLY B O 1
ATOM 5896 N N . LEU B 1 243 ? 18.219 4.422 10.414 1 97.81 243 LEU B N 1
ATOM 5897 C CA . LEU B 1 243 ? 18.359 4.75 11.828 1 97.81 243 LEU B CA 1
ATOM 5898 C C . LEU B 1 243 ? 18.609 6.242 12.016 1 97.81 243 LEU B C 1
ATOM 5900 O O . LEU B 1 243 ? 17.969 6.891 12.844 1 97.81 243 LEU B O 1
ATOM 5904 N N . ILE B 1 244 ? 19.5 6.723 11.25 1 98.56 244 ILE B N 1
ATOM 5905 C CA . ILE B 1 244 ? 19.906 8.117 11.406 1 98.56 244 ILE B CA 1
ATOM 5906 C C . ILE B 1 244 ? 18.75 9.039 11.023 1 98.56 244 ILE B C 1
ATOM 5908 O O . ILE B 1 244 ? 18.484 10.023 11.711 1 98.56 244 ILE B O 1
ATOM 5912 N N . MET B 1 245 ? 18.047 8.727 9.914 1 98.62 245 MET B N 1
ATOM 5913 C CA . MET B 1 245 ? 16.906 9.547 9.5 1 98.62 245 MET B CA 1
ATOM 5914 C C . MET B 1 245 ? 15.812 9.523 10.555 1 98.62 245 MET B C 1
ATOM 5916 O O . MET B 1 245 ? 15.18 10.547 10.828 1 98.62 245 MET B O 1
ATOM 5920 N N . LEU B 1 246 ? 15.57 8.359 11.133 1 98.31 246 LEU B N 1
ATOM 5921 C CA . LEU B 1 246 ? 14.555 8.203 12.164 1 98.31 246 LEU B CA 1
ATOM 5922 C C . LEU B 1 246 ? 14.844 9.117 13.359 1 98.31 246 LEU B C 1
ATOM 5924 O O . LEU B 1 246 ? 13.984 9.891 13.766 1 98.31 246 LEU B O 1
ATOM 5928 N N . TRP B 1 247 ? 16 9.117 13.82 1 98.5 247 TRP B N 1
ATOM 5929 C CA . TRP B 1 247 ? 16.375 9.891 14.992 1 98.5 247 TRP B CA 1
ATOM 5930 C C . TRP B 1 247 ? 16.5 11.375 14.656 1 98.5 247 TRP B C 1
ATOM 5932 O O . TRP B 1 247 ? 16.188 12.234 15.477 1 98.5 247 TRP B O 1
ATOM 5942 N N . ALA B 1 248 ? 16.984 11.641 13.453 1 98.69 248 ALA B N 1
ATOM 5943 C CA . ALA B 1 248 ? 17.109 13.031 13.039 1 98.69 248 ALA B CA 1
ATOM 5944 C C . ALA B 1 248 ? 15.75 13.711 12.961 1 98.69 248 ALA B C 1
ATOM 5946 O O . ALA B 1 248 ? 15.57 14.82 13.477 1 98.69 248 ALA B O 1
ATOM 5947 N N . TRP B 1 249 ? 14.781 13.07 12.414 1 98.56 249 TRP B N 1
ATOM 5948 C CA . TRP B 1 249 ? 13.492 13.703 12.156 1 98.56 249 TRP B CA 1
ATOM 5949 C C . TRP B 1 249 ? 12.562 13.555 13.359 1 98.56 249 TRP B C 1
ATOM 5951 O O . TRP B 1 249 ? 12.055 14.547 13.891 1 98.56 249 TRP B O 1
ATOM 5961 N N . TRP B 1 250 ? 12.383 12.305 13.859 1 98.25 250 TRP B N 1
ATOM 5962 C CA . TRP B 1 250 ? 11.305 12.047 14.805 1 98.25 250 TRP B CA 1
ATOM 5963 C C . TRP B 1 250 ? 11.781 12.258 16.234 1 98.25 250 TRP B C 1
ATOM 5965 O O . TRP B 1 250 ? 10.977 12.266 17.172 1 98.25 250 TRP B O 1
ATOM 5975 N N . PHE B 1 251 ? 13.078 12.477 16.438 1 98.25 251 PHE B N 1
ATOM 5976 C CA . PHE B 1 251 ? 13.531 12.828 17.781 1 98.25 251 PHE B CA 1
ATOM 5977 C C . PHE B 1 251 ? 14.086 14.25 17.812 1 98.25 251 PHE B C 1
ATOM 5979 O O . PHE B 1 251 ? 13.562 15.109 18.531 1 98.25 251 PHE B O 1
ATOM 5986 N N . LEU B 1 252 ? 15.094 14.539 17 1 98.12 252 LEU B N 1
ATOM 5987 C CA . LEU B 1 252 ? 15.742 15.844 17.062 1 98.12 252 LEU B CA 1
ATOM 5988 C C . LEU B 1 252 ? 14.828 16.938 16.516 1 98.12 252 LEU B C 1
ATOM 5990 O O . LEU B 1 252 ? 14.516 17.906 17.219 1 98.12 252 LEU B O 1
ATOM 5994 N N . VAL B 1 253 ? 14.312 16.766 15.305 1 97.94 253 VAL B N 1
ATOM 5995 C CA . VAL B 1 253 ? 13.523 17.812 14.656 1 97.94 253 VAL B CA 1
ATOM 5996 C C . VAL B 1 253 ? 12.211 18.016 15.414 1 97.94 253 VAL B C 1
ATOM 5998 O O . VAL B 1 253 ? 11.812 19.156 15.672 1 97.94 253 VAL B O 1
ATOM 6001 N N . SER B 1 254 ? 11.547 16.906 15.75 1 97.25 254 SER B N 1
ATOM 6002 C CA . SER B 1 254 ? 10.258 17.047 16.422 1 97.25 254 SER B CA 1
ATOM 6003 C C . SER B 1 254 ? 10.398 17.781 17.75 1 97.25 254 SER B C 1
ATOM 6005 O O . SER B 1 254 ? 9.578 18.656 18.062 1 97.25 254 SER B O 1
ATOM 6007 N N . ASN B 1 255 ? 11.43 17.547 18.516 1 95.94 255 ASN B N 1
ATOM 6008 C CA . ASN B 1 255 ? 11.672 18.25 19.766 1 95.94 255 ASN B CA 1
ATOM 6009 C C . ASN B 1 255 ? 12.047 19.719 19.516 1 95.94 255 ASN B C 1
ATOM 6011 O O . ASN B 1 255 ? 11.617 20.609 20.234 1 95.94 255 ASN B O 1
ATOM 6015 N N . ALA B 1 256 ? 12.828 19.938 18.484 1 95.94 256 ALA B N 1
ATOM 6016 C CA . ALA B 1 256 ? 13.219 21.297 18.125 1 95.94 256 ALA B CA 1
ATOM 6017 C C . ALA B 1 256 ? 12 22.141 17.734 1 95.94 256 ALA B C 1
ATOM 6019 O O . ALA B 1 256 ? 11.891 23.297 18.109 1 95.94 256 ALA B O 1
ATOM 6020 N N . ILE B 1 257 ? 11.102 21.531 17 1 94.06 257 ILE B N 1
ATOM 6021 C CA . ILE B 1 257 ? 9.883 22.219 16.578 1 94.06 257 ILE B CA 1
ATOM 6022 C C . ILE B 1 257 ? 9.062 22.609 17.797 1 94.06 257 ILE B C 1
ATOM 6024 O O . ILE B 1 257 ? 8.625 23.766 17.922 1 94.06 257 ILE B O 1
ATOM 6028 N N . LEU B 1 258 ? 8.914 21.703 18.719 1 92.25 258 LEU B N 1
ATOM 6029 C CA . LEU B 1 258 ? 8.086 21.969 19.891 1 92.25 258 LEU B CA 1
ATOM 6030 C C . LEU B 1 258 ? 8.734 23 20.812 1 92.25 258 LEU B C 1
ATOM 6032 O O . LEU B 1 258 ? 8.047 23.859 21.375 1 92.25 258 LEU B O 1
ATOM 6036 N N . MET B 1 259 ? 10.023 23.016 20.891 1 89.75 259 MET B N 1
ATOM 6037 C CA . MET B 1 259 ? 10.734 23.984 21.719 1 89.75 259 MET B CA 1
ATOM 6038 C C . MET B 1 259 ? 10.602 25.391 21.141 1 89.75 259 MET B C 1
ATOM 6040 O O . MET B 1 259 ? 10.367 26.344 21.875 1 89.75 259 MET B O 1
ATOM 6044 N N . ALA B 1 260 ? 10.688 25.469 19.906 1 87.81 260 ALA B N 1
ATOM 6045 C CA . ALA B 1 260 ? 10.609 26.766 19.25 1 87.81 260 ALA B CA 1
ATOM 6046 C C . ALA B 1 260 ? 9.203 27.344 19.328 1 87.81 260 ALA B C 1
ATOM 6048 O O . ALA B 1 260 ? 9.023 28.562 19.469 1 87.81 260 ALA B O 1
ATOM 6049 N N . ARG B 1 261 ? 8.344 26.531 19.297 1 83.12 261 ARG B N 1
ATOM 6050 C CA . ARG B 1 261 ? 6.965 27.016 19.266 1 83.12 261 ARG B CA 1
ATOM 6051 C C . ARG B 1 261 ? 6.445 27.312 20.672 1 83.12 261 ARG B C 1
ATOM 6053 O O . ARG B 1 261 ? 5.75 28.297 20.891 1 83.12 261 ARG B O 1
ATOM 6060 N N . TYR B 1 262 ? 6.914 26.531 21.688 1 82.25 262 TYR B N 1
ATOM 6061 C CA . TYR B 1 262 ? 6.176 26.594 22.938 1 82.25 262 TYR B CA 1
ATOM 6062 C C . TYR B 1 262 ? 7.078 27.047 24.078 1 82.25 262 TYR B C 1
ATOM 6064 O O . TYR B 1 262 ? 6.598 27.359 25.172 1 82.25 262 TYR B O 1
ATOM 6072 N N . CYS B 1 263 ? 8.32 27.109 23.859 1 75.75 263 CYS B N 1
ATOM 6073 C CA . CYS B 1 263 ? 9.195 27.484 24.969 1 75.75 263 CYS B CA 1
ATOM 6074 C C . CYS B 1 263 ? 9.703 28.906 24.812 1 75.75 263 CYS B C 1
ATOM 6076 O O . CYS B 1 263 ? 10.477 29.391 25.641 1 75.75 263 CYS B O 1
ATOM 6078 N N . LYS B 1 264 ? 9.258 29.594 23.781 1 69.56 264 LYS B N 1
ATOM 6079 C CA . LYS B 1 264 ? 9.68 30.984 23.578 1 69.56 264 LYS B CA 1
ATOM 6080 C C . LYS B 1 264 ? 9.266 31.859 24.766 1 69.56 264 LYS B C 1
ATOM 6082 O O . LYS B 1 264 ? 10.047 32.688 25.234 1 69.56 264 LYS B O 1
ATOM 6087 N N . ILE B 1 265 ? 8.102 31.609 25.234 1 58.25 265 ILE B N 1
ATOM 6088 C CA . ILE B 1 265 ? 7.551 32.469 26.281 1 58.25 265 ILE B CA 1
ATOM 6089 C C . ILE B 1 265 ? 8.008 31.969 27.656 1 58.25 265 ILE B C 1
ATOM 6091 O O . ILE B 1 265 ? 8.117 32.75 28.594 1 58.25 265 ILE B O 1
ATOM 6095 N N . ALA B 1 266 ? 8.367 30.75 27.75 1 52.03 266 ALA B N 1
ATOM 6096 C CA . ALA B 1 266 ? 8.695 30.141 29.047 1 52.03 266 ALA B CA 1
ATOM 6097 C C . ALA B 1 266 ? 10.102 30.547 29.484 1 52.03 266 ALA B C 1
ATOM 6099 O O . ALA B 1 266 ? 10.359 30.688 30.688 1 52.03 266 ALA B O 1
ATOM 6100 N N . TRP B 1 267 ? 10.961 30.734 28.562 1 53.91 267 TRP B N 1
ATOM 6101 C CA . TRP B 1 267 ? 12.328 31.094 28.922 1 53.91 267 TRP B CA 1
ATOM 6102 C C . TRP B 1 267 ? 12.766 32.344 28.188 1 53.91 267 TRP B C 1
ATOM 6104 O O . TRP B 1 267 ? 13.75 32.344 27.438 1 53.91 267 TRP B O 1
ATOM 6114 N N . PRO B 1 268 ? 11.922 33.438 28.375 1 53.06 268 PRO B N 1
ATOM 6115 C CA . PRO B 1 268 ? 12.219 34.656 27.594 1 53.06 268 PRO B CA 1
ATOM 6116 C C . PRO B 1 268 ? 13.531 35.312 28.031 1 53.06 268 PRO B C 1
ATOM 6118 O O . PRO B 1 268 ? 14.219 35.906 27.219 1 53.06 268 PRO B O 1
ATOM 6121 N N . SER B 1 269 ? 13.828 35.219 29.297 1 54.44 269 SER B N 1
ATOM 6122 C CA . SER B 1 269 ? 14.922 36.031 29.828 1 54.44 269 SER B CA 1
ATOM 6123 C C . SER B 1 269 ? 16.156 35.188 30.125 1 54.44 269 SER B C 1
ATOM 6125 O O . SER B 1 269 ? 17.234 35.719 30.359 1 54.44 269 SER B O 1
ATOM 6127 N N . THR B 1 270 ? 15.898 33.844 30.094 1 53.47 270 THR B N 1
ATOM 6128 C CA . THR B 1 270 ? 17.062 33.031 30.391 1 53.47 270 THR B CA 1
ATOM 6129 C C . THR B 1 270 ? 17.906 32.812 29.125 1 53.47 270 THR B C 1
ATOM 6131 O O . THR B 1 270 ? 17.406 32.281 28.125 1 53.47 270 THR B O 1
ATOM 6134 N N . LYS B 1 271 ? 19.031 33.562 29.078 1 56.78 271 LYS B N 1
ATOM 6135 C CA . LYS B 1 271 ? 19.891 33.531 27.891 1 56.78 271 LYS B CA 1
ATOM 6136 C C . LYS B 1 271 ? 21.031 32.531 28.047 1 56.78 271 LYS B C 1
ATOM 6138 O O . LYS B 1 271 ? 21.531 32.344 29.156 1 56.78 271 LYS B O 1
ATOM 6143 N N . LEU B 1 272 ? 21.141 31.672 27.297 1 49.81 272 LEU B N 1
ATOM 6144 C CA . LEU B 1 272 ? 22.328 30.828 27.109 1 49.81 272 LEU B CA 1
ATOM 6145 C C . LEU B 1 272 ? 23.109 31.234 25.859 1 49.81 272 LEU B C 1
ATOM 6147 O O . LEU B 1 272 ? 22.547 31.25 24.766 1 49.81 272 LEU B O 1
ATOM 6151 N N . CYS B 1 273 ? 24.359 31.609 26.031 1 53.91 273 CYS B N 1
ATOM 6152 C CA . CYS B 1 273 ? 25.234 32.094 24.969 1 53.91 273 CYS B CA 1
ATOM 6153 C C . CYS B 1 273 ? 24.625 33.281 24.234 1 53.91 273 CYS B C 1
ATOM 6155 O O . CYS B 1 273 ? 24.641 33.312 23 1 53.91 273 CYS B O 1
ATOM 6157 N N . GLY B 1 274 ? 23.969 34.125 24.984 1 49.34 274 GLY B N 1
ATOM 6158 C CA . GLY B 1 274 ? 23.438 35.375 24.484 1 49.34 274 GLY B CA 1
ATOM 6159 C C . GLY B 1 274 ? 22.078 35.25 23.828 1 49.34 274 GLY B C 1
ATOM 6160 O O . GLY B 1 274 ? 21.469 36.219 23.422 1 49.34 274 GLY B O 1
ATOM 6161 N N . ALA B 1 275 ? 21.719 34.031 23.672 1 62.12 275 ALA B N 1
ATOM 6162 C CA . ALA B 1 275 ? 20.406 33.812 23.047 1 62.12 275 ALA B CA 1
ATOM 6163 C C . ALA B 1 275 ? 19.484 33.031 24 1 62.12 275 ALA B C 1
ATOM 6165 O O . ALA B 1 275 ? 19.938 32.375 24.938 1 62.12 275 ALA B O 1
ATOM 6166 N N . ALA B 1 276 ? 18.328 33.25 23.844 1 74.81 276 ALA B N 1
ATOM 6167 C CA . ALA B 1 276 ? 17.344 32.562 24.656 1 74.81 276 ALA B CA 1
ATOM 6168 C C . ALA B 1 276 ? 17.562 31.047 24.625 1 74.81 276 ALA B C 1
ATOM 6170 O O . ALA B 1 276 ? 17.953 30.5 23.594 1 74.81 276 ALA B O 1
ATOM 6171 N N . VAL B 1 277 ? 17.562 30.406 25.688 1 75.69 277 VAL B N 1
ATOM 6172 C CA . VAL B 1 277 ? 17.844 28.984 25.859 1 75.69 277 VAL B CA 1
ATOM 6173 C C . VAL B 1 277 ? 17.047 28.156 24.844 1 75.69 277 VAL B C 1
ATOM 6175 O O . VAL B 1 277 ? 17.578 27.234 24.234 1 75.69 277 VAL B O 1
ATOM 6178 N N . TRP B 1 278 ? 15.766 28.516 24.672 1 79.44 278 TRP B N 1
ATOM 6179 C CA . TRP B 1 278 ? 14.938 27.781 23.719 1 79.44 278 TRP B CA 1
ATOM 6180 C C . TRP B 1 278 ? 15.516 27.859 22.312 1 79.44 278 TRP B C 1
ATOM 6182 O O . TRP B 1 278 ? 15.484 26.875 21.562 1 79.44 278 TRP B O 1
ATOM 6192 N N . PHE B 1 279 ? 16.094 29 21.938 1 83.81 279 PHE B N 1
ATOM 6193 C CA . PHE B 1 279 ? 16.625 29.219 20.594 1 83.81 279 PHE B CA 1
ATOM 6194 C C . PHE B 1 279 ? 17.922 28.469 20.375 1 83.81 279 PHE B C 1
ATOM 6196 O O . PHE B 1 279 ? 18.156 27.922 19.297 1 83.81 279 PHE B O 1
ATOM 6203 N N . GLN B 1 280 ? 18.734 28.406 21.422 1 85.56 280 GLN B N 1
ATOM 6204 C CA . GLN B 1 280 ? 19.984 27.672 21.328 1 85.56 280 GLN B CA 1
ATOM 6205 C C . GLN B 1 280 ? 19.75 26.172 21.172 1 85.56 280 GLN B C 1
ATOM 6207 O O . GLN B 1 280 ? 20.422 25.516 20.375 1 85.56 280 GLN B O 1
ATOM 6212 N N . PHE B 1 281 ? 18.781 25.703 21.906 1 88.5 281 PHE B N 1
ATOM 6213 C CA . PHE B 1 281 ? 18.453 24.281 21.766 1 88.5 281 PHE B CA 1
ATOM 6214 C C . PHE B 1 281 ? 17.828 24.016 20.406 1 88.5 281 PHE B C 1
ATOM 6216 O O . PHE B 1 281 ? 18.172 23.031 19.75 1 88.5 281 PHE B O 1
ATOM 6223 N N . HIS B 1 282 ? 16.906 24.875 19.984 1 92.06 282 HIS B N 1
ATOM 6224 C CA . HIS B 1 282 ? 16.297 24.719 18.672 1 92.06 282 HIS B CA 1
ATOM 6225 C C . HIS B 1 282 ? 17.344 24.703 17.562 1 92.06 282 HIS B C 1
ATOM 6227 O O . HIS B 1 282 ? 17.375 23.797 16.734 1 92.06 282 HIS B O 1
ATOM 6233 N N . ARG B 1 283 ? 18.188 25.641 17.641 1 91.38 283 ARG B N 1
ATOM 6234 C CA . ARG B 1 283 ? 19.234 25.781 16.625 1 91.38 283 ARG B CA 1
ATOM 6235 C C . ARG B 1 283 ? 20.188 24.594 16.656 1 91.38 283 ARG B C 1
ATOM 6237 O O . ARG B 1 283 ? 20.531 24.031 15.617 1 91.38 283 ARG B O 1
ATOM 6244 N N . SER B 1 284 ? 20.625 24.234 17.844 1 93.75 284 SER B N 1
ATOM 6245 C CA . SER B 1 284 ? 21.578 23.141 17.984 1 93.75 284 SER B CA 1
ATOM 6246 C C . SER B 1 284 ? 20.969 21.828 17.484 1 93.75 284 SER B C 1
ATOM 6248 O O . SER B 1 284 ? 21.625 21.078 16.75 1 93.75 284 SER B O 1
ATOM 6250 N N . PHE B 1 285 ? 19.719 21.516 17.875 1 96.25 285 PHE B N 1
ATOM 6251 C CA . PHE B 1 285 ? 19.047 20.281 17.438 1 96.25 285 PHE B CA 1
ATOM 6252 C C . PHE B 1 285 ? 18.859 20.266 15.93 1 96.25 285 PHE B C 1
ATOM 6254 O O . PHE B 1 285 ? 19.062 19.234 15.289 1 96.25 285 PHE B O 1
ATOM 6261 N N . MET B 1 286 ? 18.547 21.422 15.367 1 96.44 286 MET B N 1
ATOM 6262 C CA . MET B 1 286 ? 18.312 21.5 13.93 1 96.44 286 MET B CA 1
ATOM 6263 C C . MET B 1 286 ? 19.609 21.312 13.156 1 96.44 286 MET B C 1
ATOM 6265 O O . MET B 1 286 ? 19.641 20.594 12.148 1 96.44 286 MET B O 1
ATOM 6269 N N . ILE B 1 287 ? 20.688 21.953 13.633 1 95.31 287 ILE B N 1
ATOM 6270 C CA . ILE B 1 287 ? 21.984 21.812 12.969 1 95.31 287 ILE B CA 1
ATOM 6271 C C . ILE B 1 287 ? 22.469 20.375 13.062 1 95.31 287 ILE B C 1
ATOM 6273 O O . ILE B 1 287 ? 22.938 19.812 12.07 1 95.31 287 ILE B O 1
ATOM 6277 N N . ALA B 1 288 ? 22.328 19.828 14.219 1 97.31 288 ALA B N 1
ATOM 6278 C CA . ALA B 1 288 ? 22.688 18.438 14.398 1 97.31 288 ALA B CA 1
ATOM 6279 C C . ALA B 1 288 ? 21.875 17.531 13.484 1 97.31 288 ALA B C 1
ATOM 6281 O O . ALA B 1 288 ? 22.406 16.594 12.875 1 97.31 288 ALA B O 1
ATOM 6282 N N . SER B 1 289 ? 20.578 17.797 13.406 1 98.12 289 SER B N 1
ATOM 6283 C CA . SER B 1 289 ? 19.688 16.984 12.578 1 98.12 289 SER B CA 1
ATOM 6284 C C . SER B 1 289 ? 20.078 17.078 11.102 1 98.12 289 SER B C 1
ATOM 6286 O O . SER B 1 289 ? 20.141 16.062 10.406 1 98.12 289 SER B O 1
ATOM 6288 N N . ILE B 1 290 ? 20.359 18.234 10.602 1 97.5 290 ILE B N 1
ATOM 6289 C CA . ILE B 1 290 ? 20.719 18.438 9.203 1 97.5 290 ILE B CA 1
ATOM 6290 C C . ILE B 1 290 ? 22.031 17.719 8.891 1 97.5 290 ILE B C 1
ATOM 6292 O O . ILE B 1 290 ? 22.156 17.094 7.836 1 97.5 290 ILE B O 1
ATOM 6296 N N . ALA B 1 291 ? 22.969 17.859 9.773 1 97.75 291 ALA B N 1
ATOM 6297 C CA . ALA B 1 291 ? 24.234 17.156 9.594 1 97.75 291 ALA B CA 1
ATOM 6298 C C . ALA B 1 291 ? 24.031 15.641 9.492 1 97.75 291 ALA B C 1
ATOM 6300 O O . ALA B 1 291 ? 24.594 14.992 8.609 1 97.75 291 ALA B O 1
ATOM 6301 N N . LEU B 1 292 ? 23.219 15.148 10.352 1 98.44 292 LEU B N 1
ATOM 6302 C CA . LEU B 1 292 ? 22.906 13.719 10.336 1 98.44 292 LEU B CA 1
ATOM 6303 C C . LEU B 1 292 ? 22.156 13.336 9.07 1 98.44 292 LEU B C 1
ATOM 6305 O O . LEU B 1 292 ? 22.391 12.273 8.492 1 98.44 292 LEU B O 1
ATOM 6309 N N . GLN B 1 293 ? 21.25 14.18 8.617 1 98.38 293 GLN B N 1
ATOM 6310 C CA . GLN B 1 293 ? 20.484 13.922 7.398 1 98.38 293 GLN B CA 1
ATOM 6311 C C . GLN B 1 293 ? 21.391 13.852 6.18 1 98.38 293 GLN B C 1
ATOM 6313 O O . GLN B 1 293 ? 21.203 13.016 5.297 1 98.38 293 GLN B O 1
ATOM 6318 N N . ILE B 1 294 ? 22.359 14.711 6.156 1 97.75 294 ILE B N 1
ATOM 6319 C CA . ILE B 1 294 ? 23.312 14.719 5.047 1 97.75 294 ILE B CA 1
ATOM 6320 C C . ILE B 1 294 ? 24.094 13.406 5.027 1 97.75 294 ILE B C 1
ATOM 6322 O O . ILE B 1 294 ? 24.234 12.773 3.977 1 97.75 294 ILE B O 1
ATOM 6326 N N . VAL B 1 295 ? 24.562 12.984 6.156 1 98.12 295 VAL B N 1
ATOM 6327 C CA . VAL B 1 295 ? 25.312 11.727 6.262 1 98.12 295 VAL B CA 1
ATOM 6328 C C . VAL B 1 295 ? 24.422 10.562 5.836 1 98.12 295 VAL B C 1
ATOM 6330 O O . VAL B 1 295 ? 24.844 9.711 5.055 1 98.12 295 VAL B O 1
ATOM 6333 N N . ALA B 1 296 ? 23.203 10.539 6.336 1 98.38 296 ALA B N 1
ATOM 6334 C CA . ALA B 1 296 ? 22.266 9.469 6.004 1 98.38 296 ALA B CA 1
ATOM 6335 C C . ALA B 1 296 ? 21.969 9.445 4.508 1 98.38 296 ALA B C 1
ATOM 6337 O O . ALA B 1 296 ? 21.859 8.375 3.906 1 98.38 296 ALA B O 1
ATOM 6338 N N . PHE B 1 297 ? 21.891 10.633 3.916 1 97.56 297 PHE B N 1
ATOM 6339 C CA . PHE B 1 297 ? 21.641 10.727 2.484 1 97.56 297 PHE B CA 1
ATOM 6340 C C . PHE B 1 297 ? 22.812 10.172 1.688 1 97.56 297 PHE B C 1
ATOM 6342 O O . PHE B 1 297 ? 22.625 9.477 0.69 1 97.56 297 PHE B O 1
ATOM 6349 N N . LEU B 1 298 ? 23.969 10.445 2.111 1 96.69 298 LEU B N 1
ATOM 6350 C CA . LEU B 1 298 ? 25.156 9.938 1.441 1 96.69 298 LEU B CA 1
ATOM 6351 C C . LEU B 1 298 ? 25.219 8.422 1.53 1 96.69 298 LEU B C 1
ATOM 6353 O O . LEU B 1 298 ? 25.641 7.754 0.579 1 96.69 298 LEU B O 1
ATOM 6357 N N . PHE B 1 299 ? 24.797 7.84 2.635 1 96.31 299 PHE B N 1
ATOM 6358 C CA . PHE B 1 299 ? 24.766 6.387 2.785 1 96.31 299 PHE B CA 1
ATOM 6359 C C . PHE B 1 299 ? 23.859 5.75 1.748 1 96.31 299 PHE B C 1
ATOM 6361 O O . PHE B 1 299 ? 24.25 4.812 1.056 1 96.31 299 PHE B O 1
ATOM 6368 N N . VAL B 1 300 ? 22.688 6.336 1.561 1 94.88 300 VAL B N 1
ATOM 6369 C CA . VAL B 1 300 ? 21.703 5.676 0.716 1 94.88 300 VAL B CA 1
ATOM 6370 C C . VAL B 1 300 ? 22.047 5.891 -0.754 1 94.88 300 VAL B C 1
ATOM 6372 O O . VAL B 1 300 ? 21.844 5.004 -1.585 1 94.88 300 VAL B O 1
ATOM 6375 N N . ILE B 1 301 ? 22.625 7.043 -1.09 1 92.38 301 ILE B N 1
ATOM 6376 C CA . ILE B 1 301 ? 22.969 7.305 -2.482 1 92.38 301 ILE B CA 1
ATOM 6377 C C . ILE B 1 301 ? 24.203 6.48 -2.867 1 92.38 301 ILE B C 1
ATOM 6379 O O . ILE B 1 301 ? 24.312 6.027 -4.008 1 92.38 301 ILE B O 1
ATOM 6383 N N . THR B 1 302 ? 25.078 6.242 -1.946 1 89.88 302 THR B N 1
ATOM 6384 C CA . THR B 1 302 ? 26.266 5.414 -2.203 1 89.88 302 THR B CA 1
ATOM 6385 C C . THR B 1 302 ? 25.859 3.961 -2.439 1 89.88 302 THR B C 1
ATOM 6387 O O . THR B 1 302 ? 26.297 3.338 -3.406 1 89.88 302 THR B O 1
ATOM 6390 N N . GLN B 1 303 ? 25.031 3.484 -1.569 1 85.69 303 GLN B N 1
ATOM 6391 C CA . GLN B 1 303 ? 24.625 2.092 -1.725 1 85.69 303 GLN B CA 1
ATOM 6392 C C . GLN B 1 303 ? 23.766 1.901 -2.977 1 85.69 303 GLN B C 1
ATOM 6394 O O . GLN B 1 303 ? 23.75 0.817 -3.562 1 85.69 303 GLN B O 1
ATOM 6399 N N . ALA B 1 304 ? 23.094 2.938 -3.414 1 84.56 304 ALA B N 1
ATOM 6400 C CA . ALA B 1 304 ? 22.25 2.869 -4.605 1 84.56 304 ALA B CA 1
ATOM 6401 C C . ALA B 1 304 ? 23.062 3.127 -5.867 1 84.56 304 ALA B C 1
ATOM 6403 O O . ALA B 1 304 ? 22.516 3.16 -6.973 1 84.56 304 ALA B O 1
ATOM 6404 N N . GLY B 1 305 ? 24.344 3.344 -5.75 1 80.31 305 GLY B N 1
ATOM 6405 C CA . GLY B 1 305 ? 25.203 3.615 -6.898 1 80.31 305 GLY B CA 1
ATOM 6406 C C . GLY B 1 305 ? 24.922 4.961 -7.539 1 80.31 305 GLY B C 1
ATOM 6407 O O . GLY B 1 305 ? 24.922 5.082 -8.766 1 80.31 305 GLY B O 1
ATOM 6408 N N . PHE B 1 306 ? 24.391 5.934 -6.684 1 82.38 306 PHE B N 1
ATOM 6409 C CA . PHE B 1 306 ? 24.141 7.305 -7.098 1 82.38 306 PHE B CA 1
ATOM 6410 C C . PHE B 1 306 ? 23.016 7.363 -8.133 1 82.38 306 PHE B C 1
ATOM 6412 O O . PHE B 1 306 ? 23.047 8.188 -9.047 1 82.38 306 PHE B O 1
ATOM 6419 N N . SER B 1 307 ? 22.125 6.367 -7.984 1 79.25 307 SER B N 1
ATOM 6420 C CA . SER B 1 307 ? 20.938 6.332 -8.852 1 79.25 307 SER B CA 1
ATOM 6421 C C . SER B 1 307 ? 19.656 6.52 -8.047 1 79.25 307 SER B C 1
ATOM 6423 O O . SER B 1 307 ? 19.578 6.086 -6.895 1 79.25 307 SER B O 1
ATOM 6425 N N . PHE B 1 308 ? 18.656 7.227 -8.648 1 84.94 308 PHE B N 1
ATOM 6426 C CA . PHE B 1 308 ? 17.359 7.449 -8.016 1 84.94 308 PHE B CA 1
ATOM 6427 C C . PHE B 1 308 ? 16.266 6.668 -8.742 1 84.94 308 PHE B C 1
ATOM 6429 O O . PHE B 1 308 ? 16.281 6.578 -9.969 1 84.94 308 PHE B O 1
ATOM 6436 N N . HIS B 1 309 ? 15.445 6.102 -7.949 1 81.69 309 HIS B N 1
ATOM 6437 C CA . HIS B 1 309 ? 14.297 5.387 -8.5 1 81.69 309 HIS B CA 1
ATOM 6438 C C . HIS B 1 309 ? 13.047 6.258 -8.469 1 81.69 309 HIS B C 1
ATOM 6440 O O . HIS B 1 309 ? 12.242 6.16 -7.543 1 81.69 309 HIS B O 1
ATOM 6446 N N . PHE B 1 310 ? 12.766 6.973 -9.508 1 84 310 PHE B N 1
ATOM 6447 C CA . PHE B 1 310 ? 11.695 7.961 -9.555 1 84 310 PHE B CA 1
ATOM 6448 C C . PHE B 1 310 ? 10.414 7.352 -10.102 1 84 310 PHE B C 1
ATOM 6450 O O . PHE B 1 310 ? 9.336 7.918 -9.938 1 84 310 PHE B O 1
ATOM 6457 N N . TRP B 1 311 ? 10.578 6.23 -10.703 1 78 311 TRP B N 1
ATOM 6458 C CA . TRP B 1 311 ? 9.422 5.676 -11.406 1 78 311 TRP B CA 1
ATOM 6459 C C . TRP B 1 311 ? 9.125 4.262 -10.922 1 78 311 TRP B C 1
ATOM 6461 O O . TRP B 1 311 ? 10.008 3.564 -10.422 1 78 311 TRP B O 1
ATOM 6471 N N . CYS B 1 312 ? 7.852 3.885 -11.203 1 77.94 312 CYS B N 1
ATOM 6472 C CA . CYS B 1 312 ? 7.414 2.557 -10.789 1 77.94 312 CYS B CA 1
ATOM 6473 C C . CYS B 1 312 ? 7.691 1.526 -11.875 1 77.94 312 CYS B C 1
ATOM 6475 O O . CYS B 1 312 ? 8 1.886 -13.008 1 77.94 312 CYS B O 1
ATOM 6477 N N . THR B 1 313 ? 7.695 0.281 -11.508 1 77.19 313 THR B N 1
ATOM 6478 C CA . THR B 1 313 ? 7.871 -0.816 -12.453 1 77.19 313 THR B CA 1
ATOM 6479 C C . THR B 1 313 ? 6.641 -0.964 -13.344 1 77.19 313 THR B C 1
ATOM 6481 O O . THR B 1 313 ? 5.676 -0.209 -13.211 1 77.19 313 THR B O 1
ATOM 6484 N N . MET B 1 314 ? 6.688 -1.845 -14.305 1 72.69 314 MET B N 1
ATOM 6485 C CA . MET B 1 314 ? 5.594 -2.039 -15.258 1 72.69 314 MET B CA 1
ATOM 6486 C C . MET B 1 314 ? 4.312 -2.443 -14.539 1 72.69 314 MET B C 1
ATOM 6488 O O . MET B 1 314 ? 3.264 -1.829 -14.734 1 72.69 314 MET B O 1
ATOM 6492 N N . GLN B 1 315 ? 4.379 -3.428 -13.711 1 73.75 315 GLN B N 1
ATOM 6493 C CA . GLN B 1 315 ? 3.188 -3.857 -12.984 1 73.75 315 GLN B CA 1
ATOM 6494 C C . GLN B 1 315 ? 2.852 -2.887 -11.852 1 73.75 315 GLN B C 1
ATOM 6496 O O . GLN B 1 315 ? 1.68 -2.676 -11.539 1 73.75 315 GLN B O 1
ATOM 6501 N N . CYS B 1 316 ? 3.83 -2.221 -11.25 1 79.94 316 CYS B N 1
ATOM 6502 C CA . CYS B 1 316 ? 3.727 -1.167 -10.25 1 79.94 316 CYS B CA 1
ATOM 6503 C C . CYS B 1 316 ? 2.746 -1.556 -9.148 1 79.94 316 CYS B C 1
ATOM 6505 O O . CYS B 1 316 ? 1.768 -0.848 -8.898 1 79.94 316 CYS B O 1
ATOM 6507 N N . THR B 1 317 ? 2.977 -2.668 -8.461 1 81.06 317 THR B N 1
ATOM 6508 C CA . THR B 1 317 ? 2.188 -3.045 -7.293 1 81.06 317 THR B CA 1
ATOM 6509 C C . THR B 1 317 ? 2.314 -1.997 -6.191 1 81.06 317 THR B C 1
ATOM 6511 O O . THR B 1 317 ? 3.164 -1.107 -6.27 1 81.06 317 THR B O 1
ATOM 6514 N N . MET B 1 318 ? 1.472 -2.031 -5.215 1 84.88 318 MET B N 1
ATOM 6515 C CA . MET B 1 318 ? 1.539 -1.061 -4.125 1 84.88 318 MET B CA 1
ATOM 6516 C C . MET B 1 318 ? 2.891 -1.126 -3.422 1 84.88 318 MET B C 1
ATOM 6518 O O . MET B 1 318 ? 3.406 -0.105 -2.961 1 84.88 318 MET B O 1
ATOM 6522 N N . GLU B 1 319 ? 3.438 -2.283 -3.344 1 84.12 319 GLU B N 1
ATOM 6523 C CA . GLU B 1 319 ? 4.746 -2.453 -2.723 1 84.12 319 GLU B CA 1
ATOM 6524 C C . GLU B 1 319 ? 5.844 -1.782 -3.549 1 84.12 319 GLU B C 1
ATOM 6526 O O . GLU B 1 319 ? 6.691 -1.073 -3.004 1 84.12 319 GLU B O 1
ATOM 6531 N N . HIS B 1 320 ? 5.75 -1.924 -4.82 1 84.31 320 HIS B N 1
ATOM 6532 C CA . HIS B 1 320 ? 6.766 -1.335 -5.684 1 84.31 320 HIS B CA 1
ATOM 6533 C C . HIS B 1 320 ? 6.598 0.178 -5.781 1 84.31 320 HIS B C 1
ATOM 6535 O O . HIS B 1 320 ? 7.578 0.907 -5.941 1 84.31 320 HIS B O 1
ATOM 6541 N N . PHE B 1 321 ? 5.387 0.552 -5.703 1 88.38 321 PHE B N 1
ATOM 6542 C CA . PHE B 1 321 ? 5.102 1.98 -5.777 1 88.38 321 PHE B CA 1
ATOM 6543 C C . PHE B 1 321 ? 5.684 2.711 -4.57 1 88.38 321 PHE B C 1
ATOM 6545 O O . PHE B 1 321 ? 5.898 3.924 -4.617 1 88.38 321 PHE B O 1
ATOM 6552 N N . SER B 1 322 ? 5.969 1.96 -3.518 1 90.56 322 SER B N 1
ATOM 6553 C CA . SER B 1 322 ? 6.539 2.566 -2.32 1 90.56 322 SER B CA 1
ATOM 6554 C C . SER B 1 322 ? 7.965 3.043 -2.568 1 90.56 322 SER B C 1
ATOM 6556 O O . SER B 1 322 ? 8.469 3.912 -1.854 1 90.56 322 SER B O 1
ATOM 6558 N N . VAL B 1 323 ? 8.625 2.525 -3.582 1 90.44 323 VAL B N 1
ATOM 6559 C CA . VAL B 1 323 ? 10.008 2.889 -3.871 1 90.44 323 VAL B CA 1
ATOM 6560 C C . VAL B 1 323 ? 10.07 4.32 -4.398 1 90.44 323 VAL B C 1
ATOM 6562 O O . VAL B 1 323 ? 10.719 5.184 -3.803 1 90.44 323 VAL B O 1
ATOM 6565 N N . PRO B 1 324 ? 9.367 4.625 -5.543 1 89.69 324 PRO B N 1
ATOM 6566 C CA . PRO B 1 324 ? 9.391 6.023 -5.977 1 89.69 324 PRO B CA 1
ATOM 6567 C C . PRO B 1 324 ? 8.758 6.965 -4.953 1 89.69 324 PRO B C 1
ATOM 6569 O O . PRO B 1 324 ? 9.188 8.117 -4.824 1 89.69 324 PRO B O 1
ATOM 6572 N N . LYS B 1 325 ? 7.723 6.547 -4.277 1 91.56 325 LYS B N 1
ATOM 6573 C CA . LYS B 1 325 ? 7.117 7.367 -3.23 1 91.56 325 LYS B CA 1
ATOM 6574 C C . LYS B 1 325 ? 8.148 7.762 -2.178 1 91.56 325 LYS B C 1
ATOM 6576 O O . LYS B 1 325 ? 8.203 8.922 -1.757 1 91.56 325 LYS B O 1
ATOM 6581 N N . HIS B 1 326 ? 8.922 6.801 -1.7 1 95.38 326 HIS B N 1
ATOM 6582 C CA . HIS B 1 326 ? 9.969 7.055 -0.719 1 95.38 326 HIS B CA 1
ATOM 6583 C C . HIS B 1 326 ? 11.039 7.988 -1.279 1 95.38 326 HIS B C 1
ATOM 6585 O O . HIS B 1 326 ? 11.469 8.922 -0.6 1 95.38 326 HIS B O 1
ATOM 6591 N N . THR B 1 327 ? 11.414 7.75 -2.518 1 94.5 327 THR B N 1
ATOM 6592 C CA . THR B 1 327 ? 12.453 8.547 -3.158 1 94.5 327 THR B CA 1
ATOM 6593 C C . THR B 1 327 ? 12.023 10.008 -3.281 1 94.5 327 THR B C 1
ATOM 6595 O O . THR B 1 327 ? 12.75 10.914 -2.883 1 94.5 327 THR B O 1
ATOM 6598 N N . TRP B 1 328 ? 10.82 10.203 -3.742 1 92.25 328 TRP B N 1
ATOM 6599 C CA . TRP B 1 328 ? 10.32 11.555 -3.922 1 92.25 328 TRP B CA 1
ATOM 6600 C C . TRP B 1 328 ? 10.133 12.25 -2.576 1 92.25 328 TRP B C 1
ATOM 6602 O O . TRP B 1 328 ? 10.586 13.383 -2.391 1 92.25 328 TRP B O 1
ATOM 6612 N N . SER B 1 329 ? 9.43 11.609 -1.714 1 95.31 329 SER B N 1
ATOM 6613 C CA . SER B 1 329 ? 9.172 12.219 -0.414 1 95.31 329 SER B CA 1
ATOM 6614 C C . SER B 1 329 ? 10.477 12.5 0.33 1 95.31 329 SER B C 1
ATOM 6616 O O . SER B 1 329 ? 10.633 13.555 0.941 1 95.31 329 SER B O 1
ATOM 6618 N N . GLY B 1 330 ? 11.438 11.562 0.248 1 97.19 330 GLY B N 1
ATOM 6619 C CA . GLY B 1 330 ? 12.734 11.773 0.873 1 97.19 330 GLY B CA 1
ATOM 6620 C C . GLY B 1 330 ? 13.484 12.953 0.29 1 97.19 330 GLY B C 1
ATOM 6621 O O . GLY B 1 330 ? 14.023 13.781 1.029 1 97.19 330 GLY B O 1
ATOM 6622 N N . LEU B 1 331 ? 13.484 13.086 -0.979 1 96.12 331 LEU B N 1
ATOM 6623 C CA . LEU B 1 331 ? 14.203 14.156 -1.653 1 96.12 331 LEU B CA 1
ATOM 6624 C C . LEU B 1 331 ? 13.562 15.508 -1.354 1 96.12 331 LEU B C 1
ATOM 6626 O O . LEU B 1 331 ? 14.266 16.5 -1.118 1 96.12 331 LEU B O 1
ATOM 6630 N N . ILE B 1 332 ? 12.227 15.531 -1.346 1 93.88 332 ILE B N 1
ATOM 6631 C CA . ILE B 1 332 ? 11.531 16.781 -1.037 1 93.88 332 ILE B CA 1
ATOM 6632 C C . ILE B 1 332 ? 11.812 17.188 0.406 1 93.88 332 ILE B C 1
ATOM 6634 O O . ILE B 1 332 ? 12.125 18.344 0.678 1 93.88 332 ILE B O 1
ATOM 6638 N N . ALA B 1 333 ? 11.766 16.219 1.318 1 96.94 333 ALA B N 1
ATOM 6639 C CA . ALA B 1 333 ? 11.992 16.5 2.734 1 96.94 333 ALA B CA 1
ATOM 6640 C C . ALA B 1 333 ? 13.391 17.062 2.967 1 96.94 333 ALA B C 1
ATOM 6642 O O . ALA B 1 333 ? 13.547 18.094 3.621 1 96.94 333 ALA B O 1
ATOM 6643 N N . ILE B 1 334 ? 14.43 16.453 2.408 1 97.06 334 ILE B N 1
ATOM 6644 C CA . ILE B 1 334 ? 15.805 16.875 2.662 1 97.06 334 ILE B CA 1
ATOM 6645 C C . ILE B 1 334 ? 16.078 18.203 1.954 1 97.06 334 ILE B C 1
ATOM 6647 O O . ILE B 1 334 ? 16.812 19.047 2.469 1 97.06 334 ILE B O 1
ATOM 6651 N N . SER B 1 335 ? 15.508 18.375 0.763 1 96.38 335 SER B N 1
ATOM 6652 C CA . SER B 1 335 ? 15.688 19.625 0.046 1 96.38 335 SER B CA 1
ATOM 6653 C C . SER B 1 335 ? 15.117 20.797 0.833 1 96.38 335 SER B C 1
ATOM 6655 O O . SER B 1 335 ? 15.766 21.844 0.968 1 96.38 335 SER B O 1
ATOM 6657 N N . LEU B 1 336 ? 13.945 20.594 1.344 1 95.25 336 LEU B N 1
ATOM 6658 C CA . LEU B 1 336 ? 13.328 21.656 2.145 1 95.25 336 LEU B CA 1
ATOM 6659 C C . LEU B 1 336 ? 14.102 21.875 3.439 1 95.25 336 LEU B C 1
ATOM 6661 O O . LEU B 1 336 ? 14.266 23.016 3.877 1 95.25 336 LEU B O 1
ATOM 6665 N N . ALA B 1 337 ? 14.578 20.812 4.023 1 96.69 337 ALA B N 1
ATOM 6666 C CA . ALA B 1 337 ? 15.352 20.922 5.258 1 96.69 337 ALA B CA 1
ATOM 6667 C C . ALA B 1 337 ? 16.656 21.672 5.023 1 96.69 337 ALA B C 1
ATOM 6669 O O . ALA B 1 337 ? 17.062 22.5 5.836 1 96.69 337 ALA B O 1
ATOM 6670 N N . LEU B 1 338 ? 17.328 21.438 3.955 1 95.19 338 LEU B N 1
ATOM 6671 C CA . LEU B 1 338 ? 18.609 22.047 3.633 1 95.19 338 LEU B CA 1
ATOM 6672 C C . LEU B 1 338 ? 18.422 23.531 3.307 1 95.19 338 LEU B C 1
ATOM 6674 O O . LEU B 1 338 ? 19.359 24.328 3.469 1 95.19 338 LEU B O 1
ATOM 6678 N N . LEU B 1 339 ? 17.266 23.906 2.889 1 93.56 339 LEU B N 1
ATOM 6679 C CA . LEU B 1 339 ? 16.984 25.312 2.568 1 93.56 339 LEU B CA 1
ATOM 6680 C C . LEU B 1 339 ? 16.766 26.125 3.838 1 93.56 339 LEU B C 1
ATOM 6682 O O . LEU B 1 339 ? 16.969 27.344 3.84 1 93.56 339 LEU B O 1
ATOM 6686 N N . GLN B 1 340 ? 16.469 25.453 4.938 1 93.38 340 GLN B N 1
ATOM 6687 C CA . GLN B 1 340 ? 16.062 26.125 6.164 1 93.38 340 GLN B CA 1
ATOM 6688 C C . GLN B 1 340 ? 17.203 26.938 6.762 1 93.38 340 GLN B C 1
ATOM 6690 O O . GLN B 1 340 ? 17 28.078 7.18 1 93.38 340 GLN B O 1
ATOM 6695 N N . PRO B 1 341 ? 18.469 26.422 6.801 1 88.88 341 PRO B N 1
ATOM 6696 C CA . PRO B 1 341 ? 19.562 27.25 7.328 1 88.88 341 PRO B CA 1
ATOM 6697 C C . PRO B 1 341 ? 19.844 28.469 6.465 1 88.88 341 PRO B C 1
ATOM 6699 O O . PRO B 1 341 ? 20.188 29.531 6.988 1 88.88 341 PRO B O 1
ATOM 6702 N N . PHE B 1 342 ? 19.641 28.391 5.254 1 87.31 342 PHE B N 1
ATOM 6703 C CA . PHE B 1 342 ? 19.844 29.516 4.363 1 87.31 342 PHE B CA 1
ATOM 6704 C C . PHE B 1 342 ? 18.781 30.594 4.602 1 87.31 342 PHE B C 1
ATOM 6706 O O . PHE B 1 342 ? 19.094 31.781 4.652 1 87.31 342 PHE B O 1
ATOM 6713 N N . PHE B 1 343 ? 17.609 30.125 4.801 1 84.88 343 PHE B N 1
ATOM 6714 C CA . PHE B 1 343 ? 16.516 31.031 5.117 1 84.88 343 PHE B CA 1
ATOM 6715 C C . PHE B 1 343 ? 16.75 31.703 6.469 1 84.88 343 PHE B C 1
ATOM 6717 O O . PHE B 1 343 ? 16.438 32.875 6.645 1 84.88 343 PHE B O 1
ATOM 6724 N N . ALA B 1 344 ? 17.297 30.906 7.367 1 84.62 344 ALA B N 1
ATOM 6725 C CA . ALA B 1 344 ? 17.5 31.406 8.719 1 84.62 344 ALA B CA 1
ATOM 6726 C C . ALA B 1 344 ? 18.562 32.5 8.742 1 84.62 344 ALA B C 1
ATOM 6728 O O . ALA B 1 344 ? 18.516 33.406 9.578 1 84.62 344 ALA B O 1
ATOM 6729 N N . THR B 1 345 ? 19.5 32.531 7.789 1 83.06 345 THR B N 1
ATOM 6730 C CA . THR B 1 345 ? 20.562 33.531 7.738 1 83.06 345 THR B CA 1
ATOM 6731 C C . THR B 1 345 ? 20.016 34.844 7.242 1 83.06 345 THR B C 1
ATOM 6733 O O . THR B 1 345 ? 20.594 35.906 7.512 1 83.06 345 THR B O 1
ATOM 6736 N N . ILE B 1 346 ? 18.906 34.781 6.469 1 85 346 ILE B N 1
ATOM 6737 C CA . ILE B 1 346 ? 18.328 36 5.938 1 85 346 ILE B CA 1
ATOM 6738 C C . ILE B 1 346 ? 17.203 36.5 6.844 1 85 346 ILE B C 1
ATOM 6740 O O . ILE B 1 346 ? 16.312 37.219 6.402 1 85 346 ILE B O 1
ATOM 6744 N N . ARG B 1 347 ? 17.266 36.062 8.125 1 84.56 347 ARG B N 1
ATOM 6745 C CA . ARG B 1 347 ? 16.25 36.469 9.086 1 84.56 347 ARG B CA 1
ATOM 6746 C C . ARG B 1 347 ? 16.25 37.969 9.289 1 84.56 347 ARG B C 1
ATOM 6748 O O . ARG B 1 347 ? 17.281 38.562 9.664 1 84.56 347 ARG B O 1
ATOM 6755 N N . PRO B 1 348 ? 15.141 38.562 8.938 1 82.06 348 PRO B N 1
ATOM 6756 C CA . PRO B 1 348 ? 15.078 40 9.117 1 82.06 348 PRO B CA 1
ATOM 6757 C C . PRO B 1 348 ? 15.156 40.406 10.586 1 82.06 348 PRO B C 1
ATOM 6759 O O . PRO B 1 348 ? 14.867 39.625 11.477 1 82.06 348 PRO B O 1
ATOM 6762 N N . SER B 1 349 ? 15.633 41.625 10.75 1 79.44 349 SER B N 1
ATOM 6763 C CA . SER B 1 349 ? 15.695 42.156 12.102 1 79.44 349 SER B CA 1
ATOM 6764 C C . SER B 1 349 ? 14.312 42.188 12.758 1 79.44 349 SER B C 1
ATOM 6766 O O . SER B 1 349 ? 13.297 42.188 12.062 1 79.44 349 SER B O 1
ATOM 6768 N N . PRO B 1 350 ? 14.305 42 14.031 1 76.94 350 PRO B N 1
ATOM 6769 C CA . PRO B 1 350 ? 13.031 41.969 14.75 1 76.94 350 PRO B CA 1
ATOM 6770 C C . PRO B 1 350 ? 12.172 43.219 14.469 1 76.94 350 PRO B C 1
ATOM 6772 O O . PRO B 1 350 ? 10.945 43.156 14.617 1 76.94 350 PRO B O 1
ATOM 6775 N N . ILE B 1 351 ? 12.75 44.25 14.008 1 68.62 351 ILE B N 1
ATOM 6776 C CA . ILE B 1 351 ? 12.023 45.5 13.789 1 68.62 351 ILE B CA 1
ATOM 6777 C C . ILE B 1 351 ? 11.531 45.562 12.352 1 68.62 351 ILE B C 1
ATOM 6779 O O . ILE B 1 351 ? 10.617 46.344 12.031 1 68.62 351 ILE B O 1
ATOM 6783 N N . SER B 1 352 ? 12.086 44.656 11.641 1 75.56 352 SER B N 1
ATOM 6784 C CA . SER B 1 352 ? 11.742 44.656 10.219 1 75.56 352 SER B CA 1
ATOM 6785 C C . SER B 1 352 ? 10.312 44.188 10 1 75.56 352 SER B C 1
ATOM 6787 O O . SER B 1 352 ? 9.812 43.312 10.742 1 75.56 352 SER B O 1
ATOM 6789 N N . ASN B 1 353 ? 9.617 44.688 8.984 1 65.31 353 ASN B N 1
ATOM 6790 C CA . ASN B 1 353 ? 8.258 44.344 8.609 1 65.31 353 ASN B CA 1
ATOM 6791 C C . ASN B 1 353 ? 8.195 42.938 8.008 1 65.31 353 ASN B C 1
ATOM 6793 O O . ASN B 1 353 ? 7.125 42.312 7.953 1 65.31 353 ASN B O 1
ATOM 6797 N N . TRP B 1 354 ? 9.305 42.5 7.703 1 76.94 354 TRP B N 1
ATOM 6798 C CA . TRP B 1 354 ? 9.352 41.188 7.031 1 76.94 354 TRP B CA 1
ATOM 6799 C C . TRP B 1 354 ? 9.57 40.062 8.039 1 76.94 354 TRP B C 1
ATOM 6801 O O . TRP B 1 354 ? 9.555 38.906 7.672 1 76.94 354 TRP B O 1
ATOM 6811 N N . ARG B 1 355 ? 9.656 40.344 9.281 1 78.25 355 ARG B N 1
ATOM 6812 C CA . ARG B 1 355 ? 9.984 39.344 10.305 1 78.25 355 ARG B CA 1
ATOM 6813 C C . ARG B 1 355 ? 8.844 38.344 10.484 1 78.25 355 ARG B C 1
ATOM 6815 O O . ARG B 1 355 ? 9.086 37.156 10.586 1 78.25 355 ARG B O 1
ATOM 6822 N N . HIS B 1 356 ? 7.715 38.906 10.492 1 74.88 356 HIS B N 1
ATOM 6823 C CA . HIS B 1 356 ? 6.562 38.031 10.648 1 74.88 356 HIS B CA 1
ATOM 6824 C C . HIS B 1 356 ? 6.438 37.062 9.461 1 74.88 356 HIS B C 1
ATOM 6826 O O . HIS B 1 356 ? 6.238 35.875 9.648 1 74.88 356 HIS B O 1
ATOM 6832 N N . ALA B 1 357 ? 6.566 37.656 8.25 1 73.69 357 ALA B N 1
ATOM 6833 C CA . ALA B 1 357 ? 6.508 36.812 7.051 1 73.69 357 ALA B CA 1
ATOM 6834 C C . ALA B 1 357 ? 7.586 35.719 7.086 1 73.69 357 ALA B C 1
ATOM 6836 O O . ALA B 1 357 ? 7.324 34.562 6.754 1 73.69 357 ALA B O 1
ATOM 6837 N N . PHE B 1 358 ? 8.664 36.156 7.453 1 82.69 358 PHE B N 1
ATOM 6838 C CA . PHE B 1 358 ? 9.773 35.219 7.551 1 82.69 358 PHE B CA 1
ATOM 6839 C C . PHE B 1 358 ? 9.453 34.125 8.539 1 82.69 358 PHE B C 1
ATOM 6841 O O . PHE B 1 358 ? 9.672 32.938 8.242 1 82.69 358 PHE B O 1
ATOM 6848 N N . ASN B 1 359 ? 8.883 34.438 9.641 1 82.06 359 ASN B N 1
ATOM 6849 C CA . ASN B 1 359 ? 8.594 33.438 10.68 1 82.06 359 ASN B CA 1
ATOM 6850 C C . ASN B 1 359 ? 7.566 32.406 10.211 1 82.06 359 ASN B C 1
ATOM 6852 O O . ASN B 1 359 ? 7.723 31.219 10.453 1 82.06 359 ASN B O 1
ATOM 6856 N N . VAL B 1 360 ? 6.637 32.938 9.625 1 76.19 360 VAL B N 1
ATOM 6857 C CA . VAL B 1 360 ? 5.57 32.031 9.156 1 76.19 360 VAL B CA 1
ATOM 6858 C C . VAL B 1 360 ? 6.09 31.141 8.039 1 76.19 360 VAL B C 1
ATOM 6860 O O . VAL B 1 360 ? 5.805 29.938 8.016 1 76.19 360 VAL B O 1
ATOM 6863 N N . LEU B 1 361 ? 6.824 31.75 7.062 1 82.69 361 LEU B N 1
ATOM 6864 C CA . LEU B 1 361 ? 7.398 30.953 5.973 1 82.69 361 LEU B CA 1
ATOM 6865 C C . LEU B 1 361 ? 8.359 29.906 6.508 1 82.69 361 LEU B C 1
ATOM 6867 O O . LEU B 1 361 ? 8.336 28.75 6.059 1 82.69 361 LEU B O 1
ATOM 6871 N N . HIS B 1 362 ? 9.164 30.328 7.43 1 89.06 362 HIS B N 1
ATOM 6872 C CA . HIS B 1 362 ? 10.109 29.406 8.055 1 89.06 362 HIS B CA 1
ATOM 6873 C C . HIS B 1 362 ? 9.383 28.25 8.734 1 89.06 362 HIS B C 1
ATOM 6875 O O . HIS B 1 362 ? 9.766 27.094 8.578 1 89.06 362 HIS B O 1
ATOM 6881 N N . TRP B 1 363 ? 8.289 28.562 9.359 1 84.44 363 TRP B N 1
ATOM 6882 C CA . TRP B 1 363 ? 7.496 27.547 10.039 1 84.44 363 TRP B CA 1
ATOM 6883 C C . TRP B 1 363 ? 6.805 26.625 9.031 1 84.44 363 TRP B C 1
ATOM 6885 O O . TRP B 1 363 ? 6.797 25.406 9.203 1 84.44 363 TRP B O 1
ATOM 6895 N N . LEU B 1 364 ? 6.211 27.203 8.023 1 84.25 364 LEU B N 1
ATOM 6896 C CA . LEU B 1 364 ? 5.477 26.438 7.027 1 84.25 364 LEU B CA 1
ATOM 6897 C C . LEU B 1 364 ? 6.402 25.484 6.281 1 84.25 364 LEU B C 1
ATOM 6899 O O . LEU B 1 364 ? 6.074 24.312 6.09 1 84.25 364 LEU B O 1
ATOM 6903 N N . VAL B 1 365 ? 7.52 25.984 5.828 1 89.69 365 VAL B N 1
ATOM 6904 C CA . VAL B 1 365 ? 8.492 25.156 5.117 1 89.69 365 VAL B CA 1
ATOM 6905 C C . VAL B 1 365 ? 9.016 24.062 6.051 1 89.69 365 VAL B C 1
ATOM 6907 O O . VAL B 1 365 ? 9.148 22.906 5.648 1 89.69 365 VAL B O 1
ATOM 6910 N N . GLY B 1 366 ? 9.289 24.422 7.258 1 92.81 366 GLY B N 1
ATOM 6911 C CA . GLY B 1 366 ? 9.758 23.453 8.234 1 92.81 366 GLY B CA 1
ATOM 6912 C C . GLY B 1 366 ? 8.75 22.359 8.523 1 92.81 366 GLY B C 1
ATOM 6913 O O . GLY B 1 366 ? 9.086 21.172 8.5 1 92.81 366 GLY B O 1
ATOM 6914 N N . MET B 1 367 ? 7.488 22.766 8.719 1 89.06 367 MET B N 1
ATOM 6915 C CA . MET B 1 367 ? 6.441 21.797 9.016 1 89.06 367 MET B CA 1
ATOM 6916 C C . MET B 1 367 ? 6.164 20.906 7.812 1 89.06 367 MET B C 1
ATOM 6918 O O . MET B 1 367 ? 5.926 19.703 7.969 1 89.06 367 MET B O 1
ATOM 6922 N N . THR B 1 368 ? 6.168 21.516 6.645 1 90.19 368 THR B N 1
ATOM 6923 C CA . THR B 1 368 ? 5.992 20.719 5.434 1 90.19 368 THR B CA 1
ATOM 6924 C C . THR B 1 368 ? 7.098 19.672 5.305 1 90.19 368 THR B C 1
ATOM 6926 O O . THR B 1 368 ? 6.824 18.516 5.008 1 90.19 368 THR B O 1
ATOM 6929 N N . SER B 1 369 ? 8.305 20.141 5.52 1 95.62 369 SER B N 1
ATOM 6930 C CA . SER B 1 369 ? 9.43 19.203 5.469 1 95.62 369 SER B CA 1
ATOM 6931 C C . SER B 1 369 ? 9.25 18.062 6.457 1 95.62 369 SER B C 1
ATOM 6933 O O . SER B 1 369 ? 9.461 16.891 6.105 1 95.62 369 SER B O 1
ATOM 6935 N N . PHE B 1 370 ? 8.812 18.344 7.676 1 95.81 370 PHE B N 1
ATOM 6936 C CA . PHE B 1 370 ? 8.625 17.344 8.727 1 95.81 370 PHE B CA 1
ATOM 6937 C C . PHE B 1 370 ? 7.535 16.344 8.344 1 95.81 370 PHE B C 1
ATOM 6939 O O . PHE B 1 370 ? 7.703 15.141 8.516 1 95.81 370 PHE B O 1
ATOM 6946 N N . VAL B 1 371 ? 6.457 16.844 7.785 1 91.5 371 VAL B N 1
ATOM 6947 C CA . VAL B 1 371 ? 5.336 15.992 7.391 1 91.5 371 VAL B CA 1
ATOM 6948 C C . VAL B 1 371 ? 5.75 15.094 6.227 1 91.5 371 VAL B C 1
ATOM 6950 O O . VAL B 1 371 ? 5.484 13.891 6.242 1 91.5 371 VAL B O 1
ATOM 6953 N N . VAL B 1 372 ? 6.387 15.664 5.258 1 94.12 372 VAL B N 1
ATOM 6954 C CA . VAL B 1 372 ? 6.809 14.898 4.09 1 94.12 372 VAL B CA 1
ATOM 6955 C C . VAL B 1 372 ? 7.852 13.859 4.5 1 94.12 372 VAL B C 1
ATOM 6957 O O . VAL B 1 372 ? 7.879 12.75 3.965 1 94.12 372 VAL B O 1
ATOM 6960 N N . ALA B 1 373 ? 8.742 14.25 5.406 1 97.75 373 ALA B N 1
ATOM 6961 C CA . ALA B 1 373 ? 9.703 13.289 5.938 1 97.75 373 ALA B CA 1
ATOM 6962 C C . ALA B 1 373 ? 8.992 12.117 6.605 1 97.75 373 ALA B C 1
ATOM 6964 O O . ALA B 1 373 ? 9.438 10.969 6.492 1 97.75 373 ALA B O 1
ATOM 6965 N N . SER B 1 374 ? 7.926 12.391 7.293 1 96 374 SER B N 1
ATOM 6966 C CA . SER B 1 374 ? 7.148 11.336 7.93 1 96 374 SER B CA 1
ATOM 6967 C C . SER B 1 374 ? 6.52 10.406 6.898 1 96 374 SER B C 1
ATOM 6969 O O . SER B 1 374 ? 6.465 9.188 7.098 1 96 374 SER B O 1
ATOM 6971 N N . VAL B 1 375 ? 6.082 10.977 5.812 1 93.25 375 VAL B N 1
ATOM 6972 C CA . VAL B 1 375 ? 5.559 10.18 4.711 1 93.25 375 VAL B CA 1
ATOM 6973 C C . VAL B 1 375 ? 6.66 9.273 4.16 1 93.25 375 VAL B C 1
ATOM 6975 O O . VAL B 1 375 ? 6.426 8.102 3.867 1 93.25 375 VAL B O 1
ATOM 6978 N N . ALA B 1 376 ? 7.832 9.828 4.031 1 96.94 376 ALA B N 1
ATOM 6979 C CA . ALA B 1 376 ? 8.969 9.039 3.555 1 96.94 376 ALA B CA 1
ATOM 6980 C C . ALA B 1 376 ? 9.266 7.875 4.5 1 96.94 376 ALA B C 1
ATOM 6982 O O . ALA B 1 376 ? 9.555 6.762 4.051 1 96.94 376 ALA B O 1
ATOM 6983 N N . MET B 1 377 ? 9.156 8.133 5.77 1 97.06 377 MET B N 1
ATOM 6984 C CA . MET B 1 377 ? 9.414 7.09 6.754 1 97.06 377 MET B CA 1
ATOM 6985 C C . MET B 1 377 ? 8.383 5.969 6.648 1 97.06 377 MET B C 1
ATOM 6987 O O . MET B 1 377 ? 8.742 4.793 6.629 1 97.06 377 MET B O 1
ATOM 6991 N N . ILE B 1 378 ? 7.184 6.309 6.5 1 94.5 378 ILE B N 1
ATOM 6992 C CA . ILE B 1 378 ? 6.109 5.324 6.402 1 94.5 378 ILE B CA 1
ATOM 6993 C C . ILE B 1 378 ? 6.242 4.543 5.098 1 94.5 378 ILE B C 1
ATOM 6995 O O . ILE B 1 378 ? 6.004 3.334 5.066 1 94.5 378 ILE B O 1
ATOM 6999 N N . SER B 1 379 ? 6.66 5.188 4.051 1 94.56 379 SER B N 1
ATOM 7000 C CA . SER B 1 379 ? 6.781 4.543 2.746 1 94.56 379 SER B CA 1
ATOM 7001 C C . SER B 1 379 ? 7.973 3.594 2.707 1 94.56 379 SER B C 1
ATOM 7003 O O . SER B 1 379 ? 8.109 2.803 1.773 1 94.56 379 SER B O 1
ATOM 7005 N N . SER B 1 380 ? 8.836 3.641 3.691 1 96.06 380 SER B N 1
ATOM 7006 C CA . SER B 1 380 ? 10 2.768 3.719 1 96.06 380 SER B CA 1
ATOM 7007 C C . SER B 1 380 ? 9.648 1.381 4.242 1 96.06 380 SER B C 1
ATOM 7009 O O . SER B 1 380 ? 10.43 0.439 4.102 1 96.06 380 SER B O 1
ATOM 7011 N N . ILE B 1 381 ? 8.5 1.181 4.773 1 94.12 381 ILE B N 1
ATOM 7012 C CA . ILE B 1 381 ? 8.109 -0.039 5.473 1 94.12 381 ILE B CA 1
ATOM 7013 C C . ILE B 1 381 ? 8.086 -1.21 4.492 1 94.12 381 ILE B C 1
ATOM 7015 O O . ILE B 1 381 ? 8.664 -2.268 4.766 1 94.12 381 ILE B O 1
ATOM 7019 N N . PRO B 1 382 ? 7.523 -1.019 3.303 1 91.19 382 PRO B N 1
ATOM 7020 C CA . PRO B 1 382 ? 7.445 -2.174 2.404 1 91.19 382 PRO B CA 1
ATOM 7021 C C . PRO B 1 382 ? 8.727 -2.385 1.603 1 91.19 382 PRO B C 1
ATOM 7023 O O . PRO B 1 382 ? 8.82 -3.336 0.822 1 91.19 382 PRO B O 1
ATOM 7026 N N . LEU B 1 383 ? 9.711 -1.558 1.799 1 89.94 383 LEU B N 1
ATOM 7027 C CA . LEU B 1 383 ? 10.93 -1.682 1.002 1 89.94 383 LEU B CA 1
ATOM 7028 C C . LEU B 1 383 ? 11.688 -2.951 1.366 1 89.94 383 LEU B C 1
ATOM 7030 O O . LEU B 1 383 ? 11.805 -3.299 2.545 1 89.94 383 LEU B O 1
ATOM 7034 N N . GLY B 1 384 ? 12.211 -3.639 0.378 1 82.56 384 GLY B N 1
ATOM 7035 C CA . GLY B 1 384 ? 12.859 -4.93 0.537 1 82.56 384 GLY B CA 1
ATOM 7036 C C . GLY B 1 384 ? 14.094 -4.867 1.418 1 82.56 384 GLY B C 1
ATOM 7037 O O . GLY B 1 384 ? 14.312 -5.746 2.256 1 82.56 384 GLY B O 1
ATOM 7038 N N . LYS B 1 385 ? 14.836 -3.838 1.285 1 81.75 385 LYS B N 1
ATOM 7039 C CA . LYS B 1 385 ? 16.109 -3.781 2 1 81.75 385 LYS B CA 1
ATOM 7040 C C . LYS B 1 385 ? 15.891 -3.49 3.482 1 81.75 385 LYS B C 1
ATOM 7042 O O . LYS B 1 385 ? 16.75 -3.814 4.312 1 81.75 385 LYS B O 1
ATOM 7047 N N . THR B 1 386 ? 14.797 -2.785 3.869 1 85.44 386 THR B N 1
ATOM 7048 C CA . THR B 1 386 ? 14.492 -2.596 5.281 1 85.44 386 THR B CA 1
ATOM 7049 C C . THR B 1 386 ? 13.844 -3.848 5.871 1 85.44 386 THR B C 1
ATOM 7051 O O . THR B 1 386 ? 14.016 -4.141 7.055 1 85.44 386 THR B O 1
ATOM 7054 N N . ALA B 1 387 ? 13.07 -4.559 5.086 1 82.69 387 ALA B N 1
ATOM 7055 C CA . ALA B 1 387 ? 12.406 -5.82 5.406 1 82.69 387 ALA B CA 1
ATOM 7056 C C . ALA B 1 387 ? 11.5 -5.672 6.625 1 82.69 387 ALA B C 1
ATOM 7058 O O . ALA B 1 387 ? 11.305 -6.625 7.379 1 82.69 387 ALA B O 1
ATOM 7059 N N . LEU B 1 388 ? 11.062 -4.453 6.859 1 90.25 388 LEU B N 1
ATOM 7060 C CA . LEU B 1 388 ? 10.195 -4.223 8.008 1 90.25 388 LEU B CA 1
ATOM 7061 C C . LEU B 1 388 ? 8.852 -4.918 7.832 1 90.25 388 LEU B C 1
ATOM 7063 O O . LEU B 1 388 ? 8.383 -5.613 8.734 1 90.25 388 LEU B O 1
ATOM 7067 N N . ALA B 1 389 ? 8.297 -4.754 6.688 1 86.88 389 ALA B N 1
ATOM 7068 C CA . ALA B 1 389 ? 7.004 -5.379 6.422 1 86.88 389 ALA B CA 1
ATOM 7069 C C . ALA B 1 389 ? 7.125 -6.898 6.383 1 86.88 389 ALA B C 1
ATOM 7071 O O . ALA B 1 389 ? 6.219 -7.613 6.812 1 86.88 389 ALA B O 1
ATOM 7072 N N . LYS B 1 390 ? 8.234 -7.375 5.848 1 81.62 390 LYS B N 1
ATOM 7073 C CA . LYS B 1 390 ? 8.453 -8.812 5.695 1 81.62 390 LYS B CA 1
ATOM 7074 C C . LYS B 1 390 ? 8.547 -9.5 7.055 1 81.62 390 LYS B C 1
ATOM 7076 O O . LYS B 1 390 ? 7.918 -10.539 7.273 1 81.62 390 LYS B O 1
ATOM 7081 N N . HIS B 1 391 ? 9.266 -8.875 7.992 1 82.5 391 HIS B N 1
ATOM 7082 C CA . HIS B 1 391 ? 9.555 -9.547 9.25 1 82.5 391 HIS B CA 1
ATOM 7083 C C . HIS B 1 391 ? 8.547 -9.164 10.336 1 82.5 391 HIS B C 1
ATOM 7085 O O . HIS B 1 391 ? 8.273 -9.953 11.242 1 82.5 391 HIS B O 1
ATOM 7091 N N . TYR B 1 392 ? 7.953 -7.973 10.172 1 87.12 392 TYR B N 1
ATOM 7092 C CA . TYR B 1 392 ? 7.133 -7.508 11.281 1 87.12 392 TYR B CA 1
ATOM 7093 C C . TYR B 1 392 ? 5.703 -7.227 10.82 1 87.12 392 TYR B C 1
ATOM 7095 O O . TYR B 1 392 ? 4.883 -6.738 11.602 1 87.12 392 TYR B O 1
ATOM 7103 N N . GLY B 1 393 ? 5.453 -7.539 9.594 1 84.5 393 GLY B N 1
ATOM 7104 C CA . GLY B 1 393 ? 4.098 -7.324 9.117 1 84.5 393 GLY B CA 1
ATOM 7105 C C . GLY B 1 393 ? 3.658 -5.875 9.188 1 84.5 393 GLY B C 1
ATOM 7106 O O . GLY B 1 393 ? 4.348 -4.988 8.68 1 84.5 393 GLY B O 1
ATOM 7107 N N . LYS B 1 394 ? 2.537 -5.613 9.938 1 86.44 394 LYS B N 1
ATOM 7108 C CA . LYS B 1 394 ? 1.97 -4.27 9.977 1 86.44 394 LYS B CA 1
ATOM 7109 C C . LYS B 1 394 ? 2.344 -3.557 11.273 1 86.44 394 LYS B C 1
ATOM 7111 O O . LYS B 1 394 ? 1.936 -2.416 11.508 1 86.44 394 LYS B O 1
ATOM 7116 N N . LEU B 1 395 ? 3.166 -4.055 12.125 1 88.06 395 LEU B N 1
ATOM 7117 C CA . LEU B 1 395 ? 3.568 -3.494 13.414 1 88.06 395 LEU B CA 1
ATOM 7118 C C . LEU B 1 395 ? 4.273 -2.154 13.227 1 88.06 395 LEU B C 1
ATOM 7120 O O . LEU B 1 395 ? 3.996 -1.195 13.945 1 88.06 395 LEU B O 1
ATOM 7124 N N . PRO B 1 396 ? 5.176 -2.121 12.234 1 92.88 396 PRO B N 1
ATOM 7125 C CA . PRO B 1 396 ? 5.793 -0.811 12.023 1 92.88 396 PRO B CA 1
ATOM 7126 C C . PRO B 1 396 ? 4.777 0.278 11.695 1 92.88 396 PRO B C 1
ATOM 7128 O O . PRO B 1 396 ? 4.93 1.424 12.125 1 92.88 396 PRO B O 1
ATOM 7131 N N . ASN B 1 397 ? 3.756 -0.076 10.898 1 89.44 397 ASN B N 1
ATOM 7132 C CA . ASN B 1 397 ? 2.699 0.886 10.602 1 89.44 397 ASN B CA 1
ATOM 7133 C C . ASN B 1 397 ? 2.021 1.388 11.875 1 89.44 397 ASN B C 1
ATOM 7135 O O . ASN B 1 397 ? 1.736 2.58 12 1 89.44 397 ASN B O 1
ATOM 7139 N N . PHE B 1 398 ? 1.774 0.551 12.812 1 88 398 PHE B N 1
ATOM 7140 C CA . PHE B 1 398 ? 1.121 0.892 14.078 1 88 398 PHE B CA 1
ATOM 7141 C C . PHE B 1 398 ? 1.997 1.821 14.906 1 88 398 PHE B C 1
ATOM 7143 O O . PHE B 1 398 ? 1.53 2.852 15.391 1 88 398 PHE B O 1
ATOM 7150 N N . TRP B 1 399 ? 3.232 1.511 15.023 1 92.81 399 TRP B N 1
ATOM 7151 C CA . TRP B 1 399 ? 4.141 2.312 15.836 1 92.81 399 TRP B CA 1
ATOM 7152 C C . TRP B 1 399 ? 4.355 3.689 15.219 1 92.81 399 TRP B C 1
ATOM 7154 O O . TRP B 1 399 ? 4.41 4.695 15.93 1 92.81 399 TRP B O 1
ATOM 7164 N N . MET B 1 400 ? 4.473 3.713 13.922 1 95.12 400 MET B N 1
ATOM 7165 C CA . MET B 1 400 ? 4.648 5.004 13.258 1 95.12 400 MET B CA 1
ATOM 7166 C C . MET B 1 400 ? 3.375 5.84 13.352 1 95.12 400 MET B C 1
ATOM 7168 O O . MET B 1 400 ? 3.438 7.059 13.516 1 95.12 400 MET B O 1
ATOM 7172 N N . GLY B 1 401 ? 2.207 5.129 13.227 1 91.12 401 GLY B N 1
ATOM 7173 C CA . GLY B 1 401 ? 0.947 5.816 13.469 1 91.12 401 GLY B CA 1
ATOM 7174 C C . GLY B 1 401 ? 0.822 6.359 14.875 1 91.12 401 GLY B C 1
ATOM 7175 O O . GLY B 1 401 ? 0.364 7.488 15.07 1 91.12 401 GLY B O 1
ATOM 7176 N N . LEU B 1 402 ? 1.249 5.609 15.828 1 92.25 402 LEU B N 1
ATOM 7177 C CA . LEU B 1 402 ? 1.223 6.027 17.219 1 92.25 402 LEU B CA 1
ATOM 7178 C C . LEU B 1 402 ? 2.094 7.262 17.438 1 92.25 402 LEU B C 1
ATOM 7180 O O . LEU B 1 402 ? 1.727 8.156 18.203 1 92.25 402 LEU B O 1
ATOM 7184 N N . TYR B 1 403 ? 3.254 7.289 16.812 1 96.38 403 TYR B N 1
ATOM 7185 C CA . TYR B 1 403 ? 4.125 8.453 16.922 1 96.38 403 TYR B CA 1
ATOM 7186 C C . TYR B 1 403 ? 3.412 9.711 16.438 1 96.38 403 TYR B C 1
ATOM 7188 O O . TYR B 1 403 ? 3.482 10.758 17.094 1 96.38 403 TYR B O 1
ATOM 7196 N N . LEU B 1 404 ? 2.754 9.594 15.266 1 92.31 404 LEU B N 1
ATOM 7197 C CA . LEU B 1 404 ? 2.082 10.758 14.695 1 92.31 404 LEU B CA 1
ATOM 7198 C C . LEU B 1 404 ? 0.944 11.227 15.602 1 92.31 404 LEU B C 1
ATOM 7200 O O . LEU B 1 404 ? 0.752 12.422 15.797 1 92.31 404 LEU B O 1
ATOM 7204 N N . VAL B 1 405 ? 0.243 10.289 16.172 1 88.88 405 VAL B N 1
ATOM 7205 C CA . VAL B 1 405 ? -0.825 10.617 17.109 1 88.88 405 VAL B CA 1
ATOM 7206 C C . VAL B 1 405 ? -0.232 11.266 18.359 1 88.88 405 VAL B C 1
ATOM 7208 O O . VAL B 1 405 ? -0.768 12.258 18.875 1 88.88 405 VAL B O 1
ATOM 7211 N N . HIS B 1 406 ? 0.879 10.719 18.828 1 92.81 406 HIS B N 1
ATOM 7212 C CA . HIS B 1 406 ? 1.572 11.242 20 1 92.81 406 HIS B CA 1
ATOM 7213 C C . HIS B 1 406 ? 2.057 12.672 19.75 1 92.81 406 HIS B C 1
ATOM 7215 O O . HIS B 1 406 ? 1.795 13.562 20.562 1 92.81 406 HIS B O 1
ATOM 7221 N N . PHE B 1 407 ? 2.705 12.914 18.688 1 94.25 407 PHE B N 1
ATOM 7222 C CA . PHE B 1 407 ? 3.215 14.234 18.359 1 94.25 407 PHE B CA 1
ATOM 7223 C C . PHE B 1 407 ? 2.074 15.242 18.25 1 94.25 407 PHE B C 1
ATOM 7225 O O . PHE B 1 407 ? 2.154 16.344 18.797 1 94.25 407 PHE B O 1
ATOM 7232 N N . THR B 1 408 ? 0.997 14.836 17.547 1 88.06 408 THR B N 1
ATOM 7233 C CA . THR B 1 408 ? -0.149 15.719 17.344 1 88.06 408 THR B CA 1
ATOM 7234 C C . THR B 1 408 ? -0.853 15.992 18.672 1 88.06 408 THR B C 1
ATOM 7236 O O . THR B 1 408 ? -1.208 17.141 18.969 1 88.06 408 THR B O 1
ATOM 7239 N N . GLY B 1 409 ? -1.051 14.945 19.453 1 88.06 409 GLY B N 1
ATOM 7240 C CA . GLY B 1 409 ? -1.673 15.102 20.766 1 88.06 409 GLY B CA 1
ATOM 7241 C C . GLY B 1 409 ? -0.91 16.047 21.672 1 88.06 409 GLY B C 1
ATOM 7242 O O . GLY B 1 409 ? -1.504 16.922 22.312 1 88.06 409 GLY B O 1
ATOM 7243 N N . VAL B 1 410 ? 0.404 15.898 21.734 1 91.5 410 VAL B N 1
ATOM 7244 C CA . VAL B 1 410 ? 1.253 16.75 22.562 1 91.5 410 VAL B CA 1
ATOM 7245 C C . VAL B 1 410 ? 1.191 18.188 22.047 1 91.5 410 VAL B C 1
ATOM 7247 O O . VAL B 1 410 ? 1.129 19.141 22.828 1 91.5 410 VAL B O 1
ATOM 7250 N N . SER B 1 411 ? 1.17 18.359 20.719 1 87.38 411 SER B N 1
ATOM 7251 C CA . SER B 1 411 ? 1.07 19.688 20.125 1 87.38 411 SER B CA 1
ATOM 7252 C C . SER B 1 411 ? -0.236 20.375 20.516 1 87.38 411 SER B C 1
ATOM 7254 O O . SER B 1 411 ? -0.251 21.562 20.828 1 87.38 411 SER B O 1
ATOM 7256 N N . ILE B 1 412 ? -1.269 19.594 20.594 1 81.5 412 ILE B N 1
ATOM 7257 C CA . ILE B 1 412 ? -2.576 20.141 20.953 1 81.5 412 ILE B CA 1
ATOM 7258 C C . ILE B 1 412 ? -2.574 20.562 22.422 1 81.5 41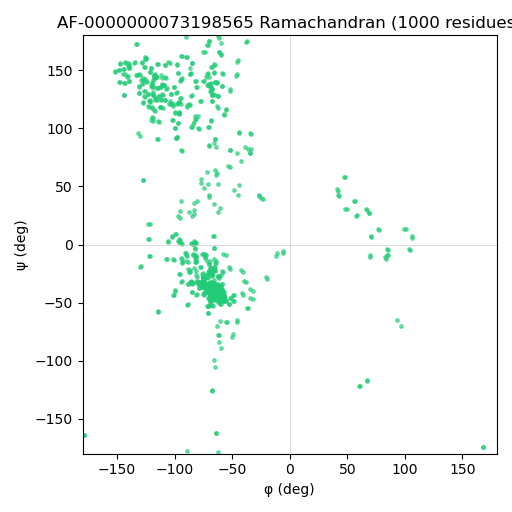2 ILE B C 1
ATOM 7260 O O . ILE B 1 412 ? -3.029 21.641 22.766 1 81.5 412 ILE B O 1
ATOM 7264 N N . ILE B 1 413 ? -1.989 19.75 23.25 1 85.06 413 ILE B N 1
ATOM 7265 C CA . ILE B 1 413 ? -1.938 20.031 24.688 1 85.06 413 ILE B CA 1
ATOM 7266 C C . ILE B 1 413 ? -1.098 21.281 24.938 1 85.06 413 ILE B C 1
ATOM 7268 O O . ILE B 1 413 ? -1.505 22.172 25.688 1 85.06 413 ILE B O 1
ATOM 7272 N N . LEU B 1 414 ? 0.035 21.391 24.312 1 86.5 414 LEU B N 1
ATOM 7273 C CA . LEU B 1 414 ? 0.916 22.531 24.5 1 86.5 414 LEU B CA 1
ATOM 7274 C C . LEU B 1 414 ? 0.271 23.812 23.969 1 86.5 414 LEU B C 1
ATOM 7276 O O . LEU B 1 414 ? 0.433 24.891 24.547 1 86.5 414 LEU B O 1
ATOM 7280 N N . GLU B 1 415 ? -0.466 23.625 22.922 1 78.06 415 GLU B N 1
ATOM 7281 C CA . GLU B 1 415 ? -1.174 24.797 22.391 1 78.06 415 GLU B CA 1
ATOM 7282 C C . GLU B 1 415 ? -2.221 25.297 23.375 1 78.06 415 GLU B C 1
ATOM 7284 O O . GLU B 1 415 ? -2.383 26.5 23.547 1 78.06 415 GLU B O 1
ATOM 7289 N N . ILE B 1 416 ? -2.811 24.391 24.016 1 75.38 416 ILE B N 1
ATOM 7290 C CA . ILE B 1 416 ? -3.811 24.734 25.016 1 75.38 416 ILE B CA 1
ATOM 7291 C C . ILE B 1 416 ? -3.139 25.438 26.203 1 75.38 416 ILE B C 1
ATOM 7293 O O . ILE B 1 416 ? -3.641 26.453 26.688 1 75.38 416 ILE B O 1
ATOM 7297 N N . LEU B 1 417 ? -2.006 25.016 26.547 1 77.81 417 LEU B N 1
ATOM 7298 C CA . LEU B 1 417 ? -1.293 25.578 27.688 1 77.81 417 LEU B CA 1
ATOM 7299 C C . LEU B 1 417 ? -0.768 26.969 27.375 1 77.81 417 LEU B C 1
ATOM 7301 O O . LEU B 1 417 ? -0.83 27.859 28.219 1 77.81 417 LEU B O 1
ATOM 7305 N N . VAL B 1 418 ? -0.292 27.203 26.203 1 75.31 418 VAL B N 1
ATOM 7306 C CA . VAL B 1 418 ? 0.25 28.5 25.812 1 75.31 418 VAL B CA 1
ATOM 7307 C C . VAL B 1 418 ? -0.887 29.5 25.641 1 75.31 418 VAL B C 1
ATOM 7309 O O . VAL B 1 418 ? -0.742 30.672 26 1 75.31 418 VAL B O 1
ATOM 7312 N N . SER B 1 419 ? -1.915 29.125 25.125 1 67.56 419 SER B N 1
ATOM 7313 C CA . SER B 1 419 ? -3.055 30.016 24.922 1 67.56 419 SER B CA 1
ATOM 7314 C C . SER B 1 419 ? -3.596 30.531 26.25 1 67.56 419 SER B C 1
ATOM 7316 O O . SER B 1 419 ? -4.055 31.672 26.344 1 67.56 419 SER B O 1
ATOM 7318 N N . ARG B 1 420 ? -3.424 29.766 27.25 1 65 420 ARG B N 1
ATOM 7319 C CA . ARG B 1 420 ? -3.881 30.172 28.578 1 65 420 ARG B CA 1
ATOM 7320 C C . ARG B 1 420 ? -2.975 31.25 29.172 1 65 420 ARG B C 1
ATOM 7322 O O . ARG B 1 420 ? -3.432 32.094 29.938 1 65 420 ARG B O 1
ATOM 7329 N N . THR B 1 421 ? -1.703 31.203 28.75 1 63.09 421 THR B N 1
ATOM 7330 C CA . THR B 1 421 ? -0.746 32.156 29.281 1 63.09 421 THR B CA 1
ATOM 7331 C C . THR B 1 421 ? -0.864 33.5 28.531 1 63.09 421 THR B C 1
ATOM 7333 O O . THR B 1 421 ? -0.792 34.562 29.141 1 63.09 421 THR B O 1
ATOM 7336 N N . VAL B 1 422 ? -0.994 33.5 27.188 1 58.41 422 VAL B N 1
ATOM 7337 C CA . VAL B 1 422 ? -1.058 34.719 26.375 1 58.41 422 VAL B CA 1
ATOM 7338 C C . VAL B 1 422 ? -2.32 35.5 26.734 1 58.41 422 VAL B C 1
ATOM 7340 O O . VAL B 1 422 ? -2.283 36.719 26.844 1 58.41 422 VAL B O 1
ATOM 7343 N N . SER B 1 423 ? -3.385 34.875 26.922 1 54.62 423 SER B N 1
ATOM 7344 C CA . SER B 1 423 ? -4.637 35.531 27.281 1 54.62 423 SER B CA 1
ATOM 7345 C C . SER B 1 423 ? -4.516 36.25 28.625 1 54.62 423 SER B C 1
ATOM 7347 O O . SER B 1 423 ? -5.004 37.375 28.766 1 54.62 423 SER B O 1
ATOM 7349 N N . LYS B 1 424 ? -3.705 35.812 29.422 1 54.31 424 LYS B N 1
ATOM 7350 C CA . LYS B 1 424 ? -3.586 36.406 30.75 1 54.31 424 LYS B CA 1
ATOM 7351 C C . LYS B 1 424 ? -2.654 37.625 30.719 1 54.31 424 LYS B C 1
ATOM 7353 O O . LYS B 1 424 ? -2.895 38.594 31.406 1 54.31 424 LYS B O 1
ATOM 7358 N N . GLU B 1 425 ? -1.645 37.562 29.875 1 54 425 GLU B N 1
ATOM 7359 C CA . GLU B 1 425 ? -0.726 38.688 29.734 1 54 425 GLU B CA 1
ATOM 7360 C C . GLU B 1 425 ? -1.413 39.906 29.078 1 54 425 GLU B C 1
ATOM 7362 O O . GLU B 1 425 ? -1.212 41.031 29.5 1 54 425 GLU B O 1
ATOM 7367 N N . ARG B 1 426 ? -2.189 39.625 28.062 1 50.19 426 ARG B N 1
ATOM 7368 C CA . ARG B 1 426 ? -2.918 40.719 27.406 1 50.19 426 ARG B CA 1
ATOM 7369 C C . ARG B 1 426 ? -3.883 41.375 28.391 1 50.19 426 ARG B C 1
ATOM 7371 O O . ARG B 1 426 ? -4.039 42.594 28.375 1 50.19 426 ARG B O 1
ATOM 7378 N N . ARG B 1 427 ? -4.441 40.656 29.25 1 50.69 427 ARG B N 1
ATOM 7379 C CA . ARG B 1 427 ? -5.336 41.188 30.266 1 50.69 427 ARG B CA 1
ATOM 7380 C C . ARG B 1 427 ? -4.57 42.031 31.281 1 50.69 427 ARG B C 1
ATOM 7382 O O . ARG B 1 427 ? -5.047 43.094 31.703 1 50.69 427 ARG B O 1
ATOM 7389 N N . ARG B 1 428 ? -3.412 41.562 31.562 1 51.56 428 ARG B N 1
ATOM 7390 C CA . ARG B 1 428 ? -2.564 42.281 32.5 1 51.56 428 ARG B CA 1
ATOM 7391 C C . ARG B 1 428 ? -2.123 43.625 31.891 1 51.56 428 ARG B C 1
ATOM 7393 O O . ARG B 1 428 ? -2.107 44.656 32.594 1 51.56 428 ARG B O 1
ATOM 7400 N N . ASP B 1 429 ? -1.746 43.562 30.703 1 51.03 429 ASP B N 1
ATOM 7401 C CA . ASP B 1 429 ? -1.338 44.812 30.031 1 51.03 429 ASP B CA 1
ATOM 7402 C C . ASP B 1 429 ? -2.504 45.781 29.922 1 51.03 429 ASP B C 1
ATOM 7404 O O . ASP B 1 429 ? -2.334 47 30.141 1 51.03 429 ASP B O 1
ATOM 7408 N N . ALA B 1 430 ? -3.635 45.281 29.672 1 50.28 430 ALA B N 1
ATOM 7409 C CA . ALA B 1 430 ? -4.832 46.125 29.594 1 50.28 430 ALA B CA 1
ATOM 7410 C C . ALA B 1 430 ? -5.168 46.719 30.969 1 50.28 430 ALA B C 1
ATOM 7412 O O . ALA B 1 430 ? -5.523 47.875 31.078 1 50.28 430 ALA B O 1
ATOM 7413 N N . GLU B 1 431 ? -4.984 45.906 31.953 1 50.81 431 GLU B N 1
ATOM 7414 C CA . GLU B 1 431 ? -5.25 46.375 33.312 1 50.81 431 GLU B CA 1
ATOM 7415 C C . GLU B 1 431 ? -4.199 47.375 33.781 1 50.81 431 GLU B C 1
ATOM 7417 O O . GLU B 1 431 ? -4.523 48.375 34.406 1 50.81 431 GLU B O 1
ATOM 7422 N N . SER B 1 432 ? -2.949 47.125 33.406 1 50.19 432 SER B N 1
ATOM 7423 C CA . SER B 1 432 ? -1.88 48.062 33.75 1 50.19 432 SER B CA 1
ATOM 7424 C C . SER B 1 432 ? -2.057 49.375 33 1 50.19 432 SER B C 1
ATOM 7426 O O . SER B 1 432 ? -1.842 50.469 33.562 1 50.19 432 SER B O 1
ATOM 7428 N N . THR B 1 433 ? -2.396 49.312 31.781 1 48.38 433 THR B N 1
ATOM 7429 C CA . THR B 1 433 ? -2.68 50.5 31.016 1 48.38 433 THR B CA 1
ATOM 7430 C C . THR B 1 433 ? -3.881 51.25 31.609 1 48.38 433 THR B C 1
ATOM 7432 O O . THR B 1 433 ? -3.869 52.469 31.703 1 48.38 433 THR B O 1
ATOM 7435 N N . ALA B 1 434 ? -4.855 50.531 32.031 1 49.97 434 ALA B N 1
ATOM 7436 C CA . ALA B 1 434 ? -6.023 51.125 32.688 1 49.97 434 ALA B CA 1
ATOM 7437 C C . ALA B 1 434 ? -5.648 51.781 34.031 1 49.97 434 ALA B C 1
ATOM 7439 O O . ALA B 1 434 ? -6.168 52.844 34.375 1 49.97 434 ALA B O 1
ATOM 7440 N N . LEU B 1 435 ? -4.707 51.219 34.719 1 50.56 435 LEU B N 1
ATOM 7441 C CA . LEU B 1 435 ? -4.227 51.781 35.969 1 50.56 435 LEU B CA 1
ATOM 7442 C C . LEU B 1 435 ? -3.371 53.031 35.75 1 50.56 435 LEU B C 1
ATOM 7444 O O . LEU B 1 435 ? -3.449 54 36.5 1 50.56 435 LEU B O 1
ATOM 7448 N N . ILE B 1 436 ? -2.529 52.969 34.75 1 47.12 436 ILE B N 1
ATOM 7449 C CA . ILE B 1 436 ? -1.727 54.125 34.375 1 47.12 436 ILE B CA 1
ATOM 7450 C C . ILE B 1 436 ? -2.643 55.281 34 1 47.12 436 ILE B C 1
ATOM 7452 O O . ILE B 1 436 ? -2.402 56.438 34.406 1 47.12 436 ILE B O 1
ATOM 7456 N N . TYR B 1 437 ? -3.654 54.969 33.25 1 46.22 437 TYR B N 1
ATOM 7457 C CA . TYR B 1 437 ? -4.57 56.031 32.844 1 46.22 437 TYR B CA 1
ATOM 7458 C C . TYR B 1 437 ? -5.379 56.531 34.031 1 46.22 437 TYR B C 1
ATOM 7460 O O . TYR B 1 437 ? -5.801 57.688 34.031 1 46.22 437 TYR B O 1
ATOM 7468 N N . SER B 1 438 ? -5.539 55.75 34.906 1 45.5 438 SER B N 1
ATOM 7469 C CA . SER B 1 438 ? -6.27 56.219 36.094 1 45.5 438 SER B CA 1
ATOM 7470 C C . SER B 1 438 ? -5.367 57 37.031 1 45.5 438 SER B C 1
ATOM 7472 O O . SER B 1 438 ? -5.848 57.844 37.781 1 45.5 438 SER B O 1
ATOM 7474 N N . LYS B 1 439 ? -3.975 56.656 37.094 1 46.09 439 LYS B N 1
ATOM 7475 C CA . LYS B 1 439 ? -3.088 57.375 38.031 1 46.09 439 LYS B CA 1
ATOM 7476 C C . LYS B 1 439 ? -2.385 58.531 37.344 1 46.09 439 LYS B C 1
ATOM 7478 O O . LYS B 1 439 ? -1.199 58.438 37 1 46.09 439 LYS B O 1
ATOM 7483 N N . VAL B 1 440 ? -3.033 59.25 36.438 1 37.84 440 VAL B N 1
ATOM 7484 C CA . VAL B 1 440 ? -2.346 60.406 35.906 1 37.84 440 VAL B CA 1
ATOM 7485 C C . VAL B 1 440 ? -2.08 61.406 37.031 1 37.84 440 VAL B C 1
ATOM 7487 O O . VAL B 1 440 ? -2.637 62.5 37.031 1 37.84 440 VAL B O 1
ATOM 7490 N N . PRO B 1 441 ? -1.916 61.156 38.312 1 34.19 441 PRO B N 1
ATOM 7491 C CA . PRO B 1 441 ? -1.525 62.406 39 1 34.19 441 PRO B CA 1
ATOM 7492 C C . PRO B 1 441 ? -0.211 62.969 38.5 1 34.19 441 PRO B C 1
ATOM 7494 O O . PRO B 1 441 ? 0.554 62.25 37.812 1 34.19 441 PRO B O 1
ATOM 7497 N N . THR B 1 442 ? 0.366 64.312 39.062 1 32.5 442 THR B N 1
ATOM 7498 C CA . THR B 1 442 ? 1.277 65.438 38.875 1 32.5 442 THR B CA 1
ATOM 7499 C C . THR B 1 442 ? 2.727 65 38.844 1 32.5 442 THR B C 1
ATOM 7501 O O . THR B 1 442 ? 3.568 65.562 38.156 1 32.5 442 THR B O 1
ATOM 7504 N N . ASN B 1 443 ? 3.479 64.5 40 1 29.98 443 ASN B N 1
ATOM 7505 C CA . ASN B 1 443 ? 4.871 64.75 40.344 1 29.98 443 ASN B CA 1
ATOM 7506 C C . ASN B 1 443 ? 5.828 64 39.438 1 29.98 443 ASN B C 1
ATOM 7508 O O . ASN B 1 443 ? 5.492 62.906 38.938 1 29.98 443 ASN B O 1
ATOM 7512 N N . GLU B 1 444 ? 7.086 64.562 39.031 1 32.59 444 GLU B N 1
ATOM 7513 C CA . GLU B 1 444 ? 8.289 64.5 38.188 1 32.59 444 GLU B CA 1
ATOM 7514 C C . GLU B 1 444 ? 9.039 63.188 38.406 1 32.59 444 GLU B C 1
ATOM 7516 O O . GLU B 1 444 ? 10.18 63.031 37.969 1 32.59 444 GLU B O 1
ATOM 7521 N N . ARG B 1 445 ? 8.719 62.25 39.406 1 32.31 445 ARG B N 1
ATOM 7522 C CA . ARG B 1 445 ? 9.828 61.406 39.844 1 32.31 445 ARG B CA 1
ATOM 7523 C C . ARG B 1 445 ? 10.305 60.5 38.688 1 32.31 445 ARG B C 1
ATOM 7525 O O . ARG B 1 445 ? 9.516 60.125 37.812 1 32.31 445 ARG B O 1
ATOM 7532 N N . HIS B 1 446 ? 11.68 60.5 38.406 1 30.64 446 HIS B N 1
ATOM 7533 C CA . HIS B 1 446 ? 12.609 59.844 37.5 1 30.64 446 HIS B CA 1
ATOM 7534 C C . HIS B 1 446 ? 12.312 58.344 37.406 1 30.64 446 HIS B C 1
ATOM 7536 O O . HIS B 1 446 ? 12.219 57.656 38.438 1 30.64 446 HIS B O 1
ATOM 7542 N N . PRO B 1 447 ? 11.523 57.812 36.375 1 31 447 PRO B N 1
ATOM 7543 C CA . PRO B 1 447 ? 11.133 56.406 36.312 1 31 447 PRO B CA 1
ATOM 7544 C C . PRO B 1 447 ? 12.328 55.469 36.188 1 31 447 PRO B C 1
ATOM 7546 O O . PRO B 1 447 ? 13 55.5 35.125 1 31 447 PRO B O 1
ATOM 7549 N N . SER B 1 448 ? 13.375 55.5 37 1 31.42 448 SER B N 1
ATOM 7550 C CA . SER B 1 448 ? 14.383 54.469 36.906 1 31.42 448 SER B CA 1
ATOM 7551 C C . SER B 1 448 ? 13.734 53.094 36.781 1 31.42 448 SER B C 1
ATOM 7553 O O . SER B 1 448 ? 13.289 52.5 37.781 1 31.42 448 SER B O 1
ATOM 7555 N N . ARG B 1 449 ? 12.805 52.844 35.875 1 32.72 449 ARG B N 1
ATOM 7556 C CA . ARG B 1 449 ? 11.977 51.625 35.875 1 32.72 449 ARG B CA 1
ATOM 7557 C C . ARG B 1 449 ? 12.797 50.406 35.469 1 32.72 449 ARG B C 1
ATOM 7559 O O . ARG B 1 449 ? 13.195 50.281 34.312 1 32.72 449 ARG B O 1
ATOM 7566 N N . THR B 1 450 ? 13.836 50.031 36.25 1 30.45 450 THR B N 1
ATOM 7567 C CA . THR B 1 450 ? 14.141 48.594 36.094 1 30.45 450 THR B CA 1
ATOM 7568 C C . THR B 1 450 ? 12.859 47.781 35.969 1 30.45 450 THR B C 1
ATOM 7570 O O . THR B 1 450 ? 12.023 47.812 36.875 1 30.45 450 THR B O 1
ATOM 7573 N N . VAL B 1 451 ? 12.281 47.656 34.875 1 29.95 451 VAL B N 1
ATOM 7574 C CA . VAL B 1 451 ? 11.156 46.781 34.562 1 29.95 451 VAL B CA 1
ATOM 7575 C C . VAL B 1 451 ? 11.414 45.375 35.156 1 29.95 451 VAL B C 1
ATOM 7577 O O . VAL B 1 451 ? 12.203 44.625 34.594 1 29.95 451 VAL B O 1
ATOM 7580 N N . ASN B 1 452 ? 11.914 45.156 36.375 1 30.58 452 ASN B N 1
ATOM 7581 C CA . ASN B 1 452 ? 11.633 43.875 36.969 1 30.58 452 ASN B CA 1
ATOM 7582 C C . ASN B 1 452 ? 10.25 43.344 36.562 1 30.58 452 ASN B C 1
ATOM 7584 O O . ASN B 1 452 ? 9.258 44.062 36.688 1 30.58 452 ASN B O 1
ATOM 7588 N N . ILE B 1 453 ? 10.141 42.5 35.531 1 33.97 453 ILE B N 1
ATOM 7589 C CA . ILE B 1 453 ? 8.883 41.75 35.406 1 33.97 453 ILE B CA 1
ATOM 7590 C C . ILE B 1 453 ? 8.195 41.656 36.75 1 33.97 453 ILE B C 1
ATOM 7592 O O . ILE B 1 453 ? 8.578 40.844 37.594 1 33.97 453 ILE B O 1
ATOM 7596 N N . VAL B 1 454 ? 8.203 42.625 37.531 1 33.66 454 VAL B N 1
ATOM 7597 C CA . VAL B 1 454 ? 7.387 42.781 38.719 1 33.66 454 VAL B CA 1
ATOM 7598 C C . VAL B 1 454 ? 6.012 42.125 38.5 1 33.66 454 VAL B C 1
ATOM 7600 O O . VAL B 1 454 ? 5.289 42.531 37.594 1 33.66 454 VAL B O 1
ATOM 7603 N N . CYS B 1 455 ? 5.906 40.688 38.688 1 38.28 455 CYS B N 1
ATOM 7604 C CA . CYS B 1 455 ? 4.57 40.188 38.969 1 38.28 455 CYS B CA 1
ATOM 7605 C C . CYS B 1 455 ? 3.697 41.219 39.625 1 38.28 455 CYS B C 1
ATOM 7607 O O . CYS B 1 455 ? 3.672 41.312 40.875 1 38.28 455 CYS B O 1
ATOM 7609 N N . VAL B 1 456 ? 3.781 42.344 39.156 1 39.09 456 VAL B N 1
ATOM 7610 C CA . VAL B 1 456 ? 2.988 43.406 39.75 1 39.09 456 VAL B CA 1
ATOM 7611 C C . VAL B 1 456 ? 1.592 42.875 40.094 1 39.09 456 VAL B C 1
ATOM 7613 O O . VAL B 1 456 ? 0.872 43.5 40.906 1 39.09 456 VAL B O 1
ATOM 7616 N N . SER B 1 457 ? 0.934 42.062 39.156 1 41.81 457 SER B N 1
ATOM 7617 C CA . SER B 1 457 ? -0.385 41.688 39.656 1 41.81 457 SER B CA 1
ATOM 7618 C C . SER B 1 457 ? -0.276 40.844 40.906 1 41.81 457 SER B C 1
ATOM 7620 O O . SER B 1 457 ? 0.828 40.531 41.375 1 41.81 457 SER B O 1
ATOM 7622 N N . SER B 1 458 ? -1.521 40.031 41.312 1 49.88 458 SER B N 1
ATOM 7623 C CA . SER B 1 458 ? -1.726 39.25 42.531 1 49.88 458 SER B CA 1
ATOM 7624 C C . SER B 1 458 ? -0.79 38.031 42.562 1 49.88 458 SER B C 1
ATOM 7626 O O . SER B 1 458 ? -0.354 37.531 41.531 1 49.88 458 SER B O 1
ATOM 7628 N N . PHE B 1 459 ? 0.052 37.875 43.625 1 54.41 459 PHE B N 1
ATOM 7629 C CA . PHE B 1 459 ? 0.816 36.688 44 1 54.41 459 PHE B CA 1
ATOM 7630 C C . PHE B 1 459 ? 0.231 35.438 43.375 1 54.41 459 PHE B C 1
ATOM 7632 O O . PHE B 1 459 ? 0.972 34.562 42.906 1 54.41 459 PHE B O 1
ATOM 7639 N N . SER B 1 460 ? -1.093 35.469 43.125 1 56.66 460 SER B N 1
ATOM 7640 C CA . SER B 1 460 ? -1.803 34.344 42.562 1 56.66 460 SER B CA 1
ATOM 7641 C C . SER B 1 460 ? -1.535 34.188 41.094 1 56.66 460 SER B C 1
ATOM 7643 O O . SER B 1 460 ? -1.364 33.094 40.562 1 56.66 460 SER B O 1
ATOM 7645 N N . ASP B 1 461 ? -1.275 35.25 40.375 1 61.62 461 ASP B N 1
ATOM 7646 C CA . ASP B 1 461 ? -1.039 35.219 38.938 1 61.62 461 ASP B CA 1
ATOM 7647 C C . ASP B 1 461 ? 0.378 34.75 38.625 1 61.62 461 ASP B C 1
ATOM 7649 O O . ASP B 1 461 ? 0.592 34 37.656 1 61.62 461 ASP B O 1
ATOM 7653 N N . CYS B 1 462 ? 1.233 35.125 39.5 1 60.41 462 CYS B N 1
ATOM 7654 C CA . CYS B 1 462 ? 2.621 34.719 39.344 1 60.41 462 CYS B CA 1
ATOM 7655 C C . CYS B 1 462 ? 2.768 33.219 39.562 1 60.41 462 CYS B C 1
ATOM 7657 O O . CYS B 1 462 ? 3.496 32.531 38.812 1 60.41 462 CYS B O 1
ATOM 7659 N N . ILE B 1 463 ? 2.016 32.656 40.5 1 60.59 463 ILE B N 1
ATOM 7660 C CA . ILE B 1 463 ? 2.068 31.234 40.812 1 60.59 463 ILE B CA 1
ATOM 7661 C C . ILE B 1 463 ? 1.479 30.453 39.625 1 60.59 463 ILE B C 1
ATOM 7663 O O . ILE B 1 463 ? 2.012 29.406 39.25 1 60.59 463 ILE B O 1
ATOM 7667 N N . ARG B 1 464 ? 0.506 30.938 39.062 1 67.06 464 ARG B N 1
ATOM 7668 C CA . ARG B 1 464 ? -0.149 30.266 37.938 1 67.06 464 ARG B CA 1
ATOM 7669 C C . ARG B 1 464 ? 0.741 30.266 36.688 1 67.06 464 ARG B C 1
ATOM 7671 O O . ARG B 1 464 ? 0.795 29.266 35.969 1 67.06 464 ARG B O 1
ATOM 7678 N N . LEU B 1 465 ? 1.453 31.312 36.469 1 69.56 465 LEU B N 1
ATOM 7679 C CA . LEU B 1 465 ? 2.383 31.391 35.344 1 69.56 465 LEU B CA 1
ATOM 7680 C C . LEU B 1 465 ? 3.521 30.391 35.5 1 69.56 465 LEU B C 1
ATOM 7682 O O . LEU B 1 465 ? 3.928 29.75 34.562 1 69.56 465 LEU B O 1
ATOM 7686 N N . LEU B 1 466 ? 3.971 30.328 36.781 1 71 466 LEU B N 1
ATOM 7687 C CA . LEU B 1 466 ? 5.051 29.391 37.062 1 71 466 LEU B CA 1
ATOM 7688 C C . LEU B 1 466 ? 4.578 27.953 36.906 1 71 466 LEU B C 1
ATOM 7690 O O . LEU B 1 466 ? 5.316 27.109 36.406 1 71 466 LEU B O 1
ATOM 7694 N N . GLN B 1 467 ? 3.369 27.703 37.312 1 75.44 467 GLN B N 1
ATOM 7695 C CA . GLN B 1 467 ? 2.797 26.375 37.188 1 75.44 467 GLN B CA 1
ATOM 7696 C C . GLN B 1 467 ? 2.607 26 35.719 1 75.44 467 GLN B C 1
ATOM 7698 O O . GLN B 1 467 ? 2.852 24.859 35.312 1 75.44 467 GLN B O 1
ATOM 7703 N N . ASN B 1 468 ? 2.205 26.922 34.938 1 79.69 468 ASN B N 1
ATOM 7704 C CA . ASN B 1 468 ? 2.037 26.703 33.5 1 79.69 468 ASN B CA 1
ATOM 7705 C C . ASN B 1 468 ? 3.373 26.406 32.812 1 79.69 468 ASN B C 1
ATOM 7707 O O . ASN B 1 468 ? 3.455 25.547 31.938 1 79.69 468 ASN B O 1
ATOM 7711 N N . ARG B 1 469 ? 4.344 27.078 33.25 1 78.44 469 ARG B N 1
ATOM 7712 C CA . ARG B 1 469 ? 5.68 26.844 32.719 1 78.44 469 ARG B CA 1
ATOM 7713 C C . ARG B 1 469 ? 6.172 25.438 33.062 1 78.44 469 ARG B C 1
ATOM 7715 O O . ARG B 1 469 ? 6.773 24.766 32.219 1 78.44 469 ARG B O 1
ATOM 7722 N N . ARG B 1 470 ? 5.855 25.047 34.281 1 81.06 470 ARG B N 1
ATOM 7723 C CA . ARG B 1 470 ? 6.266 23.719 34.719 1 81.06 470 ARG B CA 1
ATOM 7724 C C . ARG B 1 470 ? 5.492 22.641 33.938 1 81.06 470 ARG B C 1
ATOM 7726 O O . ARG B 1 470 ? 6.047 21.594 33.594 1 81.06 470 ARG B O 1
ATOM 7733 N N . LEU B 1 471 ? 4.277 22.891 33.719 1 84.38 471 LEU B N 1
ATOM 7734 C CA . LEU B 1 471 ? 3.449 21.922 33 1 84.38 471 LEU B CA 1
ATOM 7735 C C . LEU B 1 471 ? 3.895 21.812 31.531 1 84.38 471 LEU B C 1
ATOM 7737 O O . LEU B 1 471 ? 3.918 20.703 30.969 1 84.38 471 LEU B O 1
ATOM 7741 N N . ARG B 1 472 ? 4.238 22.859 30.938 1 87.12 472 ARG B N 1
ATOM 7742 C CA . ARG B 1 472 ? 4.738 22.828 29.562 1 87.12 472 ARG B CA 1
ATOM 7743 C C . ARG B 1 472 ? 6.051 22.062 29.484 1 87.12 472 ARG B C 1
ATOM 7745 O O . ARG B 1 472 ? 6.254 21.266 28.562 1 87.12 472 ARG B O 1
ATOM 7752 N N . ALA B 1 473 ? 6.863 22.359 30.438 1 86.12 473 ALA B N 1
ATOM 7753 C CA . ALA B 1 473 ? 8.125 21.625 30.484 1 86.12 473 ALA B CA 1
ATOM 7754 C C . ALA B 1 473 ? 7.895 20.125 30.672 1 86.12 473 ALA B C 1
ATOM 7756 O O . ALA B 1 473 ? 8.586 19.312 30.062 1 86.12 473 ALA B O 1
ATOM 7757 N N . PHE B 1 474 ? 6.887 19.906 31.469 1 89.06 474 PHE B N 1
ATOM 7758 C CA . PHE B 1 474 ? 6.555 18.5 31.703 1 89.06 474 PHE B CA 1
ATOM 7759 C C . PHE B 1 474 ? 6.051 17.844 30.438 1 89.06 474 PHE B C 1
ATOM 7761 O O . PHE B 1 474 ? 6.449 16.719 30.109 1 89.06 474 PHE B O 1
ATOM 7768 N N . VAL B 1 475 ? 5.203 18.453 29.703 1 92 475 VAL B N 1
ATOM 7769 C CA . VAL B 1 475 ? 4.648 17.922 28.469 1 92 475 VAL B CA 1
ATOM 7770 C C . VAL B 1 475 ? 5.754 17.766 27.422 1 92 475 VAL B C 1
ATOM 7772 O O . VAL B 1 475 ? 5.77 16.797 26.656 1 92 475 VAL B O 1
ATOM 7775 N N . LEU B 1 476 ? 6.668 18.656 27.359 1 91.5 476 LEU B N 1
ATOM 7776 C CA . LEU B 1 476 ? 7.805 18.562 26.453 1 91.5 476 LEU B CA 1
ATOM 7777 C C . LEU B 1 476 ? 8.688 17.359 26.812 1 91.5 476 LEU B C 1
ATOM 7779 O O . LEU B 1 476 ? 9.18 16.656 25.922 1 91.5 476 LEU B O 1
ATOM 7783 N N . LEU B 1 477 ? 8.836 17.203 28.156 1 91.62 477 LEU B N 1
ATOM 7784 C CA . LEU B 1 477 ? 9.609 16.047 28.609 1 91.62 477 LEU B CA 1
ATOM 7785 C C . LEU B 1 477 ? 8.898 14.75 28.266 1 91.62 477 LEU B C 1
ATOM 7787 O O . LEU B 1 477 ? 9.539 13.75 27.953 1 91.62 477 LEU B O 1
ATOM 7791 N N . LEU B 1 478 ? 7.602 14.812 28.312 1 92.81 478 LEU B N 1
ATOM 7792 C CA . LEU B 1 478 ? 6.812 13.648 27.922 1 92.81 478 LEU B CA 1
ATOM 7793 C C . LEU B 1 478 ? 6.996 13.344 26.438 1 92.81 478 LEU B C 1
ATOM 7795 O O . LEU B 1 478 ? 7.105 12.18 26.047 1 92.81 478 LEU B O 1
ATOM 7799 N N . HIS B 1 479 ? 7.023 14.359 25.625 1 96.19 479 HIS B N 1
ATOM 7800 C CA . HIS B 1 479 ? 7.273 14.141 24.203 1 96.19 479 HIS B CA 1
ATOM 7801 C C . HIS B 1 479 ? 8.672 13.586 23.969 1 96.19 479 HIS B C 1
ATOM 7803 O O . HIS B 1 479 ? 8.859 12.68 23.156 1 96.19 479 HIS B O 1
ATOM 7809 N N . MET B 1 480 ? 9.633 14.125 24.672 1 95.81 480 MET B N 1
ATOM 7810 C CA . MET B 1 480 ? 11.008 13.656 24.531 1 95.81 480 MET B CA 1
ATOM 7811 C C . MET B 1 480 ? 11.125 12.188 24.906 1 95.81 480 MET B C 1
ATOM 7813 O O . MET B 1 480 ? 11.734 11.398 24.172 1 95.81 480 MET B O 1
ATOM 7817 N N . ALA B 1 481 ? 10.461 11.836 25.969 1 96.06 481 ALA B N 1
ATOM 7818 C CA . ALA B 1 481 ? 10.484 10.445 26.422 1 96.06 481 ALA B CA 1
ATOM 7819 C C . ALA B 1 481 ? 9.711 9.547 25.453 1 96.06 481 ALA B C 1
ATOM 7821 O O . ALA B 1 481 ? 10.18 8.461 25.109 1 96.06 481 ALA B O 1
ATOM 7822 N N . GLY B 1 482 ? 8.516 9.969 25.047 1 96.62 482 GLY B N 1
ATOM 7823 C CA . GLY B 1 482 ? 7.695 9.188 24.141 1 96.62 482 GLY B CA 1
ATOM 7824 C C . GLY B 1 482 ? 8.336 8.992 22.781 1 96.62 482 GLY B C 1
ATOM 7825 O O . GLY B 1 482 ? 8.336 7.887 22.234 1 96.62 482 GLY B O 1
ATOM 7826 N N . SER B 1 483 ? 8.867 10.086 22.219 1 97.56 483 SER B N 1
ATOM 7827 C CA . SER B 1 483 ? 9.539 9.992 20.922 1 97.56 483 SER B CA 1
ATOM 7828 C C . SER B 1 483 ? 10.789 9.117 21.016 1 97.56 483 SER B C 1
ATOM 7830 O O . SER B 1 483 ? 11.094 8.359 20.094 1 97.56 483 SER B O 1
ATOM 7832 N N . PHE B 1 484 ? 11.531 9.211 22.156 1 97.19 484 PHE B N 1
ATOM 7833 C CA . PHE B 1 484 ? 12.711 8.375 22.359 1 97.19 484 PHE B CA 1
ATOM 7834 C C . PHE B 1 484 ? 12.328 6.906 22.422 1 97.19 484 PHE B C 1
ATOM 7836 O O . PHE B 1 484 ? 12.977 6.062 21.797 1 97.19 484 PHE B O 1
ATOM 7843 N N . ALA B 1 485 ? 11.258 6.641 23.109 1 97.12 485 ALA B N 1
ATOM 7844 C CA . ALA B 1 485 ? 10.805 5.262 23.266 1 97.12 485 ALA B CA 1
ATOM 7845 C C . ALA B 1 485 ? 10.375 4.668 21.922 1 97.12 485 ALA B C 1
ATOM 7847 O O . ALA B 1 485 ? 10.781 3.561 21.578 1 97.12 485 ALA B O 1
ATOM 7848 N N . ILE B 1 486 ? 9.586 5.379 21.156 1 97.44 486 ILE B N 1
ATOM 7849 C CA . ILE B 1 486 ? 9.078 4.875 19.891 1 97.44 486 ILE B CA 1
ATOM 7850 C C . ILE B 1 486 ? 10.219 4.727 18.891 1 97.44 486 ILE B C 1
ATOM 7852 O O . ILE B 1 486 ? 10.32 3.711 18.203 1 97.44 486 ILE B O 1
ATOM 7856 N N . CYS B 1 487 ? 11.117 5.723 18.844 1 97.5 487 CYS B N 1
ATOM 7857 C CA . CYS B 1 487 ? 12.266 5.637 17.953 1 97.5 487 CYS B CA 1
ATOM 7858 C C . CYS B 1 487 ? 13.156 4.461 18.328 1 97.5 487 CYS B C 1
ATOM 7860 O O . CYS B 1 487 ? 13.711 3.787 17.453 1 97.5 487 CYS B O 1
ATOM 7862 N N . SER B 1 488 ? 13.312 4.188 19.672 1 97.38 488 SER B N 1
ATOM 7863 C CA . SER B 1 488 ? 14.125 3.062 20.125 1 97.38 488 SER B CA 1
ATOM 7864 C C . SER B 1 488 ? 13.523 1.731 19.688 1 97.38 488 SER B C 1
ATOM 7866 O O . SER B 1 488 ? 14.242 0.831 19.25 1 97.38 488 SER B O 1
ATOM 7868 N N . TYR B 1 489 ? 12.273 1.649 19.766 1 96 489 TYR B N 1
ATOM 7869 C CA . TYR B 1 489 ? 11.609 0.408 19.375 1 96 489 TYR B CA 1
ATOM 7870 C C . TYR B 1 489 ? 11.719 0.17 17.875 1 96 489 TYR B C 1
ATOM 7872 O O . TYR B 1 489 ? 12.008 -0.944 17.438 1 96 489 TYR B O 1
ATOM 7880 N N . ILE B 1 490 ? 11.438 1.181 17.078 1 96.44 490 ILE B N 1
ATOM 7881 C CA . ILE B 1 490 ? 11.555 1.058 15.633 1 96.44 490 ILE B CA 1
ATOM 7882 C C . ILE B 1 490 ? 13.008 0.767 15.25 1 96.44 490 ILE B C 1
ATOM 7884 O O . ILE B 1 490 ? 13.266 -0.015 14.336 1 96.44 490 ILE B O 1
ATOM 7888 N N . SER B 1 491 ? 13.977 1.382 16.031 1 96.75 491 SER B N 1
ATOM 7889 C CA . SER B 1 491 ? 15.398 1.114 15.797 1 96.75 491 SER B CA 1
ATOM 7890 C C . SER B 1 491 ? 15.727 -0.355 16.031 1 96.75 491 SER B C 1
ATOM 7892 O O . SER B 1 491 ? 16.484 -0.957 15.281 1 96.75 491 SER B O 1
ATOM 7894 N N . LYS B 1 492 ? 15.18 -0.888 17.031 1 95.56 492 LYS B N 1
ATOM 7895 C CA . LYS B 1 492 ? 15.398 -2.305 17.312 1 95.56 492 LYS B CA 1
ATOM 7896 C C . LYS B 1 492 ? 14.891 -3.174 16.156 1 95.56 492 LYS B C 1
ATOM 7898 O O . LYS B 1 492 ? 15.562 -4.129 15.766 1 95.56 492 LYS B O 1
ATOM 7903 N N . MET B 1 493 ? 13.789 -2.824 15.609 1 94 493 MET B N 1
ATOM 7904 C CA . MET B 1 493 ? 13.242 -3.58 14.484 1 94 493 MET B CA 1
ATOM 7905 C C . MET B 1 493 ? 14.156 -3.496 13.273 1 94 493 MET B C 1
ATOM 7907 O O . MET B 1 493 ? 14.383 -4.496 12.586 1 94 493 MET B O 1
ATOM 7911 N N . ILE B 1 494 ? 14.672 -2.305 13.047 1 94 494 ILE B N 1
ATOM 7912 C CA . ILE B 1 494 ? 15.555 -2.094 11.906 1 94 494 ILE B CA 1
ATOM 7913 C C . ILE B 1 494 ? 16.844 -2.883 12.102 1 94 494 ILE B C 1
ATOM 7915 O O . ILE B 1 494 ? 17.312 -3.553 11.18 1 94 494 ILE B O 1
ATOM 7919 N N . ILE B 1 495 ? 17.406 -2.883 13.312 1 93.06 495 ILE B N 1
ATOM 7920 C CA . ILE B 1 495 ? 18.656 -3.561 13.617 1 93.06 495 ILE B CA 1
ATOM 7921 C C . ILE B 1 495 ? 18.453 -5.074 13.57 1 93.06 495 ILE B C 1
ATOM 7923 O O . ILE B 1 495 ? 19.297 -5.805 13.047 1 93.06 495 ILE B O 1
ATOM 7927 N N . ASP B 1 496 ? 17.328 -5.523 14.102 1 89.94 496 ASP B N 1
ATOM 7928 C CA . ASP B 1 496 ? 17.016 -6.945 14.07 1 89.94 496 ASP B CA 1
ATOM 7929 C C . ASP B 1 496 ? 16.938 -7.457 12.633 1 89.94 496 ASP B C 1
ATOM 7931 O O . ASP B 1 496 ? 17.344 -8.586 12.352 1 89.94 496 ASP B O 1
ATOM 7935 N N . ASN B 1 497 ? 16.406 -6.691 11.797 1 83.75 497 ASN B N 1
ATOM 7936 C CA . ASN B 1 497 ? 16.297 -7.086 10.398 1 83.75 497 ASN B CA 1
ATOM 7937 C C . ASN B 1 497 ? 17.656 -7.273 9.758 1 83.75 497 ASN B C 1
ATOM 7939 O O . ASN B 1 497 ? 17.844 -8.172 8.93 1 83.75 497 ASN B O 1
ATOM 7943 N N . TYR B 1 498 ? 18.531 -6.418 10.125 1 82.38 498 TYR B N 1
ATOM 7944 C CA . TYR B 1 498 ? 19.891 -6.57 9.609 1 82.38 498 TYR B CA 1
ATOM 7945 C C . TYR B 1 498 ? 20.484 -7.902 10.047 1 82.38 498 TYR B C 1
ATOM 7947 O O . TYR B 1 498 ? 21.094 -8.617 9.234 1 82.38 498 TYR B O 1
ATOM 7955 N N . PHE B 1 499 ? 20.25 -8.281 11.227 1 80.56 499 PHE B N 1
ATOM 7956 C CA . PHE B 1 499 ? 20.875 -9.492 11.742 1 80.56 499 PHE B CA 1
ATOM 7957 C C . PHE B 1 499 ? 20.109 -10.727 11.273 1 80.56 499 PHE B C 1
ATOM 7959 O O . PHE B 1 499 ? 20.703 -11.805 11.125 1 80.56 499 PHE B O 1
ATOM 7966 N N . ARG B 1 500 ? 18.875 -10.625 11 1 75.12 500 ARG B N 1
ATOM 7967 C CA . ARG B 1 500 ? 18.094 -11.758 10.516 1 75.12 500 ARG B CA 1
ATOM 7968 C C . ARG B 1 500 ? 18.391 -12.047 9.055 1 75.12 500 ARG B C 1
ATOM 7970 O O . ARG B 1 500 ? 18.297 -13.195 8.602 1 75.12 500 ARG B O 1
ATOM 7977 N N . SER B 1 501 ? 18.594 -11.055 8.328 1 63.06 501 SER B N 1
ATOM 7978 C CA . SER B 1 501 ? 18.891 -11.227 6.91 1 63.06 501 SER B CA 1
ATOM 7979 C C . SER B 1 501 ? 20.312 -11.742 6.711 1 63.06 501 SER B C 1
ATOM 7981 O O . SER B 1 501 ? 20.688 -12.148 5.605 1 63.06 501 SER B O 1
ATOM 7983 N N . HIS B 1 502 ? 21.109 -11.797 7.828 1 58.38 502 HIS B N 1
ATOM 7984 C CA . HIS B 1 502 ? 22.469 -12.328 7.812 1 58.38 502 HIS B CA 1
ATOM 7985 C C . HIS B 1 502 ? 22.609 -13.5 8.781 1 58.38 502 HIS B C 1
ATOM 7987 O O . HIS B 1 502 ? 23.406 -14.414 8.547 1 58.38 502 HIS B O 1
#